Protein 5G1A (pdb70)

CATH classification: 3.40.800.20

Foldseek 3Di:
DAAAEEEDDPCLQVFDLAFFQQAHQDVVVPRDGDDAHLFHSLLLVLLVVCCVVLCVVVLHDYDYFDFADPVLQLLFADPQLVVLCVVQLCDQQGDDQPPNGQTAGNNSSRQLRSQLRLLQRQLVCCLVPVHLEYEYSGPPAAQQAAHYGADDNHSHRSVSSNLSCCCPVVVWQAEEEAEEAQEFSVRNCRRCQAPLRYQYEYEHAQCLPPNPDQDQPSQGDHNRGLRYGGQHFHFAAELQLLVCLCVQPVLLLCVLQLGLAYEYADEDCLDCPHPSGRHHYALVSLLVSLLSVQVSCVVRHVSHYYYRYHYTRDSPGVSSSSVSNSCSSSVPDRDDRPCCVVSVVVDNNDCDPRSNVSSVSNVSSVVND/DDAAAEEEDDPCLQVFDLAFFQQAHQDVVVPRDGDDDHLFHSLLLVLLVVCCVVLPVVVLHDYDYFDFADPVLQLLFADPQLVVLCVVQLCDQQGADQPPNGQTAGNNSSRQLRSQLRLLQRQLVCCLVVVHLEYEYSGPPAALQAAHYGADDSHSHRSNSSNLSCCCPVVVWQAEEEAEEAQEFSVRNCRRCQAPLRYQYEYEHAQCLPPNPDQDQPSQGDHNSGLRYGGQHFHFAAELQLLVCLCVQPVLLLCVLQLGLAYEYADADCLDCPHPSGRHHYALVSLLVSLLSVQVSCVVRHVSHYYYRYHYTRDSPGVSSSSVSNSCSSSVPDRDDRPCCVVSVVVDNNDCDPRSNVSSVVRNVSSVVND

Organism: Alcaligenes sp. (strain DSM 11172) (NCBI:txid242601)

Nearest PDB structures (foldseek):
  5g1a-assembly1_A-2  TM=1.003E+00  e=7.469E-82  Alcaligenes
  5g1a-assembly1_B  TM=1.002E+00  e=2.180E-81  Alcaligenes
  5g17-assembly1_B  TM=1.000E+00  e=5.298E-78  Alcaligenes
  8szu-assembly1_A-2  TM=9.895E-01  e=7.537E-62  Acinetobacter baumannii
  8szt-assembly1_D-2  TM=9.892E-01  e=1.367E-61  Acinetobacter baumannii

Structure (mmCIF, N/CA/C/O backbone):
data_5G1A
#
_entry.id   5G1A
#
_cell.length_a   101.440
_cell.length_b   101.440
_cell.length_c   175.930
_cell.angle_alpha   90.00
_cell.angle_beta   90.00
_cell.angle_gamma   90.00
#
_symmetry.space_group_name_H-M   'P 42 21 2'
#
loop_
_entity.id
_entity.type
_entity.pdbx_description
1 polymer 'HISTONE DEACETYLASE-LIKE AMIDOHYDROLASE'
2 non-polymer 'ZINC ION'
3 non-polymer 'POTASSIUM ION'
4 non-polymer "2,2,3,3,4,4,5,5,6,6,7,7-dodecakis(fluoranyl)-~{N}-oxidanyl-~{N}'-phenyl-octanediamide"
5 non-polymer 'PENTAETHYLENE GLYCOL'
6 non-polymer DI(HYDROXYETHYL)ETHER
7 water water
#
loop_
_atom_site.group_PDB
_atom_site.id
_atom_site.type_symbol
_atom_site.label_atom_id
_atom_site.label_alt_id
_atom_site.label_comp_id
_atom_site.label_asym_id
_atom_site.label_entity_id
_atom_site.label_seq_id
_atom_site.pdbx_PDB_ins_code
_atom_site.Cartn_x
_atom_site.Cartn_y
_atom_site.Cartn_z
_atom_site.occupancy
_atom_site.B_iso_or_equiv
_atom_site.auth_seq_id
_atom_site.auth_comp_id
_atom_site.auth_asym_id
_atom_site.auth_atom_id
_atom_site.pdbx_PDB_model_num
ATOM 1 N N . HIS A 1 2 ? 21.794 27.735 -21.457 1.00 33.19 0 HIS A N 1
ATOM 2 C CA . HIS A 1 2 ? 21.142 26.664 -22.278 1.00 30.94 0 HIS A CA 1
ATOM 3 C C . HIS A 1 2 ? 22.090 25.473 -22.522 1.00 35.06 0 HIS A C 1
ATOM 4 O O . HIS A 1 2 ? 22.945 25.164 -21.673 1.00 40.59 0 HIS A O 1
ATOM 11 N N . HIS A 1 3 ? 21.921 24.802 -23.656 1.00 39.27 1 HIS A N 1
ATOM 12 C CA . HIS A 1 3 ? 22.699 23.621 -23.989 1.00 41.37 1 HIS A CA 1
ATOM 13 C C . HIS A 1 3 ? 23.099 23.649 -25.464 1.00 37.32 1 HIS A C 1
ATOM 14 O O . HIS A 1 3 ? 22.264 23.523 -26.357 1.00 39.12 1 HIS A O 1
ATOM 21 N N . ALA A 1 4 ? 24.383 23.850 -25.702 1.00 29.19 2 ALA A N 1
ATOM 22 C CA . ALA A 1 4 ? 24.970 23.731 -27.037 1.00 26.25 2 ALA A CA 1
ATOM 23 C C . ALA A 1 4 ? 26.425 23.370 -26.829 1.00 19.30 2 ALA A C 1
ATOM 24 O O . ALA A 1 4 ? 27.160 24.119 -26.190 1.00 18.35 2 ALA A O 1
ATOM 26 N N . ILE A 1 5 ? 26.848 22.229 -27.369 1.00 16.80 3 ILE A N 1
ATOM 27 C CA . ILE A 1 5 ? 28.174 21.682 -27.074 1.00 17.33 3 ILE A CA 1
ATOM 28 C C . ILE A 1 5 ? 29.051 21.815 -28.310 1.00 15.16 3 ILE A C 1
ATOM 29 O O . ILE A 1 5 ? 28.770 21.198 -29.331 1.00 15.38 3 ILE A O 1
ATOM 34 N N . GLY A 1 6 ? 30.110 22.603 -28.209 1.00 12.58 4 GLY A N 1
ATOM 35 C CA . GLY A 1 6 ? 31.040 22.766 -29.326 1.00 13.09 4 GLY A CA 1
ATOM 36 C C . GLY A 1 6 ? 32.000 21.606 -29.467 1.00 11.97 4 GLY A C 1
ATOM 37 O O . GLY A 1 6 ? 32.352 20.953 -28.471 1.00 11.35 4 GLY A O 1
ATOM 38 N N . TYR A 1 7 ? 32.458 21.371 -30.688 1.00 11.38 5 TYR A N 1
ATOM 39 C CA . TYR A 1 7 ? 33.395 20.290 -30.959 1.00 11.20 5 TYR A CA 1
ATOM 40 C C . TYR A 1 7 ? 34.359 20.723 -32.042 1.00 10.27 5 TYR A C 1
ATOM 41 O O . TYR A 1 7 ? 33.922 21.153 -33.110 1.00 11.10 5 TYR A O 1
ATOM 50 N N . VAL A 1 8 ? 35.663 20.638 -31.770 1.00 9.91 6 VAL A N 1
ATOM 51 C CA . VAL A 1 8 ? 36.692 21.055 -32.740 1.00 10.61 6 VAL A CA 1
ATOM 52 C C . VAL A 1 8 ? 37.493 19.851 -33.208 1.00 10.44 6 VAL A C 1
ATOM 53 O O . VAL A 1 8 ? 38.137 19.176 -32.395 1.00 10.49 6 VAL A O 1
ATOM 57 N N . TRP A 1 9 ? 37.458 19.612 -34.514 1.00 9.46 7 TRP A N 1
ATOM 58 C CA . TRP A 1 9 ? 38.403 18.712 -35.188 1.00 9.44 7 TRP A CA 1
ATOM 59 C C . TRP A 1 9 ? 38.812 19.433 -36.464 1.00 10.53 7 TRP A C 1
ATOM 60 O O . TRP A 1 9 ? 37.978 20.039 -37.121 1.00 14.90 7 TRP A O 1
ATOM 71 N N . ASN A 1 10 ? 40.084 19.326 -36.810 1.00 8.79 8 ASN A N 1
ATOM 72 C CA . ASN A 1 10 ? 40.626 19.834 -38.062 1.00 9.51 8 ASN A CA 1
ATOM 73 C C . ASN A 1 10 ? 41.393 18.700 -38.697 1.00 8.87 8 ASN A C 1
ATOM 74 O O . ASN A 1 10 ? 42.146 18.010 -38.006 1.00 8.28 8 ASN A O 1
ATOM 79 N N . THR A 1 11 ? 41.204 18.476 -39.996 1.00 9.10 9 THR A N 1
ATOM 80 C CA . THR A 1 11 ? 41.902 17.407 -40.703 1.00 9.32 9 THR A CA 1
ATOM 81 C C . THR A 1 11 ? 43.403 17.369 -40.423 1.00 8.76 9 THR A C 1
ATOM 82 O O . THR A 1 11 ? 43.993 16.296 -40.253 1.00 8.66 9 THR A O 1
ATOM 86 N N . LEU A 1 12 ? 44.029 18.538 -40.348 1.00 8.83 10 LEU A N 1
ATOM 87 C CA . LEU A 1 12 ? 45.461 18.603 -40.169 1.00 9.38 10 LEU A CA 1
ATOM 88 C C . LEU A 1 12 ? 45.948 18.093 -38.809 1.00 8.96 10 LEU A C 1
ATOM 89 O O . LEU A 1 12 ? 47.090 17.683 -38.694 1.00 8.71 10 LEU A O 1
ATOM 94 N N . TYR A 1 13 ? 45.078 18.067 -37.803 1.00 8.39 11 TYR A N 1
ATOM 95 C CA . TYR A 1 13 ? 45.436 17.414 -36.540 1.00 8.49 11 TYR A CA 1
ATOM 96 C C . TYR A 1 13 ? 45.859 15.963 -36.780 1.00 8.88 11 TYR A C 1
ATOM 97 O O . TYR A 1 13 ? 46.675 15.417 -36.032 1.00 9.85 11 TYR A O 1
ATOM 106 N N . GLY A 1 14 ? 45.256 15.318 -37.785 1.00 8.58 12 GLY A N 1
ATOM 107 C CA . GLY A 1 14 ? 45.601 13.951 -38.146 1.00 9.03 12 GLY A CA 1
ATOM 108 C C . GLY A 1 14 ? 46.811 13.781 -39.044 1.00 9.38 12 GLY A C 1
ATOM 109 O O . GLY A 1 14 ? 47.171 12.658 -39.340 1.00 9.88 12 GLY A O 1
ATOM 110 N N . TRP A 1 15 ? 47.415 14.889 -39.489 1.00 9.05 13 TRP A N 1
ATOM 111 C CA . TRP A 1 15 ? 48.518 14.885 -40.445 1.00 9.77 13 TRP A CA 1
ATOM 112 C C . TRP A 1 15 ? 49.862 15.245 -39.812 1.00 10.76 13 TRP A C 1
ATOM 113 O O . TRP A 1 15 ? 50.861 15.393 -40.506 1.00 11.96 13 TRP A O 1
ATOM 124 N N . VAL A 1 16 ? 49.895 15.394 -38.490 1.00 10.56 14 VAL A N 1
ATOM 125 C CA . VAL A 1 16 ? 51.154 15.645 -37.771 1.00 11.45 14 VAL A CA 1
ATOM 126 C C . VAL A 1 16 ? 52.114 14.491 -38.074 1.00 11.49 14 VAL A C 1
ATOM 127 O O . VAL A 1 16 ? 51.774 13.324 -37.869 1.00 12.20 14 VAL A O 1
ATOM 131 N N . ASP A 1 17 ? 53.284 14.815 -38.618 1.00 12.14 15 ASP A N 1
ATOM 132 C CA . ASP A 1 17 ? 54.258 13.789 -38.983 1.00 12.55 15 ASP A CA 1
ATOM 133 C C . ASP A 1 17 ? 55.110 13.447 -37.771 1.00 13.88 15 ASP A C 1
ATOM 134 O O . ASP A 1 17 ? 55.942 14.235 -37.327 1.00 15.45 15 ASP A O 1
ATOM 139 N N . THR A 1 18 ? 54.876 12.263 -37.223 1.00 15.16 16 THR A N 1
ATOM 140 C CA . THR A 1 18 ? 55.618 11.792 -36.058 1.00 14.77 16 THR A CA 1
ATOM 141 C C . THR A 1 18 ? 56.844 10.967 -36.443 1.00 15.31 16 THR A C 1
ATOM 142 O O . THR A 1 18 ? 57.565 10.508 -35.560 1.00 18.46 16 THR A O 1
ATOM 146 N N . GLY A 1 19 ? 57.087 10.791 -37.743 1.00 15.30 17 GLY A N 1
ATOM 147 C CA . GLY A 1 19 ? 58.342 10.220 -38.215 1.00 15.69 17 GLY A CA 1
ATOM 148 C C . GLY A 1 19 ? 58.310 8.707 -38.356 1.00 17.01 17 GLY A C 1
ATOM 149 O O . GLY A 1 19 ? 57.270 8.127 -38.700 1.00 22.12 17 GLY A O 1
ATOM 150 N N . THR A 1 20 ? 59.467 8.086 -38.163 1.00 12.13 18 THR A N 1
ATOM 151 C CA . THR A 1 20 ? 59.612 6.632 -38.296 1.00 12.93 18 THR A CA 1
ATOM 152 C C . THR A 1 20 ? 60.216 5.959 -37.060 1.00 12.00 18 THR A C 1
ATOM 153 O O . THR A 1 20 ? 60.508 4.771 -37.098 1.00 12.82 18 THR A O 1
ATOM 157 N N . GLY A 1 21 ? 60.388 6.704 -35.971 1.00 10.33 19 GLY A N 1
ATOM 158 C CA . GLY A 1 21 ? 60.840 6.122 -34.717 1.00 10.81 19 GLY A CA 1
ATOM 159 C C . GLY A 1 21 ? 59.683 5.721 -33.823 1.00 10.42 19 GLY A C 1
ATOM 160 O O . GLY A 1 21 ? 58.525 5.946 -34.125 1.00 10.74 19 GLY A O 1
ATOM 161 N N . SER A 1 22 ? 60.048 5.124 -32.696 1.00 10.34 20 SER A N 1
ATOM 162 C CA . SER A 1 22 ? 59.091 4.702 -31.677 1.00 10.34 20 SER A CA 1
ATOM 163 C C . SER A 1 22 ? 58.721 5.830 -30.717 1.00 10.14 20 SER A C 1
ATOM 164 O O . SER A 1 22 ? 57.571 5.981 -30.313 1.00 11.46 20 SER A O 1
ATOM 167 N N . LEU A 1 23 ? 59.737 6.593 -30.343 1.00 10.76 21 LEU A N 1
ATOM 168 C CA . LEU A 1 23 ? 59.621 7.627 -29.329 1.00 11.17 21 LEU A CA 1
ATOM 169 C C . LEU A 1 23 ? 60.651 8.671 -29.700 1.00 10.34 21 LEU A C 1
ATOM 170 O O . LEU A 1 23 ? 60.287 9.761 -30.158 1.00 11.12 21 LEU A O 1
ATOM 175 N N . ALA A 1 24 ? 61.929 8.334 -29.579 1.00 10.94 22 ALA A N 1
ATOM 176 C CA . ALA A 1 24 ? 62.973 9.055 -30.284 1.00 11.96 22 ALA A CA 1
ATOM 177 C C . ALA A 1 24 ? 62.953 8.549 -31.722 1.00 12.16 22 ALA A C 1
ATOM 178 O O . ALA A 1 24 ? 62.210 7.626 -32.059 1.00 12.55 22 ALA A O 1
ATOM 180 N N . ALA A 1 25 ? 63.780 9.166 -32.560 1.00 11.38 23 ALA A N 1
ATOM 181 C CA . ALA A 1 25 ? 63.878 8.746 -33.944 1.00 12.48 23 ALA A CA 1
ATOM 182 C C . ALA A 1 25 ? 64.441 7.330 -34.077 1.00 12.03 23 ALA A C 1
ATOM 183 O O . ALA A 1 25 ? 65.111 6.826 -33.185 1.00 13.21 23 ALA A O 1
ATOM 185 N N . ALA A 1 26 ? 64.173 6.701 -35.213 1.00 11.71 24 ALA A N 1
ATOM 186 C CA . ALA A 1 26 ? 64.861 5.472 -35.581 1.00 12.23 24 ALA A CA 1
ATOM 187 C C . ALA A 1 26 ? 66.362 5.746 -35.567 1.00 12.04 24 ALA A C 1
ATOM 188 O O . ALA A 1 26 ? 66.807 6.857 -35.873 1.00 12.95 24 ALA A O 1
ATOM 190 N N . ASN A 1 27 ? 67.144 4.750 -35.191 1.00 11.42 25 ASN A N 1
ATOM 191 C CA . ASN A 1 27 ? 68.568 4.948 -35.013 1.00 12.31 25 ASN A CA 1
ATOM 192 C C . ASN A 1 27 ? 69.299 3.655 -35.296 1.00 11.24 25 ASN A C 1
ATOM 193 O O . ASN A 1 27 ? 69.183 2.693 -34.531 1.00 10.43 25 ASN A O 1
ATOM 198 N N . LEU A 1 28 ? 70.050 3.621 -36.388 1.00 11.82 26 LEU A N 1
ATOM 199 C CA . LEU A 1 28 ? 70.705 2.381 -36.794 1.00 12.89 26 LEU A CA 1
ATOM 200 C C . LEU A 1 28 ? 71.798 1.942 -35.838 1.00 12.80 26 LEU A C 1
ATOM 201 O O . LEU A 1 28 ? 71.912 0.756 -35.548 1.00 13.09 26 LEU A O 1
ATOM 206 N N . THR A 1 29 ? 72.594 2.873 -35.329 1.00 13.53 27 THR A N 1
ATOM 207 C CA . THR A 1 29 ? 73.670 2.521 -34.408 1.00 14.80 27 THR A CA 1
ATOM 208 C C . THR A 1 29 ? 73.130 1.933 -33.105 1.00 13.94 27 THR A C 1
ATOM 209 O O . THR A 1 29 ? 73.698 0.975 -32.575 1.00 15.58 27 THR A O 1
ATOM 213 N N . ALA A 1 30 ? 72.021 2.479 -32.623 1.00 12.01 28 ALA A N 1
ATOM 214 C CA . ALA A 1 30 ? 71.357 1.950 -31.438 1.00 12.88 28 ALA A CA 1
ATOM 215 C C . ALA A 1 30 ? 70.513 0.702 -31.719 1.00 12.51 28 ALA A C 1
ATOM 216 O O . ALA A 1 30 ? 69.991 0.091 -30.802 1.00 11.86 28 ALA A O 1
ATOM 218 N N . ARG A 1 31 ? 70.341 0.376 -33.003 1.00 10.59 29 ARG A N 1
ATOM 219 C CA . ARG A 1 31 ? 69.502 -0.738 -33.464 1.00 10.89 29 ARG A CA 1
ATOM 220 C C . ARG A 1 31 ? 68.045 -0.555 -33.059 1.00 9.48 29 ARG A C 1
ATOM 221 O O . ARG A 1 31 ? 67.374 -1.511 -32.695 1.00 9.90 29 ARG A O 1
ATOM 229 N N A MET A 1 32 ? 67.566 0.688 -33.154 0.50 10.27 30 MET A N 1
ATOM 230 N N B MET A 1 32 ? 67.574 0.678 -33.166 0.50 10.26 30 MET A N 1
ATOM 231 C CA A MET A 1 32 ? 66.149 1.012 -33.006 0.50 10.63 30 MET A CA 1
ATOM 232 C CA B MET A 1 32 ? 66.176 1.003 -33.013 0.50 10.65 30 MET A CA 1
ATOM 233 C C A MET A 1 32 ? 65.553 1.023 -34.403 0.50 10.03 30 MET A C 1
ATOM 234 C C B MET A 1 32 ? 65.559 1.020 -34.403 0.50 10.03 30 MET A C 1
ATOM 235 O O A MET A 1 32 ? 65.728 1.981 -35.157 0.50 10.64 30 MET A O 1
ATOM 236 O O B MET A 1 32 ? 65.731 1.975 -35.155 0.50 10.65 30 MET A O 1
ATOM 245 N N . GLN A 1 33 ? 64.898 -0.086 -34.732 1.00 9.59 31 GLN A N 1
ATOM 246 C CA . GLN A 1 33 ? 64.357 -0.341 -36.059 1.00 9.34 31 GLN A CA 1
ATOM 247 C C . GLN A 1 33 ? 63.227 0.632 -36.362 1.00 9.67 31 GLN A C 1
ATOM 248 O O . GLN A 1 33 ? 62.391 0.893 -35.498 1.00 9.24 31 GLN A O 1
ATOM 254 N N . PRO A 1 34 ? 63.155 1.143 -37.603 1.00 9.29 32 PRO A N 1
ATOM 255 C CA . PRO A 1 34 ? 62.000 1.965 -37.944 1.00 9.37 32 PRO A CA 1
ATOM 256 C C . PRO A 1 34 ? 60.666 1.240 -37.755 1.00 9.38 32 PRO A C 1
ATOM 257 O O . PRO A 1 34 ? 60.584 0.021 -37.842 1.00 9.57 32 PRO A O 1
ATOM 261 N N . ILE A 1 35 ? 59.627 2.010 -37.488 1.00 9.38 33 ILE A N 1
ATOM 262 C CA . ILE A 1 35 ? 58.291 1.458 -37.291 1.00 9.92 33 ILE A CA 1
ATOM 263 C C . ILE A 1 35 ? 57.266 2.393 -37.939 1.00 10.75 33 ILE A C 1
ATOM 264 O O . ILE A 1 35 ? 57.519 3.590 -38.037 1.00 12.39 33 ILE A O 1
ATOM 269 N N . SER A 1 36 ? 56.131 1.846 -38.373 1.00 10.59 34 SER A N 1
ATOM 270 C CA . SER A 1 36 ? 55.132 2.662 -39.081 1.00 13.26 34 SER A CA 1
ATOM 271 C C . SER A 1 36 ? 54.469 3.702 -38.179 1.00 12.59 34 SER A C 1
ATOM 272 O O . SER A 1 36 ? 54.254 4.848 -38.580 1.00 16.47 34 SER A O 1
ATOM 275 N N . HIS A 1 37 ? 54.163 3.302 -36.947 1.00 11.71 35 HIS A N 1
ATOM 276 C CA . HIS A 1 37 ? 53.426 4.140 -36.010 1.00 11.09 35 HIS A CA 1
ATOM 277 C C . HIS A 1 37 ? 54.261 4.430 -34.768 1.00 9.70 35 HIS A C 1
ATOM 278 O O . HIS A 1 37 ? 54.433 3.576 -33.883 1.00 10.44 35 HIS A O 1
ATOM 285 N N . HIS A 1 38 ? 54.741 5.657 -34.698 1.00 9.19 36 HIS A N 1
ATOM 286 C CA . HIS A 1 38 ? 55.333 6.210 -33.488 1.00 9.08 36 HIS A CA 1
ATOM 287 C C . HIS A 1 38 ? 54.279 6.112 -32.374 1.00 9.22 36 HIS A C 1
ATOM 288 O O . HIS A 1 38 ? 53.076 6.116 -32.632 1.00 9.21 36 HIS A O 1
ATOM 295 N N . LEU A 1 39 ? 54.727 6.027 -31.131 1.00 9.23 37 LEU A N 1
ATOM 296 C CA . LEU A 1 39 ? 53.790 5.973 -30.009 1.00 9.61 37 LEU A CA 1
ATOM 297 C C . LEU A 1 39 ? 52.740 7.093 -30.046 1.00 9.50 37 LEU A C 1
ATOM 298 O O . LEU A 1 39 ? 51.594 6.881 -29.688 1.00 10.89 37 LEU A O 1
ATOM 303 N N . ALA A 1 40 ? 53.158 8.283 -30.472 1.00 9.03 38 ALA A N 1
ATOM 304 C CA . ALA A 1 40 ? 52.319 9.483 -30.525 1.00 9.90 38 ALA A CA 1
ATOM 305 C C . ALA A 1 40 ? 51.687 9.763 -31.880 1.00 9.50 38 ALA A C 1
ATOM 306 O O . ALA A 1 40 ? 51.178 10.867 -32.115 1.00 10.92 38 ALA A O 1
ATOM 308 N N . HIS A 1 41 ? 51.687 8.759 -32.755 1.00 8.74 39 HIS A N 1
ATOM 309 C CA . HIS A 1 41 ? 51.096 8.886 -34.093 1.00 8.70 39 HIS A CA 1
ATOM 310 C C . HIS A 1 41 ? 49.691 9.472 -33.996 1.00 8.40 39 HIS A C 1
ATOM 311 O O . HIS A 1 41 ? 48.918 9.087 -33.117 1.00 8.75 39 HIS A O 1
ATOM 318 N N . PRO A 1 42 ? 49.322 10.367 -34.925 1.00 7.76 40 PRO A N 1
ATOM 319 C CA . PRO A 1 42 ? 48.021 11.026 -34.875 1.00 8.23 40 PRO A CA 1
ATOM 320 C C . PRO A 1 42 ? 46.811 10.139 -35.074 1.00 8.22 40 PRO A C 1
ATOM 321 O O . PRO A 1 42 ? 45.702 10.570 -34.765 1.00 8.37 40 PRO A O 1
ATOM 325 N N . ASP A 1 43 ? 46.991 8.914 -35.558 1.00 8.13 41 ASP A N 1
ATOM 326 C CA . ASP A 1 43 ? 45.855 8.024 -35.749 1.00 8.74 41 ASP A CA 1
ATOM 327 C C . ASP A 1 43 ? 45.072 7.772 -34.461 1.00 8.08 41 ASP A C 1
ATOM 328 O O . ASP A 1 43 ? 43.877 7.530 -34.516 1.00 8.30 41 ASP A O 1
ATOM 333 N N . THR A 1 44 ? 45.733 7.770 -33.309 1.00 7.78 42 THR A N 1
ATOM 334 C CA . THR A 1 44 ? 45.007 7.529 -32.062 1.00 8.14 42 THR A CA 1
ATOM 335 C C . THR A 1 44 ? 43.893 8.573 -31.884 1.00 8.10 42 THR A C 1
ATOM 336 O O . THR A 1 44 ? 42.733 8.244 -31.622 1.00 8.48 42 THR A O 1
ATOM 340 N N . LYS A 1 45 ? 44.246 9.841 -32.033 1.00 8.08 43 LYS A N 1
ATOM 341 C CA . LYS A 1 45 ? 43.272 10.920 -31.891 1.00 8.03 43 LYS A CA 1
ATOM 342 C C . LYS A 1 45 ? 42.294 10.948 -33.073 1.00 7.86 43 LYS A C 1
ATOM 343 O O . LYS A 1 45 ? 41.109 11.222 -32.890 1.00 8.20 43 LYS A O 1
ATOM 349 N N . ARG A 1 46 ? 42.756 10.603 -34.278 1.00 7.46 44 ARG A N 1
ATOM 350 C CA . ARG A 1 46 ? 41.838 10.537 -35.399 1.00 7.94 44 ARG A CA 1
ATOM 351 C C . ARG A 1 46 ? 40.765 9.461 -35.186 1.00 7.72 44 ARG A C 1
ATOM 352 O O . ARG A 1 46 ? 39.609 9.652 -35.556 1.00 7.80 44 ARG A O 1
ATOM 360 N N . ARG A 1 47 ? 41.150 8.328 -34.604 1.00 7.24 45 ARG A N 1
ATOM 361 C CA . ARG A 1 47 ? 40.185 7.266 -34.314 1.00 7.81 45 ARG A CA 1
ATOM 362 C C . ARG A 1 47 ? 39.121 7.732 -33.318 1.00 7.27 45 ARG A C 1
ATOM 363 O O . ARG A 1 47 ? 37.976 7.321 -33.389 1.00 8.21 45 ARG A O 1
ATOM 371 N N . PHE A 1 48 ? 39.516 8.578 -32.373 1.00 7.18 46 PHE A N 1
ATOM 372 C CA . PHE A 1 48 ? 38.561 9.200 -31.460 1.00 7.47 46 PHE A CA 1
ATOM 373 C C . PHE A 1 48 ? 37.584 10.063 -32.265 1.00 7.56 46 PHE A C 1
ATOM 374 O O . PHE A 1 48 ? 36.372 9.885 -32.170 1.00 7.94 46 PHE A O 1
ATOM 382 N N . HIS A 1 49 ? 38.107 10.946 -33.114 1.00 7.04 47 HIS A N 1
ATOM 383 C CA . HIS A 1 49 ? 37.238 11.759 -33.972 1.00 7.70 47 HIS A CA 1
ATOM 384 C C . HIS A 1 49 ? 36.282 10.897 -34.803 1.00 7.86 47 HIS A C 1
ATOM 385 O O . HIS A 1 49 ? 35.083 11.160 -34.886 1.00 8.88 47 HIS A O 1
ATOM 392 N N . GLU A 1 50 ? 36.823 9.873 -35.448 1.00 7.88 48 GLU A N 1
ATOM 393 C CA . GLU A 1 50 ? 35.985 9.029 -36.287 1.00 8.50 48 GLU A CA 1
ATOM 394 C C . GLU A 1 50 ? 34.895 8.311 -35.491 1.00 8.93 48 GLU A C 1
ATOM 395 O O . GLU A 1 50 ? 33.786 8.137 -35.980 1.00 9.25 48 GLU A O 1
ATOM 401 N N . LEU A 1 51 ? 35.203 7.911 -34.252 1.00 8.51 49 LEU A N 1
ATOM 402 C CA . LEU A 1 51 ? 34.172 7.339 -33.385 1.00 8.22 49 LEU A CA 1
ATOM 403 C C . LEU A 1 51 ? 33.112 8.372 -32.972 1.00 8.66 49 LEU A C 1
ATOM 404 O O . LEU A 1 51 ? 31.929 8.038 -32.907 1.00 9.32 49 LEU A O 1
ATOM 409 N N . VAL A 1 52 ? 33.527 9.599 -32.700 1.00 8.19 50 VAL A N 1
ATOM 410 C CA . VAL A 1 52 ? 32.563 10.679 -32.430 1.00 9.11 50 VAL A CA 1
ATOM 411 C C . VAL A 1 52 ? 31.552 10.768 -33.579 1.00 9.68 50 VAL A C 1
ATOM 412 O O . VAL A 1 52 ? 30.348 10.884 -33.361 1.00 9.82 50 VAL A O 1
ATOM 416 N N . CYS A 1 53 ? 32.055 10.684 -34.809 1.00 10.32 51 CYS A N 1
ATOM 417 C CA . CYS A 1 53 ? 31.181 10.705 -35.975 1.00 10.70 51 CYS A CA 1
ATOM 418 C C . CYS A 1 53 ? 30.361 9.421 -36.134 1.00 11.50 51 CYS A C 1
ATOM 419 O O . CYS A 1 53 ? 29.130 9.475 -36.264 1.00 12.93 51 CYS A O 1
ATOM 422 N N . ALA A 1 54 ? 31.020 8.271 -36.108 1.00 10.95 52 ALA A N 1
ATOM 423 C CA . ALA A 1 54 ? 30.363 6.996 -36.426 1.00 12.13 52 ALA A CA 1
ATOM 424 C C . ALA A 1 54 ? 29.346 6.567 -35.361 1.00 12.52 52 ALA A C 1
ATOM 425 O O . ALA A 1 54 ? 28.370 5.874 -35.658 1.00 12.77 52 ALA A O 1
ATOM 427 N N . SER A 1 55 ? 29.574 7.003 -34.123 1.00 12.14 53 SER A N 1
ATOM 428 C CA . SER A 1 55 ? 28.633 6.743 -33.033 1.00 11.73 53 SER A CA 1
ATOM 429 C C . SER A 1 55 ? 27.376 7.577 -33.112 1.00 12.38 53 SER A C 1
ATOM 430 O O . SER A 1 55 ? 26.425 7.319 -32.374 1.00 13.75 53 SER A O 1
ATOM 433 N N . GLY A 1 56 ? 27.384 8.605 -33.947 1.00 14.07 54 GLY A N 1
ATOM 434 C CA . GLY A 1 56 ? 26.286 9.551 -34.013 1.00 14.34 54 GLY A CA 1
ATOM 435 C C . GLY A 1 56 ? 26.385 10.697 -33.033 1.00 14.54 54 GLY A C 1
ATOM 436 O O . GLY A 1 56 ? 25.529 11.568 -33.049 1.00 14.92 54 GLY A O 1
ATOM 437 N N . GLN A 1 57 ? 27.426 10.741 -32.198 1.00 13.62 55 GLN A N 1
ATOM 438 C CA . GLN A 1 57 ? 27.578 11.871 -31.278 1.00 15.33 55 GLN A CA 1
ATOM 439 C C . GLN A 1 57 ? 27.720 13.188 -32.024 1.00 15.80 55 GLN A C 1
ATOM 440 O O . GLN A 1 57 ? 27.248 14.220 -31.535 1.00 16.49 55 GLN A O 1
ATOM 446 N N . ILE A 1 58 ? 28.342 13.153 -33.203 1.00 14.17 56 ILE A N 1
ATOM 447 C CA . ILE A 1 58 ? 28.544 14.363 -33.998 1.00 14.24 56 ILE A CA 1
ATOM 448 C C . ILE A 1 58 ? 27.207 15.095 -34.280 1.00 17.66 56 ILE A C 1
ATOM 449 O O . ILE A 1 58 ? 27.200 16.314 -34.336 1.00 18.20 56 ILE A O 1
ATOM 454 N N . GLU A 1 59 ? 26.103 14.359 -34.377 1.00 17.30 57 GLU A N 1
ATOM 455 C CA . GLU A 1 59 ? 24.783 14.953 -34.624 1.00 20.84 57 GLU A CA 1
ATOM 456 C C . GLU A 1 59 ? 24.264 15.773 -33.437 1.00 20.83 57 GLU A C 1
ATOM 457 O O . GLU A 1 59 ? 23.342 16.578 -33.606 1.00 23.34 57 GLU A O 1
ATOM 463 N N . HIS A 1 60 ? 24.850 15.563 -32.255 1.00 17.28 58 HIS A N 1
ATOM 464 C CA . HIS A 1 60 ? 24.478 16.282 -31.025 1.00 18.29 58 HIS A CA 1
ATOM 465 C C . HIS A 1 60 ? 25.475 17.364 -30.657 1.00 17.57 58 HIS A C 1
ATOM 466 O O . HIS A 1 60 ? 25.354 17.987 -29.609 1.00 20.71 58 HIS A O 1
ATOM 473 N N . LEU A 1 61 ? 26.460 17.580 -31.512 1.00 15.68 59 LEU A N 1
ATOM 474 C CA . LEU A 1 61 ? 27.517 18.554 -31.291 1.00 15.76 59 LEU A CA 1
ATOM 475 C C . LEU A 1 61 ? 27.400 19.675 -32.310 1.00 15.93 59 LEU A C 1
ATOM 476 O O . LEU A 1 61 ? 26.832 19.496 -33.376 1.00 16.44 59 LEU A O 1
ATOM 481 N N . THR A 1 62 ? 27.968 20.821 -31.958 1.00 15.90 60 THR A N 1
ATOM 482 C CA . THR A 1 62 ? 28.039 21.962 -32.850 1.00 15.27 60 THR A CA 1
ATOM 483 C C . THR A 1 62 ? 29.480 22.043 -33.344 1.00 14.87 60 THR A C 1
ATOM 484 O O . THR A 1 62 ? 30.366 22.386 -32.560 1.00 13.70 60 THR A O 1
ATOM 488 N N . PRO A 1 63 ? 29.731 21.692 -34.623 1.00 15.45 61 PRO A N 1
ATOM 489 C CA . PRO A 1 63 ? 31.121 21.750 -35.087 1.00 14.75 61 PRO A CA 1
ATOM 490 C C . PRO A 1 63 ? 31.639 23.179 -35.149 1.00 15.48 61 PRO A C 1
ATOM 491 O O . PRO A 1 63 ? 30.949 24.072 -35.632 1.00 19.15 61 PRO A O 1
ATOM 495 N N . ILE A 1 64 ? 32.842 23.371 -34.633 1.00 14.86 62 ILE A N 1
ATOM 496 C CA . ILE A 1 64 ? 33.469 24.673 -34.519 1.00 17.20 62 ILE A CA 1
ATOM 497 C C . ILE A 1 64 ? 34.775 24.563 -35.268 1.00 15.97 62 ILE A C 1
ATOM 498 O O . ILE A 1 64 ? 35.609 23.726 -34.929 1.00 15.57 62 ILE A O 1
ATOM 503 N N . ALA A 1 65 ? 34.958 25.419 -36.265 1.00 15.34 63 ALA A N 1
ATOM 504 C CA . ALA A 1 65 ? 36.193 25.458 -37.029 1.00 14.79 63 ALA A CA 1
ATOM 505 C C . ALA A 1 65 ? 37.325 26.021 -36.188 1.00 14.91 63 ALA A C 1
ATOM 506 O O . ALA A 1 65 ? 37.168 27.027 -35.490 1.00 17.01 63 ALA A O 1
ATOM 508 N N . ALA A 1 66 ? 38.473 25.357 -36.225 1.00 14.07 64 ALA A N 1
ATOM 509 C CA . ALA A 1 66 ? 39.661 25.946 -35.630 1.00 14.62 64 ALA A CA 1
ATOM 510 C C . ALA A 1 66 ? 40.050 27.193 -36.413 1.00 14.84 64 ALA A C 1
ATOM 511 O O . ALA A 1 66 ? 39.928 27.233 -37.631 1.00 16.99 64 ALA A O 1
ATOM 513 N N . VAL A 1 67 ? 40.518 28.200 -35.687 1.00 16.40 65 VAL A N 1
ATOM 514 C CA . VAL A 1 67 ? 41.056 29.419 -36.265 1.00 18.10 65 VAL A CA 1
ATOM 515 C C . VAL A 1 67 ? 42.490 29.531 -35.767 1.00 16.27 65 VAL A C 1
ATOM 516 O O . VAL A 1 67 ? 42.723 29.436 -34.557 1.00 18.77 65 VAL A O 1
ATOM 520 N N . ALA A 1 68 ? 43.450 29.714 -36.667 1.00 14.84 66 ALA A N 1
ATOM 521 C CA . ALA A 1 68 ? 44.871 29.743 -36.295 1.00 15.16 66 ALA A CA 1
ATOM 522 C C . ALA A 1 68 ? 45.163 30.735 -35.183 1.00 15.23 66 ALA A C 1
ATOM 523 O O . ALA A 1 68 ? 44.769 31.894 -35.259 1.00 17.28 66 ALA A O 1
ATOM 525 N N . ALA A 1 69 ? 45.862 30.278 -34.160 1.00 13.49 67 ALA A N 1
ATOM 526 C CA . ALA A 1 69 ? 46.342 31.171 -33.115 1.00 13.71 67 ALA A CA 1
ATOM 527 C C . ALA A 1 69 ? 47.307 32.182 -33.704 1.00 15.09 67 ALA A C 1
ATOM 528 O O . ALA A 1 69 ? 48.219 31.829 -34.460 1.00 16.87 67 ALA A O 1
ATOM 530 N N . THR A 1 70 ? 47.078 33.448 -33.382 1.00 15.28 68 THR A N 1
ATOM 531 C CA . THR A 1 70 ? 47.938 34.529 -33.839 1.00 16.57 68 THR A CA 1
ATOM 532 C C . THR A 1 70 ? 49.183 34.612 -32.979 1.00 16.18 68 THR A C 1
ATOM 533 O O . THR A 1 70 ? 49.252 34.027 -31.906 1.00 15.49 68 THR A O 1
ATOM 537 N N . ASP A 1 71 ? 50.162 35.376 -33.442 1.00 18.03 69 ASP A N 1
ATOM 538 C CA . ASP A 1 71 ? 51.342 35.640 -32.609 1.00 18.08 69 ASP A CA 1
ATOM 539 C C . ASP A 1 71 ? 50.927 36.218 -31.264 1.00 17.83 69 ASP A C 1
ATOM 540 O O . ASP A 1 71 ? 51.429 35.783 -30.220 1.00 18.68 69 ASP A O 1
ATOM 545 N N . ALA A 1 72 ? 50.006 37.183 -31.279 1.00 18.39 70 ALA A N 1
ATOM 546 C CA . ALA A 1 72 ? 49.518 37.780 -30.021 1.00 18.69 70 ALA A CA 1
ATOM 547 C C . ALA A 1 72 ? 48.934 36.744 -29.078 1.00 19.03 70 ALA A C 1
ATOM 548 O O . ALA A 1 72 ? 49.191 36.786 -27.874 1.00 18.86 70 ALA A O 1
ATOM 550 N N . ASP A 1 73 ? 48.157 35.809 -29.626 1.00 17.84 71 ASP A N 1
ATOM 551 C CA . ASP A 1 73 ? 47.595 34.716 -28.820 1.00 16.36 71 ASP A CA 1
ATOM 552 C C . ASP A 1 73 ? 48.694 33.885 -28.184 1.00 15.87 71 ASP A C 1
ATOM 553 O O . ASP A 1 73 ? 48.660 33.597 -26.979 1.00 15.01 71 ASP A O 1
ATOM 558 N N . ILE A 1 74 ? 49.669 33.504 -29.002 1.00 16.05 72 ILE A N 1
ATOM 559 C CA . ILE A 1 74 ? 50.766 32.650 -28.521 1.00 14.31 72 ILE A CA 1
ATOM 560 C C . ILE A 1 74 ? 51.599 33.357 -27.447 1.00 14.95 72 ILE A C 1
ATOM 561 O O . ILE A 1 74 ? 52.014 32.733 -26.467 1.00 14.15 72 ILE A O 1
ATOM 566 N N . LEU A 1 75 ? 51.838 34.657 -27.629 1.00 16.32 73 LEU A N 1
ATOM 567 C CA . LEU A 1 75 ? 52.661 35.435 -26.702 1.00 16.33 73 LEU A CA 1
ATOM 568 C C . LEU A 1 75 ? 52.034 35.648 -25.320 1.00 16.87 73 LEU A C 1
ATOM 569 O O . LEU A 1 75 ? 52.730 36.068 -24.412 1.00 18.03 73 LEU A O 1
ATOM 574 N N . ARG A 1 76 ? 50.751 35.336 -25.150 1.00 15.97 74 ARG A N 1
ATOM 575 C CA . ARG A 1 76 ? 50.136 35.360 -23.810 1.00 16.14 74 ARG A CA 1
ATOM 576 C C . ARG A 1 76 ? 50.592 34.172 -22.963 1.00 16.52 74 ARG A C 1
ATOM 577 O O . ARG A 1 76 ? 50.423 34.190 -21.741 1.00 19.26 74 ARG A O 1
ATOM 585 N N . ALA A 1 77 ? 51.119 33.130 -23.604 1.00 16.09 75 ALA A N 1
ATOM 586 C CA . ALA A 1 77 ? 51.602 31.927 -22.893 1.00 16.20 75 ALA A CA 1
ATOM 587 C C . ALA A 1 77 ? 53.102 31.687 -23.058 1.00 14.60 75 ALA A C 1
ATOM 588 O O . ALA A 1 77 ? 53.697 30.993 -22.239 1.00 16.94 75 ALA A O 1
ATOM 590 N N . HIS A 1 78 ? 53.707 32.235 -24.113 1.00 15.30 76 HIS A N 1
ATOM 591 C CA . HIS A 1 78 ? 55.090 31.934 -24.461 1.00 16.46 76 HIS A CA 1
ATOM 592 C C . HIS A 1 78 ? 55.909 33.161 -24.758 1.00 18.46 76 HIS A C 1
ATOM 593 O O . HIS A 1 78 ? 55.395 34.234 -25.071 1.00 18.18 76 HIS A O 1
ATOM 600 N N . SER A 1 79 ? 57.215 32.966 -24.695 1.00 19.17 77 SER A N 1
ATOM 601 C CA . SER A 1 79 ? 58.163 34.023 -25.006 1.00 19.58 77 SER A CA 1
ATOM 602 C C . SER A 1 79 ? 58.259 34.289 -26.503 1.00 19.20 77 SER A C 1
ATOM 603 O O . SER A 1 79 ? 58.001 33.411 -27.333 1.00 17.86 77 SER A O 1
ATOM 606 N N . ALA A 1 80 ? 58.659 35.512 -26.838 1.00 18.81 78 ALA A N 1
ATOM 607 C CA . ALA A 1 80 ? 58.901 35.886 -28.229 1.00 20.33 78 ALA A CA 1
ATOM 608 C C . ALA A 1 80 ? 59.996 35.021 -28.829 1.00 19.63 78 ALA A C 1
ATOM 609 O O . ALA A 1 80 ? 59.909 34.632 -29.994 1.00 21.17 78 ALA A O 1
ATOM 611 N N . ALA A 1 81 ? 61.032 34.711 -28.040 1.00 20.28 79 ALA A N 1
ATOM 612 C CA . ALA A 1 81 ? 62.110 33.846 -28.538 1.00 21.05 79 ALA A CA 1
ATOM 613 C C . ALA A 1 81 ? 61.598 32.458 -28.923 1.00 20.85 79 ALA A C 1
ATOM 614 O O . ALA A 1 81 ? 62.005 31.908 -29.946 1.00 19.76 79 ALA A O 1
ATOM 616 N N . HIS A 1 82 ? 60.686 31.905 -28.126 1.00 18.45 80 HIS A N 1
ATOM 617 C CA . HIS A 1 82 ? 60.117 30.600 -28.443 1.00 17.15 80 HIS A CA 1
ATOM 618 C C . HIS A 1 82 ? 59.281 30.645 -29.729 1.00 17.88 80 HIS A C 1
ATOM 619 O O . HIS A 1 82 ? 59.411 29.779 -30.581 1.00 17.66 80 HIS A O 1
ATOM 626 N N . LEU A 1 83 ? 58.425 31.658 -29.859 1.00 18.28 81 LEU A N 1
ATOM 627 C CA . LEU A 1 83 ? 57.608 31.816 -31.062 1.00 18.89 81 LEU A CA 1
ATOM 628 C C . LEU A 1 83 ? 58.498 31.967 -32.298 1.00 19.40 81 LEU A C 1
ATOM 629 O O . LEU A 1 83 ? 58.272 31.308 -33.319 1.00 18.95 81 LEU A O 1
ATOM 634 N N . GLU A 1 84 ? 59.515 32.817 -32.194 1.00 20.69 82 GLU A N 1
ATOM 635 C CA . GLU A 1 84 ? 60.432 33.037 -33.310 1.00 22.05 82 GLU A CA 1
ATOM 636 C C . GLU A 1 84 ? 61.212 31.774 -33.629 1.00 18.86 82 GLU A C 1
ATOM 637 O O . GLU A 1 84 ? 61.420 31.461 -34.796 1.00 18.94 82 GLU A O 1
ATOM 643 N N . ASN A 1 85 ? 61.579 30.995 -32.604 1.00 19.24 83 ASN A N 1
ATOM 644 C CA . ASN A 1 85 ? 62.248 29.722 -32.867 1.00 17.29 83 ASN A CA 1
ATOM 645 C C . ASN A 1 85 ? 61.337 28.737 -33.590 1.00 17.21 83 ASN A C 1
ATOM 646 O O . ASN A 1 85 ? 61.770 28.007 -34.487 1.00 18.51 83 ASN A O 1
ATOM 651 N N . MET A 1 86 ? 60.062 28.720 -33.214 1.00 16.84 84 MET A N 1
ATOM 652 C CA . MET A 1 86 ? 59.121 27.836 -33.888 1.00 16.02 84 MET A CA 1
ATOM 653 C C . MET A 1 86 ? 58.904 28.268 -35.347 1.00 17.63 84 MET A C 1
ATOM 654 O O . MET A 1 86 ? 58.850 27.417 -36.237 1.00 17.90 84 MET A O 1
ATOM 659 N N . LYS A 1 87 ? 58.809 29.576 -35.596 1.00 20.48 85 LYS A N 1
ATOM 660 C CA . LYS A 1 87 ? 58.722 30.108 -36.977 1.00 22.22 85 LYS A CA 1
ATOM 661 C C . LYS A 1 87 ? 59.964 29.710 -37.761 1.00 19.72 85 LYS A C 1
ATOM 662 O O . LYS A 1 87 ? 59.880 29.300 -38.918 1.00 20.71 85 LYS A O 1
ATOM 668 N N . ARG A 1 88 ? 61.129 29.830 -37.117 1.00 19.41 86 ARG A N 1
ATOM 669 C CA . ARG A 1 88 ? 62.404 29.419 -37.730 1.00 20.23 86 ARG A CA 1
ATOM 670 C C . ARG A 1 88 ? 62.421 27.941 -38.107 1.00 19.33 86 ARG A C 1
ATOM 671 O O . ARG A 1 88 ? 62.739 27.602 -39.248 1.00 20.26 86 ARG A O 1
ATOM 679 N N . VAL A 1 89 ? 62.076 27.078 -37.159 1.00 20.15 87 VAL A N 1
ATOM 680 C CA . VAL A 1 89 ? 62.151 25.626 -37.370 1.00 19.31 87 VAL A CA 1
ATOM 681 C C . VAL A 1 89 ? 61.145 25.219 -38.456 1.00 18.60 87 VAL A C 1
ATOM 682 O O . VAL A 1 89 ? 61.490 24.486 -39.390 1.00 18.02 87 VAL A O 1
ATOM 686 N N . SER A 1 90 ? 59.928 25.745 -38.372 1.00 17.42 88 SER A N 1
ATOM 687 C CA . SER A 1 90 ? 58.914 25.451 -39.380 1.00 16.69 88 SER A CA 1
ATOM 688 C C . SER A 1 90 ? 59.291 25.934 -40.788 1.00 18.86 88 SER A C 1
ATOM 689 O O . SER A 1 90 ? 58.836 25.372 -41.787 1.00 17.50 88 SER A O 1
ATOM 692 N N . ASN A 1 91 ? 60.072 27.002 -40.879 1.00 20.34 89 ASN A N 1
ATOM 693 C CA . ASN A 1 91 ? 60.511 27.513 -42.181 1.00 19.77 89 ASN A CA 1
ATOM 694 C C . ASN A 1 91 ? 61.695 26.769 -42.774 1.00 20.72 89 ASN A C 1
ATOM 695 O O . ASN A 1 91 ? 62.007 26.965 -43.950 1.00 24.31 89 ASN A O 1
ATOM 700 N N . LEU A 1 92 ? 62.384 25.948 -41.979 1.00 19.53 90 LEU A N 1
ATOM 701 C CA . LEU A 1 92 ? 63.510 25.162 -42.514 1.00 17.50 90 LEU A CA 1
ATOM 702 C C . LEU A 1 92 ? 62.952 24.218 -43.577 1.00 20.44 90 LEU A C 1
ATOM 703 O O . LEU A 1 92 ? 61.838 23.729 -43.407 1.00 22.31 90 LEU A O 1
ATOM 708 N N . PRO A 1 93 ? 63.725 23.949 -44.653 1.00 22.38 91 PRO A N 1
ATOM 709 C CA . PRO A 1 93 ? 63.172 23.220 -45.811 1.00 23.40 91 PRO A CA 1
ATOM 710 C C . PRO A 1 93 ? 62.581 21.838 -45.486 1.00 22.84 91 PRO A C 1
ATOM 711 O O . PRO A 1 93 ? 61.641 21.404 -46.139 1.00 23.38 91 PRO A O 1
ATOM 715 N N . THR A 1 94 ? 63.140 21.167 -44.486 1.00 23.38 92 THR A N 1
ATOM 716 C CA . THR A 1 94 ? 62.621 19.888 -44.033 1.00 22.19 92 THR A CA 1
ATOM 717 C C . THR A 1 94 ? 62.289 19.951 -42.540 1.00 23.52 92 THR A C 1
ATOM 718 O O . THR A 1 94 ? 62.290 18.944 -41.841 1.00 24.25 92 THR A O 1
ATOM 722 N N . GLY A 1 95 ? 61.981 21.139 -42.039 1.00 23.44 93 GLY A N 1
ATOM 723 C CA . GLY A 1 95 ? 61.710 21.308 -40.614 1.00 20.54 93 GLY A CA 1
ATOM 724 C C . GLY A 1 95 ? 62.936 21.018 -39.757 1.00 20.52 93 GLY A C 1
ATOM 725 O O . GLY A 1 95 ? 64.076 21.150 -40.210 1.00 23.97 93 GLY A O 1
ATOM 726 N N . GLY A 1 96 ? 62.699 20.626 -38.512 1.00 19.10 94 GLY A N 1
ATOM 727 C CA . GLY A 1 96 ? 63.804 20.294 -37.622 1.00 20.62 94 GLY A CA 1
ATOM 728 C C . GLY A 1 96 ? 63.473 20.206 -36.147 1.00 21.12 94 GLY A C 1
ATOM 729 O O . GLY A 1 96 ? 62.310 20.130 -35.747 1.00 20.44 94 GLY A O 1
ATOM 730 N N . ASP A 1 97 ? 64.546 20.244 -35.356 1.00 23.80 95 ASP A N 1
ATOM 731 C CA . ASP A 1 97 ? 64.526 20.071 -33.902 1.00 23.90 95 ASP A CA 1
ATOM 732 C C . ASP A 1 97 ? 64.070 21.361 -33.233 1.00 21.97 95 ASP A C 1
ATOM 733 O O . ASP A 1 97 ? 64.663 22.415 -33.446 1.00 25.15 95 ASP A O 1
ATOM 738 N N . THR A 1 98 ? 63.028 21.265 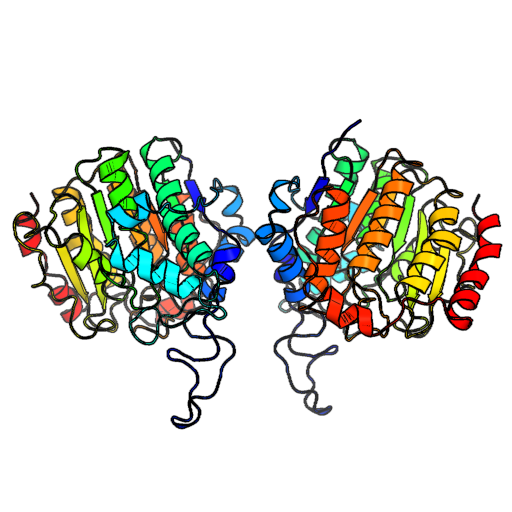-32.407 1.00 18.40 96 THR A N 1
ATOM 739 C CA . THR A 1 98 ? 62.457 22.429 -31.726 1.00 21.41 96 THR A CA 1
ATOM 740 C C . THR A 1 98 ? 63.259 22.864 -30.499 1.00 23.76 96 THR A C 1
ATOM 741 O O . THR A 1 98 ? 62.990 23.929 -29.942 1.00 25.04 96 THR A O 1
ATOM 745 N N . GLY A 1 99 ? 64.222 22.043 -30.083 1.00 23.47 97 GLY A N 1
ATOM 746 C CA . GLY A 1 99 ? 65.196 22.417 -29.050 1.00 24.79 97 GLY A CA 1
ATOM 747 C C . GLY A 1 99 ? 65.593 21.274 -28.130 1.00 26.50 97 GLY A C 1
ATOM 748 O O . GLY A 1 99 ? 66.742 21.195 -27.697 1.00 30.40 97 GLY A O 1
ATOM 749 N N . ASP A 1 100 ? 64.642 20.391 -27.825 1.00 27.18 98 ASP A N 1
ATOM 750 C CA . ASP A 1 100 ? 64.880 19.322 -26.837 1.00 28.22 98 ASP A CA 1
ATOM 751 C C . ASP A 1 100 ? 65.547 18.081 -27.417 1.00 27.81 98 ASP A C 1
ATOM 752 O O . ASP A 1 100 ? 65.912 17.174 -26.665 1.00 31.66 98 ASP A O 1
ATOM 757 N N . GLY A 1 101 ? 65.657 18.014 -28.742 1.00 24.26 99 GLY A N 1
ATOM 758 C CA . GLY A 1 101 ? 66.301 16.889 -29.419 1.00 21.29 99 GLY A CA 1
ATOM 759 C C . GLY A 1 101 ? 65.373 15.752 -29.822 1.00 22.96 99 GLY A C 1
ATOM 760 O O . GLY A 1 101 ? 65.822 14.784 -30.438 1.00 30.52 99 GLY A O 1
ATOM 761 N N . ILE A 1 102 ? 64.095 15.861 -29.455 1.00 23.12 100 ILE A N 1
ATOM 762 C CA . ILE A 1 102 ? 63.076 14.847 -29.769 1.00 22.12 100 ILE A CA 1
ATOM 763 C C . ILE A 1 102 ? 61.809 15.431 -30.401 1.00 22.36 100 ILE A C 1
ATOM 764 O O . ILE A 1 102 ? 61.223 14.822 -31.288 1.00 23.19 100 ILE A O 1
ATOM 769 N N . THR A 1 103 ? 61.376 16.596 -29.926 1.00 19.78 101 THR A N 1
ATOM 770 C CA . THR A 1 103 ? 60.196 17.264 -30.440 1.00 18.30 101 THR A CA 1
ATOM 771 C C . THR A 1 103 ? 60.568 17.965 -31.759 1.00 19.77 101 THR A C 1
ATOM 772 O O . THR A 1 103 ? 61.435 18.859 -31.803 1.00 20.86 101 THR A O 1
ATOM 776 N N . MET A 1 104 ? 59.943 17.505 -32.833 1.00 20.74 102 MET A N 1
ATOM 777 C CA . MET A 1 104 ? 60.235 18.002 -34.187 1.00 20.94 102 MET A CA 1
ATOM 778 C C . MET A 1 104 ? 59.021 18.657 -34.809 1.00 20.57 102 MET A C 1
ATOM 779 O O . MET A 1 104 ? 57.907 18.356 -34.452 1.00 22.46 102 MET A O 1
ATOM 784 N N . MET A 1 105 ? 59.256 19.582 -35.728 1.00 20.04 103 MET A N 1
ATOM 785 C CA . MET A 1 105 ? 58.205 20.046 -36.621 1.00 20.60 103 MET A CA 1
ATOM 786 C C . MET A 1 105 ? 58.664 19.856 -38.036 1.00 20.31 103 MET A C 1
ATOM 787 O O . MET A 1 105 ? 59.839 20.062 -38.345 1.00 18.47 103 MET A O 1
ATOM 792 N N . GLY A 1 106 ? 57.709 19.513 -38.894 1.00 20.94 104 GLY A N 1
ATOM 793 C CA . GLY A 1 106 ? 57.923 19.471 -40.315 1.00 19.57 104 GLY A CA 1
ATOM 794 C C . GLY A 1 106 ? 57.991 20.869 -40.889 1.00 17.60 104 GLY A C 1
ATOM 795 O O . GLY A 1 106 ? 57.644 21.852 -40.227 1.00 16.93 104 GLY A O 1
ATOM 796 N N . ASN A 1 107 ? 58.383 20.943 -42.159 1.00 17.44 105 ASN A N 1
ATOM 797 C CA . ASN A 1 107 ? 58.279 22.202 -42.883 1.00 17.05 105 ASN A CA 1
ATOM 798 C C . ASN A 1 107 ? 56.789 22.579 -42.871 1.00 18.26 105 ASN A C 1
ATOM 799 O O . ASN A 1 107 ? 55.940 21.766 -43.176 1.00 17.45 105 ASN A O 1
ATOM 804 N N . GLY A 1 108 ? 56.491 23.808 -42.449 1.00 17.17 106 GLY A N 1
ATOM 805 C CA . GLY A 1 108 ? 55.106 24.239 -42.329 1.00 16.03 106 GLY A CA 1
ATOM 806 C C . GLY A 1 108 ? 54.333 23.651 -41.158 1.00 15.72 106 GLY A C 1
ATOM 807 O O . GLY A 1 108 ? 53.143 23.876 -41.040 1.00 15.26 106 GLY A O 1
ATOM 808 N N . GLY A 1 109 ? 54.997 22.928 -40.254 1.00 14.23 107 GLY A N 1
ATOM 809 C CA . GLY A 1 109 ? 54.314 22.309 -39.136 1.00 14.30 107 GLY A CA 1
ATOM 810 C C . GLY A 1 109 ? 53.740 23.327 -38.141 1.00 14.29 107 GLY A C 1
ATOM 811 O O . GLY A 1 109 ? 52.838 23.001 -37.349 1.00 14.01 107 GLY A O 1
ATOM 812 N N . LEU A 1 110 ? 54.237 24.558 -38.200 1.00 13.44 108 LEU A N 1
ATOM 813 C CA . LEU A 1 110 ? 53.701 25.632 -37.371 1.00 14.54 108 LEU A CA 1
ATOM 814 C C . LEU A 1 110 ? 52.227 25.871 -37.689 1.00 13.64 108 LEU A C 1
ATOM 815 O O . LEU A 1 110 ? 51.471 26.240 -36.797 1.00 13.23 108 LEU A O 1
ATOM 820 N N . GLU A 1 111 ? 51.808 25.605 -38.927 1.00 13.00 109 GLU A N 1
ATOM 821 C CA . GLU A 1 111 ? 50.404 25.723 -39.281 1.00 12.25 109 GLU A CA 1
ATOM 822 C C . GLU A 1 111 ? 49.539 24.866 -38.361 1.00 11.96 109 GLU A C 1
ATOM 823 O O . GLU A 1 111 ? 48.490 25.304 -37.886 1.00 11.77 109 GLU A O 1
ATOM 829 N N . ILE A 1 112 ? 49.966 23.627 -38.124 1.00 10.92 110 ILE A N 1
ATOM 830 C CA . ILE A 1 112 ? 49.171 22.717 -37.315 1.00 10.71 110 ILE A CA 1
ATOM 831 C C . ILE A 1 112 ? 49.238 23.159 -35.849 1.00 10.33 110 ILE A C 1
ATOM 832 O O . ILE A 1 112 ? 48.232 23.144 -35.149 1.00 9.90 110 ILE A O 1
ATOM 837 N N . ALA A 1 113 ? 50.421 23.540 -35.368 1.00 10.68 111 ALA A N 1
ATOM 838 C CA . ALA A 1 113 ? 50.549 24.010 -33.997 1.00 10.27 111 ALA A CA 1
ATOM 839 C C . ALA A 1 113 ? 49.655 25.234 -33.753 1.00 10.49 111 ALA A C 1
ATOM 840 O O . ALA A 1 113 ? 49.007 25.311 -32.689 1.00 10.21 111 ALA A O 1
ATOM 842 N N . ARG A 1 114 ? 49.594 26.156 -34.715 1.00 10.85 112 ARG A N 1
ATOM 843 C CA . ARG A 1 114 ? 48.668 27.286 -34.568 1.00 11.69 112 ARG A CA 1
ATOM 844 C C . ARG A 1 114 ? 47.206 26.866 -34.555 1.00 10.40 112 ARG A C 1
ATOM 845 O O . ARG A 1 114 ? 46.406 27.424 -33.810 1.00 10.87 112 ARG A O 1
ATOM 853 N N . LEU A 1 115 ? 46.836 25.913 -35.397 1.00 10.23 113 LEU A N 1
ATOM 854 C CA . LEU A 1 115 ? 45.448 25.417 -35.417 1.00 10.42 113 LEU A CA 1
ATOM 855 C C . LEU A 1 115 ? 45.063 24.669 -34.163 1.00 9.94 113 LEU A C 1
ATOM 856 O O . LEU A 1 115 ? 43.912 24.687 -33.759 1.00 9.92 113 LEU A O 1
ATOM 861 N N . SER A 1 116 ? 46.026 24.004 -33.546 1.00 9.66 114 SER A N 1
ATOM 862 C CA . SER A 1 116 ? 45.786 23.281 -32.307 1.00 9.77 114 SER A CA 1
ATOM 863 C C . SER A 1 116 ? 45.511 24.277 -31.172 1.00 10.49 114 SER A C 1
ATOM 864 O O . SER A 1 116 ? 44.484 24.198 -30.502 1.00 9.77 114 SER A O 1
ATOM 867 N N . ALA A 1 117 ? 46.406 25.242 -30.982 1.00 9.85 115 ALA A N 1
ATOM 868 C CA . ALA A 1 117 ? 46.187 26.266 -29.960 1.00 10.73 115 ALA A CA 1
ATOM 869 C C . ALA A 1 117 ? 44.944 27.087 -30.274 1.00 11.23 115 ALA A C 1
ATOM 870 O O . ALA A 1 117 ? 44.160 27.407 -29.374 1.00 11.72 115 ALA A O 1
ATOM 872 N N . GLY A 1 118 ? 44.744 27.394 -31.552 1.00 11.23 116 GLY A N 1
ATOM 873 C CA . GLY A 1 118 ? 43.595 28.163 -31.976 1.00 12.84 116 GLY A CA 1
ATOM 874 C C . GLY A 1 118 ? 42.255 27.472 -31.842 1.00 12.78 116 GLY A C 1
ATOM 875 O O . GLY A 1 118 ? 41.228 28.139 -31.662 1.00 13.36 116 GLY A O 1
ATOM 876 N N . GLY A 1 119 ? 42.245 26.141 -31.935 1.00 11.80 117 GLY A N 1
ATOM 877 C CA . GLY A 1 119 ? 41.043 25.366 -31.662 1.00 12.65 117 GLY A CA 1
ATOM 878 C C . GLY A 1 119 ? 40.612 25.529 -30.210 1.00 12.53 117 GLY A C 1
ATOM 879 O O . GLY A 1 119 ? 39.421 25.701 -29.919 1.00 13.35 117 GLY A O 1
ATOM 880 N N . ALA A 1 120 ? 41.578 25.495 -29.296 1.00 10.92 118 ALA A N 1
ATOM 881 C CA . ALA A 1 120 ? 41.306 25.744 -27.893 1.00 11.57 118 ALA A CA 1
ATOM 882 C C . ALA A 1 120 ? 40.794 27.165 -27.643 1.00 12.17 118 ALA A C 1
ATOM 883 O O . ALA A 1 120 ? 39.818 27.352 -26.915 1.00 12.90 118 ALA A O 1
ATOM 885 N N . VAL A 1 121 ? 41.413 28.148 -28.287 1.00 12.57 119 VAL A N 1
ATOM 886 C CA . VAL A 1 121 ? 40.993 29.550 -28.154 1.00 14.12 119 VAL A CA 1
ATOM 887 C C . VAL A 1 121 ? 39.579 29.761 -28.689 1.00 13.31 119 VAL A C 1
ATOM 888 O O . VAL A 1 121 ? 38.757 30.389 -28.029 1.00 13.64 119 VAL A O 1
ATOM 892 N N . GLU A 1 122 ? 39.295 29.244 -29.874 1.00 13.14 120 GLU A N 1
ATOM 893 C CA . GLU A 1 122 ? 37.991 29.459 -30.509 1.00 15.18 120 GLU A CA 1
ATOM 894 C C . GLU A 1 122 ? 36.877 28.849 -29.679 1.00 14.78 120 GLU A C 1
ATOM 895 O O . GLU A 1 122 ? 35.832 29.466 -29.486 1.00 15.35 120 GLU A O 1
ATOM 901 N N . LEU A 1 123 ? 37.094 27.646 -29.148 1.00 14.29 121 LEU A N 1
ATOM 902 C CA . LEU A 1 123 ? 36.093 27.041 -28.297 1.00 14.54 121 LEU A CA 1
ATOM 903 C C . LEU A 1 123 ? 35.912 27.829 -26.998 1.00 14.30 121 LEU A C 1
ATOM 904 O O . LEU A 1 123 ? 34.785 28.052 -26.535 1.00 15.82 121 LEU A O 1
ATOM 909 N N . THR A 1 124 ? 37.024 28.265 -26.408 1.00 13.54 122 THR A N 1
ATOM 910 C CA . THR A 1 124 ? 36.987 29.093 -25.200 1.00 13.89 122 THR A CA 1
ATOM 911 C C . THR A 1 124 ? 36.170 30.363 -25.425 1.00 14.32 122 THR A C 1
ATOM 912 O O . THR A 1 124 ? 35.329 30.720 -24.592 1.00 14.71 122 THR A O 1
ATOM 916 N N . ARG A 1 125 ? 36.425 31.049 -26.535 1.00 14.22 123 ARG A N 1
ATOM 917 C CA . ARG A 1 125 ? 35.703 32.268 -26.848 1.00 16.34 123 ARG A CA 1
ATOM 918 C C . ARG A 1 125 ? 34.208 32.018 -26.914 1.00 16.04 123 ARG A C 1
ATOM 919 O O . ARG A 1 125 ? 33.413 32.786 -26.355 1.00 16.73 123 ARG A O 1
ATOM 927 N N . ARG A 1 126 ? 33.826 30.952 -27.602 1.00 16.05 124 ARG A N 1
ATOM 928 C CA . ARG A 1 126 ? 32.412 30.708 -27.847 1.00 16.60 124 ARG A CA 1
ATOM 929 C C . ARG A 1 126 ? 31.657 30.193 -26.633 1.00 16.62 124 ARG A C 1
ATOM 930 O O . ARG A 1 126 ? 30.468 30.470 -26.496 1.00 19.02 124 ARG A O 1
ATOM 938 N N . VAL A 1 127 ? 32.342 29.464 -25.760 1.00 14.96 125 VAL A N 1
ATOM 939 C CA . VAL A 1 127 ? 31.765 29.104 -24.467 1.00 15.54 125 VAL A CA 1
ATOM 940 C C . VAL A 1 127 ? 31.652 30.319 -23.550 1.00 18.63 125 VAL A C 1
ATOM 941 O O . VAL A 1 127 ? 30.612 30.546 -22.938 1.00 19.07 125 VAL A O 1
ATOM 945 N N . ALA A 1 128 ? 32.708 31.116 -23.474 1.00 19.08 126 ALA A N 1
ATOM 946 C CA . ALA A 1 128 ? 32.704 32.284 -22.578 1.00 22.81 126 ALA A CA 1
ATOM 947 C C . ALA A 1 128 ? 31.630 33.320 -22.911 1.00 23.78 126 ALA A C 1
ATOM 948 O O . ALA A 1 128 ? 31.049 33.938 -22.017 1.00 29.38 126 ALA A O 1
ATOM 950 N N . THR A 1 129 ? 31.353 33.510 -24.196 1.00 22.12 127 THR A N 1
ATOM 951 C CA . THR A 1 129 ? 30.333 34.456 -24.621 1.00 28.37 127 THR A CA 1
ATOM 952 C C . THR A 1 129 ? 28.913 33.959 -24.379 1.00 26.81 127 THR A C 1
ATOM 953 O O . THR A 1 129 ? 27.984 34.753 -24.390 1.00 30.61 127 THR A O 1
ATOM 957 N N . GLY A 1 130 ? 28.747 32.651 -24.180 1.00 23.13 128 GLY A N 1
ATOM 958 C CA . GLY A 1 130 ? 27.426 32.063 -24.022 1.00 22.71 128 GLY A CA 1
ATOM 959 C C . GLY A 1 130 ? 26.814 31.524 -25.301 1.00 23.21 128 GLY A C 1
ATOM 960 O O . GLY A 1 130 ? 25.691 31.018 -25.277 1.00 25.94 128 GLY A O 1
ATOM 961 N N . GLU A 1 131 ? 27.549 31.591 -26.411 1.00 20.21 129 GLU A N 1
ATOM 962 C CA . GLU A 1 131 ? 27.095 30.966 -27.658 1.00 23.62 129 GLU A CA 1
ATOM 963 C C . GLU A 1 131 ? 26.979 29.455 -27.469 1.00 22.05 129 GLU A C 1
ATOM 964 O O . GLU A 1 131 ? 26.009 28.834 -27.915 1.00 24.67 129 GLU A O 1
ATOM 970 N N . LEU A 1 132 ? 27.969 28.897 -26.775 1.00 18.08 130 LEU A N 1
ATOM 971 C CA . LEU A 1 132 ? 28.012 27.484 -26.404 1.00 18.17 130 LEU A CA 1
ATOM 972 C C . LEU A 1 132 ? 27.996 27.371 -24.888 1.00 16.69 130 LEU A C 1
ATOM 973 O O . LEU A 1 132 ? 28.464 28.271 -24.189 1.00 18.27 130 LEU A O 1
ATOM 978 N N . SER A 1 133 ? 27.446 26.272 -24.380 1.00 15.46 131 SER A N 1
ATOM 979 C CA . SER A 1 133 ? 27.486 25.996 -22.938 1.00 16.14 131 SER A CA 1
ATOM 980 C C . SER A 1 133 ? 28.790 25.337 -22.512 1.00 15.07 131 SER A C 1
ATOM 981 O O . SER A 1 133 ? 29.244 25.542 -21.383 1.00 14.86 131 SER A O 1
ATOM 984 N N . ALA A 1 134 ? 29.404 24.570 -23.414 1.00 13.60 132 ALA A N 1
ATOM 985 C CA . ALA A 1 134 ? 30.623 23.802 -23.098 1.00 13.12 132 ALA A CA 1
ATOM 986 C C . ALA A 1 134 ? 31.167 23.244 -24.395 1.00 12.42 132 ALA A C 1
ATOM 987 O O . ALA A 1 134 ? 30.535 23.409 -25.434 1.00 12.74 132 ALA A O 1
ATOM 989 N N . GLY A 1 135 ? 32.313 22.575 -24.354 1.00 12.02 133 GLY A N 1
ATOM 990 C CA . GLY A 1 135 ? 32.783 21.907 -25.552 1.00 11.52 133 GLY A CA 1
ATOM 991 C C . GLY A 1 135 ? 34.021 21.081 -25.373 1.00 10.32 133 GLY A C 1
ATOM 992 O O . GLY A 1 135 ? 34.620 21.062 -24.293 1.00 10.44 133 GLY A O 1
ATOM 993 N N . TYR A 1 136 ? 34.391 20.401 -26.461 1.00 9.71 134 TYR A N 1
ATOM 994 C CA . TYR A 1 136 ? 35.565 19.534 -26.514 1.00 9.88 134 TYR A CA 1
ATOM 995 C C . TYR A 1 136 ? 36.382 19.906 -27.746 1.00 9.47 134 TYR A C 1
ATOM 996 O O . TYR A 1 136 ? 35.865 19.829 -28.858 1.00 9.34 134 TYR A O 1
ATOM 1005 N N . ALA A 1 137 ? 37.630 20.319 -27.543 1.00 8.69 135 ALA A N 1
ATOM 1006 C CA . ALA A 1 137 ? 38.563 20.614 -28.635 1.00 9.13 135 ALA A CA 1
ATOM 1007 C C . ALA A 1 137 ? 39.524 19.433 -28.784 1.00 8.35 135 ALA A C 1
ATOM 1008 O O . ALA A 1 137 ? 40.396 19.223 -27.936 1.00 8.29 135 ALA A O 1
ATOM 1010 N N . LEU A 1 138 ? 39.299 18.623 -29.814 1.00 8.81 136 LEU A N 1
ATOM 1011 C CA . LEU A 1 138 ? 40.099 17.413 -30.052 1.00 9.41 136 LEU A CA 1
ATOM 1012 C C . LEU A 1 138 ? 41.315 17.791 -30.890 1.00 8.70 136 LEU A C 1
ATOM 1013 O O . LEU A 1 138 ? 41.387 17.535 -32.075 1.00 10.87 136 LEU A O 1
ATOM 1018 N N . VAL A 1 139 ? 42.262 18.448 -30.247 1.00 9.29 137 VAL A N 1
ATOM 1019 C CA . VAL A 1 139 ? 43.394 19.058 -30.928 1.00 9.65 137 VAL A CA 1
ATOM 1020 C C . VAL A 1 139 ? 44.590 18.122 -30.941 1.00 9.06 137 VAL A C 1
ATOM 1021 O O . VAL A 1 139 ? 44.663 17.173 -30.157 1.00 9.20 137 VAL A O 1
ATOM 1025 N N . ASN A 1 140 ? 45.533 18.431 -31.812 1.00 9.20 138 ASN A N 1
ATOM 1026 C CA . ASN A 1 140 ? 46.823 17.763 -31.874 1.00 9.70 138 ASN A CA 1
ATOM 1027 C C . ASN A 1 140 ? 47.711 18.685 -32.721 1.00 9.24 138 ASN A C 1
ATOM 1028 O O . ASN A 1 140 ? 47.253 19.149 -33.752 1.00 9.85 138 ASN A O 1
ATOM 1033 N N . PRO A 1 141 ? 48.950 18.987 -32.312 1.00 8.93 139 PRO A N 1
ATOM 1034 C CA . PRO A 1 141 ? 49.706 18.464 -31.185 1.00 9.26 139 PRO A CA 1
ATOM 1035 C C . PRO A 1 141 ? 49.215 18.945 -29.815 1.00 8.85 139 PRO A C 1
ATOM 1036 O O . PRO A 1 141 ? 48.514 19.949 -29.721 1.00 9.20 139 PRO A O 1
ATOM 1040 N N . PRO A 1 142 ? 49.567 18.206 -28.762 1.00 9.07 140 PRO A N 1
ATOM 1041 C CA . PRO A 1 142 ? 49.189 18.536 -27.388 1.00 8.76 140 PRO A CA 1
ATOM 1042 C C . PRO A 1 142 ? 50.003 19.696 -26.843 1.00 9.30 140 PRO A C 1
ATOM 1043 O O . PRO A 1 142 ? 50.873 20.229 -27.524 1.00 9.30 140 PRO A O 1
ATOM 1047 N N . GLY A 1 143 ? 49.698 20.086 -25.610 1.00 8.92 141 GLY A N 1
ATOM 1048 C CA . GLY A 1 143 ? 50.235 21.327 -25.068 1.00 8.88 141 GLY A CA 1
ATOM 1049 C C . GLY A 1 143 ? 50.948 21.338 -23.737 1.00 9.19 141 GLY A C 1
ATOM 1050 O O . GLY A 1 143 ? 51.845 22.142 -23.527 1.00 9.66 141 GLY A O 1
ATOM 1051 N N . HIS A 1 144 ? 50.566 20.460 -22.824 1.00 9.50 142 HIS A N 1
ATOM 1052 C CA . HIS A 1 144 ? 50.835 20.753 -21.397 1.00 9.94 142 HIS A CA 1
ATOM 1053 C C . HIS A 1 144 ? 52.294 20.675 -20.944 1.00 10.25 142 HIS A C 1
ATOM 1054 O O . HIS A 1 144 ? 52.614 21.174 -19.863 1.00 10.17 142 HIS A O 1
ATOM 1061 N N . HIS A 1 145 ? 53.174 20.053 -21.738 1.00 10.85 143 HIS A N 1
ATOM 1062 C CA . HIS A 1 145 ? 54.599 20.052 -21.404 1.00 12.89 143 HIS A CA 1
ATOM 1063 C C . HIS A 1 145 ? 55.358 21.275 -21.836 1.00 11.89 143 HIS A C 1
ATOM 1064 O O . HIS A 1 145 ? 56.478 21.483 -21.382 1.00 12.74 143 HIS A O 1
ATOM 1071 N N . ALA A 1 146 ? 54.779 22.085 -22.707 1.00 10.72 144 ALA A N 1
ATOM 1072 C CA . ALA A 1 146 ? 55.521 23.234 -23.243 1.00 11.87 144 ALA A CA 1
ATOM 1073 C C . ALA A 1 146 ? 55.514 24.361 -22.219 1.00 13.21 144 ALA A C 1
ATOM 1074 O O . ALA A 1 146 ? 54.437 24.870 -21.895 1.00 12.00 144 ALA A O 1
ATOM 1076 N N . PRO A 1 147 ? 56.687 24.706 -21.664 1.00 13.69 145 PRO A N 1
ATOM 1077 C CA . PRO A 1 147 ? 56.742 25.815 -20.708 1.00 13.61 145 PRO A CA 1
ATOM 1078 C C . PRO A 1 147 ? 56.810 27.148 -21.446 1.00 15.30 145 PRO A C 1
ATOM 1079 O O . PRO A 1 147 ? 56.662 27.198 -22.670 1.00 14.30 145 PRO A O 1
ATOM 1083 N N . HIS A 1 148 ? 57.034 28.233 -20.722 1.00 15.44 146 HIS A N 1
ATOM 1084 C CA . HIS A 1 148 ? 56.982 29.554 -21.342 1.00 15.24 146 HIS A CA 1
ATOM 1085 C C . HIS A 1 148 ? 57.969 29.699 -22.511 1.00 15.92 146 HIS A C 1
ATOM 1086 O O . HIS A 1 148 ? 57.627 30.228 -23.563 1.00 16.37 146 HIS A O 1
ATOM 1093 N N . ASN A 1 149 ? 59.173 29.173 -22.318 1.00 17.34 147 ASN A N 1
ATOM 1094 C CA . ASN A 1 149 ? 60.283 29.418 -23.242 1.00 19.79 147 ASN A CA 1
ATOM 1095 C C . ASN A 1 149 ? 60.719 28.251 -24.129 1.00 19.50 147 ASN A C 1
ATOM 1096 O O . ASN A 1 149 ? 61.783 28.329 -24.749 1.00 22.48 147 ASN A O 1
ATOM 1101 N N . ALA A 1 150 ? 59.899 27.210 -24.267 1.00 16.91 148 ALA A N 1
ATOM 1102 C CA . ALA A 1 150 ? 60.327 26.033 -25.034 1.00 18.52 148 ALA A CA 1
ATOM 1103 C C . ALA A 1 150 ? 59.201 25.131 -25.472 1.00 16.71 148 ALA A C 1
ATOM 1104 O O . ALA A 1 150 ? 58.085 25.190 -24.942 1.00 16.54 148 ALA A O 1
ATOM 1106 N N . ALA A 1 151 ? 59.527 24.285 -26.446 1.00 16.53 149 ALA A N 1
ATOM 1107 C CA . ALA A 1 151 ? 58.731 23.113 -26.785 1.00 16.01 149 ALA A CA 1
ATOM 1108 C C . ALA A 1 151 ? 59.305 21.941 -26.013 1.00 17.17 149 ALA A C 1
ATOM 1109 O O . ALA A 1 151 ? 60.504 21.908 -25.728 1.00 18.39 149 ALA A O 1
ATOM 1111 N N . MET A 1 152 ? 58.453 20.988 -25.673 1.00 15.35 150 MET A N 1
ATOM 1112 C CA . MET A 1 152 ? 58.854 19.824 -24.875 1.00 16.15 150 MET A CA 1
ATOM 1113 C C . MET A 1 152 ? 57.802 18.726 -24.942 1.00 13.78 150 MET A C 1
ATOM 1114 O O . MET A 1 152 ? 56.610 19.005 -25.041 1.00 13.53 150 MET A O 1
ATOM 1119 N N . GLY A 1 153 ? 58.227 17.466 -24.895 1.00 16.21 151 GLY A N 1
ATOM 1120 C CA . GLY A 1 153 ? 57.288 16.352 -24.778 1.00 15.91 151 GLY A CA 1
ATOM 1121 C C . GLY A 1 153 ? 56.199 16.327 -25.837 1.00 14.63 151 GLY A C 1
ATOM 1122 O O . GLY A 1 153 ? 55.033 16.089 -25.513 1.00 13.87 151 GLY A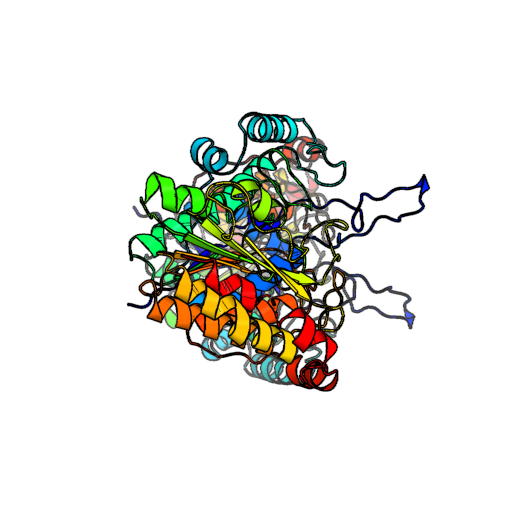 O 1
ATOM 1123 N N A PHE A 1 154 ? 56.615 16.586 -27.081 0.50 14.60 152 PHE A N 1
ATOM 1124 N N B PHE A 1 154 ? 56.623 16.595 -27.079 0.50 14.24 152 PHE A N 1
ATOM 1125 C CA A PHE A 1 154 ? 55.773 16.653 -28.287 0.50 14.37 152 PHE A CA 1
ATOM 1126 C CA B PHE A 1 154 ? 55.802 16.679 -28.295 0.50 13.58 152 PHE A CA 1
ATOM 1127 C C A PHE A 1 154 ? 54.784 17.814 -28.316 0.50 12.33 152 PHE A C 1
ATOM 1128 C C B PHE A 1 154 ? 54.784 17.816 -28.317 0.50 11.99 152 PHE A C 1
ATOM 1129 O O A PHE A 1 154 ? 53.883 17.846 -29.162 0.50 12.20 152 PHE A O 1
ATOM 1130 O O B PHE A 1 154 ? 53.882 17.844 -29.162 0.50 11.97 152 PHE A O 1
ATOM 1145 N N . CYS A 1 155 ? 54.964 18.758 -27.395 1.00 11.51 153 CYS A N 1
ATOM 1146 C CA . CYS A 1 155 ? 54.118 19.939 -27.308 1.00 11.45 153 CYS A CA 1
ATOM 1147 C C . CYS A 1 155 ? 54.902 21.128 -27.849 1.00 11.68 153 CYS A C 1
ATOM 1148 O O . CYS A 1 155 ? 55.985 21.441 -27.359 1.00 12.32 153 CYS A O 1
ATOM 1151 N N . ILE A 1 156 ? 54.320 21.812 -28.827 1.00 10.85 154 ILE A N 1
ATOM 1152 C CA . ILE A 1 156 ? 54.927 23.003 -29.445 1.00 11.51 154 ILE A CA 1
ATOM 1153 C C . ILE A 1 156 ? 54.508 24.262 -28.684 1.00 11.63 154 ILE A C 1
ATOM 1154 O O . ILE A 1 156 ? 55.356 25.070 -28.292 1.00 12.77 154 ILE A O 1
ATOM 1159 N N . PHE A 1 157 ? 53.193 24.406 -28.497 1.00 10.57 155 PHE A N 1
ATOM 1160 C CA . PHE A 1 157 ? 52.628 25.480 -27.663 1.00 10.05 155 PHE A CA 1
ATOM 1161 C C . PHE A 1 157 ? 51.680 24.878 -26.658 1.00 9.91 155 PHE A C 1
ATOM 1162 O O . PHE A 1 157 ? 51.069 23.832 -26.879 1.00 10.46 155 PHE A O 1
ATOM 1170 N N . ASN A 1 158 ? 51.499 25.592 -25.560 1.00 9.88 156 ASN A N 1
ATOM 1171 C CA . ASN A 1 158 ? 50.718 25.119 -24.442 1.00 9.76 156 ASN A CA 1
ATOM 1172 C C . ASN A 1 158 ? 49.285 25.572 -24.698 1.00 9.85 156 ASN A C 1
ATOM 1173 O O . ASN A 1 158 ? 48.881 26.675 -24.323 1.00 9.97 156 ASN A O 1
ATOM 1178 N N . ASN A 1 159 ? 48.533 24.722 -25.383 1.00 9.11 157 ASN A N 1
ATOM 1179 C CA . ASN A 1 159 ? 47.193 25.056 -25.858 1.00 9.46 157 ASN A CA 1
ATOM 1180 C C . ASN A 1 159 ? 46.270 25.578 -24.771 1.00 8.88 157 ASN A C 1
ATOM 1181 O O . ASN A 1 159 ? 45.593 26.604 -24.958 1.00 10.32 157 ASN A O 1
ATOM 1186 N N . THR A 1 160 ? 46.229 24.890 -23.642 1.00 9.03 158 THR A N 1
ATOM 1187 C CA . THR A 1 160 ? 45.338 25.336 -22.570 1.00 9.32 158 THR A CA 1
ATOM 1188 C C . THR A 1 160 ? 45.773 26.670 -21.964 1.00 10.67 158 THR A C 1
ATOM 1189 O O . THR A 1 160 ? 44.920 27.460 -21.536 1.00 10.74 158 THR A O 1
ATOM 1193 N N A SER A 1 161 ? 47.073 26.925 -21.922 0.50 10.18 159 SER A N 1
ATOM 1194 N N B SER A 1 161 ? 47.077 26.926 -21.917 0.50 10.70 159 SER A N 1
ATOM 1195 C CA A SER A 1 161 ? 47.563 28.216 -21.425 0.50 10.25 159 SER A CA 1
ATOM 1196 C CA B SER A 1 161 ? 47.578 28.218 -21.414 0.50 11.58 159 SER A CA 1
ATOM 1197 C C A SER A 1 161 ? 47.325 29.337 -22.428 0.50 11.02 159 SER A C 1
ATOM 1198 C C B SER A 1 161 ? 47.333 29.337 -22.426 0.50 11.62 159 SER A C 1
ATOM 1199 O O A SER A 1 161 ? 47.070 30.461 -22.023 0.50 11.44 159 SER A O 1
ATOM 1200 O O B SER A 1 161 ? 47.070 30.461 -22.023 0.50 11.79 159 SER A O 1
ATOM 1205 N N . VAL A 1 162 ? 47.395 29.035 -23.722 1.00 10.70 160 VAL A N 1
ATOM 1206 C CA . VAL A 1 162 ? 47.034 30.029 -24.741 1.00 10.75 160 VAL A CA 1
ATOM 1207 C C . VAL A 1 162 ? 45.545 30.390 -24.565 1.00 10.99 160 VAL A C 1
ATOM 1208 O O . VAL A 1 162 ? 45.188 31.568 -24.571 1.00 12.67 160 VAL A O 1
ATOM 1212 N N . ALA A 1 163 ? 44.701 29.388 -24.353 1.00 10.96 161 ALA A N 1
ATOM 1213 C CA . ALA A 1 163 ? 43.281 29.624 -24.123 1.00 11.42 161 ALA A CA 1
ATOM 1214 C C . ALA A 1 163 ? 43.031 30.392 -22.810 1.00 11.29 161 ALA A C 1
ATOM 1215 O O . ALA A 1 163 ? 42.245 31.345 -22.789 1.00 12.85 161 ALA A O 1
ATOM 1217 N N . ALA A 1 164 ? 43.716 30.018 -21.734 1.00 10.82 162 ALA A N 1
ATOM 1218 C CA . ALA A 1 164 ? 43.576 30.767 -20.461 1.00 9.97 162 ALA A CA 1
ATOM 1219 C C . ALA A 1 164 ? 44.024 32.212 -20.587 1.00 12.34 162 ALA A C 1
ATOM 1220 O O . ALA A 1 164 ? 43.378 33.121 -20.063 1.00 13.11 162 ALA A O 1
ATOM 1222 N N . GLY A 1 165 ? 45.121 32.415 -21.306 1.00 13.01 163 GLY A N 1
ATOM 1223 C CA . GLY A 1 165 ? 45.650 33.761 -21.539 1.00 13.83 163 GLY A CA 1
ATOM 1224 C C . GLY A 1 165 ? 44.658 34.620 -22.295 1.00 14.25 163 GLY A C 1
ATOM 1225 O O . GLY A 1 165 ? 44.508 35.809 -22.009 1.00 15.44 163 GLY A O 1
ATOM 1226 N N . TYR A 1 166 ? 43.976 34.005 -23.262 1.00 14.50 164 TYR A N 1
ATOM 1227 C CA . TYR A 1 166 ? 42.940 34.685 -24.036 1.00 15.00 164 TYR A CA 1
ATOM 1228 C C . TYR A 1 166 ? 41.763 35.046 -23.115 1.00 14.49 164 TYR A C 1
ATOM 1229 O O . TYR A 1 166 ? 41.264 36.168 -23.136 1.00 15.65 164 TYR A O 1
ATOM 1238 N N . ALA A 1 167 ? 41.325 34.088 -22.298 1.00 14.45 165 ALA A N 1
ATOM 1239 C CA . ALA A 1 167 ? 40.239 34.354 -21.351 1.00 14.64 165 ALA A CA 1
ATOM 1240 C C . ALA A 1 167 ? 40.563 35.497 -20.383 1.00 15.95 165 ALA A C 1
ATOM 1241 O O . ALA A 1 167 ? 39.698 36.318 -20.084 1.00 17.76 165 ALA A O 1
ATOM 1243 N N . ARG A 1 168 ? 41.807 35.543 -19.923 1.00 16.14 166 ARG A N 1
ATOM 1244 C CA . ARG A 1 168 ? 42.285 36.602 -19.040 1.00 16.63 166 ARG A CA 1
ATOM 1245 C C . ARG A 1 168 ? 42.349 37.968 -19.745 1.00 18.36 166 ARG A C 1
ATOM 1246 O O . ARG A 1 168 ? 41.740 38.934 -19.294 1.00 22.16 166 ARG A O 1
ATOM 1254 N N . ALA A 1 169 ? 43.104 38.028 -20.835 1.00 19.85 167 ALA A N 1
ATOM 1255 C CA . ALA A 1 169 ? 43.433 39.321 -21.474 1.00 18.20 167 ALA A CA 1
ATOM 1256 C C . ALA A 1 169 ? 42.315 39.865 -22.363 1.00 20.83 167 ALA A C 1
ATOM 1257 O O . ALA A 1 169 ? 42.100 41.074 -22.406 1.00 24.86 167 ALA A O 1
ATOM 1259 N N . VAL A 1 170 ? 41.675 38.995 -23.132 1.00 21.29 168 VAL A N 1
ATOM 1260 C CA . VAL A 1 170 ? 40.710 39.416 -24.146 1.00 23.08 168 VAL A CA 1
ATOM 1261 C C . VAL A 1 170 ? 39.313 39.437 -23.555 1.00 22.54 168 VAL A C 1
ATOM 1262 O O . VAL A 1 170 ? 38.576 40.399 -23.744 1.00 27.36 168 VAL A O 1
ATOM 1266 N N . LEU A 1 171 ? 38.960 38.383 -22.820 1.00 20.14 169 LEU A N 1
ATOM 1267 C CA . LEU A 1 171 ? 37.641 38.296 -22.207 1.00 19.48 169 LEU A CA 1
ATOM 1268 C C . LEU A 1 171 ? 37.562 38.949 -20.814 1.00 20.53 169 LEU A C 1
ATOM 1269 O O . LEU A 1 171 ? 36.472 39.128 -20.280 1.00 27.41 169 LEU A O 1
ATOM 1274 N N . GLY A 1 172 ? 38.700 39.316 -20.232 1.00 20.27 170 GLY A N 1
ATOM 1275 C CA . GLY A 1 172 ? 38.701 40.019 -18.952 1.00 21.88 170 GLY A CA 1
ATOM 1276 C C . GLY A 1 172 ? 38.296 39.190 -17.744 1.00 22.12 170 GLY A C 1
ATOM 1277 O O . GLY A 1 172 ? 37.886 39.735 -16.711 1.00 26.17 170 GLY A O 1
ATOM 1278 N N . MET A 1 173 ? 38.436 37.876 -17.839 1.00 19.74 171 MET A N 1
ATOM 1279 C CA . MET A 1 173 ? 38.208 37.040 -16.683 1.00 18.59 171 MET A CA 1
ATOM 1280 C C . MET A 1 173 ? 39.346 37.245 -15.693 1.00 19.79 171 MET A C 1
ATOM 1281 O O . MET A 1 173 ? 40.510 37.337 -16.086 1.00 21.36 171 MET A O 1
ATOM 1286 N N . GLU A 1 174 ? 38.998 37.346 -14.415 1.00 17.31 172 GLU A N 1
ATOM 1287 C CA . GLU A 1 174 ? 39.988 37.548 -13.360 1.00 17.79 172 GLU A CA 1
ATOM 1288 C C . GLU A 1 174 ? 40.577 36.248 -12.830 1.00 17.53 172 GLU A C 1
ATOM 1289 O O . GLU A 1 174 ? 41.685 36.256 -12.313 1.00 18.37 172 GLU A O 1
ATOM 1295 N N . ARG A 1 175 ? 39.832 35.146 -12.957 1.00 15.96 173 ARG A N 1
ATOM 1296 C CA . ARG A 1 175 ? 40.236 33.835 -12.433 1.00 14.22 173 ARG A CA 1
ATOM 1297 C C . ARG A 1 175 ? 39.868 32.759 -13.436 1.00 14.03 173 ARG A C 1
ATOM 1298 O O . ARG A 1 175 ? 38.722 32.676 -13.871 1.00 15.64 173 ARG A O 1
ATOM 1306 N N . VAL A 1 176 ? 40.848 31.940 -13.792 1.00 12.19 174 VAL A N 1
ATOM 1307 C CA . VAL A 1 176 ? 40.662 30.781 -14.673 1.00 11.56 174 VAL A CA 1
ATOM 1308 C C . VAL A 1 176 ? 41.350 29.588 -14.000 1.00 11.68 174 VAL A C 1
ATOM 1309 O O . VAL A 1 176 ? 42.374 29.753 -13.333 1.00 13.51 174 VAL A O 1
ATOM 1313 N N . ALA A 1 177 ? 40.788 28.391 -14.166 1.00 11.30 175 ALA A N 1
ATOM 1314 C CA . ALA A 1 177 ? 41.429 27.169 -13.681 1.00 10.55 175 ALA A CA 1
ATOM 1315 C C . ALA A 1 177 ? 41.743 26.255 -14.847 1.00 11.36 175 ALA A C 1
ATOM 1316 O O . ALA A 1 177 ? 40.923 26.104 -15.752 1.00 11.76 175 ALA A O 1
ATOM 1318 N N . ILE A 1 178 ? 42.926 25.647 -14.800 1.00 10.11 176 ILE A N 1
ATOM 1319 C CA . ILE A 1 178 ? 43.304 24.570 -15.720 1.00 9.40 176 ILE A CA 1
ATOM 1320 C C . ILE A 1 178 ? 43.474 23.297 -14.898 1.00 9.62 176 ILE A C 1
ATOM 1321 O O . ILE A 1 178 ? 44.344 23.229 -14.022 1.00 11.17 176 ILE A O 1
ATOM 1326 N N . LEU A 1 179 ? 42.616 22.313 -15.180 1.00 10.16 177 LEU A N 1
ATOM 1327 C CA . LEU A 1 179 ? 42.665 20.995 -14.541 1.00 9.97 177 LEU A CA 1
ATOM 1328 C C . LEU A 1 179 ? 43.215 20.009 -15.552 1.00 9.50 177 LEU A C 1
ATOM 1329 O O . LEU A 1 179 ? 42.567 19.736 -16.547 1.00 11.20 177 LEU A O 1
ATOM 1334 N N . ASP A 1 180 ? 44.389 19.474 -15.287 1.00 9.09 178 ASP A N 1
ATOM 1335 C CA . ASP A 1 180 ? 45.084 18.558 -16.191 1.00 9.52 178 ASP A CA 1
ATOM 1336 C C . ASP A 1 180 ? 45.038 17.162 -15.609 1.00 9.49 178 ASP A C 1
ATOM 1337 O O . ASP A 1 180 ? 45.651 16.897 -14.572 1.00 12.35 178 ASP A O 1
ATOM 1342 N N . TRP A 1 181 ? 44.341 16.251 -16.294 1.00 8.89 179 TRP A N 1
ATOM 1343 C CA . TRP A 1 181 ? 44.331 14.844 -15.886 1.00 9.34 179 TRP A CA 1
ATOM 1344 C C . TRP A 1 181 ? 45.041 13.927 -16.860 1.00 8.51 179 TRP A C 1
ATOM 1345 O O . TRP A 1 181 ? 44.926 12.711 -16.768 1.00 9.00 179 TRP A O 1
ATOM 1356 N N . ASP A 1 182 ? 45.794 14.496 -17.791 1.00 9.03 180 ASP A N 1
ATOM 1357 C CA . ASP A 1 182 ? 46.808 13.709 -18.516 1.00 8.62 180 ASP A CA 1
ATOM 1358 C C . ASP A 1 182 ? 47.681 13.048 -17.445 1.00 8.76 180 ASP A C 1
ATOM 1359 O O . ASP A 1 182 ? 47.949 13.627 -16.391 1.00 9.15 180 ASP A O 1
ATOM 1364 N N . VAL A 1 183 ? 48.068 11.804 -17.681 1.00 7.86 181 VAL A N 1
ATOM 1365 C CA . VAL A 1 183 ? 48.793 11.015 -16.681 1.00 7.50 181 VAL A CA 1
ATOM 1366 C C . VAL A 1 183 ? 50.197 11.544 -16.406 1.00 7.88 181 VAL A C 1
ATOM 1367 O O . VAL A 1 183 ? 50.844 11.133 -15.430 1.00 8.85 181 VAL A O 1
ATOM 1371 N N . HIS A 1 184 ? 50.718 12.368 -17.310 1.00 7.56 182 HIS A N 1
ATOM 1372 C CA . HIS A 1 184 ? 52.017 12.989 -17.145 1.00 8.22 182 HIS A CA 1
ATOM 1373 C C . HIS A 1 184 ? 51.857 14.381 -16.554 1.00 8.82 182 HIS A C 1
ATOM 1374 O O . HIS A 1 184 ? 50.862 15.073 -16.786 1.00 10.91 182 HIS A O 1
ATOM 1381 N N . HIS A 1 185 ? 52.811 14.758 -15.732 1.00 8.40 183 HIS A N 1
ATOM 1382 C CA . HIS A 1 185 ? 52.770 16.051 -15.066 1.00 8.71 183 HIS A CA 1
ATOM 1383 C C . HIS A 1 185 ? 52.726 17.185 -16.090 1.00 9.51 183 HIS A C 1
ATOM 1384 O O . HIS A 1 185 ? 53.565 17.247 -16.981 1.00 9.68 183 HIS A O 1
ATOM 1391 N N . GLY A 1 186 ? 51.796 18.120 -15.889 1.00 9.62 184 GLY A N 1
ATOM 1392 C CA . GLY A 1 186 ? 51.689 19.310 -16.730 1.00 9.73 184 GLY A CA 1
ATOM 1393 C C . GLY A 1 186 ? 52.720 20.352 -16.326 1.00 10.56 184 GLY A C 1
ATOM 1394 O O . GLY A 1 186 ? 52.370 21.434 -15.867 1.00 10.98 184 GLY A O 1
ATOM 1395 N N . ASN A 1 187 ? 53.991 20.031 -16.538 1.00 10.22 185 ASN A N 1
ATOM 1396 C CA . ASN A 1 187 ? 55.081 20.907 -16.118 1.00 11.23 185 ASN A CA 1
ATOM 1397 C C . ASN A 1 187 ? 55.090 22.236 -16.877 1.00 11.12 185 ASN A C 1
ATOM 1398 O O . ASN A 1 187 ? 55.516 23.245 -16.341 1.00 11.40 185 ASN A O 1
ATOM 1403 N N . GLY A 1 188 ? 54.651 22.218 -18.133 1.00 10.43 186 GLY A N 1
ATOM 1404 C CA . GLY A 1 188 ? 54.660 23.431 -18.943 1.00 10.24 186 GLY A CA 1
ATOM 1405 C C . GLY A 1 188 ? 53.670 24.432 -18.379 1.00 10.28 186 GLY A C 1
ATOM 1406 O O . GLY A 1 188 ? 53.977 25.606 -18.189 1.00 10.80 186 GLY A O 1
ATOM 1407 N N . THR A 1 189 ? 52.468 23.952 -18.106 1.00 9.69 187 THR A N 1
ATOM 1408 C CA . THR A 1 189 ? 51.402 24.782 -17.558 1.00 10.33 187 THR A CA 1
ATOM 1409 C C . THR A 1 189 ? 51.791 25.322 -16.187 1.00 10.09 187 THR A C 1
ATOM 1410 O O . THR A 1 189 ? 51.588 26.488 -15.878 1.00 10.71 187 THR A O 1
ATOM 1414 N N . GLN A 1 190 ? 52.379 24.449 -15.374 1.00 9.79 188 GLN A N 1
ATOM 1415 C CA . GLN A 1 190 ? 52.890 24.841 -14.074 1.00 9.49 188 GLN A CA 1
ATOM 1416 C C . GLN A 1 190 ? 53.883 25.997 -14.199 1.00 9.69 188 GLN A C 1
ATOM 1417 O O . GLN A 1 190 ? 53.820 26.953 -13.420 1.00 11.59 188 GLN A O 1
ATOM 1423 N N . ASP A 1 191 ? 54.812 25.873 -15.140 1.00 11.53 189 ASP A N 1
ATOM 1424 C CA . ASP A 1 191 ? 55.833 26.893 -15.384 1.00 12.94 189 ASP A CA 1
ATOM 1425 C C . ASP A 1 191 ? 55.228 28.225 -15.794 1.00 12.57 189 ASP A C 1
ATOM 1426 O O . ASP A 1 191 ? 55.583 29.269 -15.272 1.00 13.94 189 ASP A O 1
ATOM 1431 N N . ILE A 1 192 ? 54.290 28.177 -16.722 1.00 12.33 190 ILE A N 1
ATOM 1432 C CA . ILE A 1 192 ? 53.778 29.407 -17.323 1.00 11.88 190 ILE A CA 1
ATOM 1433 C C . ILE A 1 192 ? 53.104 30.273 -16.261 1.00 12.00 190 ILE A C 1
ATOM 1434 O O . ILE A 1 192 ? 53.317 31.484 -16.217 1.00 13.12 190 ILE A O 1
ATOM 1439 N N . TRP A 1 193 ? 52.323 29.652 -15.377 1.00 12.32 191 TRP A N 1
ATOM 1440 C CA . TRP A 1 193 ? 51.532 30.401 -14.408 1.00 12.36 191 TRP A CA 1
ATOM 1441 C C . TRP A 1 193 ? 52.103 30.352 -12.996 1.00 12.73 191 TRP A C 1
ATOM 1442 O O . TRP A 1 193 ? 51.413 30.707 -12.037 1.00 12.40 191 TRP A O 1
ATOM 1453 N N . TRP A 1 194 ? 53.363 29.943 -12.881 1.00 12.29 192 TRP A N 1
ATOM 1454 C CA . TRP A 1 194 ? 54.027 29.702 -11.602 1.00 12.21 192 TRP A CA 1
ATOM 1455 C C . TRP A 1 194 ? 53.891 30.877 -10.619 1.00 13.15 192 TRP A C 1
ATOM 1456 O O . TRP A 1 194 ? 53.626 30.654 -9.431 1.00 14.12 192 TRP A O 1
ATOM 1467 N N . ASN A 1 195 ? 54.058 32.102 -11.120 1.00 14.05 193 ASN A N 1
ATOM 1468 C CA . ASN A 1 195 ? 54.019 33.300 -10.278 1.00 15.40 193 ASN A CA 1
ATOM 1469 C C . ASN A 1 195 ? 52.660 33.992 -10.271 1.00 15.86 193 ASN A C 1
ATOM 1470 O O . ASN A 1 195 ? 52.526 35.100 -9.746 1.00 17.39 193 ASN A O 1
ATOM 1475 N N . ASP A 1 196 ? 51.646 33.346 -10.839 1.00 16.20 194 ASP A N 1
ATOM 1476 C CA . ASP A 1 196 ? 50.394 34.008 -11.180 1.00 16.93 194 ASP A CA 1
ATOM 1477 C C . ASP A 1 196 ? 49.180 33.339 -10.516 1.00 14.83 194 ASP A C 1
ATOM 1478 O O . ASP A 1 196 ? 48.802 32.224 -10.893 1.00 15.73 194 ASP A O 1
ATOM 1483 N N . PRO A 1 197 ? 48.537 34.022 -9.557 1.00 13.97 195 PRO A N 1
ATOM 1484 C CA . PRO A 1 197 ? 47.358 33.448 -8.889 1.00 15.66 195 PRO A CA 1
ATOM 1485 C C . PRO A 1 197 ? 46.060 33.534 -9.702 1.00 14.28 195 PRO A C 1
ATOM 1486 O O . PRO A 1 197 ? 45.040 33.001 -9.258 1.00 16.44 195 PRO A O 1
ATOM 1490 N N . SER A 1 198 ? 46.085 34.222 -10.842 1.00 13.88 196 SER A N 1
ATOM 1491 C CA . SER A 1 198 ? 44.906 34.374 -11.694 1.00 13.43 196 SER A CA 1
ATOM 1492 C C . SER A 1 198 ? 44.612 33.181 -12.583 1.00 12.82 196 SER A C 1
ATOM 1493 O O . SER A 1 198 ? 43.567 33.151 -13.241 1.00 13.25 196 SER A O 1
ATOM 1496 N N . VAL A 1 199 ? 45.531 32.215 -12.627 1.00 11.79 197 VAL A N 1
ATOM 1497 C CA . VAL A 1 199 ? 45.295 30.934 -13.288 1.00 10.77 197 VAL A CA 1
ATOM 1498 C C . VAL A 1 199 ? 45.697 29.831 -12.302 1.00 11.70 197 VAL A C 1
ATOM 1499 O O . VAL A 1 199 ? 46.884 29.596 -12.055 1.00 11.92 197 VAL A O 1
ATOM 1503 N N . LEU A 1 200 ? 44.697 29.170 -11.718 1.00 10.80 198 LEU A N 1
ATOM 1504 C CA . LEU A 1 200 ? 44.926 28.025 -10.846 1.00 11.33 198 LEU A CA 1
ATOM 1505 C C . LEU A 1 200 ? 45.263 26.844 -11.726 1.00 10.14 198 LEU A C 1
ATOM 1506 O O . LEU A 1 200 ? 44.474 26.473 -12.583 1.00 13.01 198 LEU A O 1
ATOM 1511 N N . THR A 1 201 ? 46.408 26.224 -11.471 1.00 10.01 199 THR A N 1
ATOM 1512 C CA . THR A 1 201 ? 46.874 25.087 -12.266 1.00 10.22 199 THR A CA 1
ATOM 1513 C C . THR A 1 201 ? 46.882 23.842 -11.388 1.00 10.32 199 THR A C 1
ATOM 1514 O O . THR A 1 201 ? 47.482 23.840 -10.323 1.00 11.00 199 THR A O 1
ATOM 1518 N N . ILE A 1 202 ? 46.181 22.807 -11.839 1.00 9.80 200 ILE A N 1
ATOM 1519 C CA . ILE A 1 202 ? 46.084 21.543 -11.098 1.00 9.44 200 ILE A CA 1
ATOM 1520 C C . ILE A 1 202 ? 46.541 20.429 -12.035 1.00 9.07 200 ILE A C 1
ATOM 1521 O O . ILE A 1 202 ? 46.119 20.381 -13.193 1.00 10.83 200 ILE A O 1
ATOM 1526 N N . SER A 1 203 ? 47.374 19.526 -11.534 1.00 8.92 201 SER A N 1
ATOM 1527 C CA . SER A 1 203 ? 47.825 18.377 -12.314 1.00 8.70 201 SER A CA 1
ATOM 1528 C C . SER A 1 203 ? 47.692 17.093 -11.514 1.00 9.16 201 SER A C 1
ATOM 1529 O O . SER A 1 203 ? 48.375 16.924 -10.521 1.00 11.89 201 SER A O 1
ATOM 1532 N N . LEU A 1 204 ? 46.810 16.210 -11.966 1.00 9.89 202 LEU A N 1
ATOM 1533 C CA . LEU A 1 204 ? 46.656 14.874 -11.412 1.00 10.12 202 LEU A CA 1
ATOM 1534 C C . LEU A 1 204 ? 47.469 13.966 -12.345 1.00 10.44 202 LEU A C 1
ATOM 1535 O O . LEU A 1 204 ? 47.270 13.986 -13.561 1.00 15.50 202 LEU A O 1
ATOM 1540 N N . HIS A 1 205 ? 48.409 13.201 -11.811 1.00 9.35 203 HIS A N 1
ATOM 1541 C CA . HIS A 1 205 ? 49.370 12.479 -12.667 1.00 8.96 203 HIS A CA 1
ATOM 1542 C C . HIS A 1 205 ? 50.013 11.331 -11.943 1.00 9.10 203 HIS A C 1
ATOM 1543 O O . HIS A 1 205 ? 49.986 11.253 -10.712 1.00 10.91 203 HIS A O 1
ATOM 1550 N N . GLN A 1 206 ? 50.605 10.436 -12.721 1.00 8.65 204 GLN A N 1
ATOM 1551 C CA . GLN A 1 206 ? 51.450 9.377 -12.158 1.00 8.85 204 GLN A CA 1
ATOM 1552 C C . GLN A 1 206 ? 52.771 9.980 -11.720 1.00 9.03 204 GLN A C 1
ATOM 1553 O O . GLN A 1 206 ? 53.482 10.613 -12.510 1.00 9.34 204 GLN A O 1
ATOM 1559 N N . HIS A 1 207 ? 53.119 9.767 -10.458 1.00 9.29 205 HIS A N 1
ATOM 1560 C CA . HIS A 1 207 ? 54.340 10.353 -9.892 1.00 10.32 205 HIS A CA 1
ATOM 1561 C C . HIS A 1 207 ? 55.602 9.964 -10.664 1.00 10.17 205 HIS A C 1
ATOM 1562 O O . HIS A 1 207 ? 55.893 8.775 -10.814 1.00 11.00 205 HIS A O 1
ATOM 1569 N N . LEU A 1 208 ? 56.305 10.974 -11.190 1.00 10.51 206 LEU A N 1
ATOM 1570 C CA . LEU A 1 208 ? 57.592 10.806 -11.882 1.00 11.95 206 LEU A CA 1
ATOM 1571 C C . LEU A 1 208 ? 57.521 10.006 -13.172 1.00 11.67 206 LEU A C 1
ATOM 1572 O O . LEU A 1 208 ? 58.530 9.495 -13.647 1.00 13.93 206 LEU A O 1
ATOM 1577 N N . CYS A 1 209 ? 56.350 9.944 -13.776 1.00 10.60 207 CYS A N 1
ATOM 1578 C CA . CYS A 1 209 ? 56.213 9.242 -15.050 1.00 11.11 207 CYS A CA 1
ATOM 1579 C C . CYS A 1 209 ? 56.903 10.046 -16.164 1.00 10.97 207 CYS A C 1
ATOM 1580 O O . CYS A 1 209 ? 57.797 9.535 -16.834 1.00 12.81 207 CYS A O 1
ATOM 1583 N N . PHE A 1 210 ? 56.474 11.288 -16.363 1.00 10.10 208 PHE A N 1
ATOM 1584 C CA . PHE A 1 210 ? 57.228 12.246 -17.176 1.00 10.75 208 PHE A CA 1
ATOM 1585 C C . PHE A 1 210 ? 56.735 13.666 -16.869 1.00 11.31 208 PHE A C 1
ATOM 1586 O O . PHE A 1 210 ? 55.535 13.885 -16.866 1.00 10.81 208 PHE A O 1
ATOM 1594 N N . PRO A 1 211 ? 57.645 14.639 -16.634 1.00 12.24 209 PRO A N 1
ATOM 1595 C CA . PRO A 1 211 ? 59.103 14.527 -16.596 1.00 12.80 209 PRO A CA 1
ATOM 1596 C C . PRO A 1 211 ? 59.593 13.774 -15.363 1.00 13.62 209 PRO A C 1
ATOM 1597 O O . PRO A 1 211 ? 58.835 13.591 -14.415 1.00 13.83 209 PRO A O 1
ATOM 1601 N N . PRO A 1 212 ? 60.864 13.366 -15.350 1.00 15.03 210 PRO A N 1
ATOM 1602 C CA . PRO A 1 212 ? 61.387 12.587 -14.217 1.00 15.70 210 PRO A CA 1
ATOM 1603 C C . PRO A 1 212 ? 61.627 13.369 -12.930 1.00 16.88 210 PRO A C 1
ATOM 1604 O O . PRO A 1 212 ? 61.867 12.762 -11.890 1.00 20.21 210 PRO A O 1
ATOM 1608 N N . ASP A 1 213 ? 61.591 14.688 -12.987 1.00 15.93 211 ASP A N 1
ATOM 1609 C CA . ASP A 1 213 ? 62.065 15.475 -11.844 1.00 17.23 211 ASP A CA 1
ATOM 1610 C C . ASP A 1 213 ? 61.054 16.507 -11.395 1.00 15.73 211 ASP A C 1
ATOM 1611 O O . ASP A 1 213 ? 61.418 17.480 -10.766 1.00 17.04 211 ASP A O 1
ATOM 1616 N N . SER A 1 214 ? 59.776 16.295 -11.722 1.00 14.20 212 SER A N 1
ATOM 1617 C CA . SER A 1 214 ? 58.771 17.298 -11.370 1.00 13.34 212 SER A CA 1
ATOM 1618 C C . SER A 1 214 ? 57.439 16.678 -11.021 1.00 11.91 212 SER A C 1
ATOM 1619 O O . SER A 1 214 ? 57.237 15.473 -11.162 1.00 12.78 212 SER A O 1
ATOM 1622 N N . GLY A 1 215 ? 56.546 17.524 -10.539 1.00 10.88 213 GLY A N 1
ATOM 1623 C CA . GLY A 1 215 ? 55.202 17.124 -10.166 1.00 10.83 213 GLY A CA 1
ATOM 1624 C C . GLY A 1 215 ? 55.037 16.797 -8.698 1.00 10.94 213 GLY A C 1
ATOM 1625 O O . GLY A 1 215 ? 53.994 16.303 -8.299 1.00 10.84 213 GLY A O 1
ATOM 1626 N N . TYR A 1 216 ? 56.050 17.088 -7.895 1.00 10.53 214 TYR A N 1
ATOM 1627 C CA . TYR A 1 216 ? 55.948 16.921 -6.439 1.00 11.54 214 TYR A CA 1
ATOM 1628 C C . TYR A 1 216 ? 54.936 17.874 -5.827 1.00 10.99 214 TYR A C 1
ATOM 1629 O O . TYR A 1 216 ? 54.723 18.999 -6.316 1.00 11.24 214 TYR A O 1
ATOM 1638 N N . SER A 1 217 ? 54.345 17.437 -4.722 1.00 11.30 215 SER A N 1
ATOM 1639 C CA . SER A 1 217 ? 53.372 18.235 -3.969 1.00 11.71 215 SER A CA 1
ATOM 1640 C C . SER A 1 217 ? 53.936 19.561 -3.424 1.00 11.72 215 SER A C 1
ATOM 1641 O O . SER A 1 217 ? 53.184 20.494 -3.141 1.00 12.96 215 SER A O 1
ATOM 1644 N N . THR A 1 218 ? 55.255 19.618 -3.253 1.00 12.18 216 THR A N 1
ATOM 1645 C CA . THR A 1 218 ? 55.945 20.810 -2.767 1.00 12.50 216 THR A CA 1
ATOM 1646 C C . THR A 1 218 ? 56.122 21.911 -3.825 1.00 12.33 216 THR A C 1
ATOM 1647 O O . THR A 1 218 ? 56.589 23.004 -3.519 1.00 14.59 216 THR A O 1
ATOM 1651 N N . GLU A 1 219 ? 55.758 21.615 -5.070 1.00 11.82 217 GLU A N 1
ATOM 1652 C CA . GLU A 1 219 ? 55.818 22.620 -6.145 1.00 11.99 217 GLU A CA 1
ATOM 1653 C C . GLU A 1 219 ? 54.499 23.371 -6.132 1.00 12.12 217 GLU A C 1
ATOM 1654 O O . GLU A 1 219 ? 53.491 22.870 -6.650 1.00 12.68 217 GLU A O 1
ATOM 1660 N N . ARG A 1 220 ? 54.504 24.560 -5.515 1.00 11.69 218 ARG A N 1
ATOM 1661 C CA . ARG A 1 220 ? 53.264 25.255 -5.170 1.00 11.65 218 ARG A CA 1
ATOM 1662 C C . ARG A 1 220 ? 53.109 26.654 -5.755 1.00 12.51 218 ARG A C 1
ATOM 1663 O O . ARG A 1 220 ? 52.172 27.360 -5.419 1.00 14.46 218 ARG A O 1
ATOM 1671 N N . GLY A 1 221 ? 54.023 27.042 -6.633 1.00 11.90 219 GLY A N 1
ATOM 1672 C CA . GLY A 1 221 ? 54.044 28.394 -7.173 1.00 13.02 219 GLY A CA 1
ATOM 1673 C C . GLY A 1 221 ? 54.981 29.275 -6.383 1.00 14.26 219 GLY A C 1
ATOM 1674 O O . GLY A 1 221 ? 55.633 28.823 -5.442 1.00 16.29 219 GLY A O 1
ATOM 1675 N N . ALA A 1 222 ? 55.045 30.537 -6.772 1.00 15.01 220 ALA A N 1
ATOM 1676 C CA . ALA A 1 222 ? 55.916 31.493 -6.111 1.00 16.13 220 ALA A CA 1
ATOM 1677 C C . ALA A 1 222 ? 55.316 32.876 -6.110 1.00 16.03 220 ALA A C 1
ATOM 1678 O O . ALA A 1 222 ? 54.448 33.187 -6.928 1.00 17.18 220 ALA A O 1
ATOM 1680 N N . GLY A 1 223 ? 55.786 33.691 -5.177 1.00 18.10 221 GLY A N 1
ATOM 1681 C CA . GLY A 1 223 ? 55.313 35.066 -5.045 1.00 18.73 221 GLY A CA 1
ATOM 1682 C C . GLY A 1 223 ? 53.815 35.104 -4.827 1.00 18.70 221 GLY A C 1
ATOM 1683 O O . GLY A 1 223 ? 53.276 34.309 -4.046 1.00 20.15 221 GLY A O 1
ATOM 1684 N N . ASN A 1 224 ? 53.134 35.989 -5.555 1.00 19.78 222 ASN A N 1
ATOM 1685 C CA . ASN A 1 224 ? 51.678 36.086 -5.474 1.00 20.47 222 ASN A CA 1
ATOM 1686 C C . ASN A 1 224 ? 50.974 34.814 -5.922 1.00 17.75 222 ASN A C 1
ATOM 1687 O O . ASN A 1 224 ? 49.833 34.565 -5.528 1.00 19.25 222 ASN A O 1
ATOM 1692 N N . GLY A 1 225 ? 51.670 34.009 -6.730 1.00 15.44 223 GLY A N 1
ATOM 1693 C CA . GLY A 1 225 ? 51.186 32.714 -7.151 1.00 13.67 223 GLY A CA 1
ATOM 1694 C C . GLY A 1 225 ? 51.369 31.571 -6.157 1.00 14.39 223 GLY A C 1
ATOM 1695 O O . GLY A 1 225 ? 50.933 30.457 -6.422 1.00 14.35 223 GLY A O 1
ATOM 1696 N N . HIS A 1 226 ? 52.012 31.814 -5.014 1.00 15.09 224 HIS A N 1
ATOM 1697 C CA . HIS A 1 226 ? 52.210 30.743 -4.049 1.00 15.29 224 HIS A CA 1
ATOM 1698 C C . HIS A 1 226 ? 50.873 30.242 -3.506 1.00 14.21 224 HIS A C 1
ATOM 1699 O O . HIS A 1 226 ? 50.088 31.010 -2.958 1.00 17.03 224 HIS A O 1
ATOM 1706 N N . GLY A 1 227 ? 50.637 28.948 -3.680 1.00 13.25 225 GLY A N 1
ATOM 1707 C CA . GLY A 1 227 ? 49.379 28.310 -3.325 1.00 14.04 225 GLY A CA 1
ATOM 1708 C C . GLY A 1 227 ? 48.419 28.076 -4.477 1.00 13.16 225 GLY A C 1
ATOM 1709 O O . GLY A 1 227 ? 47.362 27.476 -4.279 1.00 14.29 225 GLY A O 1
ATOM 1710 N N . TYR A 1 228 ? 48.779 28.535 -5.677 1.00 11.30 226 TYR A N 1
ATOM 1711 C CA . TYR A 1 228 ? 47.885 28.480 -6.833 1.00 11.11 226 TYR A CA 1
ATOM 1712 C C . TYR A 1 228 ? 48.415 27.542 -7.925 1.00 11.29 226 TYR A C 1
ATOM 1713 O O . TYR A 1 228 ? 48.035 27.656 -9.094 1.00 12.53 226 TYR A O 1
ATOM 1722 N N . ASN A 1 229 ? 49.259 26.599 -7.514 1.00 11.65 227 ASN A N 1
ATOM 1723 C CA . ASN A 1 229 ? 49.621 25.435 -8.313 1.00 11.16 227 ASN A CA 1
ATOM 1724 C C . AS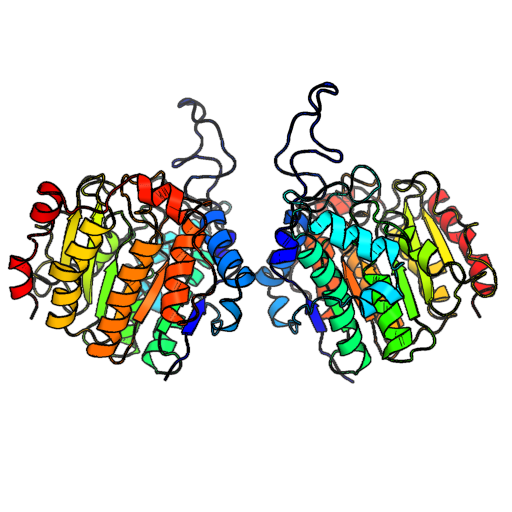N A 1 229 ? 49.461 24.238 -7.409 1.00 10.88 227 ASN A C 1
ATOM 1725 O O . ASN A 1 229 ? 50.004 24.249 -6.295 1.00 12.45 227 ASN A O 1
ATOM 1730 N N . ILE A 1 230 ? 48.726 23.223 -7.867 1.00 10.91 228 ILE A N 1
ATOM 1731 C CA . ILE A 1 230 ? 48.437 22.042 -7.045 1.00 10.68 228 ILE A CA 1
ATOM 1732 C C . ILE A 1 230 ? 48.765 20.786 -7.844 1.00 10.15 228 ILE A C 1
ATOM 1733 O O . ILE A 1 230 ? 48.107 20.501 -8.846 1.00 11.06 228 ILE A O 1
ATOM 1738 N N . ASN A 1 231 ? 49.773 20.053 -7.386 1.00 10.05 229 ASN A N 1
ATOM 1739 C CA . ASN A 1 231 ? 50.120 18.762 -7.968 1.00 10.22 229 ASN A CA 1
ATOM 1740 C C . ASN A 1 231 ? 49.549 17.651 -7.122 1.00 10.36 229 ASN A C 1
ATOM 1741 O O . ASN A 1 231 ? 49.654 17.701 -5.887 1.00 11.12 229 ASN A O 1
ATOM 1746 N N . VAL A 1 232 ? 48.976 16.656 -7.787 1.00 10.63 230 VAL A N 1
ATOM 1747 C CA . VAL A 1 232 ? 48.468 15.463 -7.114 1.00 10.84 230 VAL A CA 1
ATOM 1748 C C . VAL A 1 232 ? 49.151 14.237 -7.740 1.00 9.91 230 VAL A C 1
ATOM 1749 O O . VAL A 1 232 ? 48.576 13.572 -8.612 1.00 10.75 230 VAL A O 1
ATOM 1753 N N . PRO A 1 233 ? 50.393 13.944 -7.313 1.00 11.32 231 PRO A N 1
ATOM 1754 C CA . PRO A 1 233 ? 51.083 12.772 -7.823 1.00 10.96 231 PRO A CA 1
ATOM 1755 C C . PRO A 1 233 ? 50.530 11.500 -7.203 1.00 10.96 231 PRO A C 1
ATOM 1756 O O . PRO A 1 233 ? 50.407 11.409 -5.983 1.00 12.56 231 PRO A O 1
ATOM 1760 N N . LEU A 1 234 ? 50.216 10.521 -8.049 1.00 10.75 232 LEU A N 1
ATOM 1761 C CA . LEU A 1 234 ? 49.628 9.249 -7.622 1.00 10.07 232 LEU A CA 1
ATOM 1762 C C . LEU A 1 234 ? 50.566 8.108 -7.972 1.00 9.28 232 LEU A C 1
ATOM 1763 O O . LEU A 1 234 ? 51.346 8.211 -8.940 1.00 9.54 232 LEU A O 1
ATOM 1768 N N . PRO A 1 235 ? 50.472 6.993 -7.226 1.00 8.70 233 PRO A N 1
ATOM 1769 C CA . PRO A 1 235 ? 51.378 5.901 -7.524 1.00 8.38 233 PRO A CA 1
ATOM 1770 C C . PRO A 1 235 ? 50.952 5.097 -8.750 1.00 8.91 233 PRO A C 1
ATOM 1771 O O . PRO A 1 235 ? 49.762 4.997 -9.054 1.00 9.03 233 PRO A O 1
ATOM 1775 N N . PRO A 1 236 ? 51.924 4.483 -9.423 1.00 8.94 234 PRO A N 1
ATOM 1776 C CA . PRO A 1 236 ? 51.594 3.512 -10.471 1.00 9.54 234 PRO A CA 1
ATOM 1777 C C . PRO A 1 236 ? 50.573 2.478 -9.999 1.00 8.97 234 PRO A C 1
ATOM 1778 O O . PRO A 1 236 ? 50.578 2.066 -8.818 1.00 9.83 234 PRO A O 1
ATOM 1782 N N . GLY A 1 237 ? 49.695 2.062 -10.903 1.00 9.27 235 GLY A N 1
ATOM 1783 C CA . GLY A 1 237 ? 48.646 1.113 -10.593 1.00 9.19 235 GLY A CA 1
ATOM 1784 C C . GLY A 1 237 ? 47.363 1.727 -10.049 1.00 9.29 235 GLY A C 1
ATOM 1785 O O . GLY A 1 237 ? 46.414 1.004 -9.797 1.00 12.57 235 GLY A O 1
ATOM 1786 N N . SER A 1 238 ? 47.330 3.042 -9.859 1.00 8.89 236 SER A N 1
ATOM 1787 C CA . SER A 1 238 ? 46.115 3.718 -9.396 1.00 9.81 236 SER A CA 1
ATOM 1788 C C . SER A 1 238 ? 45.037 3.632 -10.462 1.00 9.79 236 SER A C 1
ATOM 1789 O O . SER A 1 238 ? 45.312 3.819 -11.653 1.00 10.42 236 SER A O 1
ATOM 1792 N N . GLY A 1 239 ? 43.810 3.373 -10.040 1.00 10.26 237 GLY A N 1
ATOM 1793 C CA . GLY A 1 239 ? 42.684 3.228 -10.958 1.00 10.63 237 GLY A CA 1
ATOM 1794 C C . GLY A 1 239 ? 41.527 4.143 -10.626 1.00 9.86 237 GLY A C 1
ATOM 1795 O O . GLY A 1 239 ? 41.700 5.226 -10.053 1.00 10.20 237 GLY A O 1
ATOM 1796 N N . ASN A 1 240 ? 40.328 3.699 -10.985 1.00 9.25 238 ASN A N 1
ATOM 1797 C CA . ASN A 1 240 ? 39.156 4.553 -10.838 1.00 9.74 238 ASN A CA 1
ATOM 1798 C C . ASN A 1 240 ? 38.947 5.019 -9.394 1.00 9.83 238 ASN A C 1
ATOM 1799 O O . ASN A 1 240 ? 38.563 6.164 -9.168 1.00 10.87 238 ASN A O 1
ATOM 1804 N N . ALA A 1 241 ? 39.183 4.139 -8.416 1.00 10.47 239 ALA A N 1
ATOM 1805 C CA . ALA A 1 241 ? 38.931 4.511 -7.021 1.00 10.00 239 ALA A CA 1
ATOM 1806 C C . ALA A 1 241 ? 39.841 5.671 -6.601 1.00 9.90 239 ALA A C 1
ATOM 1807 O O . ALA A 1 241 ? 39.374 6.659 -6.027 1.00 11.28 239 ALA A O 1
ATOM 1809 N N . ALA A 1 242 ? 41.132 5.565 -6.927 1.00 10.42 240 ALA A N 1
ATOM 1810 C CA . ALA A 1 242 ? 42.094 6.605 -6.579 1.00 10.23 240 ALA A CA 1
ATOM 1811 C C . ALA A 1 242 ? 41.781 7.913 -7.302 1.00 9.06 240 ALA A C 1
ATOM 1812 O O . ALA A 1 242 ? 41.779 8.985 -6.702 1.00 9.49 240 ALA A O 1
ATOM 1814 N N . TYR A 1 243 ? 41.496 7.812 -8.593 1.00 9.43 241 TYR A N 1
ATOM 1815 C CA . TYR A 1 243 ? 41.209 9.011 -9.373 1.00 9.25 241 TYR A CA 1
ATOM 1816 C C . TYR A 1 243 ? 39.960 9.727 -8.863 1.00 9.84 241 TYR A C 1
ATOM 1817 O O . TYR A 1 243 ? 39.959 10.951 -8.708 1.00 10.53 241 TYR A O 1
ATOM 1826 N N . LEU A 1 244 ? 38.905 8.980 -8.558 1.00 10.55 242 LEU A N 1
ATOM 1827 C CA . LEU A 1 244 ? 37.684 9.612 -8.053 1.00 11.74 242 LEU A CA 1
ATOM 1828 C C . LEU A 1 244 ? 37.849 10.153 -6.629 1.00 11.07 242 LEU A C 1
ATOM 1829 O O . LEU A 1 244 ? 37.269 11.188 -6.297 1.00 12.68 242 LEU A O 1
ATOM 1834 N N . HIS A 1 245 ? 38.630 9.469 -5.788 1.00 10.75 243 HIS A N 1
ATOM 1835 C CA . HIS A 1 245 ? 38.958 10.003 -4.465 1.00 10.96 243 HIS A CA 1
ATOM 1836 C C . HIS A 1 245 ? 39.733 11.325 -4.590 1.00 10.40 243 HIS A C 1
ATOM 1837 O O . HIS A 1 245 ? 39.479 12.271 -3.850 1.00 12.09 243 HIS A O 1
ATOM 1844 N N . ALA A 1 246 ? 40.659 11.391 -5.542 1.00 10.11 244 ALA A N 1
ATOM 1845 C CA . ALA A 1 246 ? 41.401 12.624 -5.803 1.00 10.43 244 ALA A CA 1
ATOM 1846 C C . ALA A 1 246 ? 40.479 13.737 -6.275 1.00 10.50 244 ALA A C 1
ATOM 1847 O O . ALA A 1 246 ? 40.598 14.880 -5.844 1.00 11.38 244 ALA A O 1
ATOM 1849 N N . MET A 1 247 ? 39.524 13.390 -7.124 1.00 10.23 245 MET A N 1
ATOM 1850 C CA . MET A 1 247 ? 38.542 14.373 -7.580 1.00 11.43 245 MET A CA 1
ATOM 1851 C C . MET A 1 247 ? 37.738 14.912 -6.404 1.00 11.26 245 MET A C 1
ATOM 1852 O O . MET A 1 247 ? 37.574 16.115 -6.253 1.00 11.83 245 MET A O 1
ATOM 1857 N N . ASP A 1 248 ? 37.248 14.009 -5.564 1.00 11.31 246 ASP A N 1
ATOM 1858 C CA . ASP A 1 248 ? 36.340 14.385 -4.479 1.00 12.49 246 ASP A CA 1
ATOM 1859 C C . ASP A 1 248 ? 37.039 15.095 -3.325 1.00 12.84 246 ASP A C 1
ATOM 1860 O O . ASP A 1 248 ? 36.453 15.985 -2.705 1.00 14.25 246 ASP A O 1
ATOM 1865 N N . GLN A 1 249 ? 38.261 14.677 -3.011 1.00 11.82 247 GLN A N 1
ATOM 1866 C CA . GLN A 1 249 ? 38.990 15.219 -1.857 1.00 13.90 247 GLN A CA 1
ATOM 1867 C C . GLN A 1 249 ? 39.827 16.439 -2.158 1.00 12.66 247 GLN A C 1
ATOM 1868 O O . GLN A 1 249 ? 40.101 17.229 -1.257 1.00 13.92 247 GLN A O 1
ATOM 1874 N N . VAL A 1 250 ? 40.292 16.567 -3.389 1.00 11.83 248 VAL A N 1
ATOM 1875 C CA . VAL A 1 250 ? 41.267 17.601 -3.736 1.00 12.07 248 VAL A CA 1
ATOM 1876 C C . VAL A 1 250 ? 40.790 18.490 -4.883 1.00 11.71 248 VAL A C 1
ATOM 1877 O O . VAL A 1 250 ? 40.706 19.704 -4.731 1.00 11.55 248 VAL A O 1
ATOM 1881 N N . VAL A 1 251 ? 40.482 17.901 -6.034 1.00 10.80 249 VAL A N 1
ATOM 1882 C CA . VAL A 1 251 ? 40.287 18.711 -7.234 1.00 11.10 249 VAL A CA 1
ATOM 1883 C C . VAL A 1 251 ? 39.042 19.574 -7.147 1.00 12.15 249 VAL A C 1
ATOM 1884 O O . VAL A 1 251 ? 39.111 20.790 -7.347 1.00 12.55 249 VAL A O 1
ATOM 1888 N N . LEU A 1 252 ? 37.909 18.946 -6.854 1.00 12.79 250 LEU A N 1
ATOM 1889 C CA . LEU A 1 252 ? 36.651 19.669 -6.800 1.00 13.49 250 LEU A CA 1
ATOM 1890 C C . LEU A 1 252 ? 36.628 20.676 -5.636 1.00 13.07 250 LEU A C 1
ATOM 1891 O O . LEU A 1 252 ? 36.235 21.818 -5.827 1.00 14.35 250 LEU A O 1
ATOM 1896 N N . PRO A 1 253 ? 37.130 20.289 -4.444 1.00 12.00 251 PRO A N 1
ATOM 1897 C CA . PRO A 1 253 ? 37.260 21.327 -3.400 1.00 12.38 251 PRO A CA 1
ATOM 1898 C C . PRO A 1 253 ? 38.174 22.502 -3.788 1.00 12.79 251 PRO A C 1
ATOM 1899 O O . PRO A 1 253 ? 37.873 23.644 -3.445 1.00 14.11 251 PRO A O 1
ATOM 1903 N N . ALA A 1 254 ? 39.260 22.238 -4.503 1.00 12.19 252 ALA A N 1
ATOM 1904 C CA . ALA A 1 254 ? 40.153 23.312 -4.958 1.00 11.97 252 ALA A CA 1
ATOM 1905 C C . ALA A 1 254 ? 39.428 24.264 -5.910 1.00 12.18 252 ALA A C 1
ATOM 1906 O O . ALA A 1 254 ? 39.541 25.483 -5.791 1.00 13.36 252 ALA A O 1
ATOM 1908 N N . LEU A 1 255 ? 38.678 23.700 -6.858 1.00 12.33 253 LEU A N 1
ATOM 1909 C CA . LEU A 1 255 ? 37.907 24.527 -7.785 1.00 12.42 253 LEU A CA 1
ATOM 1910 C C . LEU A 1 255 ? 36.858 25.366 -7.053 1.00 13.11 253 LEU A C 1
ATOM 1911 O O . LEU A 1 255 ? 36.698 26.559 -7.340 1.00 13.99 253 LEU A O 1
ATOM 1916 N N . ARG A 1 256 ? 36.154 24.759 -6.100 1.00 13.85 254 ARG A N 1
ATOM 1917 C CA . ARG A 1 256 ? 35.143 25.489 -5.344 1.00 13.88 254 ARG A CA 1
ATOM 1918 C C . ARG A 1 256 ? 35.749 26.584 -4.480 1.00 15.43 254 ARG A C 1
ATOM 1919 O O . ARG A 1 256 ? 35.135 27.653 -4.329 1.00 17.85 254 ARG A O 1
ATOM 1927 N N . ALA A 1 257 ? 36.937 26.341 -3.920 1.00 14.70 255 ALA A N 1
ATOM 1928 C CA . ALA A 1 257 ? 37.624 27.365 -3.124 1.00 15.27 255 ALA A CA 1
ATOM 1929 C C . ALA A 1 257 ? 38.072 28.541 -4.002 1.00 15.08 255 ALA A C 1
ATOM 1930 O O . ALA A 1 257 ? 38.009 29.687 -3.598 1.00 16.64 255 ALA A O 1
ATOM 1932 N N . TYR A 1 258 ? 38.527 28.233 -5.203 1.00 14.17 256 TYR A N 1
ATOM 1933 C CA . TYR A 1 258 ? 39.122 29.239 -6.075 1.00 14.10 256 TYR A CA 1
ATOM 1934 C C . TYR A 1 258 ? 38.091 30.084 -6.818 1.00 14.59 256 TYR A C 1
ATOM 1935 O O . TYR A 1 258 ? 38.358 31.245 -7.135 1.00 15.82 256 TYR A O 1
ATOM 1944 N N . ARG A 1 259 ? 36.941 29.501 -7.144 1.00 15.50 257 ARG A N 1
ATOM 1945 C CA . ARG A 1 259 ? 35.866 30.203 -7.862 1.00 16.42 257 ARG A CA 1
ATOM 1946 C C . ARG A 1 259 ? 36.361 30.735 -9.208 1.00 15.76 257 ARG A C 1
ATOM 1947 O O . ARG A 1 259 ? 36.291 31.927 -9.473 1.00 16.41 257 ARG A O 1
ATOM 1955 N N . PRO A 1 260 ? 36.850 29.840 -10.080 1.00 13.92 258 PRO A N 1
ATOM 1956 C CA . PRO A 1 260 ? 37.224 30.311 -11.412 1.00 14.46 258 PRO A CA 1
ATOM 1957 C C . PRO A 1 260 ? 35.990 30.736 -12.186 1.00 14.98 258 PRO A C 1
ATOM 1958 O O . PRO A 1 260 ? 34.895 30.277 -11.899 1.00 16.26 258 PRO A O 1
ATOM 1962 N N . GLN A 1 261 ? 36.175 31.612 -13.163 1.00 14.33 259 GLN A N 1
ATOM 1963 C CA . GLN A 1 261 ? 35.101 32.016 -14.065 1.00 14.91 259 GLN A CA 1
ATOM 1964 C C . GLN A 1 261 ? 34.992 31.119 -15.310 1.00 14.68 259 GLN A C 1
ATOM 1965 O O . GLN A 1 261 ? 34.017 31.198 -16.058 1.00 15.51 259 GLN A O 1
ATOM 1971 N N . LEU A 1 262 ? 35.984 30.250 -15.485 1.00 14.06 260 LEU A N 1
ATOM 1972 C CA . LEU A 1 262 ? 36.057 29.276 -16.563 1.00 12.79 260 LEU A CA 1
ATOM 1973 C C . LEU A 1 262 ? 36.949 28.138 -16.093 1.00 13.09 260 LEU A C 1
ATOM 1974 O O . LEU A 1 262 ? 37.983 28.393 -15.489 1.00 13.06 260 LEU A O 1
ATOM 1979 N N . ILE A 1 263 ? 36.566 26.906 -16.420 1.00 11.21 261 ILE A N 1
ATOM 1980 C CA . ILE A 1 263 ? 37.388 25.733 -16.164 1.00 10.47 261 ILE A CA 1
ATOM 1981 C C . ILE A 1 263 ? 37.822 25.177 -17.516 1.00 10.91 261 ILE A C 1
ATOM 1982 O O . ILE A 1 263 ? 36.974 24.896 -18.384 1.00 11.42 261 ILE A O 1
ATOM 1987 N N . ILE A 1 264 ? 39.131 25.038 -17.702 1.00 10.46 262 ILE A N 1
ATOM 1988 C CA . ILE A 1 264 ? 39.699 24.391 -18.872 1.00 10.07 262 ILE A CA 1
ATOM 1989 C C . ILE A 1 264 ? 40.251 23.057 -18.402 1.00 9.13 262 ILE A C 1
ATOM 1990 O O . ILE A 1 264 ? 41.033 23.009 -17.455 1.00 10.33 262 ILE A O 1
ATOM 1995 N N . VAL A 1 265 ? 39.855 21.963 -19.051 1.00 8.91 263 VAL A N 1
ATOM 1996 C CA . VAL A 1 265 ? 40.380 20.653 -18.685 1.00 9.28 263 VAL A CA 1
ATOM 1997 C C . VAL A 1 265 ? 41.407 20.221 -19.735 1.00 8.78 263 VAL A C 1
ATOM 1998 O O . VAL A 1 265 ? 41.082 20.135 -20.933 1.00 9.56 263 VAL A O 1
ATOM 2002 N N . GLY A 1 266 ? 42.624 19.920 -19.283 1.00 8.76 264 GLY A N 1
ATOM 2003 C CA . GLY A 1 266 ? 43.622 19.225 -20.104 1.00 8.91 264 GLY A CA 1
ATOM 2004 C C . GLY A 1 266 ? 43.267 17.762 -20.067 1.00 8.61 264 GLY A C 1
ATOM 2005 O O . GLY A 1 266 ? 43.621 17.042 -19.140 1.00 9.64 264 GLY A O 1
ATOM 2006 N N . SER A 1 267 ? 42.546 17.336 -21.103 1.00 8.41 265 SER A N 1
ATOM 2007 C CA . SER A 1 267 ? 41.901 16.043 -21.153 1.00 9.34 265 SER A CA 1
ATOM 2008 C C . SER A 1 267 ? 42.776 15.051 -21.901 1.00 8.92 265 SER A C 1
ATOM 2009 O O . SER A 1 267 ? 42.641 14.862 -23.113 1.00 9.58 265 SER A O 1
ATOM 2012 N N . GLY A 1 268 ? 43.695 14.424 -21.173 1.00 8.89 266 GLY A N 1
ATOM 2013 C CA . GLY A 1 268 ? 44.428 13.270 -21.691 1.00 8.56 266 GLY A CA 1
ATOM 2014 C C . GLY A 1 268 ? 43.748 11.970 -21.269 1.00 8.31 266 GLY A C 1
ATOM 2015 O O . GLY A 1 268 ? 43.011 11.934 -20.283 1.00 9.18 266 GLY A O 1
ATOM 2016 N N . PHE A 1 269 ? 43.999 10.900 -22.032 1.00 7.99 267 PHE A N 1
ATOM 2017 C CA . PHE A 1 269 ? 43.488 9.568 -21.69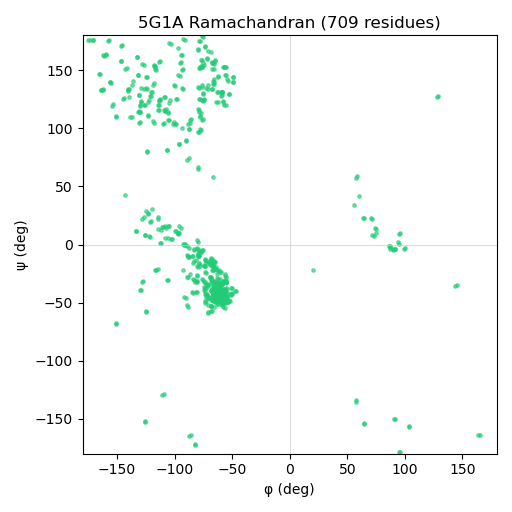3 1.00 8.09 267 PHE A CA 1
ATOM 2018 C C . PHE A 1 269 ? 44.608 8.561 -21.521 1.00 8.09 267 PHE A C 1
ATOM 2019 O O . PHE A 1 269 ? 44.370 7.350 -21.566 1.00 8.63 267 PHE A O 1
ATOM 2027 N N . ASP A 1 270 ? 45.819 9.059 -21.292 1.00 7.98 268 ASP A N 1
ATOM 2028 C CA . ASP A 1 270 ? 46.968 8.192 -21.068 1.00 8.00 268 ASP A CA 1
ATOM 2029 C C . ASP A 1 270 ? 47.004 7.551 -19.676 1.00 8.08 268 ASP A C 1
ATOM 2030 O O . ASP A 1 270 ? 47.857 6.702 -19.432 1.00 8.01 268 ASP A O 1
ATOM 2035 N N . ALA A 1 271 ? 46.059 7.915 -18.790 1.00 7.21 269 ALA A N 1
ATOM 2036 C CA . ALA A 1 271 ? 45.855 7.150 -17.552 1.00 7.14 269 ALA A CA 1
ATOM 2037 C C . ALA A 1 271 ? 45.020 5.896 -17.779 1.00 7.77 269 ALA A C 1
ATOM 2038 O O . ALA A 1 271 ? 44.728 5.164 -16.823 1.00 8.10 269 ALA A O 1
ATOM 2040 N N . SER A 1 272 ? 44.644 5.600 -19.030 1.00 7.64 270 SER A N 1
ATOM 2041 C CA . SER A 1 272 ? 43.795 4.431 -19.256 1.00 7.55 270 SER A CA 1
ATOM 2042 C C . SER A 1 272 ? 44.522 3.132 -18.956 1.00 7.45 270 SER A C 1
ATOM 2043 O O . SER A 1 272 ? 45.746 3.029 -19.072 1.00 7.71 270 SER A O 1
ATOM 2046 N N . MET A 1 273 ? 43.701 2.123 -18.681 1.00 7.57 271 MET A N 1
ATOM 2047 C CA . MET A 1 273 ? 44.144 0.777 -18.362 1.00 8.06 271 MET A CA 1
ATOM 2048 C C . MET A 1 273 ? 45.033 0.161 -19.433 1.00 8.12 271 MET A C 1
ATOM 2049 O O . MET A 1 273 ? 45.803 -0.717 -19.127 1.00 9.19 271 MET A O 1
ATOM 2054 N N . LEU A 1 274 ? 44.884 0.587 -20.696 1.00 8.15 272 LEU A N 1
ATOM 2055 C CA . LEU A 1 274 ? 45.633 -0.020 -21.801 1.00 8.03 272 LEU A CA 1
ATOM 2056 C C . LEU A 1 274 ? 46.691 0.905 -22.398 1.00 7.64 272 LEU A C 1
ATOM 2057 O O . LEU A 1 274 ? 47.239 0.628 -23.454 1.00 8.30 272 LEU A O 1
ATOM 2062 N N . ASP A 1 275 ? 47.042 1.983 -21.705 1.00 7.74 273 ASP A N 1
ATOM 2063 C CA . ASP A 1 275 ? 48.018 2.899 -22.291 1.00 7.53 273 ASP A CA 1
ATOM 2064 C C . ASP A 1 275 ? 49.447 2.350 -22.138 1.00 7.84 273 ASP A C 1
ATOM 2065 O O . ASP A 1 275 ? 49.835 1.921 -21.057 1.00 8.41 273 ASP A O 1
ATOM 2070 N N . PRO A 1 276 ? 50.261 2.401 -23.198 1.00 7.70 274 PRO A N 1
ATOM 2071 C CA . PRO A 1 276 ? 51.665 2.004 -23.058 1.00 8.77 274 PRO A CA 1
ATOM 2072 C C . PRO A 1 276 ? 52.543 2.997 -22.282 1.00 8.64 274 PRO A C 1
ATOM 2073 O O . PRO A 1 276 ? 53.567 2.603 -21.734 1.00 9.56 274 PRO A O 1
ATOM 2077 N N . LEU A 1 277 ? 52.166 4.270 -22.236 1.00 8.05 275 LEU A N 1
ATOM 2078 C CA . LEU A 1 277 ? 53.079 5.297 -21.721 1.00 8.37 275 LEU A CA 1
ATOM 2079 C C . LEU A 1 277 ? 52.823 5.710 -20.273 1.00 8.63 275 LEU A C 1
ATOM 2080 O O . LEU A 1 277 ? 53.415 6.673 -19.765 1.00 9.65 275 LEU A O 1
ATOM 2085 N N . ALA A 1 278 ? 51.986 4.928 -19.596 1.00 7.94 276 ALA A N 1
ATOM 2086 C CA . ALA A 1 278 ? 51.852 5.053 -18.131 1.00 8.03 276 ALA A CA 1
ATOM 2087 C C . ALA A 1 278 ? 51.301 3.740 -17.578 1.00 7.86 276 ALA A C 1
ATOM 2088 O O . ALA A 1 278 ? 50.969 2.819 -18.353 1.00 7.55 276 ALA A O 1
ATOM 2090 N N . ARG A 1 279 ? 51.207 3.652 -16.246 1.00 8.03 277 ARG A N 1
ATOM 2091 C CA . ARG A 1 279 ? 50.882 2.418 -15.544 1.00 8.10 277 ARG A CA 1
ATOM 2092 C C . ARG A 1 279 ? 49.593 2.558 -14.728 1.00 7.69 277 ARG A C 1
ATOM 2093 O O . ARG A 1 279 ? 49.432 1.887 -13.700 1.00 8.71 277 ARG A O 1
ATOM 2101 N N . MET A 1 280 ? 48.659 3.392 -15.180 1.00 7.65 278 MET A N 1
ATOM 2102 C CA . MET A 1 280 ? 47.428 3.619 -14.441 1.00 8.25 278 MET A CA 1
ATOM 2103 C C . MET A 1 280 ? 46.279 2.754 -14.980 1.00 7.60 278 MET A C 1
ATOM 2104 O O . MET A 1 280 ? 46.408 2.106 -16.027 1.00 8.42 278 MET A O 1
ATOM 2109 N N . MET A 1 281 ? 45.176 2.720 -14.228 1.00 7.66 279 MET A N 1
ATOM 2110 C CA . MET A 1 281 ? 44.116 1.727 -14.432 1.00 8.42 279 MET A CA 1
ATOM 2111 C C . MET A 1 281 ? 42.744 2.346 -14.639 1.00 8.09 279 MET A C 1
ATOM 2112 O O . MET A 1 281 ? 41.720 1.726 -14.371 1.00 9.57 279 MET A O 1
ATOM 2117 N N . VAL A 1 282 ? 42.714 3.552 -15.194 1.00 7.83 280 VAL A N 1
ATOM 2118 C CA . VAL A 1 282 ? 41.442 4.233 -15.386 1.00 8.60 280 VAL A CA 1
ATOM 2119 C C . VAL A 1 282 ? 40.722 3.619 -16.579 1.00 8.33 280 VAL A C 1
ATOM 2120 O O . VAL A 1 282 ? 41.334 3.345 -17.620 1.00 8.79 280 VAL A O 1
ATOM 2124 N N . THR A 1 283 ? 39.428 3.370 -16.432 1.00 8.24 281 THR A N 1
ATOM 2125 C CA . THR A 1 283 ? 38.627 2.878 -17.544 1.00 8.54 281 THR A CA 1
ATOM 2126 C C . THR A 1 283 ? 37.777 4.004 -18.117 1.00 8.53 281 THR A C 1
ATOM 2127 O O . THR A 1 283 ? 37.702 5.092 -17.544 1.00 9.22 281 THR A O 1
ATOM 2131 N N . ALA A 1 284 ? 37.110 3.734 -19.231 1.00 9.37 282 ALA A N 1
ATOM 2132 C CA . ALA A 1 284 ? 36.225 4.728 -19.838 1.00 9.64 282 ALA A CA 1
ATOM 2133 C C . ALA A 1 284 ? 35.158 5.169 -18.830 1.00 10.30 282 ALA A C 1
ATOM 2134 O O . ALA A 1 284 ? 34.817 6.347 -18.782 1.00 10.27 282 ALA A O 1
ATOM 2136 N N . ASP A 1 285 ? 34.648 4.239 -18.017 1.00 9.92 283 ASP A N 1
ATOM 2137 C CA . ASP A 1 285 ? 33.687 4.608 -16.968 1.00 12.13 283 ASP A CA 1
ATOM 2138 C C . ASP A 1 285 ? 34.301 5.541 -15.926 1.00 11.22 283 ASP A C 1
ATOM 2139 O O . ASP A 1 285 ? 33.612 6.399 -15.377 1.00 12.64 283 ASP A O 1
ATOM 2144 N N . GLY A 1 286 ? 35.585 5.374 -15.646 1.00 9.76 284 GLY A N 1
ATOM 2145 C CA . GLY A 1 286 ? 36.304 6.283 -14.762 1.00 9.81 284 GLY A CA 1
ATOM 2146 C C . GLY A 1 286 ? 36.399 7.687 -15.334 1.00 9.93 284 GLY A C 1
ATOM 2147 O O . GLY A 1 286 ? 36.080 8.675 -14.662 1.00 10.66 284 GLY A O 1
ATOM 2148 N N . PHE A 1 287 ? 36.824 7.784 -16.591 1.00 10.22 285 PHE A N 1
ATOM 2149 C CA . PHE A 1 287 ? 36.862 9.096 -17.258 1.00 9.27 285 PHE A CA 1
ATOM 2150 C C . PHE A 1 287 ? 35.465 9.711 -17.345 1.00 10.08 285 PHE A C 1
ATOM 2151 O O . PHE A 1 287 ? 35.311 10.927 -17.176 1.00 10.23 285 PHE A O 1
ATOM 2159 N N . ARG A 1 288 ? 34.452 8.878 -17.578 1.00 9.71 286 ARG A N 1
ATOM 2160 C CA . ARG A 1 288 ? 33.071 9.347 -17.591 1.00 10.52 286 ARG A CA 1
ATOM 2161 C C . ARG A 1 288 ? 32.712 10.043 -16.276 1.00 10.82 286 ARG A C 1
ATOM 2162 O O . ARG A 1 288 ? 32.147 11.142 -16.263 1.00 10.89 286 ARG A O 1
ATOM 2170 N N . GLN A 1 289 ? 33.002 9.362 -15.170 1.00 10.46 287 GLN A N 1
ATOM 2171 C CA . GLN A 1 289 ? 32.683 9.892 -13.841 1.00 10.99 287 GLN A CA 1
ATOM 2172 C C . GLN A 1 289 ? 33.490 11.156 -13.540 1.00 10.82 287 GLN A C 1
ATOM 2173 O O . GLN A 1 289 ? 32.969 12.089 -12.927 1.00 12.28 287 GLN A O 1
ATOM 2179 N N . MET A 1 290 ? 34.756 11.187 -13.971 1.00 10.55 288 MET A N 1
ATOM 2180 C CA . MET A 1 290 ? 35.587 12.374 -13.804 1.00 11.10 288 MET A CA 1
ATOM 2181 C C . MET A 1 290 ? 34.997 13.573 -14.562 1.00 11.10 288 MET A C 1
ATOM 2182 O O . MET A 1 290 ? 34.909 14.685 -14.026 1.00 11.42 288 MET A O 1
ATOM 2187 N N . ALA A 1 291 ? 34.572 13.328 -15.795 1.00 10.26 289 ALA A N 1
ATOM 2188 C CA . ALA A 1 291 ? 33.981 14.381 -16.614 1.00 10.57 289 ALA A CA 1
ATOM 2189 C C . ALA A 1 291 ? 32.658 14.872 -16.027 1.00 11.43 289 ALA A C 1
ATOM 2190 O O . ALA A 1 291 ? 32.443 16.069 -15.905 1.00 11.67 289 ALA A O 1
ATOM 2192 N N . ARG A 1 292 ? 31.790 13.936 -15.642 1.00 10.80 290 ARG A N 1
ATOM 2193 C CA . ARG A 1 292 ? 30.501 14.256 -15.021 1.00 12.17 290 ARG A CA 1
ATOM 2194 C C . ARG A 1 292 ? 30.688 15.165 -13.816 1.00 11.33 290 ARG A C 1
ATOM 2195 O O . ARG A 1 292 ? 30.010 16.192 -13.675 1.00 12.22 290 ARG A O 1
ATOM 2203 N N . ARG A 1 293 ? 31.604 14.773 -12.941 1.00 11.30 291 ARG A N 1
ATOM 2204 C CA . ARG A 1 293 ? 31.892 15.555 -11.738 1.00 12.09 291 ARG A CA 1
ATOM 2205 C C . ARG A 1 293 ? 32.365 16.974 -12.055 1.00 12.10 291 ARG A C 1
ATOM 2206 O O . ARG A 1 293 ? 31.971 17.927 -11.390 1.00 13.23 291 ARG A O 1
ATOM 2214 N N . THR A 1 294 ? 33.239 17.099 -13.051 1.00 12.36 292 THR A N 1
ATOM 2215 C CA . THR A 1 294 ? 33.836 18.393 -13.376 1.00 11.86 292 THR A CA 1
ATOM 2216 C C . THR A 1 294 ? 32.827 19.304 -14.082 1.00 12.20 292 THR A C 1
ATOM 2217 O O . THR A 1 294 ? 32.738 20.492 -13.773 1.00 13.09 292 THR A O 1
ATOM 2221 N N . ILE A 1 295 ? 32.019 18.728 -14.961 1.00 12.03 293 ILE A N 1
ATOM 2222 C CA . ILE A 1 295 ? 30.962 19.474 -15.643 1.00 12.59 293 ILE A CA 1
ATOM 2223 C C . ILE A 1 295 ? 29.938 19.967 -14.616 1.00 13.35 293 ILE A C 1
ATOM 2224 O O . ILE A 1 295 ? 29.492 21.117 -14.659 1.00 13.47 293 ILE A O 1
ATOM 2229 N N . ASP A 1 296 ? 29.571 19.099 -13.672 1.00 13.27 294 ASP A N 1
ATOM 2230 C CA . ASP A 1 296 ? 28.603 19.489 -12.637 1.00 14.94 294 ASP A CA 1
ATOM 2231 C C . ASP A 1 296 ? 29.176 20.578 -11.738 1.00 15.58 294 ASP A C 1
ATOM 2232 O O . ASP A 1 296 ? 28.448 21.461 -11.295 1.00 16.77 294 ASP A O 1
ATOM 2237 N N . CYS A 1 297 ? 30.478 20.496 -11.461 1.00 14.43 295 CYS A N 1
ATOM 2238 C CA . CYS A 1 297 ? 31.131 21.531 -10.667 1.00 14.94 295 CYS A CA 1
ATOM 2239 C C . CYS A 1 297 ? 31.070 22.877 -11.390 1.00 15.00 295 CYS A C 1
ATOM 2240 O O . CYS A 1 297 ? 30.714 23.889 -10.806 1.00 15.26 295 CYS A O 1
ATOM 2243 N N . ALA A 1 298 ? 31.395 22.863 -12.683 1.00 15.12 296 ALA A N 1
ATOM 2244 C CA . ALA A 1 298 ? 31.260 24.072 -13.498 1.00 14.69 296 ALA A CA 1
ATOM 2245 C C . ALA A 1 298 ? 29.845 24.647 -13.469 1.00 16.00 296 ALA A C 1
ATOM 2246 O O . ALA A 1 298 ? 29.667 25.868 -13.377 1.00 15.88 296 ALA A O 1
ATOM 2248 N N . ALA A 1 299 ? 28.839 23.778 -13.540 1.00 16.10 297 ALA A N 1
ATOM 2249 C CA . ALA A 1 299 ? 27.437 24.229 -13.441 1.00 17.57 297 ALA A CA 1
ATOM 2250 C C . ALA A 1 299 ? 27.178 24.979 -12.139 1.00 18.55 297 ALA A C 1
ATOM 2251 O O . ALA A 1 299 ? 26.458 25.972 -12.124 1.00 20.43 297 ALA A O 1
ATOM 2253 N N . ASP A 1 300 ? 27.767 24.476 -11.055 1.00 18.51 298 ASP A N 1
ATOM 2254 C CA . ASP A 1 300 ? 27.586 25.078 -9.731 1.00 20.21 298 ASP A CA 1
ATOM 2255 C C . ASP A 1 300 ? 28.334 26.411 -9.546 1.00 17.85 298 ASP A C 1
ATOM 2256 O O . ASP A 1 300 ? 27.836 27.300 -8.893 1.00 22.87 298 ASP A O 1
ATOM 2261 N N . ILE A 1 301 ? 29.547 26.512 -10.118 1.00 16.75 299 ILE A N 1
ATOM 2262 C CA . ILE A 1 301 ? 30.433 27.640 -9.741 1.00 17.29 299 ILE A CA 1
ATOM 2263 C C . ILE A 1 301 ? 30.752 28.662 -10.828 1.00 18.73 299 ILE A C 1
ATOM 2264 O O . ILE A 1 301 ? 31.113 29.783 -10.494 1.00 20.23 299 ILE A O 1
ATOM 2269 N N . CYS A 1 302 ? 30.611 28.305 -12.099 1.00 17.82 300 CYS A N 1
ATOM 2270 C CA . CYS A 1 302 ? 30.922 29.250 -13.183 1.00 17.78 300 CYS A CA 1
ATOM 2271 C C . CYS A 1 302 ? 29.968 29.161 -14.365 1.00 17.69 300 CYS A C 1
ATOM 2272 O O . CYS A 1 302 ? 30.393 29.195 -15.530 1.00 17.22 300 CYS A O 1
ATOM 2275 N N A ASP A 1 303 ? 28.677 29.039 -14.063 0.50 17.75 301 ASP A N 1
ATOM 2276 N N B ASP A 1 303 ? 28.678 29.036 -14.058 0.50 17.90 301 ASP A N 1
ATOM 2277 C CA A ASP A 1 303 ? 27.622 29.073 -15.082 0.50 18.59 301 ASP A CA 1
ATOM 2278 C CA B ASP A 1 303 ? 27.608 29.053 -15.060 0.50 18.76 301 ASP A CA 1
ATOM 2279 C C A ASP A 1 303 ? 27.812 28.005 -16.167 0.50 18.02 301 ASP A C 1
ATOM 2280 C C B ASP A 1 303 ? 27.811 28.005 -16.165 0.50 18.01 301 ASP A C 1
ATOM 2281 O O A ASP A 1 303 ? 27.441 28.216 -17.320 0.50 18.04 301 ASP A O 1
ATOM 2282 O O B ASP A 1 303 ? 27.441 28.219 -17.316 0.50 18.05 301 ASP A O 1
ATOM 2291 N N . GLY A 1 304 ? 28.390 26.869 -15.791 1.00 17.70 302 GLY A N 1
ATOM 2292 C CA . GLY A 1 304 ? 28.624 25.775 -16.717 1.00 15.73 302 GLY A CA 1
ATOM 2293 C C . GLY A 1 304 ? 29.757 25.951 -17.710 1.00 15.48 302 GLY A C 1
ATOM 2294 O O . GLY A 1 304 ? 29.918 25.130 -18.604 1.00 15.84 302 GLY A O 1
ATOM 2295 N N . ARG A 1 305 ? 30.576 26.976 -17.536 1.00 14.74 303 ARG A N 1
ATOM 2296 C CA . ARG A 1 305 ? 31.612 27.273 -18.525 1.00 15.31 303 ARG A CA 1
ATOM 2297 C C . ARG A 1 305 ? 32.811 26.349 -18.389 1.00 13.37 303 ARG A C 1
ATOM 2298 O O . ARG A 1 305 ? 33.669 26.538 -17.516 1.00 13.98 303 ARG A O 1
ATOM 2306 N N . ILE A 1 306 ? 32.850 25.331 -19.241 1.00 12.15 304 ILE A N 1
ATOM 2307 C CA . ILE A 1 306 ? 33.894 24.328 -19.196 1.00 11.79 304 ILE A CA 1
ATOM 2308 C C . ILE A 1 306 ? 34.305 23.961 -20.625 1.00 11.81 304 ILE A C 1
ATOM 2309 O O . ILE A 1 306 ? 33.458 23.754 -21.497 1.00 12.32 304 ILE A O 1
ATOM 2314 N N . VAL A 1 307 ? 35.613 23.933 -20.847 1.00 11.36 305 VAL A N 1
ATOM 2315 C CA . VAL A 1 307 ? 36.207 23.602 -22.146 1.00 11.47 305 VAL A CA 1
ATOM 2316 C C . VAL A 1 307 ? 37.209 22.489 -21.930 1.00 10.49 305 VAL A C 1
ATOM 2317 O O . VAL A 1 307 ? 38.155 22.638 -21.165 1.00 11.76 305 VAL A O 1
ATOM 2321 N N . PHE A 1 308 ? 36.982 21.367 -22.597 1.00 9.72 306 PHE A N 1
ATOM 2322 C CA . PHE A 1 308 ? 37.918 20.240 -22.601 1.00 9.51 306 PHE A CA 1
ATOM 2323 C C . PHE A 1 308 ? 38.849 20.388 -23.807 1.00 9.77 306 PHE A C 1
ATOM 2324 O O . PHE A 1 308 ? 38.386 20.692 -24.914 1.00 9.53 306 PHE A O 1
ATOM 2332 N N . VAL A 1 309 ? 40.148 20.198 -23.591 1.00 9.16 307 VAL A N 1
ATOM 2333 C CA . VAL A 1 309 ? 41.168 20.322 -24.640 1.00 9.11 307 VAL A CA 1
ATOM 2334 C C . VAL A 1 309 ? 42.024 19.067 -24.601 1.00 8.48 307 VAL A C 1
ATOM 2335 O O . VAL A 1 309 ? 42.608 18.745 -23.579 1.00 8.95 307 VAL A O 1
ATOM 2339 N N . GLN A 1 310 ? 42.108 18.361 -25.721 1.00 8.87 308 GLN A N 1
ATOM 2340 C CA . GLN A 1 310 ? 42.841 17.098 -25.773 1.00 8.90 308 GLN A CA 1
ATOM 2341 C C . GLN A 1 310 ? 44.322 17.264 -25.416 1.00 8.28 308 GLN A C 1
ATOM 2342 O O . GLN A 1 310 ? 44.998 18.125 -25.971 1.00 9.14 308 GLN A O 1
ATOM 2348 N N . GLU A 1 311 ? 44.803 16.406 -24.517 1.00 8.39 309 GLU A N 1
ATOM 2349 C CA . GLU A 1 311 ? 46.234 16.250 -24.232 1.00 8.36 309 GLU A CA 1
ATOM 2350 C C . GLU A 1 311 ? 46.673 14.878 -24.783 1.00 8.88 309 GLU A C 1
ATOM 2351 O O . GLU A 1 311 ? 46.386 14.575 -25.946 1.00 9.78 309 GLU A O 1
ATOM 2357 N N . GLY A 1 312 ? 47.338 14.042 -23.989 1.00 9.71 310 GLY A N 1
ATOM 2358 C CA . GLY A 1 312 ? 47.883 12.794 -24.498 1.00 9.69 310 GLY A CA 1
ATOM 2359 C C . GLY A 1 312 ? 46.919 11.621 -24.463 1.00 9.42 310 GLY A C 1
ATOM 2360 O O . GLY A 1 312 ? 45.707 11.763 -24.285 1.00 9.48 310 GLY A O 1
ATOM 2361 N N . GLY A 1 313 ? 47.500 10.439 -24.619 1.00 9.59 311 GLY A N 1
ATOM 2362 C CA . GLY A 1 313 ? 46.752 9.200 -24.752 1.00 8.83 311 GLY A CA 1
ATOM 2363 C C . GLY A 1 313 ? 47.226 8.453 -25.970 1.00 9.65 311 GLY A C 1
ATOM 2364 O O . GLY A 1 313 ? 47.306 9.024 -27.058 1.00 10.53 311 GLY A O 1
ATOM 2365 N N . TYR A 1 314 ? 47.575 7.187 -25.782 1.00 9.38 312 TYR A N 1
ATOM 2366 C CA . TYR A 1 314 ? 48.409 6.442 -26.733 1.00 9.53 312 TYR A CA 1
ATOM 2367 C C . TYR A 1 314 ? 47.897 5.062 -27.057 1.00 9.72 312 TYR A C 1
ATOM 2368 O O . TYR A 1 314 ? 48.617 4.275 -27.674 1.00 11.99 312 TYR A O 1
ATOM 2377 N N . SER A 1 315 ? 46.665 4.749 -26.658 1.00 8.97 313 SER A N 1
ATOM 2378 C CA . SER A 1 315 ? 46.033 3.504 -27.085 1.00 8.39 313 SER A CA 1
ATOM 2379 C C . SER A 1 315 ? 45.089 3.769 -28.247 1.00 8.40 313 SER A C 1
ATOM 2380 O O . SER A 1 315 ? 43.981 4.252 -28.033 1.00 8.60 313 SER A O 1
ATOM 2383 N N . PRO A 1 316 ? 45.487 3.421 -29.494 1.00 8.22 314 PRO A N 1
ATOM 2384 C CA . PRO A 1 316 ? 44.511 3.625 -30.571 1.00 8.60 314 PRO A CA 1
ATOM 2385 C C . PRO A 1 316 ? 43.287 2.734 -30.431 1.00 8.38 314 PRO A C 1
ATOM 2386 O O . PRO A 1 316 ? 42.231 3.036 -30.979 1.00 9.42 314 PRO A O 1
ATOM 2390 N N . HIS A 1 317 ? 43.437 1.639 -29.688 1.00 8.15 315 HIS A N 1
ATOM 2391 C CA . HIS A 1 317 ? 42.367 0.674 -29.468 1.00 9.13 315 HIS A CA 1
ATOM 2392 C C . HIS A 1 317 ? 41.329 1.234 -28.525 1.00 9.23 315 HIS A C 1
ATOM 2393 O O . HIS A 1 317 ? 40.125 1.192 -28.803 1.00 10.87 315 HIS A O 1
ATOM 2400 N N . TYR A 1 318 ? 41.800 1.785 -27.404 1.00 7.81 316 TYR A N 1
ATOM 2401 C CA . TYR A 1 318 ? 40.902 2.119 -26.303 1.00 8.23 316 TYR A CA 1
ATOM 2402 C C . TYR A 1 318 ? 40.624 3.604 -26.115 1.00 8.37 316 TYR A C 1
ATOM 2403 O O . TYR A 1 318 ? 39.554 3.976 -25.606 1.00 9.61 316 TYR A O 1
ATOM 2412 N N . LEU A 1 319 ? 41.587 4.462 -26.454 1.00 8.03 317 LEU A N 1
ATOM 2413 C CA . LEU A 1 319 ? 41.378 5.893 -26.274 1.00 8.29 317 LEU A CA 1
ATOM 2414 C C . LEU A 1 319 ? 40.059 6.379 -26.870 1.00 7.91 317 LEU A C 1
ATOM 2415 O O . LEU A 1 319 ? 39.380 7.180 -26.237 1.00 7.74 317 LEU A O 1
ATOM 2420 N N . PRO A 1 320 ? 39.682 5.896 -28.072 1.00 7.80 318 PRO A N 1
ATOM 2421 C CA . PRO A 1 320 ? 38.429 6.411 -28.626 1.00 8.17 318 PRO A CA 1
ATOM 2422 C C . PRO A 1 320 ? 37.225 6.244 -27.678 1.00 8.24 318 PRO A C 1
ATOM 2423 O O . PRO A 1 320 ? 36.390 7.139 -27.603 1.00 8.87 318 PRO A O 1
ATOM 2427 N N . PHE A 1 321 ? 37.159 5.133 -26.957 1.00 8.13 319 PHE A N 1
ATOM 2428 C CA . PHE A 1 321 ? 36.050 4.887 -26.037 1.00 8.31 319 PHE A CA 1
ATOM 2429 C C . PHE A 1 321 ? 36.127 5.714 -24.779 1.00 8.33 319 PHE A C 1
ATOM 2430 O O . PHE A 1 321 ? 35.097 6.097 -24.229 1.00 9.56 319 PHE A O 1
ATOM 2438 N N . CYS A 1 322 ? 37.334 6.002 -24.331 1.00 8.00 320 CYS A N 1
ATOM 2439 C CA . CYS A 1 322 ? 37.531 6.900 -23.192 1.00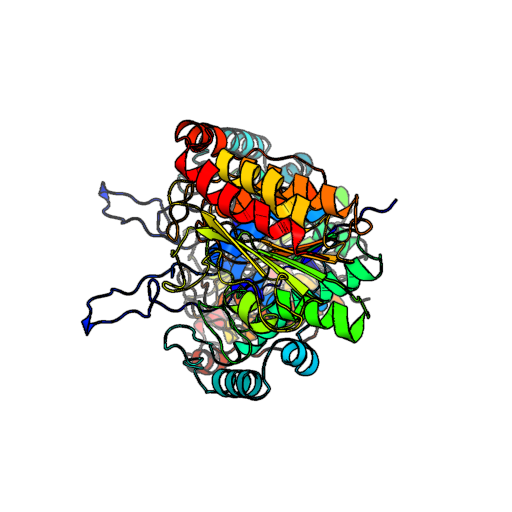 8.73 320 CYS A CA 1
ATOM 2440 C C . CYS A 1 322 ? 37.079 8.315 -23.552 1.00 8.50 320 CYS A C 1
ATOM 2441 O O . CYS A 1 322 ? 36.349 8.967 -22.804 1.00 9.62 320 CYS A O 1
ATOM 2444 N N . GLY A 1 323 ? 37.523 8.783 -24.712 1.00 8.34 321 GLY A N 1
ATOM 2445 C CA . GLY A 1 323 ? 37.095 10.077 -25.241 1.00 9.15 321 GLY A CA 1
ATOM 2446 C C . GLY A 1 323 ? 35.606 10.163 -25.477 1.00 9.01 321 GLY A C 1
ATOM 2447 O O . GLY A 1 323 ? 34.960 11.160 -25.135 1.00 8.99 321 GLY A O 1
ATOM 2448 N N . LEU A 1 324 ? 35.037 9.106 -26.048 1.00 9.13 322 LEU A N 1
ATOM 2449 C CA . LEU A 1 324 ? 33.609 9.114 -26.325 1.00 9.89 322 LEU A CA 1
ATOM 2450 C C . LEU A 1 324 ? 32.789 9.239 -25.042 1.00 10.15 322 LEU A C 1
ATOM 2451 O O . LEU A 1 324 ? 31.781 9.933 -25.013 1.00 10.71 322 LEU A O 1
ATOM 2456 N N . ALA A 1 325 ? 33.247 8.600 -23.967 1.00 9.37 323 ALA A N 1
ATOM 2457 C CA . ALA A 1 325 ? 32.555 8.706 -22.683 1.00 10.29 323 ALA A CA 1
ATOM 2458 C C . ALA A 1 325 ? 32.487 10.160 -22.220 1.00 10.81 323 ALA A C 1
ATOM 2459 O O . ALA A 1 325 ? 31.459 10.598 -21.722 1.00 10.90 323 ALA A O 1
ATOM 2461 N N . VAL A 1 326 ? 33.575 10.903 -22.398 1.00 9.56 324 VAL A N 1
ATOM 2462 C CA . VAL A 1 326 ? 33.585 12.318 -22.014 1.00 10.38 324 VAL A CA 1
ATOM 2463 C C . VAL A 1 326 ? 32.623 13.119 -22.909 1.00 10.41 324 VAL A C 1
ATOM 2464 O O . VAL A 1 326 ? 31.836 13.938 -22.401 1.00 10.86 324 VAL A O 1
ATOM 2468 N N . ILE A 1 327 ? 32.667 12.866 -24.219 1.00 10.24 325 ILE A N 1
ATOM 2469 C CA . ILE A 1 327 ? 31.730 13.514 -25.165 1.00 11.33 325 ILE A CA 1
ATOM 2470 C C . ILE A 1 327 ? 30.274 13.257 -24.763 1.00 11.70 325 ILE A C 1
ATOM 2471 O O . ILE A 1 327 ? 29.438 14.177 -24.748 1.00 12.42 325 ILE A O 1
ATOM 2476 N N . GLU A 1 328 ? 29.973 12.013 -24.395 1.00 10.91 326 GLU A N 1
ATOM 2477 C CA . GLU A 1 328 ? 28.615 11.648 -23.987 1.00 11.96 326 GLU A CA 1
ATOM 2478 C C . GLU A 1 328 ? 28.177 12.362 -22.718 1.00 12.08 326 GLU A C 1
ATOM 2479 O O . GLU A 1 328 ? 27.004 12.685 -22.566 1.00 13.25 326 GLU A O 1
ATOM 2485 N N . GLU A 1 329 ? 29.115 12.620 -21.810 1.00 11.65 327 GLU A N 1
ATOM 2486 C CA . GLU A 1 329 ? 28.776 13.410 -20.621 1.00 12.09 327 GLU A CA 1
ATOM 2487 C C . GLU A 1 329 ? 28.462 14.884 -20.924 1.00 12.63 327 GLU A C 1
ATOM 2488 O O . GLU A 1 329 ? 27.660 15.501 -20.232 1.00 13.61 327 GLU A O 1
ATOM 2494 N N . LEU A 1 330 ? 29.096 15.419 -21.962 1.00 12.52 328 LEU A N 1
ATOM 2495 C CA . LEU A 1 330 ? 28.781 16.752 -22.447 1.00 13.60 328 LEU A CA 1
ATOM 2496 C C . LEU A 1 330 ? 27.423 16.822 -23.145 1.00 13.65 328 LEU A C 1
ATOM 2497 O O . LEU A 1 330 ? 26.639 17.730 -22.885 1.00 15.74 328 LEU A O 1
ATOM 2502 N N . THR A 1 331 ? 27.144 15.871 -24.029 1.00 14.24 329 THR A N 1
ATOM 2503 C CA . THR A 1 331 ? 25.895 15.897 -24.808 1.00 14.51 329 THR A CA 1
ATOM 2504 C C . THR A 1 331 ? 24.703 15.366 -24.018 1.00 16.42 329 THR A C 1
ATOM 2505 O O . THR A 1 331 ? 23.560 15.714 -24.327 1.00 18.39 329 THR A O 1
ATOM 2509 N N . GLY A 1 332 ? 24.975 14.484 -23.048 1.00 15.93 330 GLY A N 1
ATOM 2510 C CA . GLY A 1 332 ? 23.918 13.775 -22.328 1.00 14.83 330 GLY A CA 1
ATOM 2511 C C . GLY A 1 332 ? 23.256 12.657 -23.108 1.00 17.09 330 GLY A C 1
ATOM 2512 O O . GLY A 1 332 ? 22.209 12.164 -22.698 1.00 20.45 330 GLY A O 1
ATOM 2513 N N . VAL A 1 333 ? 23.866 12.255 -24.223 1.00 17.90 331 VAL A N 1
ATOM 2514 C CA . VAL A 1 333 ? 23.342 11.193 -25.081 1.00 18.27 331 VAL A CA 1
ATOM 2515 C C . VAL A 1 333 ? 24.267 10.002 -24.922 1.00 17.47 331 VAL A C 1
ATOM 2516 O O . VAL A 1 333 ? 25.355 9.985 -25.479 1.00 18.74 331 VAL A O 1
ATOM 2520 N N . ARG A 1 334 ? 23.812 8.997 -24.178 1.00 17.19 332 ARG A N 1
ATOM 2521 C CA . ARG A 1 334 ? 24.650 7.855 -23.799 1.00 18.24 332 ARG A CA 1
ATOM 2522 C C . ARG A 1 334 ? 24.227 6.637 -24.601 1.00 19.03 332 ARG A C 1
ATOM 2523 O O . ARG A 1 334 ? 23.482 5.776 -24.128 1.00 23.11 332 ARG A O 1
ATOM 2531 N N . SER A 1 335 ? 24.721 6.577 -25.833 1.00 18.35 333 SER A N 1
ATOM 2532 C CA . SER A 1 335 ? 24.181 5.675 -26.850 1.00 19.77 333 SER A CA 1
ATOM 2533 C C . SER A 1 335 ? 25.094 4.525 -27.291 1.00 18.88 333 SER A C 1
ATOM 2534 O O . SER A 1 335 ? 24.705 3.761 -28.173 1.00 23.66 333 SER A O 1
ATOM 2537 N N . LEU A 1 336 ? 26.287 4.404 -26.715 1.00 14.87 334 LEU A N 1
ATOM 2538 C CA . LEU A 1 336 ? 27.173 3.301 -27.091 1.00 14.13 334 LEU A CA 1
ATOM 2539 C C . LEU A 1 336 ? 27.883 2.740 -25.875 1.00 14.65 334 LEU A C 1
ATOM 2540 O O . LEU A 1 336 ? 28.435 3.498 -25.090 1.00 15.87 334 LEU A O 1
ATOM 2545 N N . PRO A 1 337 ? 27.921 1.405 -25.733 1.00 14.59 335 PRO A N 1
ATOM 2546 C CA . PRO A 1 337 ? 28.692 0.880 -24.596 1.00 16.02 335 PRO A CA 1
ATOM 2547 C C . PRO A 1 337 ? 30.190 0.930 -24.852 1.00 13.88 335 PRO A C 1
ATOM 2548 O O . PRO A 1 337 ? 30.630 1.025 -25.997 1.00 13.67 335 PRO A O 1
ATOM 2552 N N . ASP A 1 338 ? 30.973 0.896 -23.778 1.00 13.44 336 ASP A N 1
ATOM 2553 C CA . ASP A 1 338 ? 32.395 0.607 -23.881 1.00 11.86 336 ASP A CA 1
ATOM 2554 C C . ASP A 1 338 ? 32.514 -0.907 -24.064 1.00 11.81 336 ASP A C 1
ATOM 2555 O O . ASP A 1 338 ? 32.254 -1.637 -23.114 1.00 11.79 336 ASP A O 1
ATOM 2560 N N . PRO A 1 339 ? 32.924 -1.383 -25.260 1.00 10.85 337 PRO A N 1
ATOM 2561 C CA . PRO A 1 339 ? 32.979 -2.836 -25.466 1.00 11.23 337 PRO A CA 1
ATOM 2562 C C . PRO A 1 339 ? 34.057 -3.557 -24.656 1.00 11.21 337 PRO A C 1
ATOM 2563 O O . PRO A 1 339 ? 34.013 -4.776 -24.551 1.00 13.74 337 PRO A O 1
ATOM 2567 N N . TYR A 1 340 ? 34.992 -2.811 -24.081 1.00 10.71 338 TYR A N 1
ATOM 2568 C CA . TYR A 1 340 ? 36.032 -3.369 -23.219 1.00 11.49 338 TYR A CA 1
ATOM 2569 C C . TYR A 1 340 ? 35.620 -3.397 -21.734 1.00 12.30 338 TYR A C 1
ATOM 2570 O O . TYR A 1 340 ? 36.415 -3.809 -20.892 1.00 12.35 338 TYR A O 1
ATOM 2579 N N . HIS A 1 341 ? 34.414 -2.942 -21.405 1.00 14.27 339 HIS A N 1
ATOM 2580 C CA . HIS A 1 341 ? 34.088 -2.652 -20.004 1.00 16.39 339 HIS A CA 1
ATOM 2581 C C . HIS A 1 341 ? 34.275 -3.874 -19.111 1.00 17.32 339 HIS A C 1
ATOM 2582 O O . HIS A 1 341 ? 34.989 -3.794 -18.125 1.00 16.26 339 HIS A O 1
ATOM 2589 N N . GLU A 1 342 ? 33.650 -4.987 -19.473 1.00 18.80 340 GLU A N 1
ATOM 2590 C CA . GLU A 1 342 ? 33.739 -6.203 -18.645 1.00 22.35 340 GLU A CA 1
ATOM 2591 C C . GLU A 1 342 ? 35.164 -6.725 -18.571 1.00 20.27 340 GLU A C 1
ATOM 2592 O O . GLU A 1 342 ? 35.637 -7.078 -17.501 1.00 20.71 340 GLU A O 1
ATOM 2598 N N . PHE A 1 343 ? 35.846 -6.769 -19.707 1.00 16.27 341 PHE A N 1
ATOM 2599 C CA . PHE A 1 343 ? 37.228 -7.234 -19.783 1.00 16.06 341 PHE A CA 1
ATOM 2600 C C . PHE A 1 343 ? 38.145 -6.463 -18.833 1.00 14.74 341 PHE A C 1
ATOM 2601 O O . PHE A 1 343 ? 38.954 -7.043 -18.117 1.00 17.45 341 PHE A O 1
ATOM 2609 N N . LEU A 1 344 ? 38.052 -5.145 -18.855 1.00 12.56 342 LEU A N 1
ATOM 2610 C CA . LEU A 1 344 ? 38.935 -4.308 -18.047 1.00 13.87 342 LEU A CA 1
ATOM 2611 C C . LEU A 1 344 ? 38.500 -4.201 -16.593 1.00 14.30 342 LEU A C 1
ATOM 2612 O O . LEU A 1 344 ? 39.352 -4.075 -15.700 1.00 13.03 342 LEU A O 1
ATOM 2617 N N . ALA A 1 345 ? 37.192 -4.257 -16.350 1.00 16.38 343 ALA A N 1
ATOM 2618 C CA . ALA A 1 345 ? 36.647 -4.161 -14.978 1.00 18.74 343 ALA A CA 1
ATOM 2619 C C . ALA A 1 345 ? 37.202 -5.271 -14.071 1.00 18.97 343 ALA A C 1
ATOM 2620 O O . ALA A 1 345 ? 37.415 -5.054 -12.888 1.00 21.46 343 ALA A O 1
ATOM 2622 N N . GLY A 1 346 ? 37.453 -6.443 -14.635 1.00 19.08 344 GLY A N 1
ATOM 2623 C CA . GLY A 1 346 ? 38.032 -7.555 -13.892 1.00 20.22 344 GLY A CA 1
ATOM 2624 C C . GLY A 1 346 ? 39.477 -7.388 -13.441 1.00 18.54 344 GLY A C 1
ATOM 2625 O O . GLY A 1 346 ? 39.930 -8.116 -12.563 1.00 20.93 344 GLY A O 1
ATOM 2626 N N . MET A 1 347 ? 40.204 -6.427 -14.015 1.00 15.16 345 MET A N 1
ATOM 2627 C CA . MET A 1 347 ? 41.617 -6.221 -13.691 1.00 14.44 345 MET A CA 1
ATOM 2628 C C . MET A 1 347 ? 41.871 -5.442 -12.404 1.00 14.14 345 MET A C 1
ATOM 2629 O O . MET A 1 347 ? 42.974 -5.481 -11.868 1.00 13.65 345 MET A O 1
ATOM 2634 N N . GLY A 1 348 ? 40.863 -4.726 -11.916 1.00 15.53 346 GLY A N 1
ATOM 2635 C CA . GLY A 1 348 ? 40.970 -4.014 -10.654 1.00 16.88 346 GLY A CA 1
ATOM 2636 C C . GLY A 1 348 ? 41.172 -2.529 -10.794 1.00 15.88 346 GLY A C 1
ATOM 2637 O O . GLY A 1 348 ? 40.810 -1.930 -11.794 1.00 16.20 346 GLY A O 1
ATOM 2638 N N . GLY A 1 349 ? 41.745 -1.923 -9.758 1.00 15.21 347 GLY A N 1
ATOM 2639 C CA . GLY A 1 349 ? 41.853 -0.471 -9.675 1.00 14.81 347 GLY A CA 1
ATOM 2640 C C . GLY A 1 349 ? 40.655 0.172 -9.007 1.00 14.49 347 GLY A C 1
ATOM 2641 O O . GLY A 1 349 ? 40.658 1.384 -8.793 1.00 15.06 347 GLY A O 1
ATOM 2642 N N . ASN A 1 350 ? 39.643 -0.617 -8.650 1.00 16.01 348 ASN A N 1
ATOM 2643 C CA . ASN A 1 350 ? 38.386 -0.087 -8.112 1.00 17.38 348 ASN A CA 1
ATOM 2644 C C . ASN A 1 350 ? 38.300 -0.084 -6.602 1.00 15.86 348 ASN A C 1
ATOM 2645 O O . ASN A 1 350 ? 37.234 0.194 -6.057 1.00 17.25 348 ASN A O 1
ATOM 2650 N N . THR A 1 351 ? 39.415 -0.353 -5.935 1.00 15.27 349 THR A N 1
ATOM 2651 C CA . THR A 1 351 ? 39.485 -0.286 -4.470 1.00 16.00 349 THR A CA 1
ATOM 2652 C C . THR A 1 351 ? 40.540 0.744 -4.100 1.00 14.20 349 THR A C 1
ATOM 2653 O O . THR A 1 351 ? 41.650 0.718 -4.624 1.00 14.18 349 THR A O 1
ATOM 2657 N N . LEU A 1 352 ? 40.200 1.653 -3.200 1.00 11.79 350 LEU A N 1
ATOM 2658 C CA . LEU A 1 352 ? 41.155 2.662 -2.785 1.00 12.37 350 LEU A CA 1
ATOM 2659 C C . LEU A 1 352 ? 42.184 2.043 -1.847 1.00 12.83 350 LEU A C 1
ATOM 2660 O O . LEU A 1 352 ? 41.883 1.707 -0.695 1.00 14.77 350 LEU A O 1
ATOM 2665 N N . LEU A 1 353 ? 43.398 1.871 -2.348 1.00 11.71 351 LEU A N 1
ATOM 2666 C CA . LEU A 1 353 ? 44.475 1.288 -1.561 1.00 11.80 351 LEU A CA 1
ATOM 2667 C C . LEU A 1 353 ? 45.030 2.308 -0.579 1.00 11.85 351 LEU A C 1
ATOM 2668 O O . LEU A 1 353 ? 44.966 3.508 -0.816 1.00 11.81 351 LEU A O 1
ATOM 2673 N N . ASP A 1 354 ? 45.595 1.837 0.528 1.00 11.69 352 ASP A N 1
ATOM 2674 C CA . ASP A 1 354 ? 46.112 2.771 1.539 1.00 12.08 352 ASP A CA 1
ATOM 2675 C C . ASP A 1 354 ? 47.144 3.738 0.955 1.00 11.69 352 ASP A C 1
ATOM 2676 O O . ASP A 1 354 ? 47.102 4.927 1.246 1.00 12.24 352 ASP A O 1
ATOM 2681 N N . ALA A 1 355 ? 48.047 3.242 0.111 1.00 11.03 353 ALA A N 1
ATOM 2682 C CA . ALA A 1 355 ? 49.093 4.101 -0.443 1.00 11.28 353 ALA A CA 1
ATOM 2683 C C . ALA A 1 355 ? 48.499 5.170 -1.369 1.00 10.54 353 ALA A C 1
ATOM 2684 O O . ALA A 1 355 ? 48.969 6.303 -1.398 1.00 12.26 353 ALA A O 1
ATOM 2686 N N . GLU A 1 356 ? 47.440 4.813 -2.080 1.00 10.52 354 GLU A N 1
ATOM 2687 C CA . GLU A 1 356 ? 46.731 5.769 -2.964 1.00 10.28 354 GLU A CA 1
ATOM 2688 C C . GLU A 1 356 ? 46.031 6.838 -2.127 1.00 11.29 354 GLU A C 1
ATOM 2689 O O . GLU A 1 356 ? 46.148 8.033 -2.380 1.00 11.50 354 GLU A O 1
ATOM 2695 N N . ARG A 1 357 ? 45.315 6.396 -1.099 1.00 11.15 355 ARG A N 1
ATOM 2696 C CA . ARG A 1 357 ? 44.630 7.310 -0.200 1.00 11.53 355 ARG A CA 1
ATOM 2697 C C . ARG A 1 357 ? 45.621 8.308 0.411 1.00 11.46 355 ARG A C 1
ATOM 2698 O O . ARG A 1 357 ? 45.353 9.507 0.471 1.00 11.75 355 ARG A O 1
ATOM 2706 N N . ALA A 1 358 ? 46.767 7.809 0.856 1.00 11.78 356 ALA A N 1
ATOM 2707 C CA . ALA A 1 358 ? 47.752 8.649 1.522 1.00 12.00 356 ALA A CA 1
ATOM 2708 C C . ALA A 1 358 ? 48.363 9.686 0.582 1.00 12.65 356 ALA A C 1
ATOM 2709 O O . ALA A 1 358 ? 48.564 10.836 0.966 1.00 12.38 356 ALA A O 1
ATOM 2711 N N . ALA A 1 359 ? 48.616 9.284 -0.659 1.00 12.50 357 ALA A N 1
ATOM 2712 C CA . ALA A 1 359 ? 49.138 10.223 -1.656 1.00 12.50 357 ALA A CA 1
ATOM 2713 C C . ALA A 1 359 ? 48.185 11.395 -1.861 1.00 12.34 357 ALA A C 1
ATOM 2714 O O . ALA A 1 359 ? 48.611 12.531 -1.992 1.00 14.17 357 ALA A O 1
ATOM 2716 N N . ILE A 1 360 ? 46.895 11.101 -1.869 1.00 12.22 358 ILE A N 1
ATOM 2717 C CA . ILE A 1 360 ? 45.852 12.107 -2.082 1.00 12.70 358 ILE A CA 1
ATOM 2718 C C . ILE A 1 360 ? 45.719 13.012 -0.858 1.00 12.80 358 ILE A C 1
ATOM 2719 O O . ILE A 1 360 ? 45.617 14.239 -0.979 1.00 12.86 358 ILE A O 1
ATOM 2724 N N . GLU A 1 361 ? 45.741 12.397 0.322 1.00 14.00 359 GLU A N 1
ATOM 2725 C CA . GLU A 1 361 ? 45.595 13.153 1.552 1.00 13.43 359 GLU A CA 1
ATOM 2726 C C . GLU A 1 361 ? 46.785 14.069 1.790 1.00 12.69 359 GLU A C 1
ATOM 2727 O O . GLU A 1 361 ? 46.586 15.136 2.411 1.00 15.02 359 GLU A O 1
ATOM 2733 N N . ILE A 1 363 ? 47.717 16.211 -0.095 1.00 12.38 361 ILE A N 1
ATOM 2734 C CA . ILE A 1 363 ? 47.385 17.497 -0.755 1.00 13.02 361 ILE A CA 1
ATOM 2735 C C . ILE A 1 363 ? 46.274 18.281 -0.040 1.00 13.28 361 ILE A C 1
ATOM 2736 O O . ILE A 1 363 ? 46.154 19.491 -0.198 1.00 14.33 361 ILE A O 1
ATOM 2741 N N . VAL A 1 364 ? 45.460 17.610 0.752 1.00 13.15 362 VAL A N 1
ATOM 2742 C CA . VAL A 1 364 ? 44.306 18.237 1.386 1.00 13.84 362 VAL A CA 1
ATOM 2743 C C . VAL A 1 364 ? 44.643 19.490 2.247 1.00 13.77 362 VAL A C 1
ATOM 2744 O O . VAL A 1 364 ? 43.934 20.494 2.160 1.00 14.19 362 VAL A O 1
ATOM 2748 N N . PRO A 1 365 ? 45.746 19.465 3.022 1.00 14.17 363 PRO A N 1
ATOM 2749 C CA . PRO A 1 365 ? 46.066 20.669 3.830 1.00 14.41 363 PRO A CA 1
ATOM 2750 C C . PRO A 1 365 ? 46.425 21.912 2.999 1.00 15.88 363 PRO A C 1
ATOM 2751 O O . PRO A 1 365 ? 46.410 23.017 3.515 1.00 17.30 363 PRO A O 1
ATOM 2755 N N . LEU A 1 366 ? 46.734 21.724 1.721 1.00 15.48 364 LEU A N 1
ATOM 2756 C CA . LEU A 1 366 ? 47.062 22.843 0.829 1.00 15.56 364 LEU A CA 1
ATOM 2757 C C . LEU A 1 366 ? 45.830 23.592 0.355 1.00 15.10 364 LEU A C 1
ATOM 2758 O O . LEU A 1 366 ? 45.951 24.719 -0.127 1.00 15.97 364 LEU A O 1
ATOM 2763 N N . LEU A 1 367 ? 44.654 22.985 0.461 1.00 14.46 365 LEU A N 1
ATOM 2764 C CA . LEU A 1 367 ? 43.410 23.628 0.006 1.00 16.19 365 LEU A CA 1
ATOM 2765 C C . LEU A 1 367 ? 43.135 24.966 0.720 1.00 16.49 365 LEU A C 1
ATOM 2766 O O . LEU A 1 367 ? 42.608 25.896 0.130 1.00 16.81 365 LEU A O 1
ATOM 2771 N N . ALA A 1 368 ? 43.527 25.049 1.986 1.00 16.63 366 ALA A N 1
ATOM 2772 C CA . ALA A 1 368 ? 43.310 26.233 2.807 1.00 16.79 366 ALA A CA 1
ATOM 2773 C C . ALA A 1 368 ? 44.057 27.463 2.296 1.00 18.08 366 ALA A C 1
ATOM 2774 O O . ALA A 1 368 ? 43.708 28.586 2.649 1.00 20.41 366 ALA A O 1
ATOM 2776 N N . ASP A 1 369 ? 45.096 27.250 1.490 1.00 17.35 367 ASP A N 1
ATOM 2777 C CA . ASP A 1 369 ? 45.884 28.353 0.948 1.00 16.38 367 ASP A CA 1
ATOM 2778 C C . ASP A 1 369 ? 45.325 28.911 -0.360 1.00 18.44 367 ASP A C 1
ATOM 2779 O O . ASP A 1 369 ? 45.858 29.878 -0.899 1.00 20.55 367 ASP A O 1
ATOM 2784 N N . ILE A 1 370 ? 44.257 28.301 -0.871 1.00 17.84 368 ILE A N 1
ATOM 2785 C CA . ILE A 1 370 ? 43.577 28.812 -2.062 1.00 18.55 368 ILE A CA 1
ATOM 2786 C C . ILE A 1 370 ? 42.561 29.851 -1.616 1.00 21.31 368 ILE A C 1
ATOM 2787 O O . ILE A 1 370 ? 41.505 29.507 -1.083 1.00 26.97 368 ILE A O 1
ATOM 2792 N N . ARG A 1 371 ? 42.892 31.119 -1.835 1.00 21.41 369 ARG A N 1
ATOM 2793 C CA . ARG A 1 371 ? 42.037 32.240 -1.464 1.00 24.20 369 ARG A CA 1
ATOM 2794 C C . ARG A 1 371 ? 41.470 32.882 -2.736 1.00 26.64 369 ARG A C 1
ATOM 2795 O O . ARG A 1 371 ? 41.510 32.269 -3.809 1.00 29.52 369 ARG A O 1
ATOM 2804 N N . HIS B 1 1 ? 20.609 30.982 -63.678 1.00 32.85 -1 HIS B N 1
ATOM 2805 C CA . HIS B 1 1 ? 21.822 30.226 -63.242 1.00 30.28 -1 HIS B CA 1
ATOM 2806 C C . HIS B 1 1 ? 21.855 29.877 -61.758 1.00 32.83 -1 HIS B C 1
ATOM 2807 O O . HIS B 1 1 ? 21.323 30.618 -60.925 1.00 37.26 -1 HIS B O 1
ATOM 2814 N N . HIS B 1 2 ? 22.520 28.767 -61.440 1.00 32.26 0 HIS B N 1
ATOM 2815 C CA . HIS B 1 2 ? 22.655 28.326 -60.055 1.00 28.94 0 HIS B CA 1
ATOM 2816 C C . HIS B 1 2 ? 23.901 27.444 -59.857 1.00 30.26 0 HIS B C 1
ATOM 2817 O O . HIS B 1 2 ? 24.224 26.609 -60.709 1.00 33.70 0 HIS B O 1
ATOM 2824 N N . HIS B 1 3 ? 24.605 27.665 -58.746 1.00 26.07 1 HIS B N 1
ATOM 2825 C CA . HIS B 1 3 ? 25.837 26.940 -58.440 1.00 23.51 1 HIS B CA 1
ATOM 2826 C C . HIS B 1 3 ? 25.850 26.527 -56.973 1.00 23.74 1 HIS B C 1
ATOM 2827 O O . HIS B 1 3 ? 25.936 27.369 -56.074 1.00 27.07 1 HIS B O 1
ATOM 2834 N N . ALA B 1 4 ? 25.713 25.227 -56.742 1.00 19.67 2 ALA B N 1
ATOM 2835 C CA . ALA B 1 4 ? 25.844 24.647 -55.407 1.00 18.85 2 ALA B CA 1
ATOM 2836 C C . ALA B 1 4 ? 26.273 23.204 -55.616 1.00 15.53 2 ALA B C 1
ATOM 2837 O O . ALA B 1 4 ? 25.553 22.447 -56.258 1.00 14.09 2 ALA B O 1
ATOM 2839 N N . ILE B 1 5 ? 27.440 22.845 -55.093 1.00 13.60 3 ILE B N 1
ATOM 2840 C CA . ILE B 1 5 ? 28.048 21.557 -55.388 1.00 12.64 3 ILE B CA 1
ATOM 2841 C C . ILE B 1 5 ? 27.952 20.679 -54.157 1.00 12.15 3 ILE B C 1
ATOM 2842 O O . ILE B 1 5 ? 28.559 20.990 -53.133 1.00 13.78 3 ILE B O 1
ATOM 2847 N N . GLY B 1 6 ? 27.189 19.596 -54.254 1.00 10.81 4 GLY B N 1
ATOM 2848 C CA . GLY B 1 6 ? 27.055 18.664 -53.130 1.00 10.77 4 GLY B CA 1
ATOM 2849 C C . GLY B 1 6 ? 28.261 17.760 -52.999 1.00 10.61 4 GLY B C 1
ATOM 2850 O O . GLY B 1 6 ? 28.943 17.448 -53.976 1.00 11.09 4 GLY B O 1
ATOM 2851 N N . TYR B 1 7 ? 28.518 17.326 -51.770 1.00 10.23 5 TYR B N 1
ATOM 2852 C CA . TYR B 1 7 ? 29.652 16.447 -51.487 1.00 9.61 5 TYR B CA 1
ATOM 2853 C C . TYR B 1 7 ? 29.240 15.464 -50.404 1.00 10.03 5 TYR B C 1
ATOM 2854 O O . TYR B 1 7 ? 28.821 15.891 -49.321 1.00 10.40 5 TYR B O 1
ATOM 2863 N N . VAL B 1 8 ? 29.405 14.170 -50.663 1.00 8.91 6 VAL B N 1
ATOM 2864 C CA . VAL B 1 8 ? 29.064 13.133 -49.686 1.00 9.27 6 VAL B CA 1
ATOM 2865 C C . VAL B 1 8 ? 30.320 12.396 -49.223 1.00 9.18 6 VAL B C 1
ATOM 2866 O O . VAL B 1 8 ? 31.018 11.791 -50.035 1.00 9.72 6 VAL B O 1
ATOM 2870 N N . TRP B 1 9 ? 30.572 12.458 -47.912 1.00 9.54 7 TRP B N 1
ATOM 2871 C CA . TRP B 1 9 ? 31.513 11.569 -47.236 1.00 9.66 7 TRP B CA 1
ATOM 2872 C C . TRP B 1 9 ? 30.847 11.147 -45.944 1.00 10.10 7 TRP B C 1
ATOM 2873 O O . TRP B 1 9 ? 30.218 11.949 -45.264 1.00 16.04 7 TRP B O 1
ATOM 2884 N N . ASN B 1 10 ? 30.974 9.872 -45.627 1.00 9.56 8 ASN B N 1
ATOM 2885 C CA . ASN B 1 10 ? 30.487 9.324 -44.375 1.00 9.93 8 ASN B CA 1
ATOM 2886 C C . ASN B 1 10 ? 31.677 8.612 -43.744 1.00 9.92 8 ASN B C 1
ATOM 2887 O O . ASN B 1 10 ? 32.396 7.897 -44.433 1.00 9.64 8 ASN B O 1
ATOM 2892 N N . THR B 1 11 ? 31.910 8.824 -42.451 1.00 10.01 9 THR B N 1
ATOM 2893 C CA . THR B 1 11 ? 33.010 8.171 -41.760 1.00 10.31 9 THR B CA 1
ATOM 2894 C C . THR B 1 11 ? 33.114 6.678 -42.035 1.00 9.52 9 THR B C 1
ATOM 2895 O O . THR B 1 11 ? 34.209 6.134 -42.199 1.00 10.06 9 THR B O 1
ATOM 2899 N N . LEU B 1 12 ? 31.975 5.995 -42.095 1.00 9.48 10 LEU B N 1
ATOM 2900 C CA . LEU B 1 12 ? 31.978 4.550 -42.269 1.00 10.06 10 LEU B CA 1
ATOM 2901 C C . LEU B 1 12 ? 32.516 4.084 -43.628 1.00 9.37 10 LEU B C 1
ATOM 2902 O O . LEU B 1 12 ? 32.971 2.971 -43.741 1.00 9.68 10 LEU B O 1
ATOM 2907 N N . TYR B 1 13 ? 32.496 4.954 -44.637 1.00 8.76 11 TYR B N 1
ATOM 2908 C CA . TYR B 1 13 ? 33.170 4.636 -45.908 1.00 9.10 11 TYR B CA 1
ATOM 2909 C C . TYR B 1 13 ? 34.635 4.297 -45.686 1.00 9.07 11 TYR B C 1
ATOM 2910 O O . TYR B 1 13 ? 35.210 3.490 -46.418 1.00 9.91 11 TYR B O 1
ATOM 2919 N N . GLY B 1 14 ? 35.245 4.916 -44.679 1.00 9.14 12 GLY B N 1
ATOM 2920 C CA . GLY B 1 14 ? 36.626 4.617 -44.317 1.00 9.05 12 GLY B CA 1
ATOM 2921 C C . GLY B 1 14 ? 36.838 3.414 -43.422 1.00 9.46 12 GLY B C 1
ATOM 2922 O O . GLY B 1 14 ? 37.983 3.113 -43.102 1.00 10.48 12 GLY B O 1
ATOM 2923 N N . TRP B 1 15 ? 35.759 2.776 -42.961 1.00 9.84 13 TRP B N 1
ATOM 2924 C CA . TRP B 1 15 ? 35.816 1.663 -42.001 1.00 10.42 13 TRP B CA 1
ATOM 2925 C C . TRP B 1 15 ? 35.539 0.295 -42.644 1.00 11.38 13 TRP B C 1
ATOM 2926 O O . TRP B 1 15 ? 35.438 -0.705 -41.945 1.00 12.60 13 TRP B O 1
ATOM 2937 N N . VAL B 1 16 ? 35.393 0.259 -43.969 1.00 11.48 14 VAL B N 1
ATOM 2938 C CA . VAL B 1 16 ? 35.184 -0.998 -44.685 1.00 12.93 14 VAL B CA 1
ATOM 2939 C C . VAL B 1 16 ? 36.365 -1.924 -44.389 1.00 12.71 14 VAL B C 1
ATOM 2940 O O . VAL B 1 16 ? 37.514 -1.545 -44.589 1.00 13.96 14 VAL B O 1
ATOM 2944 N N . ASP B 1 17 ? 36.073 -3.107 -43.873 1.00 13.15 15 ASP B N 1
ATOM 2945 C CA . ASP B 1 17 ? 37.102 -4.064 -43.526 1.00 12.98 15 ASP B CA 1
ATOM 2946 C C . ASP B 1 17 ? 37.445 -4.908 -44.747 1.00 13.62 15 ASP B C 1
ATOM 2947 O O . ASP B 1 17 ? 36.684 -5.761 -45.175 1.00 14.58 15 ASP B O 1
ATOM 2952 N N . THR B 1 18 ? 38.614 -4.640 -45.301 1.00 14.52 16 THR B N 1
ATOM 2953 C CA . THR B 1 18 ? 39.127 -5.355 -46.459 1.00 14.76 16 THR B CA 1
ATOM 2954 C C . THR B 1 18 ? 40.002 -6.553 -46.085 1.00 14.26 16 THR B C 1
ATOM 2955 O O . THR B 1 18 ? 40.488 -7.255 -46.963 1.00 19.35 16 THR B O 1
ATOM 2959 N N . GLY B 1 19 ? 40.200 -6.786 -44.790 1.00 13.74 17 GLY B N 1
ATOM 2960 C CA . GLY B 1 19 ? 40.812 -8.012 -44.313 1.00 14.31 17 GLY B CA 1
ATOM 2961 C C . GLY B 1 19 ? 42.316 -7.907 -44.168 1.00 16.71 17 GLY B C 1
ATOM 2962 O O . GLY B 1 19 ? 42.847 -6.836 -43.812 1.00 24.66 17 GLY B O 1
ATOM 2963 N N . THR B 1 20 ? 42.989 -9.034 -44.338 1.00 12.73 18 THR B N 1
ATOM 2964 C CA . THR B 1 20 ? 44.445 -9.112 -44.192 1.00 13.40 18 THR B CA 1
ATOM 2965 C C . THR B 1 20 ? 45.149 -9.708 -45.415 1.00 12.25 18 THR B C 1
ATOM 2966 O O . THR B 1 20 ? 46.354 -9.975 -45.362 1.00 13.76 18 THR B O 1
ATOM 2970 N N . GLY B 1 21 ? 44.413 -9.932 -46.504 1.00 11.74 19 GLY B N 1
ATOM 2971 C CA . GLY B 1 21 ? 45.018 -10.360 -47.761 1.00 11.84 19 GLY B CA 1
ATOM 2972 C C . GLY B 1 21 ? 45.384 -9.185 -48.649 1.00 11.75 19 GLY B C 1
ATOM 2973 O O . GLY B 1 21 ? 45.107 -8.033 -48.341 1.00 11.48 19 GLY B O 1
ATOM 2974 N N . SER B 1 22 ? 46.011 -9.512 -49.769 1.00 11.29 20 SER B N 1
ATOM 2975 C CA . SER B 1 22 ? 46.392 -8.539 -50.793 1.00 10.69 20 SER B CA 1
ATOM 2976 C C . SER B 1 22 ? 45.244 -8.226 -51.749 1.00 10.75 20 SER B C 1
ATOM 2977 O O . SER B 1 22 ? 45.046 -7.084 -52.156 1.00 11.46 20 SER B O 1
ATOM 2980 N N . LEU B 1 23 ? 44.530 -9.275 -52.125 1.00 11.57 21 LEU B N 1
ATOM 2981 C CA . LEU B 1 23 ? 43.496 -9.213 -53.137 1.00 11.91 21 LEU B CA 1
ATOM 2982 C C . LEU B 1 23 ? 42.487 -10.286 -52.773 1.00 10.88 21 LEU B C 1
ATOM 2983 O O . LEU B 1 23 ? 41.394 -9.967 -52.306 1.00 12.04 21 LEU B O 1
ATOM 2988 N N . ALA B 1 24 ? 42.880 -11.549 -52.882 1.00 11.17 22 ALA B N 1
ATOM 2989 C CA . ALA B 1 24 ? 42.209 -12.627 -52.168 1.00 12.92 22 ALA B CA 1
ATOM 2990 C C . ALA B 1 24 ? 42.697 -12.577 -50.730 1.00 12.52 22 ALA B C 1
ATOM 2991 O O . ALA B 1 24 ? 43.587 -11.790 -50.393 1.00 12.37 22 ALA B O 1
ATOM 2993 N N . ALA B 1 25 ? 42.122 -13.425 -49.883 1.00 13.57 23 ALA B N 1
ATOM 2994 C CA . ALA B 1 25 ? 42.547 -13.504 -48.495 1.00 13.39 23 ALA B CA 1
ATOM 2995 C C . ALA B 1 25 ? 43.985 -14.005 -48.360 1.00 13.27 23 ALA B C 1
ATOM 2996 O O . ALA B 1 25 ? 44.516 -14.653 -49.258 1.00 14.10 23 ALA B O 1
ATOM 2998 N N . ALA B 1 26 ? 44.607 -13.696 -47.226 1.00 12.57 24 ALA B N 1
ATOM 2999 C CA . ALA B 1 26 ? 45.864 -14.335 -46.853 1.00 13.33 24 ALA B CA 1
ATOM 3000 C C . ALA B 1 26 ? 45.656 -15.839 -46.847 1.00 12.35 24 ALA B C 1
ATOM 3001 O O . ALA B 1 26 ? 44.552 -16.334 -46.560 1.00 13.66 24 ALA B O 1
ATOM 3003 N N . ASN B 1 27 ? 46.689 -16.579 -47.219 1.00 11.74 25 ASN B N 1
ATOM 3004 C CA . ASN B 1 27 ? 46.551 -17.999 -47.427 1.00 13.15 25 ASN B CA 1
ATOM 3005 C C . ASN B 1 27 ? 47.869 -18.690 -47.143 1.00 11.72 25 ASN B C 1
ATOM 3006 O O . ASN B 1 27 ? 48.814 -18.542 -47.905 1.00 11.73 25 ASN B O 1
ATOM 3011 N N . LEU B 1 28 ? 47.927 -19.435 -46.052 1.00 12.14 26 LEU B N 1
ATOM 3012 C CA . LEU B 1 28 ? 49.170 -20.076 -45.630 1.00 13.00 26 LEU B CA 1
ATOM 3013 C C . LEU B 1 28 ? 49.639 -21.134 -46.597 1.00 13.33 26 LEU B C 1
ATOM 3014 O O . LEU B 1 28 ? 50.836 -21.225 -46.886 1.00 13.79 26 LEU B O 1
ATOM 3019 N N . THR B 1 29 ? 48.724 -21.951 -47.097 1.00 13.25 27 THR B N 1
ATOM 3020 C CA . THR B 1 29 ? 49.104 -23.018 -48.013 1.00 15.25 27 THR B CA 1
ATOM 3021 C C . THR B 1 29 ? 49.698 -22.480 -49.320 1.00 13.92 27 THR B C 1
ATOM 3022 O O . THR B 1 29 ? 50.671 -23.030 -49.843 1.00 15.37 27 THR B O 1
ATOM 3026 N N . ALA B 1 30 ? 49.132 -21.391 -49.813 1.00 12.64 28 ALA B N 1
ATOM 3027 C CA . ALA B 1 30 ? 49.640 -20.716 -51.007 1.00 12.77 28 ALA B CA 1
ATOM 3028 C C . ALA B 1 30 ? 50.841 -19.828 -50.721 1.00 12.01 28 ALA B C 1
ATOM 3029 O O . ALA B 1 30 ? 51.454 -19.296 -51.641 1.00 12.27 28 ALA B O 1
ATOM 3031 N N . ARG B 1 31 ? 51.153 -19.643 -49.444 1.00 11.41 29 ARG B N 1
ATOM 3032 C CA . ARG B 1 31 ? 52.228 -18.765 -48.967 1.00 10.74 29 ARG B CA 1
ATOM 3033 C C . ARG B 1 31 ? 51.995 -17.318 -49.406 1.00 9.62 29 ARG B C 1
ATOM 3034 O O . ARG B 1 31 ? 52.927 -16.610 -49.749 1.00 10.07 29 ARG B O 1
ATOM 3042 N N . MET B 1 32 ? 50.739 -16.879 -49.312 1.00 10.09 30 MET B N 1
ATOM 3043 C CA . MET B 1 32 ? 50.377 -15.468 -49.451 1.00 11.06 30 MET B CA 1
ATOM 3044 C C . MET B 1 32 ? 50.339 -14.863 -48.068 1.00 10.82 30 MET B C 1
ATOM 3045 O O . MET B 1 32 ? 49.371 -15.054 -47.313 1.00 11.34 30 MET B O 1
ATOM 3050 N N . GLN B 1 33 ? 51.420 -14.164 -47.736 1.00 10.39 31 GLN B N 1
ATOM 3051 C CA . GLN B 1 33 ? 51.630 -13.605 -46.415 1.00 9.81 31 GLN B CA 1
ATOM 3052 C C . GLN B 1 33 ? 50.605 -12.513 -46.112 1.00 9.61 31 GLN B C 1
ATOM 3053 O O . GLN B 1 33 ? 50.319 -11.677 -46.964 1.00 10.10 31 GLN B O 1
ATOM 3059 N N . PRO B 1 34 ? 50.079 -12.465 -44.866 1.00 9.85 32 PRO B N 1
ATOM 3060 C CA . PRO B 1 34 ? 49.226 -11.332 -44.518 1.00 10.19 32 PRO B CA 1
ATOM 3061 C C . PRO B 1 34 ? 49.894 -9.970 -44.712 1.00 10.09 32 PRO B C 1
ATOM 3062 O O . PRO B 1 34 ? 51.114 -9.846 -44.634 1.00 10.37 32 PRO B O 1
ATOM 3066 N N . ILE B 1 35 ? 49.076 -8.967 -44.955 1.00 10.36 33 ILE B N 1
ATOM 3067 C CA . ILE B 1 35 ? 49.563 -7.614 -45.153 1.00 11.01 33 ILE B CA 1
ATOM 3068 C C . ILE B 1 35 ? 48.569 -6.638 -44.518 1.00 12.05 33 ILE B C 1
ATOM 3069 O O . ILE B 1 35 ? 47.391 -6.945 -44.430 1.00 13.10 33 ILE B O 1
ATOM 3074 N N . SER B 1 36 ? 49.046 -5.481 -44.066 1.00 12.33 34 SER B N 1
ATOM 3075 C CA . SER B 1 36 ? 48.167 -4.529 -43.363 1.00 14.19 34 SER B CA 1
ATOM 3076 C C . SER B 1 36 ? 47.126 -3.910 -44.280 1.00 13.61 34 SER B C 1
ATOM 3077 O O . SER B 1 36 ? 45.981 -3.744 -43.889 1.00 16.77 34 SER B O 1
ATOM 3080 N N . HIS B 1 37 ? 47.533 -3.575 -45.500 1.00 11.45 35 HIS B N 1
ATOM 3081 C CA . HIS B 1 37 ? 46.685 -2.877 -46.450 1.00 11.44 35 HIS B CA 1
ATOM 3082 C C . HIS B 1 37 ? 46.438 -3.719 -47.695 1.00 10.60 35 HIS B C 1
ATOM 3083 O O . HIS B 1 37 ? 47.298 -3.855 -48.569 1.00 11.96 35 HIS B O 1
ATOM 3090 N N . HIS B 1 38 ? 45.238 -4.276 -47.767 1.00 9.51 36 HIS B N 1
ATOM 3091 C CA . HIS B 1 38 ? 44.719 -4.854 -48.988 1.00 9.62 36 HIS B CA 1
ATOM 3092 C C . HIS B 1 38 ? 44.776 -3.791 -50.095 1.00 9.49 36 HIS B C 1
ATOM 3093 O O . HIS B 1 38 ? 44.720 -2.587 -49.831 1.00 9.67 36 HIS B O 1
ATOM 3100 N N . LEU B 1 39 ? 44.885 -4.233 -51.336 1.00 9.20 37 LEU B N 1
ATOM 3101 C CA . LEU B 1 39 ? 44.887 -3.298 -52.457 1.00 9.80 37 LEU B CA 1
ATOM 3102 C C . LEU B 1 39 ? 43.726 -2.297 -52.427 1.00 9.18 37 LEU B C 1
ATOM 3103 O O . LEU B 1 39 ? 43.900 -1.141 -52.763 1.00 10.48 37 LEU B O 1
ATOM 3108 N N . ALA B 1 40 ? 42.553 -2.758 -52.002 1.00 9.26 38 ALA B N 1
ATOM 3109 C CA . ALA B 1 40 ? 41.326 -1.970 -51.931 1.00 10.14 38 ALA B CA 1
ATOM 3110 C C . ALA B 1 40 ? 41.039 -1.336 -50.583 1.00 9.92 38 ALA B C 1
ATOM 3111 O O . ALA B 1 40 ? 39.923 -0.864 -50.353 1.00 11.46 38 ALA B O 1
ATOM 3113 N N . HIS B 1 41 ? 42.040 -1.297 -49.703 1.00 9.81 39 HIS B N 1
ATOM 3114 C CA . HIS B 1 41 ? 41.886 -0.715 -48.370 1.00 9.48 39 HIS B CA 1
ATOM 3115 C C . HIS B 1 41 ? 41.250 0.670 -48.448 1.00 9.05 39 HIS B C 1
ATOM 3116 O O . HIS B 1 41 ? 41.603 1.469 -49.318 1.00 9.11 39 HIS B O 1
ATOM 3123 N N . PRO B 1 42 ? 40.342 0.991 -47.510 1.00 8.85 40 PRO B N 1
ATOM 3124 C CA . PRO B 1 42 ? 39.635 2.274 -47.555 1.00 9.09 40 PRO B CA 1
ATOM 3125 C C . PRO B 1 42 ? 40.484 3.526 -47.373 1.00 8.75 40 PRO B C 1
ATOM 3126 O O . PRO B 1 42 ? 40.004 4.618 -47.667 1.00 9.63 40 PRO B O 1
ATOM 3130 N N . ASP B 1 43 ? 41.726 3.387 -46.893 1.00 8.04 41 ASP B N 1
ATOM 3131 C CA . ASP B 1 43 ? 42.570 4.559 -46.698 1.00 8.74 41 ASP B CA 1
ATOM 3132 C C . ASP B 1 43 ? 42.775 5.351 -47.980 1.00 8.34 41 ASP B C 1
ATOM 3133 O O . ASP B 1 43 ? 42.951 6.557 -47.933 1.00 8.42 41 ASP B O 1
ATOM 3138 N N . THR B 1 44 ? 42.784 4.687 -49.128 1.00 8.01 42 THR B N 1
ATOM 3139 C CA . THR B 1 44 ? 42.976 5.428 -50.391 1.00 8.16 42 THR B CA 1
ATOM 3140 C C . THR B 1 44 ? 41.878 6.502 -50.573 1.00 8.10 42 THR B C 1
ATOM 3141 O O . THR B 1 44 ? 42.165 7.668 -50.828 1.00 8.52 42 THR B O 1
ATOM 3145 N N . LYS B 1 45 ? 40.628 6.098 -50.408 1.00 8.15 43 LYS B N 1
ATOM 3146 C CA . LYS B 1 45 ? 39.504 7.030 -50.539 1.00 8.56 43 LYS B CA 1
ATOM 3147 C C . LYS B 1 45 ? 39.438 8.008 -49.356 1.00 8.43 43 LYS B C 1
ATOM 3148 O O . LYS B 1 45 ? 39.119 9.176 -49.551 1.00 9.04 43 LYS B O 1
ATOM 3154 N N . ARG B 1 46 ? 39.795 7.548 -48.154 1.00 7.79 44 ARG B N 1
ATOM 3155 C CA . ARG B 1 46 ? 39.847 8.469 -47.031 1.00 8.05 44 ARG B CA 1
ATOM 3156 C C . ARG B 1 46 ? 40.883 9.590 -47.242 1.00 7.69 44 ARG B C 1
ATOM 3157 O O . ARG B 1 46 ? 40.631 10.742 -46.891 1.00 8.89 44 ARG B O 1
ATOM 3165 N N . ARG B 1 47 ? 42.036 9.252 -47.824 1.00 7.14 45 ARG B N 1
ATOM 3166 C CA . ARG B 1 47 ? 43.053 10.260 -48.122 1.00 7.64 45 ARG B CA 1
ATOM 3167 C C . ARG B 1 47 ? 42.545 11.297 -49.141 1.00 7.61 45 ARG B C 1
ATOM 3168 O O . ARG B 1 47 ? 42.890 12.468 -49.066 1.00 8.52 45 ARG B O 1
ATOM 3176 N N . PHE B 1 48 ? 41.695 10.865 -50.072 1.00 7.45 46 PHE B N 1
ATOM 3177 C CA . PHE B 1 48 ? 41.031 11.803 -50.995 1.00 7.82 46 PHE B CA 1
ATOM 3178 C C . PHE B 1 48 ? 40.139 12.748 -50.174 1.00 7.89 46 PHE B C 1
ATOM 3179 O O . PHE B 1 48 ? 40.258 13.959 -50.281 1.00 8.50 46 PHE B O 1
ATOM 3187 N N . HIS B 1 49 ? 39.285 12.195 -49.316 1.00 7.22 47 HIS B N 1
ATOM 3188 C CA . HIS B 1 49 ? 38.432 13.034 -48.478 1.00 7.89 47 HIS B CA 1
ATOM 3189 C C . HIS B 1 49 ? 39.252 14.027 -47.653 1.00 8.04 47 HIS B C 1
ATOM 3190 O O . HIS B 1 49 ? 38.933 15.204 -47.569 1.00 8.64 47 HIS B O 1
ATOM 3197 N N . GLU B 1 50 ? 40.286 13.535 -47.007 1.00 7.80 48 GLU B N 1
ATOM 3198 C CA . GLU B 1 50 ? 41.091 14.405 -46.166 1.00 8.67 48 GLU B CA 1
ATOM 3199 C C . GLU B 1 50 ? 41.768 15.511 -46.963 1.00 8.63 48 GLU B C 1
ATOM 3200 O O . GLU B 1 50 ? 41.902 16.623 -46.471 1.00 9.18 48 GLU B O 1
ATOM 3206 N N . LEU B 1 51 ? 42.167 15.221 -48.203 1.00 8.77 49 LEU B N 1
ATOM 3207 C CA . LEU B 1 51 ? 42.704 16.263 -49.073 1.00 8.87 49 LEU B CA 1
ATOM 3208 C C . LEU B 1 51 ? 41.640 17.282 -49.481 1.00 9.07 49 LEU B C 1
ATOM 3209 O O . LEU B 1 51 ? 41.921 18.477 -49.544 1.00 9.30 49 LEU B O 1
ATOM 3214 N N . VAL B 1 52 ? 40.426 16.823 -49.755 1.00 8.39 50 VAL B N 1
ATOM 3215 C CA . VAL B 1 52 ? 39.312 17.743 -50.026 1.00 9.22 50 VAL B CA 1
ATOM 3216 C C . VAL B 1 52 ? 39.178 18.736 -48.880 1.00 9.49 50 VAL B C 1
ATOM 3217 O O . VAL B 1 52 ? 39.001 19.930 -49.096 1.00 10.51 50 VAL B O 1
ATOM 3221 N N . CYS B 1 53 ? 39.312 18.238 -47.653 1.00 8.93 51 CYS B N 1
ATOM 3222 C CA . CYS B 1 53 ? 39.236 19.111 -46.486 1.00 10.15 51 CYS B CA 1
ATOM 3223 C C . CYS B 1 53 ? 40.480 19.991 -46.304 1.00 10.50 51 CYS B C 1
ATOM 3224 O O . CYS B 1 53 ? 40.360 21.212 -46.179 1.00 11.72 51 CYS B O 1
ATOM 3227 N N . ALA B 1 54 ? 41.661 19.379 -46.334 1.00 10.16 52 ALA B N 1
ATOM 3228 C CA . ALA B 1 54 ? 42.907 20.087 -46.009 1.00 11.02 52 ALA B CA 1
ATOM 3229 C C . ALA B 1 54 ? 43.273 21.125 -47.091 1.00 12.05 52 ALA B C 1
ATOM 3230 O O . ALA B 1 54 ? 43.927 22.130 -46.798 1.00 12.86 52 ALA B O 1
ATOM 3232 N N . SER B 1 55 ? 42.852 20.872 -48.332 1.00 11.68 53 SER B N 1
ATOM 3233 C CA . SER B 1 55 ? 43.065 21.813 -49.438 1.00 11.57 53 SER B CA 1
ATOM 3234 C C . SER B 1 55 ? 42.177 23.039 -49.358 1.00 12.50 53 SER B C 1
ATOM 3235 O O . SER B 1 55 ? 42.387 23.992 -50.096 1.00 14.36 53 SER B O 1
ATOM 3238 N N . GLY B 1 56 ? 41.157 22.991 -48.510 1.00 12.51 54 GLY B N 1
ATOM 3239 C CA . GLY B 1 56 ? 40.156 24.041 -48.448 1.00 13.04 54 GLY B CA 1
ATOM 3240 C C . GLY B 1 56 ? 39.004 23.894 -49.428 1.00 12.72 54 GLY B C 1
ATOM 3241 O O . GLY B 1 56 ? 38.090 24.706 -49.401 1.00 14.33 54 GLY B O 1
ATOM 3242 N N . GLN B 1 57 ? 39.003 22.858 -50.267 1.00 12.46 55 GLN B N 1
ATOM 3243 C CA . GLN B 1 57 ? 37.871 22.656 -51.179 1.00 13.06 55 GLN B CA 1
ATOM 3244 C C . GLN B 1 57 ? 36.563 22.452 -50.439 1.00 13.30 55 GLN B C 1
ATOM 3245 O O . GLN B 1 57 ? 35.502 22.851 -50.921 1.00 13.67 55 GLN B O 1
ATOM 3251 N N . ILE B 1 58 ? 36.636 21.830 -49.267 1.00 12.56 56 ILE B N 1
ATOM 3252 C CA . ILE B 1 58 ? 35.430 21.568 -48.473 1.00 13.41 56 ILE B CA 1
ATOM 3253 C C . ILE B 1 58 ? 34.622 22.859 -48.196 1.00 13.70 56 ILE B C 1
ATOM 3254 O O . ILE B 1 58 ? 33.406 22.812 -48.139 1.00 15.11 56 ILE B O 1
ATOM 3259 N N . GLU B 1 59 ? 35.309 23.994 -48.075 1.00 15.33 57 GLU B N 1
ATOM 3260 C CA . GLU B 1 59 ? 34.649 25.285 -47.838 1.00 18.19 57 GLU B CA 1
ATOM 3261 C C . GLU B 1 59 ? 33.801 25.759 -49.029 1.00 17.84 57 GLU B C 1
ATOM 3262 O O . GLU B 1 59 ? 32.963 26.648 -48.873 1.00 20.07 57 GLU B O 1
ATOM 3268 N N . HIS B 1 60 ? 34.042 25.182 -50.207 1.00 15.47 58 HIS B N 1
ATOM 3269 C CA . HIS B 1 60 ? 33.307 25.506 -51.440 1.00 17.44 58 HIS B CA 1
ATOM 3270 C C . HIS B 1 60 ? 32.264 24.469 -51.805 1.00 16.68 58 HIS B C 1
ATOM 3271 O O . HIS B 1 60 ? 31.626 24.570 -52.843 1.00 17.99 58 HIS B O 1
ATOM 3278 N N . LEU B 1 61 ? 32.088 23.480 -50.945 1.00 14.04 59 LEU B N 1
ATOM 3279 C CA . LEU B 1 61 ? 31.158 22.385 -51.170 1.00 14.43 59 LEU B CA 1
ATOM 3280 C C . LEU B 1 61 ? 30.027 22.471 -50.169 1.00 15.03 59 LEU B C 1
ATOM 3281 O O . LEU B 1 61 ? 30.181 23.053 -49.099 1.00 17.13 59 LEU B O 1
ATOM 3286 N N . THR B 1 62 ? 28.906 21.850 -50.518 1.00 14.74 60 THR B N 1
ATOM 3287 C CA . THR B 1 62 ? 27.755 21.745 -49.638 1.00 15.10 60 THR B CA 1
ATOM 3288 C C . THR B 1 62 ? 27.726 20.293 -49.144 1.00 14.33 60 THR B C 1
ATOM 3289 O O . THR B 1 62 ? 27.418 19.389 -49.908 1.00 12.84 60 THR B O 1
ATOM 3293 N N . PRO B 1 63 ? 28.079 20.064 -47.863 1.00 15.47 61 PRO B N 1
ATOM 3294 C CA . PRO B 1 63 ? 28.084 18.678 -47.402 1.00 14.13 61 PRO B CA 1
ATOM 3295 C C . PRO B 1 63 ? 26.671 18.105 -47.363 1.00 14.72 61 PRO B C 1
ATOM 3296 O O . PRO B 1 63 ? 25.751 18.744 -46.856 1.00 18.17 61 PRO B O 1
ATOM 3300 N N . ILE B 1 64 ? 26.529 16.897 -47.887 1.00 14.09 62 ILE B N 1
ATOM 3301 C CA . ILE B 1 64 ? 25.252 16.209 -47.979 1.00 15.28 62 ILE B CA 1
ATOM 3302 C C . ILE B 1 64 ? 25.403 14.894 -47.247 1.00 14.96 62 ILE B C 1
ATOM 3303 O O . ILE B 1 64 ? 26.297 14.107 -47.551 1.00 15.94 62 ILE B O 1
ATOM 3308 N N . ALA B 1 65 ? 24.527 14.666 -46.281 1.00 15.37 63 ALA B N 1
ATOM 3309 C CA . ALA B 1 65 ? 24.574 13.447 -45.492 1.00 16.51 63 ALA B CA 1
ATOM 3310 C C . ALA B 1 65 ? 24.106 12.274 -46.313 1.00 15.67 63 ALA B C 1
ATOM 3311 O O . ALA B 1 65 ? 23.106 12.366 -46.998 1.00 17.06 63 ALA B O 1
ATOM 3313 N N . ALA B 1 66 ? 24.834 11.168 -46.255 1.00 14.29 64 ALA B N 1
ATOM 3314 C CA . ALA B 1 66 ? 24.330 9.936 -46.825 1.00 14.71 64 ALA B CA 1
ATOM 3315 C C . ALA B 1 66 ? 23.124 9.467 -46.014 1.00 15.35 64 ALA B C 1
ATOM 3316 O O . ALA B 1 66 ? 23.081 9.624 -44.794 1.00 17.30 64 ALA B O 1
ATOM 3318 N N . VAL B 1 67 ? 22.129 8.947 -46.716 1.00 16.78 65 VAL B N 1
ATOM 3319 C CA . VAL B 1 67 ? 20.940 8.359 -46.113 1.00 17.98 65 VAL B CA 1
ATOM 3320 C C . VAL B 1 67 ? 20.915 6.924 -46.600 1.00 16.65 65 VAL B C 1
ATOM 3321 O O . VAL B 1 67 ? 21.001 6.711 -47.815 1.00 18.76 65 VAL B O 1
ATOM 3325 N N . ALA B 1 68 ? 20.797 5.958 -45.690 1.00 15.22 66 ALA B N 1
ATOM 3326 C CA . ALA B 1 68 ? 20.838 4.538 -46.046 1.00 16.83 66 ALA B CA 1
ATOM 3327 C C . ALA B 1 68 ? 19.839 4.191 -47.139 1.00 15.65 66 ALA B C 1
ATOM 3328 O O . ALA B 1 68 ? 18.663 4.542 -47.058 1.00 17.79 66 ALA B O 1
ATOM 3330 N N . ALA B 1 69 ? 20.319 3.513 -48.169 1.00 14.00 67 ALA B N 1
ATOM 3331 C CA . ALA B 1 69 ? 19.447 3.014 -49.224 1.00 14.38 67 ALA B CA 1
ATOM 3332 C C . ALA B 1 69 ? 18.483 2.000 -48.624 1.00 16.82 67 ALA B C 1
ATOM 3333 O O . ALA B 1 69 ? 18.891 1.117 -47.874 1.00 17.45 67 ALA B O 1
ATOM 3335 N N . THR B 1 70 ? 17.204 2.168 -48.926 1.00 15.95 68 THR B N 1
ATOM 3336 C CA . THR B 1 70 ? 16.164 1.262 -48.459 1.00 18.26 68 THR B CA 1
ATOM 3337 C C . THR B 1 70 ? 16.154 0.019 -49.328 1.00 18.52 68 THR B C 1
ATOM 3338 O O . THR B 1 70 ? 16.743 -0.015 -50.413 1.00 17.84 68 THR B O 1
ATOM 3342 N N . ASP B 1 71 ? 15.429 -0.991 -48.879 1.00 20.49 69 ASP B N 1
ATOM 3343 C CA . ASP B 1 71 ? 15.214 -2.178 -49.708 1.00 19.19 69 ASP B CA 1
ATOM 3344 C C . ASP B 1 71 ? 14.608 -1.795 -51.045 1.00 19.31 69 ASP B C 1
ATOM 3345 O O . ASP B 1 71 ? 15.068 -2.270 -52.087 1.00 20.41 69 ASP B O 1
ATOM 3350 N N . ALA B 1 72 ? 13.599 -0.923 -51.021 1.00 19.82 70 ALA B N 1
ATOM 3351 C CA . ALA B 1 72 ? 12.977 -0.460 -52.268 1.00 19.79 70 ALA B CA 1
ATOM 3352 C C . ALA B 1 72 ? 13.986 0.168 -53.223 1.00 19.16 70 ALA B C 1
ATOM 3353 O O . ALA B 1 72 ? 13.950 -0.091 -54.419 1.00 20.53 70 ALA B O 1
ATOM 3355 N N . ASP B 1 73 ? 14.887 0.982 -52.688 1.00 18.78 71 ASP B N 1
ATOM 3356 C CA . ASP B 1 73 ? 15.951 1.580 -53.503 1.00 16.17 71 ASP B CA 1
ATOM 3357 C C . ASP B 1 73 ? 16.835 0.518 -54.140 1.00 16.38 71 ASP B C 1
ATOM 3358 O O . ASP B 1 73 ? 17.120 0.562 -55.346 1.00 14.83 71 ASP B O 1
ATOM 3363 N N . ILE B 1 74 ? 17.268 -0.430 -53.319 1.00 15.90 72 ILE B N 1
ATOM 3364 C CA . ILE B 1 74 ? 18.185 -1.479 -53.791 1.00 15.00 72 ILE B CA 1
ATOM 3365 C C . ILE B 1 74 ? 17.507 -2.351 -54.866 1.00 15.96 72 ILE B C 1
ATOM 3366 O O . ILE B 1 74 ? 18.143 -2.732 -55.858 1.00 16.49 72 ILE B O 1
ATOM 3371 N N . LEU B 1 75 ? 16.217 -2.646 -54.678 1.00 18.20 73 LEU B N 1
ATOM 3372 C CA . LEU B 1 75 ? 15.465 -3.495 -55.601 1.00 17.44 73 LEU B CA 1
ATOM 3373 C C . LEU B 1 75 ? 15.220 -2.906 -56.989 1.00 17.96 73 LEU B C 1
ATOM 3374 O O . LEU B 1 75 ? 14.825 -3.625 -57.893 1.00 21.02 73 LEU B O 1
ATOM 3379 N N . ARG B 1 76 ? 15.464 -1.610 -57.163 1.00 17.17 74 ARG B N 1
ATOM 3380 C CA . ARG B 1 76 ? 15.407 -1.013 -58.500 1.00 18.08 74 ARG B CA 1
ATOM 3381 C C . ARG B 1 76 ? 16.618 -1.402 -59.360 1.00 18.25 74 ARG B C 1
ATOM 3382 O O . ARG B 1 76 ? 16.581 -1.258 -60.584 1.00 20.09 74 ARG B O 1
ATOM 3390 N N . ALA B 1 77 ? 17.693 -1.867 -58.722 1.00 17.27 75 ALA B N 1
ATOM 3391 C CA . ALA B 1 77 ? 18.907 -2.303 -59.430 1.00 16.59 75 ALA B CA 1
ATOM 3392 C C . ALA B 1 77 ? 19.226 -3.783 -59.255 1.00 16.01 75 ALA B C 1
ATOM 3393 O O . ALA B 1 77 ? 19.933 -4.355 -60.086 1.00 18.61 75 ALA B O 1
ATOM 3395 N N . HIS B 1 78 ? 18.714 -4.403 -58.192 1.00 15.67 76 HIS B N 1
ATOM 3396 C CA . HIS B 1 78 ? 19.078 -5.761 -57.843 1.00 17.00 76 HIS B CA 1
ATOM 3397 C C . HIS B 1 78 ? 17.876 -6.629 -57.522 1.00 19.10 76 HIS B C 1
ATOM 3398 O O . HIS B 1 78 ? 16.782 -6.162 -57.225 1.00 19.59 76 HIS B O 1
ATOM 3405 N N . SER B 1 79 ? 18.119 -7.923 -57.586 1.00 21.11 77 SER B N 1
ATOM 3406 C CA . SER B 1 79 ? 17.085 -8.911 -57.291 1.00 23.34 77 SER B CA 1
ATOM 3407 C C . SER B 1 79 ? 16.832 -9.010 -55.797 1.00 25.07 77 SER B C 1
ATOM 3408 O O . SER B 1 79 ? 17.712 -8.719 -54.984 1.00 24.28 77 SER B O 1
ATOM 3411 N N . ALA B 1 80 ? 15.628 -9.468 -55.459 1.00 25.21 78 ALA B N 1
ATOM 3412 C CA . ALA B 1 80 ? 15.267 -9.713 -54.075 1.00 26.68 78 ALA B CA 1
ATOM 3413 C C . ALA B 1 80 ? 16.187 -10.760 -53.487 1.00 28.11 78 ALA B C 1
ATOM 3414 O O . ALA B 1 80 ? 16.585 -10.647 -52.334 1.00 29.36 78 ALA B O 1
ATOM 3416 N N . ALA B 1 81 ? 16.534 -11.777 -54.276 1.00 26.95 79 ALA B N 1
ATOM 3417 C CA . ALA B 1 81 ? 17.440 -12.816 -53.789 1.00 27.49 79 ALA B CA 1
ATOM 3418 C C . ALA B 1 81 ? 18.805 -12.246 -53.413 1.00 25.53 79 ALA B C 1
ATOM 3419 O O . ALA B 1 81 ? 19.380 -12.635 -52.408 1.00 28.96 79 ALA B O 1
ATOM 3421 N N . HIS B 1 82 ? 19.329 -11.323 -54.216 1.00 25.53 80 HIS B N 1
ATOM 3422 C CA . HIS B 1 82 ? 20.611 -10.693 -53.896 1.00 23.68 80 HIS B CA 1
ATOM 3423 C C . HIS B 1 82 ? 20.541 -9.842 -52.622 1.00 23.78 80 HIS B C 1
ATOM 3424 O O . HIS B 1 82 ? 21.410 -9.944 -51.782 1.00 24.83 80 HIS B O 1
ATOM 3431 N N . LEU B 1 83 ? 19.506 -9.016 -52.498 1.00 23.40 81 LEU B N 1
ATOM 3432 C CA . LEU B 1 83 ? 19.302 -8.227 -51.283 1.00 22.92 81 LEU B CA 1
ATOM 3433 C C . LEU B 1 83 ? 19.192 -9.125 -50.052 1.00 25.20 81 LEU B C 1
ATOM 3434 O O . LEU B 1 83 ? 19.847 -8.879 -49.038 1.00 27.91 81 LEU B O 1
ATOM 3439 N N . GLU B 1 84 ? 18.371 -10.172 -50.159 1.00 26.30 82 GLU B N 1
ATOM 3440 C CA . GLU B 1 84 ? 18.187 -11.094 -49.048 1.00 28.68 82 GLU B CA 1
ATOM 3441 C C . GLU B 1 84 ? 19.485 -11.817 -48.740 1.00 30.04 82 GLU B C 1
ATOM 3442 O O . GLU B 1 84 ? 19.800 -12.006 -47.578 1.00 28.98 82 GLU B O 1
ATOM 3448 N N . ASN B 1 85 ? 20.267 -12.163 -49.765 1.00 26.67 83 ASN B N 1
ATOM 3449 C CA . ASN B 1 85 ? 21.564 -12.779 -49.519 1.00 26.83 83 ASN B CA 1
ATOM 3450 C C . ASN B 1 85 ? 22.511 -11.838 -48.800 1.00 25.68 83 ASN B C 1
ATOM 3451 O O . ASN B 1 85 ? 23.250 -12.246 -47.907 1.00 30.55 83 ASN B O 1
ATOM 3456 N N . MET B 1 86 ? 22.491 -10.561 -49.171 1.00 24.29 84 MET B N 1
ATOM 3457 C CA . MET B 1 86 ? 23.337 -9.578 -48.491 1.00 23.52 84 MET B CA 1
ATOM 3458 C C . MET B 1 86 ? 22.888 -9.375 -47.030 1.00 23.31 84 MET B C 1
ATOM 3459 O O . MET B 1 86 ? 23.732 -9.297 -46.163 1.00 23.13 84 MET B O 1
ATOM 3464 N N . LYS B 1 87 ? 21.573 -9.323 -46.772 1.00 26.24 85 LYS B N 1
ATOM 3465 C CA . LYS B 1 87 ? 21.034 -9.254 -45.385 1.00 26.24 85 LYS B CA 1
ATOM 3466 C C . LYS B 1 87 ? 21.459 -10.502 -44.618 1.00 24.47 85 LYS B C 1
ATOM 3467 O O . LYS B 1 87 ? 21.876 -10.406 -43.469 1.00 27.93 85 LYS B O 1
ATOM 3473 N N . ARG B 1 88 ? 21.375 -11.668 -45.271 1.00 23.54 86 ARG B N 1
ATOM 3474 C CA . ARG B 1 88 ? 21.823 -12.943 -44.676 1.00 26.41 86 ARG B CA 1
ATOM 3475 C C . ARG B 1 88 ? 23.306 -12.893 -44.298 1.00 25.16 86 ARG B C 1
ATOM 3476 O O . ARG B 1 88 ? 23.654 -13.201 -43.169 1.00 24.33 86 ARG B O 1
ATOM 3484 N N . VAL B 1 89 ? 24.156 -12.510 -45.238 1.00 26.22 87 VAL B N 1
ATOM 3485 C CA . VAL B 1 89 ? 25.620 -12.515 -45.018 1.00 25.41 87 VAL B CA 1
ATOM 3486 C C . VAL B 1 89 ? 25.967 -11.512 -43.933 1.00 23.79 87 VAL B C 1
ATOM 3487 O O . VAL B 1 89 ? 26.719 -11.824 -43.010 1.00 26.98 87 VAL B O 1
ATOM 3491 N N . SER B 1 90 ? 25.410 -10.311 -44.025 1.00 23.67 88 SER B N 1
ATOM 3492 C CA . SER B 1 90 ? 25.664 -9.283 -43.019 1.00 22.56 88 SER B CA 1
ATOM 3493 C C . SER B 1 90 ? 25.166 -9.663 -41.609 1.00 23.34 88 SER B C 1
ATOM 3494 O O . SER B 1 90 ? 25.718 -9.197 -40.623 1.00 25.04 88 SER B O 1
ATOM 3497 N N . ASN B 1 91 ? 24.119 -10.485 -41.524 1.00 25.34 89 ASN B N 1
ATOM 3498 C CA . ASN B 1 91 ? 23.598 -10.965 -40.237 1.00 27.15 89 ASN B CA 1
ATOM 3499 C C . ASN B 1 91 ? 24.410 -12.097 -39.639 1.00 23.77 89 ASN B C 1
ATOM 3500 O O . ASN B 1 91 ? 24.232 -12.414 -38.454 1.00 27.90 89 ASN B O 1
ATOM 3505 N N . LEU B 1 92 ? 25.268 -12.747 -40.432 1.00 22.02 90 LEU B N 1
ATOM 3506 C CA . LEU B 1 92 ? 26.092 -13.841 -39.898 1.00 21.11 90 LEU B CA 1
ATOM 3507 C C . LEU B 1 92 ? 26.997 -13.240 -38.822 1.00 22.21 90 LEU B C 1
ATOM 3508 O O . LEU B 1 92 ? 27.452 -12.118 -38.987 1.00 22.89 90 LEU B O 1
ATOM 3513 N N . PRO B 1 93 ? 27.268 -13.995 -37.734 1.00 26.50 91 PRO B N 1
ATOM 3514 C CA . PRO B 1 93 ? 27.991 -13.421 -36.577 1.00 28.38 91 PRO B CA 1
ATOM 3515 C C . PRO B 1 93 ? 29.360 -12.789 -36.902 1.00 25.89 91 PRO B C 1
ATOM 3516 O O . PRO B 1 93 ? 29.764 -11.832 -36.255 1.00 27.62 91 PRO B O 1
ATOM 3520 N N . THR B 1 94 ? 30.056 -13.331 -37.889 1.00 27.55 92 THR B N 1
ATOM 3521 C CA . THR B 1 94 ? 31.310 -12.782 -38.346 1.00 30.87 92 THR B CA 1
ATOM 3522 C C . THR B 1 94 ? 31.251 -12.454 -39.848 1.00 31.42 92 THR B C 1
ATOM 3523 O O . THR B 1 94 ? 32.266 -12.412 -40.536 1.00 31.44 92 THR B O 1
ATOM 3527 N N . GLY B 1 95 ? 30.054 -12.185 -40.360 1.00 31.70 93 GLY B N 1
ATOM 3528 C CA . GLY B 1 95 ? 29.886 -11.920 -41.782 1.00 27.61 93 GLY B CA 1
ATOM 3529 C C . GLY B 1 95 ? 30.219 -13.127 -42.640 1.00 25.65 93 GLY B C 1
ATOM 3530 O O . GLY B 1 95 ? 30.140 -14.277 -42.179 1.00 30.23 93 GLY B O 1
ATOM 3531 N N . GLY B 1 96 ? 30.616 -12.870 -43.883 1.00 24.43 94 GLY B N 1
ATOM 3532 C CA . GLY B 1 96 ? 30.997 -13.962 -44.773 1.00 24.67 94 GLY B CA 1
ATOM 3533 C C . GLY B 1 96 ? 31.068 -13.628 -46.250 1.00 25.44 94 GLY B C 1
ATOM 3534 O O . GLY B 1 96 ? 31.120 -12.459 -46.650 1.00 22.97 94 GLY B O 1
ATOM 3535 N N . ASP B 1 97 ? 31.090 -14.695 -47.041 1.00 27.58 95 ASP B N 1
ATOM 3536 C CA . ASP B 1 97 ? 31.270 -14.655 -48.497 1.00 28.83 95 ASP B CA 1
ATOM 3537 C C . ASP B 1 97 ? 29.966 -14.245 -49.168 1.00 29.68 95 ASP B C 1
ATOM 3538 O O . ASP B 1 97 ? 28.933 -14.886 -48.965 1.00 34.30 95 ASP B O 1
ATOM 3543 N N . THR B 1 98 ? 30.031 -13.194 -49.984 1.00 24.95 96 THR B N 1
ATOM 3544 C CA . THR B 1 98 ? 28.848 -12.656 -50.665 1.00 25.82 96 THR B CA 1
ATOM 3545 C C . THR B 1 98 ? 28.455 -13.462 -51.908 1.00 30.64 96 THR B C 1
ATOM 3546 O O . THR B 1 98 ? 27.376 -13.250 -52.454 1.00 33.04 96 THR B O 1
ATOM 3550 N N . GLY B 1 99 ? 29.308 -14.388 -52.339 1.00 29.71 97 GLY B N 1
ATOM 3551 C CA . GLY B 1 99 ? 28.954 -15.380 -53.366 1.00 32.10 97 GLY B CA 1
ATOM 3552 C C . GLY B 1 99 ? 30.100 -15.742 -54.289 1.00 32.24 97 GLY B C 1
ATOM 3553 O O . GLY B 1 99 ? 30.221 -16.898 -54.714 1.00 36.24 97 GLY B O 1
ATOM 3554 N N . ASP B 1 100 ? 30.949 -14.762 -54.594 1.00 33.11 98 ASP B N 1
ATOM 3555 C CA . ASP B 1 100 ? 32.025 -14.971 -55.580 1.00 33.49 98 ASP B CA 1
ATOM 3556 C C . ASP B 1 100 ? 33.288 -15.606 -55.003 1.00 30.97 98 ASP B C 1
ATOM 3557 O O . ASP B 1 100 ? 34.211 -15.929 -55.752 1.00 34.00 98 ASP B O 1
ATOM 3562 N N . GLY B 1 101 ? 33.362 -15.704 -53.680 1.00 29.40 99 GLY B N 1
ATOM 3563 C CA . GLY B 1 101 ? 34.514 -16.293 -52.993 1.00 24.68 99 GLY B CA 1
ATOM 3564 C C . GLY B 1 101 ? 35.619 -15.325 -52.592 1.00 27.96 99 GLY B C 1
ATOM 3565 O O . GLY B 1 101 ? 36.605 -15.738 -51.975 1.00 36.66 99 GLY B O 1
ATOM 3566 N N . ILE B 1 102 ? 35.470 -14.056 -52.966 1.00 31.92 100 ILE B N 1
ATOM 3567 C CA . ILE B 1 102 ? 36.449 -12.996 -52.653 1.00 29.54 100 ILE B CA 1
ATOM 3568 C C . ILE B 1 102 ? 35.812 -11.761 -52.009 1.00 31.20 100 ILE B C 1
ATOM 3569 O O . ILE B 1 102 ? 36.398 -11.147 -51.123 1.00 29.61 100 ILE B O 1
ATOM 3574 N N . THR B 1 103 ? 34.631 -11.375 -52.481 1.00 26.86 101 THR B N 1
ATOM 3575 C CA . THR B 1 103 ? 33.934 -10.209 -51.963 1.00 23.85 101 THR B CA 1
ATOM 3576 C C . THR B 1 103 ? 33.246 -10.614 -50.647 1.00 25.96 101 THR B C 1
ATOM 3577 O O . THR B 1 103 ? 32.377 -11.519 -50.604 1.00 24.82 101 THR B O 1
ATOM 3581 N N . MET B 1 104 ? 33.680 -9.985 -49.571 1.00 24.78 102 MET B N 1
ATOM 3582 C CA . MET B 1 104 ? 33.186 -10.299 -48.214 1.00 26.31 102 MET B CA 1
ATOM 3583 C C . MET B 1 104 ? 32.473 -9.114 -47.592 1.00 25.14 102 MET B C 1
ATOM 3584 O O . MET B 1 104 ? 32.750 -7.980 -47.922 1.00 28.91 102 MET B O 1
ATOM 3589 N N . MET B 1 105 ? 31.553 -9.389 -46.672 1.00 26.08 103 MET B N 1
ATOM 3590 C CA . MET B 1 105 ? 31.050 -8.356 -45.776 1.00 26.32 103 MET B CA 1
ATOM 3591 C C . MET B 1 105 ? 31.242 -8.805 -44.348 1.00 26.10 103 MET B C 1
ATOM 3592 O O . MET B 1 105 ? 31.094 -9.996 -44.032 1.00 24.03 103 MET B O 1
ATOM 3597 N N . GLY B 1 106 ? 31.546 -7.837 -43.490 1.00 24.48 104 GLY B N 1
ATOM 3598 C CA . GLY B 1 106 ? 31.600 -8.044 -42.058 1.00 25.76 104 GLY B CA 1
ATOM 3599 C C . GLY B 1 106 ? 30.206 -8.171 -41.486 1.00 22.50 104 GLY B C 1
ATOM 3600 O O . GLY B 1 106 ? 29.214 -7.874 -42.164 1.00 20.73 104 GLY B O 1
ATOM 3601 N N . ASN B 1 107 ? 30.132 -8.576 -40.221 1.00 23.85 105 ASN B N 1
ATOM 3602 C CA . ASN B 1 107 ? 28.862 -8.522 -39.504 1.00 22.65 105 ASN B CA 1
ATOM 3603 C C . ASN B 1 107 ? 28.423 -7.059 -39.522 1.00 21.67 105 ASN B C 1
ATOM 3604 O O . ASN B 1 107 ? 29.214 -6.173 -39.233 1.00 22.80 105 ASN B O 1
ATOM 3609 N N . GLY B 1 108 ? 27.188 -6.794 -39.941 1.00 20.40 106 GLY B N 1
ATOM 3610 C CA . GLY B 1 108 ? 26.729 -5.411 -40.081 1.00 21.59 106 GLY B CA 1
ATOM 3611 C C . GLY B 1 108 ? 27.334 -4.610 -41.244 1.00 22.16 106 GLY B C 1
ATOM 3612 O O . GLY B 1 108 ? 27.083 -3.426 -41.368 1.00 21.58 106 GLY B O 1
ATOM 3613 N N . GLY B 1 109 ? 28.094 -5.246 -42.134 1.00 23.59 107 GLY B N 1
ATOM 3614 C CA . GLY B 1 109 ? 28.709 -4.537 -43.261 1.00 20.82 107 GLY B CA 1
ATOM 3615 C C . GLY B 1 109 ? 27.689 -4.011 -44.272 1.00 19.19 107 GLY B C 1
ATOM 3616 O O . GLY B 1 109 ? 27.976 -3.079 -45.054 1.00 17.38 107 GLY B O 1
ATOM 3617 N N . LEU B 1 110 ? 26.483 -4.576 -44.234 1.00 18.74 108 LEU B N 1
ATOM 3618 C CA . LEU B 1 110 ? 25.373 -4.065 -45.019 1.00 18.94 108 LEU B CA 1
ATOM 3619 C C . LEU B 1 110 ? 25.083 -2.595 -44.703 1.00 16.95 108 LEU B C 1
ATOM 3620 O O . LEU B 1 110 ? 24.660 -1.855 -45.589 1.00 16.79 108 LEU B O 1
ATOM 3625 N N . GLU B 1 111 ? 25.329 -2.161 -43.468 1.00 15.58 109 GLU B N 1
ATOM 3626 C CA . GLU B 1 111 ? 25.139 -0.761 -43.112 1.00 14.45 109 GLU B CA 1
ATOM 3627 C C . GLU B 1 111 ? 25.959 0.159 -44.012 1.00 13.49 109 GLU B C 1
ATOM 3628 O O . GLU B 1 111 ? 25.459 1.176 -44.500 1.00 13.43 109 GLU B O 1
ATOM 3634 N N . ILE B 1 112 ? 27.209 -0.217 -44.272 1.00 11.76 110 ILE B N 1
ATOM 3635 C CA . ILE B 1 112 ? 28.076 0.630 -45.092 1.00 12.35 110 ILE B CA 1
ATOM 3636 C C . ILE B 1 112 ? 27.643 0.539 -46.563 1.00 12.49 110 ILE B C 1
ATOM 3637 O O . ILE B 1 112 ? 27.578 1.552 -47.256 1.00 11.53 110 ILE B O 1
ATOM 3642 N N . ALA B 1 113 ? 27.324 -0.669 -47.043 1.00 11.90 111 ALA B N 1
ATOM 3643 C CA . ALA B 1 113 ? 26.833 -0.827 -48.411 1.00 12.40 111 ALA B CA 1
ATOM 3644 C C . ALA B 1 113 ? 25.579 0.017 -48.643 1.00 11.68 111 ALA B C 1
ATOM 3645 O O . ALA B 1 113 ? 25.449 0.650 -49.701 1.00 10.97 111 ALA B O 1
ATOM 3647 N N . ARG B 1 114 ? 24.673 0.040 -47.667 1.00 12.15 112 ARG B N 1
ATOM 3648 C CA . ARG B 1 114 ? 23.485 0.898 -47.795 1.00 12.39 112 ARG B CA 1
ATOM 3649 C C . ARG B 1 114 ? 23.825 2.377 -47.824 1.00 10.92 112 ARG B C 1
ATOM 3650 O O . ARG B 1 114 ? 23.210 3.135 -48.566 1.00 11.91 112 ARG B O 1
ATOM 3658 N N . LEU B 1 115 ? 24.772 2.802 -46.990 1.00 11.14 113 LEU B N 1
ATOM 3659 C CA . LEU B 1 115 ? 25.182 4.204 -46.967 1.00 11.40 113 LEU B CA 1
ATOM 3660 C C . LEU B 1 115 ? 25.895 4.630 -48.239 1.00 10.20 113 LEU B C 1
ATOM 3661 O O . LEU B 1 115 ? 25.804 5.772 -48.643 1.00 10.71 113 LEU B O 1
ATOM 3666 N N . SER B 1 116 ? 26.602 3.702 -48.863 1.00 9.82 114 SER B N 1
ATOM 3667 C CA . SER B 1 116 ? 27.303 3.970 -50.102 1.00 10.03 114 SER B CA 1
ATOM 3668 C C . SER B 1 116 ? 26.281 4.196 -51.223 1.00 10.31 114 SER B C 1
ATOM 3669 O O . SER B 1 116 ? 26.310 5.217 -51.907 1.00 10.82 114 SER B O 1
ATOM 3672 N N . ALA B 1 117 ? 25.365 3.255 -51.391 1.00 10.01 115 ALA B N 1
ATOM 3673 C CA . ALA B 1 117 ? 24.325 3.405 -52.417 1.00 10.80 115 ALA B CA 1
ATOM 3674 C C . ALA B 1 117 ? 23.447 4.614 -52.103 1.00 11.50 115 ALA B C 1
ATOM 3675 O O . ALA B 1 117 ? 23.077 5.373 -53.006 1.00 12.14 115 ALA B O 1
ATOM 3677 N N . GLY B 1 118 ? 23.141 4.800 -50.827 1.00 11.47 116 GLY B N 1
ATOM 3678 C CA . GLY B 1 118 ? 22.301 5.902 -50.389 1.00 12.43 116 GLY B CA 1
ATOM 3679 C C . GLY B 1 118 ? 22.931 7.275 -50.543 1.00 12.18 116 GLY B C 1
ATOM 3680 O O . GLY B 1 118 ? 22.218 8.268 -50.739 1.00 13.57 116 GLY B O 1
ATOM 3681 N N . GLY B 1 119 ? 24.259 7.347 -50.484 1.00 11.83 117 GLY B N 1
ATOM 3682 C CA . GLY B 1 119 ? 24.980 8.590 -50.771 1.00 11.03 117 GLY B CA 1
ATOM 3683 C C . GLY B 1 119 ? 24.787 8.999 -52.220 1.00 11.50 117 GLY B C 1
ATOM 3684 O O . GLY B 1 119 ? 24.553 10.183 -52.509 1.00 12.63 117 GLY B O 1
ATOM 3685 N N . ALA B 1 120 ? 24.850 8.030 -53.121 1.00 10.92 118 ALA B N 1
ATOM 3686 C CA . ALA B 1 120 ? 24.588 8.283 -54.535 1.00 11.34 118 ALA B CA 1
ATOM 3687 C C . ALA B 1 120 ? 23.148 8.730 -54.764 1.00 11.86 118 ALA B C 1
ATOM 3688 O O . ALA B 1 120 ? 22.904 9.684 -55.504 1.00 12.31 118 ALA B O 1
ATOM 3690 N N . VAL B 1 121 ? 22.204 8.067 -54.094 1.00 11.54 119 VAL B N 1
ATOM 3691 C CA . VAL B 1 121 ? 20.777 8.401 -54.234 1.00 13.29 119 VAL B CA 1
ATOM 3692 C C . VAL B 1 121 ? 20.492 9.804 -53.721 1.00 12.96 119 VAL B C 1
ATOM 3693 O O . VAL B 1 121 ? 19.813 10.592 -54.383 1.00 13.78 119 VAL B O 1
ATOM 3697 N N . GLU B 1 122 ? 21.014 10.120 -52.538 1.00 12.50 120 GLU B N 1
ATOM 3698 C CA . GLU B 1 122 ? 20.725 11.413 -51.925 1.00 14.38 120 GLU B CA 1
ATOM 3699 C C . GLU B 1 122 ? 21.274 12.548 -52.791 1.00 14.27 120 GLU B C 1
ATOM 3700 O O . GLU B 1 122 ? 20.599 13.563 -52.983 1.00 14.46 120 GLU B O 1
ATOM 3706 N N . LEU B 1 123 ? 22.483 12.381 -53.323 1.00 13.90 121 LEU B N 1
ATOM 3707 C CA . LEU B 1 123 ? 23.042 13.415 -54.175 1.00 15.10 121 LEU B CA 1
ATOM 3708 C C . LEU B 1 123 ? 22.237 13.546 -55.478 1.00 14.54 121 LEU B C 1
ATOM 3709 O O . LEU B 1 123 ? 21.950 14.660 -55.928 1.00 16.32 121 LEU B O 1
ATOM 3714 N N . THR B 1 124 ? 21.839 12.412 -56.057 1.00 13.68 122 THR B N 1
ATOM 3715 C CA . THR B 1 124 ? 20.996 12.395 -57.247 1.00 14.17 122 THR B CA 1
ATOM 3716 C C . THR B 1 124 ? 19.670 13.137 -57.041 1.00 15.35 122 THR B C 1
ATOM 3717 O O . THR B 1 124 ? 19.291 13.981 -57.859 1.00 14.74 122 THR B O 1
ATOM 3721 N N . ARG B 1 125 ? 18.992 12.847 -55.933 1.00 15.10 123 ARG B N 1
ATOM 3722 C CA . ARG B 1 125 ? 17.743 13.531 -55.603 1.00 16.92 123 ARG B CA 1
ATOM 3723 C C . ARG B 1 125 ? 17.926 15.043 -55.533 1.00 15.77 123 ARG B C 1
ATOM 3724 O O . ARG B 1 125 ? 17.131 15.806 -56.071 1.00 16.62 123 ARG B O 1
ATOM 3732 N N . ARG B 1 126 ? 18.974 15.477 -54.853 1.00 15.40 124 ARG B N 1
ATOM 3733 C CA . ARG B 1 126 ? 19.165 16.898 -54.576 1.00 15.94 124 ARG B CA 1
ATOM 3734 C C . ARG B 1 126 ? 19.666 17.687 -55.784 1.00 15.85 124 ARG B C 1
ATOM 3735 O O . ARG B 1 126 ? 19.343 18.863 -55.925 1.00 17.29 124 ARG B O 1
ATOM 3743 N N . VAL B 1 127 ? 20.422 17.035 -56.668 1.00 14.09 125 VAL B N 1
ATOM 3744 C CA . VAL B 1 127 ? 20.751 17.629 -57.968 1.00 14.76 125 VAL B CA 1
ATOM 3745 C C . VAL B 1 127 ? 19.515 17.691 -58.867 1.00 15.63 125 VAL B C 1
ATOM 3746 O O . VAL B 1 127 ? 19.249 18.717 -59.488 1.00 16.84 125 VAL B O 1
ATOM 3750 N N . ALA B 1 128 ? 18.747 16.606 -58.924 1.00 16.07 126 ALA B N 1
ATOM 3751 C CA . ALA B 1 128 ? 17.593 16.555 -59.827 1.00 18.69 126 ALA B CA 1
ATOM 3752 C C . ALA B 1 128 ? 16.525 17.599 -59.489 1.00 21.41 126 ALA B C 1
ATOM 3753 O O . ALA B 1 128 ? 15.877 18.138 -60.382 1.00 23.31 126 ALA B O 1
ATOM 3755 N N . THR B 1 129 ? 16.333 17.882 -58.204 1.00 21.07 127 THR B N 1
ATOM 3756 C CA . THR B 1 129 ? 15.338 18.867 -57.776 1.00 24.89 127 THR B CA 1
ATOM 3757 C C . THR B 1 129 ? 15.780 20.305 -58.037 1.00 22.33 127 THR B C 1
ATOM 3758 O O . THR B 1 129 ? 14.949 21.199 -58.059 1.00 24.91 127 THR B O 1
ATOM 3762 N N . GLY B 1 130 ? 17.078 20.523 -58.242 1.00 19.79 128 GLY B N 1
ATOM 3763 C CA . GLY B 1 130 ? 17.616 21.862 -58.431 1.00 19.29 128 GLY B CA 1
ATOM 3764 C C . GLY B 1 130 ? 18.148 22.492 -57.155 1.00 19.98 128 GLY B C 1
ATOM 3765 O O . GLY B 1 130 ? 18.628 23.620 -57.196 1.00 22.35 128 GLY B O 1
ATOM 3766 N N . GLU B 1 131 ? 18.081 21.772 -56.028 1.00 18.59 129 GLU B N 1
ATOM 3767 C CA . GLU B 1 131 ? 18.699 22.247 -54.797 1.00 21.03 129 GLU B CA 1
ATOM 3768 C C . GLU B 1 131 ? 20.205 22.431 -55.019 1.00 19.92 129 GLU B C 1
ATOM 3769 O O . GLU B 1 131 ? 20.788 23.416 -54.581 1.00 18.67 129 GLU B O 1
ATOM 3775 N N . LEU B 1 132 ? 20.800 21.456 -55.693 1.00 14.57 130 LEU B N 1
ATOM 3776 C CA . LEU B 1 132 ? 22.208 21.463 -56.061 1.00 15.81 130 LEU B CA 1
ATOM 3777 C C . LEU B 1 132 ? 22.321 21.482 -57.576 1.00 15.90 130 LEU B C 1
ATOM 3778 O O . LEU B 1 132 ? 21.445 20.963 -58.273 1.00 15.00 130 LEU B O 1
ATOM 3783 N N . SER B 1 133 ? 23.398 22.078 -58.082 1.00 14.21 131 SER B N 1
ATOM 3784 C CA . SER B 1 133 ? 23.686 22.051 -59.520 1.00 15.43 131 SER B CA 1
ATOM 3785 C C . SER B 1 133 ? 24.399 20.774 -59.943 1.00 14.35 131 SER B C 1
ATOM 3786 O O . SER B 1 133 ? 24.218 20.312 -61.066 1.00 14.33 131 SER B O 1
ATOM 3789 N N . ALA B 1 134 ? 25.194 20.195 -59.044 1.00 12.03 132 ALA B N 1
ATOM 3790 C CA . ALA B 1 134 ? 26.020 19.012 -59.366 1.00 11.04 132 ALA B CA 1
ATOM 3791 C C . ALA B 1 134 ? 26.602 18.513 -58.056 1.00 11.51 132 ALA B C 1
ATOM 3792 O O . ALA B 1 134 ? 26.399 19.137 -57.022 1.00 11.99 132 ALA B O 1
ATOM 3794 N N . GLY B 1 135 ? 27.317 17.403 -58.095 1.00 10.27 133 GLY B N 1
ATOM 3795 C CA . GLY B 1 135 ? 28.019 16.964 -56.907 1.00 10.71 133 GLY B CA 1
ATOM 3796 C C . GLY B 1 135 ? 28.913 15.784 -57.087 1.00 10.33 133 GLY B C 1
ATOM 3797 O O . GLY B 1 135 ? 28.949 15.180 -58.151 1.00 10.03 133 GLY B O 1
ATOM 3798 N N . TYR B 1 136 ? 29.604 15.454 -55.997 1.00 10.25 134 TYR B N 1
ATOM 3799 C CA . TYR B 1 136 ? 30.525 14.317 -55.936 1.00 10.20 134 TYR B CA 1
ATOM 3800 C C . TYR B 1 136 ? 30.195 13.490 -54.696 1.00 9.15 134 TYR B C 1
ATOM 3801 O O . TYR B 1 136 ? 30.249 14.017 -53.580 1.00 9.84 134 TYR B O 1
ATOM 3810 N N . ALA B 1 137 ? 29.830 12.234 -54.893 1.00 8.96 135 ALA B N 1
ATOM 3811 C CA . ALA B 1 137 ? 29.597 11.287 -53.801 1.00 9.45 135 ALA B CA 1
ATOM 3812 C C . ALA B 1 137 ? 30.828 10.389 -53.663 1.00 8.47 135 ALA B C 1
ATOM 3813 O O . ALA B 1 137 ? 31.072 9.527 -54.498 1.00 8.36 135 ALA B O 1
ATOM 3815 N N . LEU B 1 138 ? 31.614 10.649 -52.612 1.00 8.75 136 LEU B N 1
ATOM 3816 C CA . LEU B 1 138 ? 32.870 9.921 -52.385 1.00 9.79 136 LEU B CA 1
ATOM 3817 C C . LEU B 1 138 ? 32.559 8.691 -51.544 1.00 9.42 136 LEU B C 1
ATOM 3818 O O . LEU B 1 138 ? 32.830 8.635 -50.359 1.00 11.46 136 LEU B O 1
ATOM 3823 N N . VAL B 1 139 ? 31.928 7.718 -52.181 1.00 9.68 137 VAL B N 1
ATOM 3824 C CA . VAL B 1 139 ? 31.384 6.554 -51.500 1.00 9.99 137 VAL B CA 1
ATOM 3825 C C . VAL B 1 139 ? 32.380 5.400 -51.500 1.00 9.62 137 VAL B C 1
ATOM 3826 O O . VAL B 1 139 ? 33.338 5.384 -52.273 1.00 10.04 137 VAL B O 1
ATOM 3830 N N . ASN B 1 140 ? 32.132 4.442 -50.619 1.00 9.43 138 ASN B N 1
ATOM 3831 C CA . ASN B 1 140 ? 32.869 3.188 -50.549 1.00 10.48 138 ASN B CA 1
ATOM 3832 C C . ASN B 1 140 ? 31.994 2.270 -49.693 1.00 10.16 138 ASN B C 1
ATOM 3833 O O . ASN B 1 140 ? 31.502 2.728 -48.672 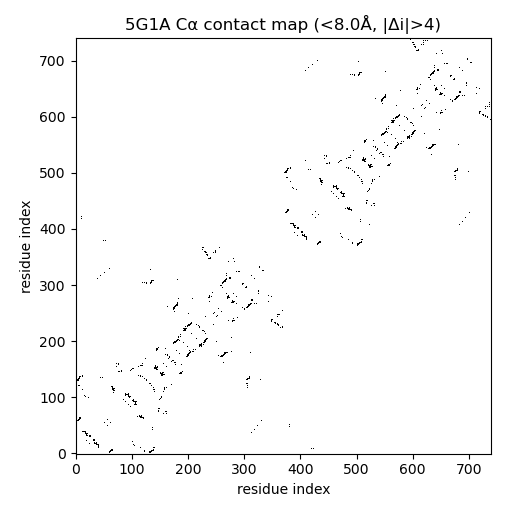1.00 11.25 138 ASN B O 1
ATOM 3838 N N . PRO B 1 141 ? 31.746 1.019 -50.103 1.00 10.02 139 PRO B N 1
ATOM 3839 C CA . PRO B 1 141 ? 32.301 0.288 -51.230 1.00 10.53 139 PRO B CA 1
ATOM 3840 C C . PRO B 1 141 ? 31.801 0.755 -52.597 1.00 10.08 139 PRO B C 1
ATOM 3841 O O . PRO B 1 141 ? 30.751 1.411 -52.686 1.00 10.69 139 PRO B O 1
ATOM 3845 N N . PRO B 1 142 ? 32.546 0.420 -53.657 1.00 10.43 140 PRO B N 1
ATOM 3846 C CA . PRO B 1 142 ? 32.189 0.789 -55.019 1.00 10.05 140 PRO B CA 1
ATOM 3847 C C . PRO B 1 142 ? 31.060 -0.076 -55.556 1.00 10.85 140 PRO B C 1
ATOM 3848 O O . PRO B 1 142 ? 30.585 -0.976 -54.878 1.00 10.16 140 PRO B O 1
ATOM 3852 N N . GLY B 1 143 ? 30.655 0.194 -56.789 1.00 9.81 141 GLY B N 1
ATOM 3853 C CA . GLY B 1 143 ? 29.450 -0.408 -57.320 1.00 10.46 141 GLY B CA 1
ATOM 3854 C C . GLY B 1 143 ? 29.475 -1.124 -58.643 1.00 10.43 141 GLY B C 1
ATOM 3855 O O . GLY B 1 143 ? 28.702 -2.061 -58.849 1.00 9.98 141 GLY B O 1
ATOM 3856 N N . HIS B 1 144 ? 30.317 -0.670 -59.570 1.00 10.62 142 HIS B N 1
ATOM 3857 C CA . HIS B 1 144 ? 30.032 -0.968 -61.000 1.00 11.03 142 HIS B CA 1
ATOM 3858 C C . HIS B 1 144 ? 30.170 -2.433 -61.454 1.00 11.47 142 HIS B C 1
ATOM 3859 O O . HIS B 1 144 ? 29.675 -2.791 -62.526 1.00 11.17 142 HIS B O 1
ATOM 3866 N N . HIS B 1 145 ? 30.829 -3.284 -60.658 1.00 11.98 143 HIS B N 1
ATOM 3867 C CA . HIS B 1 145 ? 30.895 -4.715 -60.986 1.00 14.39 143 HIS B CA 1
ATOM 3868 C C . HIS B 1 145 ? 29.717 -5.533 -60.545 1.00 14.16 143 HIS B C 1
ATOM 3869 O O . HIS B 1 145 ? 29.566 -6.661 -60.998 1.00 14.96 143 HIS B O 1
ATOM 3876 N N . ALA B 1 146 ? 28.898 -4.999 -59.648 1.00 13.13 144 ALA B N 1
ATOM 3877 C CA . ALA B 1 146 ? 27.785 -5.777 -59.107 1.00 13.97 144 ALA B CA 1
ATOM 3878 C C . ALA B 1 146 ? 26.660 -5.835 -60.137 1.00 14.52 144 ALA B C 1
ATOM 3879 O O . ALA B 1 146 ? 26.092 -4.791 -60.455 1.00 12.63 144 ALA B O 1
ATOM 3881 N N . PRO B 1 147 ? 26.364 -7.030 -60.688 1.00 14.73 145 PRO B N 1
ATOM 3882 C CA . PRO B 1 147 ? 25.249 -7.153 -61.633 1.00 15.40 145 PRO B CA 1
ATOM 3883 C C . PRO B 1 147 ? 23.918 -7.289 -60.884 1.00 15.81 145 PRO B C 1
ATOM 3884 O O . PRO B 1 147 ? 23.870 -7.126 -59.666 1.00 15.81 145 PRO B O 1
ATOM 3888 N N . HIS B 1 148 ? 22.840 -7.565 -61.601 1.00 16.36 146 HIS B N 1
ATOM 3889 C CA . HIS B 1 148 ? 21.514 -7.568 -60.983 1.00 17.81 146 HIS B CA 1
ATOM 3890 C C . HIS B 1 148 ? 21.424 -8.551 -59.811 1.00 18.10 146 HIS B C 1
ATOM 3891 O O . HIS B 1 148 ? 20.885 -8.228 -58.758 1.00 19.16 146 HIS B O 1
ATOM 3898 N N . ASN B 1 149 ? 22.000 -9.734 -60.005 1.00 18.10 147 ASN B N 1
ATOM 3899 C CA . ASN B 1 149 ? 21.792 -10.865 -59.104 1.00 20.75 147 ASN B CA 1
ATOM 3900 C C . ASN B 1 149 ? 22.987 -11.229 -58.212 1.00 20.42 147 ASN B C 1
ATOM 3901 O O . ASN B 1 149 ? 22.969 -12.292 -57.573 1.00 25.81 147 ASN B O 1
ATOM 3906 N N . ALA B 1 150 ? 23.996 -10.368 -58.097 1.00 19.85 148 ALA B N 1
ATOM 3907 C CA . ALA B 1 150 ? 25.206 -10.732 -57.342 1.00 22.58 148 ALA B CA 1
ATOM 3908 C C . ALA B 1 150 ? 26.070 -9.555 -56.914 1.00 19.75 148 ALA B C 1
ATOM 3909 O O . ALA B 1 150 ? 25.948 -8.441 -57.429 1.00 20.34 148 ALA B O 1
ATOM 3911 N N . ALA B 1 151 ? 26.933 -9.826 -55.938 1.00 20.65 149 ALA B N 1
ATOM 3912 C CA . ALA B 1 151 ? 28.062 -8.970 -55.602 1.00 19.91 149 ALA B CA 1
ATOM 3913 C C . ALA B 1 151 ? 29.251 -9.484 -56.376 1.00 19.54 149 ALA B C 1
ATOM 3914 O O . ALA B 1 151 ? 29.324 -10.684 -56.655 1.00 21.70 149 ALA B O 1
ATOM 3916 N N . MET B 1 152 ? 30.177 -8.587 -56.713 1.00 18.25 150 MET B N 1
ATOM 3917 C CA . MET B 1 152 ? 31.354 -8.933 -57.508 1.00 19.72 150 MET B CA 1
ATOM 3918 C C . MET B 1 152 ? 32.407 -7.832 -57.454 1.00 18.11 150 MET B C 1
ATOM 3919 O O . MET B 1 152 ? 32.073 -6.658 -57.361 1.00 17.68 150 MET B O 1
ATOM 3924 N N . GLY B 1 153 ? 33.687 -8.206 -57.499 1.00 19.74 151 GLY B N 1
ATOM 3925 C CA . GLY B 1 153 ? 34.761 -7.219 -57.620 1.00 19.08 151 GLY B CA 1
ATOM 3926 C C . GLY B 1 153 ? 34.761 -6.104 -56.575 1.00 18.14 151 GLY B C 1
ATOM 3927 O O . GLY B 1 153 ? 34.908 -4.948 -56.908 1.00 17.44 151 GLY B O 1
ATOM 3928 N N A PHE B 1 154 ? 34.490 -6.557 -55.340 0.50 18.06 152 PHE B N 1
ATOM 3929 N N B PHE B 1 154 ? 34.694 -6.413 -55.296 0.50 18.66 152 PHE B N 1
ATOM 3930 C CA A PHE B 1 154 ? 34.364 -5.748 -54.112 0.50 17.57 152 PHE B CA 1
ATOM 3931 C CA B PHE B 1 154 ? 34.666 -5.369 -54.249 0.50 18.31 152 PHE B CA 1
ATOM 3932 C C A PHE B 1 154 ? 33.205 -4.764 -54.095 0.50 16.45 152 PHE B C 1
ATOM 3933 C C B PHE B 1 154 ? 33.287 -4.640 -54.168 0.50 16.39 152 PHE B C 1
ATOM 3934 O O A PHE B 1 154 ? 33.122 -3.877 -53.240 0.50 16.31 152 PHE B O 1
ATOM 3935 O O B PHE B 1 154 ? 33.149 -3.761 -53.312 0.50 16.04 152 PHE B O 1
ATOM 3950 N N . CYS B 1 155 ? 32.293 -4.969 -55.026 1.00 15.04 153 CYS B N 1
ATOM 3951 C CA . CYS B 1 155 ? 31.050 -4.214 -55.101 1.00 13.81 153 CYS B CA 1
ATOM 3952 C C . CYS B 1 155 ? 29.898 -5.042 -54.553 1.00 14.50 153 CYS B C 1
ATOM 3953 O O . CYS B 1 155 ? 29.630 -6.146 -55.024 1.00 15.43 153 CYS B O 1
ATOM 3956 N N . ILE B 1 156 ? 29.192 -4.486 -53.564 1.00 13.60 154 ILE B N 1
ATOM 3957 C CA . ILE B 1 156 ? 28.032 -5.144 -52.944 1.00 14.41 154 ILE B CA 1
ATOM 3958 C C . ILE B 1 156 ? 26.761 -4.799 -53.712 1.00 13.61 154 ILE B C 1
ATOM 3959 O O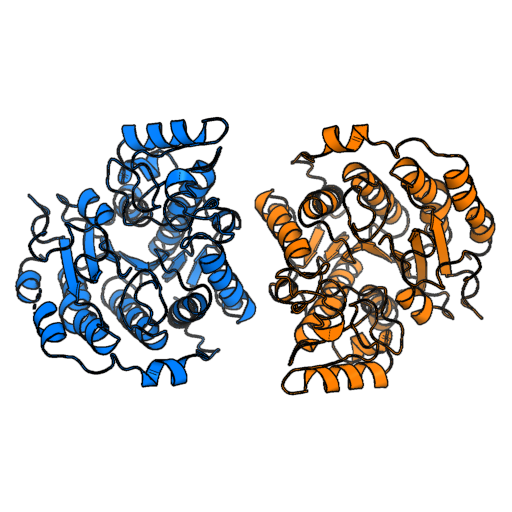 . ILE B 1 156 ? 25.981 -5.683 -54.079 1.00 14.43 154 ILE B O 1
ATOM 3964 N N . PHE B 1 157 ? 26.536 -3.496 -53.884 1.00 12.24 155 PHE B N 1
ATOM 3965 C CA . PHE B 1 157 ? 25.436 -2.981 -54.692 1.00 11.37 155 PHE B CA 1
ATOM 3966 C C . PHE B 1 157 ? 25.989 -2.016 -55.712 1.00 10.21 155 PHE B C 1
ATOM 3967 O O . PHE B 1 157 ? 26.991 -1.353 -55.495 1.00 10.85 155 PHE B O 1
ATOM 3975 N N . ASN B 1 158 ? 25.260 -1.872 -56.805 1.00 9.68 156 ASN B N 1
ATOM 3976 C CA . ASN B 1 158 ? 25.678 -1.064 -57.927 1.00 9.83 156 ASN B CA 1
ATOM 3977 C C . ASN B 1 158 ? 25.153 0.341 -57.686 1.00 9.22 156 ASN B C 1
ATOM 3978 O O . ASN B 1 158 ? 24.036 0.684 -58.053 1.00 9.36 156 ASN B O 1
ATOM 3983 N N . ASN B 1 159 ? 25.968 1.126 -57.002 1.00 8.63 157 ASN B N 1
ATOM 3984 C CA . ASN B 1 159 ? 25.571 2.450 -56.521 1.00 9.41 157 ASN B CA 1
ATOM 3985 C C . ASN B 1 159 ? 24.989 3.337 -57.617 1.00 8.67 157 ASN B C 1
ATOM 3986 O O . ASN B 1 159 ? 23.933 3.958 -57.423 1.00 9.96 157 ASN B O 1
ATOM 3991 N N . THR B 1 160 ? 25.672 3.413 -58.749 1.00 8.51 158 THR B N 1
ATOM 3992 C CA . THR B 1 160 ? 25.197 4.279 -59.825 1.00 8.59 158 THR B CA 1
ATOM 3993 C C . THR B 1 160 ? 23.886 3.771 -60.422 1.00 9.27 158 THR B C 1
ATOM 3994 O O . THR B 1 160 ? 23.045 4.575 -60.847 1.00 10.25 158 THR B O 1
ATOM 3998 N N . SER B 1 161 ? 23.698 2.449 -60.466 1.00 9.68 159 SER B N 1
ATOM 3999 C CA . SER B 1 161 ? 22.430 1.891 -60.941 1.00 9.71 159 SER B CA 1
ATOM 4000 C C . SER B 1 161 ? 21.297 2.085 -59.935 1.00 9.92 159 SER B C 1
ATOM 4001 O O . SER B 1 161 ? 20.160 2.279 -60.333 1.00 10.65 159 SER B O 1
ATOM 4004 N N . VAL B 1 162 ? 21.610 2.034 -58.640 1.00 9.66 160 VAL B N 1
ATOM 4005 C CA . VAL B 1 162 ? 20.594 2.347 -57.627 1.00 10.21 160 VAL B CA 1
ATOM 4006 C C . VAL B 1 162 ? 20.152 3.804 -57.815 1.00 10.63 160 VAL B C 1
ATOM 4007 O O . VAL B 1 162 ? 18.957 4.109 -57.786 1.00 11.92 160 VAL B O 1
ATOM 4011 N N . ALA B 1 163 ? 21.112 4.695 -58.030 1.00 10.83 161 ALA B N 1
ATOM 4012 C CA . ALA B 1 163 ? 20.792 6.106 -58.260 1.00 10.68 161 ALA B CA 1
ATOM 4013 C C . ALA B 1 163 ? 20.008 6.312 -59.572 1.00 10.97 161 ALA B C 1
ATOM 4014 O O . ALA B 1 163 ? 19.019 7.047 -59.588 1.00 11.75 161 ALA B O 1
ATOM 4016 N N . ALA B 1 164 ? 20.416 5.649 -60.649 1.00 10.70 162 ALA B N 1
ATOM 4017 C CA . ALA B 1 164 ? 19.669 5.743 -61.912 1.00 10.95 162 ALA B CA 1
ATOM 4018 C C . ALA B 1 164 ? 18.242 5.216 -61.767 1.00 12.15 162 ALA B C 1
ATOM 4019 O O . ALA B 1 164 ? 17.309 5.801 -62.298 1.00 12.54 162 ALA B O 1
ATOM 4021 N N . GLY B 1 165 ? 18.100 4.110 -61.037 1.00 12.12 163 GLY B N 1
ATOM 4022 C CA . GLY B 1 165 ? 16.793 3.514 -60.801 1.00 12.52 163 GLY B CA 1
ATOM 4023 C C . GLY B 1 165 ? 15.876 4.444 -60.042 1.00 12.79 163 GLY B C 1
ATOM 4024 O O . GLY B 1 165 ? 14.689 4.536 -60.339 1.00 13.33 163 GLY B O 1
ATOM 4025 N N . TYR B 1 166 ? 16.449 5.158 -59.078 1.00 12.82 164 TYR B N 1
ATOM 4026 C CA . TYR B 1 166 ? 15.730 6.178 -58.334 1.00 13.80 164 TYR B CA 1
ATOM 4027 C C . TYR B 1 166 ? 15.301 7.320 -59.266 1.00 13.34 164 TYR B C 1
ATOM 4028 O O . TYR B 1 166 ? 14.151 7.762 -59.242 1.00 14.17 164 TYR B O 1
ATOM 4037 N N . ALA B 1 167 ? 16.232 7.806 -60.081 1.00 13.42 165 ALA B N 1
ATOM 4038 C CA . ALA B 1 167 ? 15.896 8.879 -61.036 1.00 13.34 165 ALA B CA 1
ATOM 4039 C C . ALA B 1 167 ? 14.773 8.487 -61.993 1.00 14.20 165 ALA B C 1
ATOM 4040 O O . ALA B 1 167 ? 13.913 9.298 -62.301 1.00 16.36 165 ALA B O 1
ATOM 4042 N N . ARG B 1 168 ? 14.802 7.238 -62.451 1.00 13.89 166 ARG B N 1
ATOM 4043 C CA . ARG B 1 168 ? 13.772 6.690 -63.337 1.00 14.38 166 ARG B CA 1
ATOM 4044 C C . ARG B 1 168 ? 12.415 6.536 -62.634 1.00 16.78 166 ARG B C 1
ATOM 4045 O O . ARG B 1 168 ? 11.421 7.091 -63.081 1.00 19.22 166 ARG B O 1
ATOM 4053 N N . ALA B 1 169 ? 12.400 5.788 -61.533 1.00 17.17 167 ALA B N 1
ATOM 4054 C CA . ALA B 1 169 ? 11.128 5.394 -60.887 1.00 15.86 167 ALA B CA 1
ATOM 4055 C C . ALA B 1 169 ? 10.519 6.466 -59.988 1.00 18.89 167 ALA B C 1
ATOM 4056 O O . ALA B 1 169 ? 9.295 6.628 -59.963 1.00 21.51 167 ALA B O 1
ATOM 4058 N N . VAL B 1 170 ? 11.354 7.151 -59.217 1.00 18.41 168 VAL B N 1
ATOM 4059 C CA . VAL B 1 170 ? 10.890 8.125 -58.223 1.00 19.47 168 VAL B CA 1
ATOM 4060 C C . VAL B 1 170 ? 10.791 9.517 -58.829 1.00 19.80 168 VAL B C 1
ATOM 4061 O O . VAL B 1 170 ? 9.769 10.202 -58.658 1.00 23.76 168 VAL B O 1
ATOM 4065 N N . LEU B 1 171 ? 11.817 9.926 -59.561 1.00 17.85 169 LEU B N 1
ATOM 4066 C CA . LEU B 1 171 ? 11.802 11.249 -60.197 1.00 17.23 169 LEU B CA 1
ATOM 4067 C C . LEU B 1 171 ? 11.153 11.259 -61.598 1.00 17.68 169 LEU B C 1
ATOM 4068 O O . LEU B 1 171 ? 10.916 12.326 -62.150 1.00 21.22 169 LEU B O 1
ATOM 4073 N N . GLY B 1 172 ? 10.867 10.091 -62.164 1.00 17.78 170 GLY B N 1
ATOM 4074 C CA . GLY B 1 172 ? 10.160 10.032 -63.456 1.00 17.62 170 GLY B CA 1
ATOM 4075 C C . GLY B 1 172 ? 10.969 10.468 -64.666 1.00 18.28 170 GLY B C 1
ATOM 4076 O O . GLY B 1 172 ? 10.403 10.853 -65.697 1.00 20.26 170 GLY B O 1
ATOM 4077 N N . MET B 1 173 ? 12.289 10.426 -64.557 1.00 15.96 171 MET B N 1
ATOM 4078 C CA . MET B 1 173 ? 13.123 10.734 -65.707 1.00 16.45 171 MET B CA 1
ATOM 4079 C C . MET B 1 173 ? 12.983 9.596 -66.694 1.00 17.19 171 MET B C 1
ATOM 4080 O O . MET B 1 173 ? 12.967 8.430 -66.302 1.00 18.27 171 MET B O 1
ATOM 4085 N N A GLU B 1 174 ? 12.860 9.945 -67.969 0.50 15.86 172 GLU B N 1
ATOM 4086 N N B GLU B 1 174 ? 12.851 9.944 -67.967 0.50 15.86 172 GLU B N 1
ATOM 4087 C CA A GLU B 1 174 ? 12.707 8.964 -69.035 0.50 16.82 172 GLU B CA 1
ATOM 4088 C CA B GLU B 1 174 ? 12.700 8.971 -69.037 0.50 16.78 172 GLU B CA 1
ATOM 4089 C C A GLU B 1 174 ? 14.036 8.440 -69.560 0.50 16.25 172 GLU B C 1
ATOM 4090 C C B GLU B 1 174 ? 14.035 8.444 -69.563 0.50 16.25 172 GLU B C 1
ATOM 4091 O O A GLU B 1 174 ? 14.086 7.328 -70.067 0.50 16.76 172 GLU B O 1
ATOM 4092 O O B GLU B 1 174 ? 14.088 7.333 -70.062 0.50 16.75 172 GLU B O 1
ATOM 4103 N N . ARG B 1 175 ? 15.098 9.237 -69.429 1.00 15.19 173 ARG B N 1
ATOM 4104 C CA . ARG B 1 175 ? 16.430 8.888 -69.942 1.00 13.06 173 ARG B CA 1
ATOM 4105 C C . ARG B 1 175 ? 17.496 9.317 -68.941 1.00 12.92 173 ARG B C 1
ATOM 4106 O O . ARG B 1 175 ? 17.517 10.464 -68.516 1.00 13.64 173 ARG B O 1
ATOM 4114 N N . VAL B 1 176 ? 18.364 8.383 -68.575 1.00 11.42 174 VAL B N 1
ATOM 4115 C CA . VAL B 1 176 ? 19.507 8.622 -67.690 1.00 10.96 174 VAL B CA 1
ATOM 4116 C C . VAL B 1 176 ? 20.724 7.993 -68.370 1.00 11.11 174 VAL B C 1
ATOM 4117 O O . VAL B 1 176 ? 20.607 6.967 -69.037 1.00 11.27 174 VAL B O 1
ATOM 4121 N N . ALA B 1 177 ? 21.895 8.608 -68.202 1.00 10.34 175 ALA B N 1
ATOM 4122 C CA . ALA B 1 177 ? 23.151 8.028 -68.695 1.00 9.70 175 ALA B CA 1
ATOM 4123 C C . ALA B 1 177 ? 24.099 7.776 -67.548 1.00 9.94 175 ALA B C 1
ATOM 4124 O O . ALA B 1 177 ? 24.198 8.606 -66.637 1.00 11.01 175 ALA B O 1
ATOM 4126 N N . ILE B 1 178 ? 24.746 6.621 -67.581 1.00 9.71 176 ILE B N 1
ATOM 4127 C CA . ILE B 1 178 ? 25.845 6.295 -66.655 1.00 8.94 176 ILE B CA 1
ATOM 4128 C C . ILE B 1 178 ? 27.124 6.190 -67.492 1.00 9.12 176 ILE B C 1
ATOM 4129 O O . ILE B 1 178 ? 27.224 5.331 -68.365 1.00 11.48 176 ILE B O 1
ATOM 4134 N N . LEU B 1 179 ? 28.066 7.097 -67.230 1.00 8.88 177 LEU B N 1
ATOM 4135 C CA . LEU B 1 179 ? 29.379 7.120 -67.872 1.00 9.21 177 LEU B CA 1
ATOM 4136 C C . LEU B 1 179 ? 30.398 6.618 -66.859 1.00 9.17 177 LEU B C 1
ATOM 4137 O O . LEU B 1 179 ? 30.639 7.283 -65.860 1.00 10.68 177 LEU B O 1
ATOM 4142 N N . ASP B 1 180 ? 30.989 5.467 -67.124 1.00 9.40 178 ASP B N 1
ATOM 4143 C CA . ASP B 1 180 ? 31.941 4.828 -66.219 1.00 9.71 178 ASP B CA 1
ATOM 4144 C C . ASP B 1 180 ? 33.332 4.960 -66.819 1.00 9.67 178 ASP B C 1
ATOM 4145 O O . ASP B 1 180 ? 33.608 4.368 -67.849 1.00 12.76 178 ASP B O 1
ATOM 4150 N N . TRP B 1 181 ? 34.225 5.671 -66.121 1.00 9.40 179 TRP B N 1
ATOM 4151 C CA . TRP B 1 181 ? 35.626 5.751 -66.536 1.00 10.20 179 TRP B CA 1
ATOM 4152 C C . TRP B 1 181 ? 36.573 5.108 -65.564 1.00 9.08 179 TRP B C 1
ATOM 4153 O O . TRP B 1 181 ? 37.782 5.279 -65.661 1.00 9.34 179 TRP B O 1
ATOM 4164 N N . ASP B 1 182 ? 36.045 4.326 -64.636 1.00 9.44 180 ASP B N 1
ATOM 4165 C CA . ASP B 1 182 ? 36.885 3.366 -63.926 1.00 9.24 180 ASP B CA 1
ATOM 4166 C C . ASP B 1 182 ? 37.575 2.524 -65.003 1.00 9.15 180 ASP B C 1
ATOM 4167 O O . ASP B 1 182 ? 36.999 2.207 -66.039 1.00 9.48 180 ASP B O 1
ATOM 4172 N N . VAL B 1 183 ? 38.830 2.177 -64.761 1.00 9.06 181 VAL B N 1
ATOM 4173 C CA . VAL B 1 183 ? 39.646 1.482 -65.755 1.00 8.90 181 VAL B CA 1
ATOM 4174 C C . VAL B 1 183 ? 39.190 0.041 -66.016 1.00 8.66 181 VAL B C 1
ATOM 4175 O O . VAL B 1 183 ? 39.610 -0.595 -66.993 1.00 8.89 181 VAL B O 1
ATOM 4179 N N . HIS B 1 184 ? 38.371 -0.499 -65.118 1.00 8.63 182 HIS B N 1
ATOM 4180 C CA . HIS B 1 184 ? 37.806 -1.827 -65.285 1.00 8.55 182 HIS B CA 1
ATOM 4181 C C . HIS B 1 184 ? 36.419 -1.732 -65.875 1.00 9.66 182 HIS B C 1
ATOM 4182 O O . HIS B 1 184 ? 35.676 -0.783 -65.628 1.00 11.49 182 HIS B O 1
ATOM 4189 N N . HIS B 1 185 ? 36.084 -2.719 -66.687 1.00 9.24 183 HIS B N 1
ATOM 4190 C CA . HIS B 1 185 ? 34.774 -2.761 -67.340 1.00 9.11 183 HIS B CA 1
ATOM 4191 C C . HIS B 1 185 ? 33.644 -2.760 -66.313 1.00 10.37 183 HIS B C 1
ATOM 4192 O O . HIS B 1 185 ? 33.634 -3.583 -65.410 1.00 11.32 183 HIS B O 1
ATOM 4199 N N . GLY B 1 186 ? 32.662 -1.882 -66.520 1.00 9.45 184 GLY B N 1
ATOM 4200 C CA . GLY B 1 186 ? 31.470 -1.792 -65.677 1.00 10.16 184 GLY B CA 1
ATOM 4201 C C . GLY B 1 186 ? 30.486 -2.877 -66.065 1.00 10.29 184 GLY B C 1
ATOM 4202 O O . GLY B 1 186 ? 29.381 -2.594 -66.530 1.00 10.40 184 GLY B O 1
ATOM 4203 N N . ASN B 1 187 ? 30.871 -4.126 -65.852 1.00 9.79 185 ASN B N 1
ATOM 4204 C CA . ASN B 1 187 ? 30.050 -5.270 -66.254 1.00 11.23 185 ASN B CA 1
ATOM 4205 C C . ASN B 1 187 ? 28.731 -5.350 -65.490 1.00 11.29 185 ASN B C 1
ATOM 4206 O O . ASN B 1 187 ? 27.737 -5.832 -66.022 1.00 11.39 185 ASN B O 1
ATOM 4211 N N . GLY B 1 188 ? 28.730 -4.909 -64.231 1.00 10.93 186 GLY B N 1
ATOM 4212 C CA . GLY B 1 188 ? 27.524 -4.971 -63.416 1.00 10.38 186 GLY B CA 1
ATOM 4213 C C . GLY B 1 188 ? 26.471 -4.037 -63.988 1.00 10.16 186 GLY B C 1
ATOM 4214 O O . GLY B 1 188 ? 25.314 -4.393 -64.170 1.00 11.17 186 GLY B O 1
ATOM 4215 N N . THR B 1 189 ? 26.891 -2.812 -64.265 1.00 9.27 187 THR B N 1
ATOM 4216 C CA . THR B 1 189 ? 26.004 -1.791 -64.804 1.00 9.79 187 THR B CA 1
ATOM 4217 C C . THR B 1 189 ? 25.487 -2.210 -66.176 1.00 9.84 187 THR B C 1
ATOM 4218 O O . THR B 1 189 ? 24.298 -2.072 -66.481 1.00 10.53 187 THR B O 1
ATOM 4222 N N . GLN B 1 190 ? 26.379 -2.761 -66.996 1.00 9.98 188 GLN B N 1
ATOM 4223 C CA . GLN B 1 190 ? 26.007 -3.306 -68.300 1.00 10.56 188 GLN B CA 1
ATOM 4224 C C . GLN B 1 190 ? 24.899 -4.351 -68.159 1.00 10.73 188 GLN B C 1
ATOM 4225 O O . GLN B 1 190 ? 23.932 -4.339 -68.927 1.00 11.81 188 GLN B O 1
ATOM 4231 N N . ASP B 1 191 ? 25.068 -5.268 -67.204 1.00 11.37 189 ASP B N 1
ATOM 4232 C CA . ASP B 1 191 ? 24.104 -6.334 -66.958 1.00 13.16 189 ASP B CA 1
ATOM 4233 C C . ASP B 1 191 ? 22.747 -5.789 -66.537 1.00 12.05 189 ASP B C 1
ATOM 4234 O O . ASP B 1 191 ? 21.716 -6.200 -67.057 1.00 12.74 189 ASP B O 1
ATOM 4239 N N . ILE B 1 192 ? 22.754 -4.845 -65.607 1.00 11.37 190 ILE B N 1
ATOM 4240 C CA . ILE B 1 192 ? 21.513 -4.377 -65.008 1.00 11.51 190 ILE B CA 1
ATOM 4241 C C . ILE B 1 192 ? 20.608 -3.758 -66.073 1.00 11.50 190 ILE B C 1
ATOM 4242 O O . ILE B 1 192 ? 19.404 -4.040 -66.111 1.00 12.68 190 ILE B O 1
ATOM 4247 N N . TRP B 1 193 ? 21.191 -2.960 -66.967 1.00 11.12 191 TRP B N 1
ATOM 4248 C CA . TRP B 1 193 ? 20.400 -2.207 -67.926 1.00 12.02 191 TRP B CA 1
ATOM 4249 C C . TRP B 1 193 ? 20.460 -2.782 -69.347 1.00 12.34 191 TRP B C 1
ATOM 4250 O O . TRP B 1 193 ? 20.083 -2.114 -70.309 1.00 12.46 191 TRP B O 1
ATOM 4261 N N . TRP B 1 194 ? 20.918 -4.025 -69.458 1.00 12.11 192 TRP B N 1
ATOM 4262 C CA . TRP B 1 194 ? 21.195 -4.682 -70.733 1.00 12.20 192 TRP B CA 1
ATOM 4263 C C . TRP B 1 194 ? 20.035 -4.597 -71.722 1.00 12.28 192 TRP B C 1
ATOM 4264 O O . TRP B 1 194 ? 20.239 -4.328 -72.913 1.00 12.83 192 TRP B O 1
ATOM 4275 N N . ASN B 1 195 ? 18.815 -4.818 -71.226 1.00 13.37 193 ASN B N 1
ATOM 4276 C CA . ASN B 1 195 ? 17.616 -4.847 -72.071 1.00 14.61 193 ASN B CA 1
ATOM 4277 C C . ASN B 1 195 ? 16.851 -3.516 -72.094 1.00 14.01 193 ASN B C 1
ATOM 4278 O O . ASN B 1 195 ? 15.742 -3.443 -72.607 1.00 16.70 193 ASN B O 1
ATOM 4283 N N . ASP B 1 196 ? 17.450 -2.473 -71.526 1.00 13.53 194 ASP B N 1
ATOM 4284 C CA . ASP B 1 196 ? 16.731 -1.254 -71.164 1.00 13.78 194 ASP B CA 1
ATOM 4285 C C . ASP B 1 196 ? 17.341 -0.014 -71.834 1.00 12.97 194 ASP B C 1
ATOM 4286 O O . ASP B 1 196 ? 18.441 0.413 -71.461 1.00 14.36 194 ASP B O 1
ATOM 4291 N N . PRO B 1 197 ? 16.626 0.593 -72.805 1.00 13.00 195 PRO B N 1
ATOM 4292 C CA . PRO B 1 197 ? 17.138 1.796 -73.474 1.00 14.88 195 PRO B CA 1
ATOM 4293 C C . PRO B 1 197 ? 16.974 3.096 -72.679 1.00 13.15 195 PRO B C 1
ATOM 4294 O O . PRO B 1 197 ? 17.492 4.130 -73.114 1.00 15.18 195 PRO B O 1
ATOM 4298 N N . SER B 1 198 ? 16.309 3.036 -71.524 1.00 11.91 196 SER B N 1
ATOM 4299 C CA . SER B 1 198 ? 16.110 4.204 -70.661 1.00 12.20 196 SER B CA 1
ATOM 4300 C C . SER B 1 198 ? 17.309 4.570 -69.794 1.00 12.09 196 SER B C 1
ATOM 4301 O O . SER B 1 198 ? 17.275 5.609 -69.132 1.00 11.95 196 SER B O 1
ATOM 4304 N N . VAL B 1 199 ? 18.321 3.696 -69.755 1.00 11.38 197 VAL B N 1
ATOM 4305 C CA . VAL B 1 199 ? 19.589 3.983 -69.087 1.00 10.50 197 VAL B CA 1
ATOM 4306 C C . VAL B 1 199 ? 20.702 3.637 -70.071 1.00 11.22 197 VAL B C 1
ATOM 4307 O O . VAL B 1 199 ? 20.987 2.464 -70.314 1.00 12.50 197 VAL B O 1
ATOM 4311 N N . LEU B 1 200 ? 21.299 4.666 -70.656 1.00 10.19 198 LEU B N 1
ATOM 4312 C CA . LEU B 1 200 ? 22.453 4.497 -71.531 1.00 10.53 198 LEU B CA 1
ATOM 4313 C C . LEU B 1 200 ? 23.657 4.220 -70.656 1.00 10.37 198 LEU B C 1
ATOM 4314 O O . LEU B 1 200 ? 23.990 5.032 -69.796 1.00 11.68 198 LEU B O 1
ATOM 4319 N N . THR B 1 201 ? 24.320 3.100 -70.900 1.00 9.69 199 THR B N 1
ATOM 4320 C CA . THR B 1 201 ? 25.485 2.692 -70.102 1.00 9.66 199 THR B CA 1
ATOM 4321 C C . THR B 1 201 ? 26.736 2.738 -70.984 1.00 9.65 199 THR B C 1
ATOM 4322 O O . THR B 1 201 ? 26.767 2.134 -72.052 1.00 10.74 199 THR B O 1
ATOM 4326 N N . ILE B 1 202 ? 27.732 3.501 -70.554 1.00 9.91 200 ILE B N 1
ATOM 4327 C CA . ILE B 1 202 ? 28.984 3.663 -71.294 1.00 9.56 200 ILE B CA 1
ATOM 4328 C C . ILE B 1 202 ? 30.128 3.266 -70.353 1.00 9.21 200 ILE B C 1
ATOM 4329 O O . ILE B 1 202 ? 30.161 3.692 -69.208 1.00 10.31 200 ILE B O 1
ATOM 4334 N N . SER B 1 203 ? 31.055 2.462 -70.844 1.00 9.49 201 SER B N 1
ATOM 4335 C CA . SER B 1 203 ? 32.223 2.070 -70.064 1.00 9.43 201 SER B CA 1
ATOM 4336 C C . SER B 1 203 ? 33.500 2.265 -70.882 1.00 9.49 201 SER B C 1
ATOM 4337 O O . SER B 1 203 ? 33.699 1.592 -71.884 1.00 12.29 201 SER B O 1
ATOM 4340 N N . LEU B 1 204 ? 34.353 3.181 -70.424 1.00 10.09 202 LEU B N 1
ATOM 4341 C CA . LEU B 1 204 ? 35.682 3.411 -71.010 1.00 10.80 202 LEU B CA 1
ATOM 4342 C C . LEU B 1 204 ? 36.614 2.643 -70.078 1.00 10.96 202 LEU B C 1
ATOM 4343 O O . LEU B 1 204 ? 36.589 2.848 -68.863 1.00 15.96 202 LEU B O 1
ATOM 4348 N N . HIS B 1 205 ? 37.413 1.735 -70.616 1.00 9.46 203 HIS B N 1
ATOM 4349 C CA . HIS B 1 205 ? 38.189 0.818 -69.753 1.00 9.78 203 HIS B CA 1
ATOM 4350 C C . HIS B 1 205 ? 39.367 0.219 -70.482 1.00 9.91 203 HIS B C 1
ATOM 4351 O O . HIS B 1 205 ? 39.436 0.254 -71.710 1.00 11.44 203 HIS B O 1
ATOM 4358 N N . GLN B 1 206 ? 40.292 -0.343 -69.708 1.00 9.98 204 GLN B N 1
ATOM 4359 C CA . GLN B 1 206 ? 41.380 -1.133 -70.264 1.00 9.42 204 GLN B CA 1
ATOM 4360 C C . GLN B 1 206 ? 40.833 -2.486 -70.704 1.00 9.65 204 GLN B C 1
ATOM 4361 O O . GLN B 1 206 ? 40.237 -3.214 -69.910 1.00 10.45 204 GLN B O 1
ATOM 4367 N N . HIS B 1 207 ? 41.049 -2.826 -71.969 1.00 10.26 205 HIS B N 1
ATOM 4368 C CA . HIS B 1 207 ? 40.538 -4.072 -72.534 1.00 11.43 205 HIS B CA 1
ATOM 4369 C C . HIS B 1 207 ? 40.984 -5.311 -71.744 1.00 10.96 205 HIS B C 1
ATOM 4370 O O . HIS B 1 207 ? 42.177 -5.551 -71.597 1.00 12.60 205 HIS B O 1
ATOM 4377 N N . LEU B 1 208 ? 40.011 -6.064 -71.225 1.00 11.75 206 LEU B N 1
ATOM 4378 C CA . LEU B 1 208 ? 40.215 -7.341 -70.535 1.00 12.89 206 LEU B CA 1
ATOM 4379 C C . LEU B 1 208 ? 41.021 -7.232 -69.249 1.00 12.52 206 LEU B C 1
ATOM 4380 O O . LEU B 1 208 ? 41.578 -8.217 -68.766 1.00 15.34 206 LEU B O 1
ATOM 4385 N N . CYS B 1 209 ? 41.034 -6.048 -68.655 1.00 11.44 207 CYS B N 1
ATOM 4386 C CA . CYS B 1 209 ? 41.738 -5.879 -67.378 1.00 12.02 207 CYS B CA 1
ATOM 4387 C C . CYS B 1 209 ? 40.966 -6.598 -66.259 1.00 12.11 207 CYS B C 1
ATOM 4388 O O . CYS B 1 209 ? 41.508 -7.479 -65.592 1.00 14.76 207 CYS B O 1
ATOM 4391 N N . PHE B 1 210 ? 39.709 -6.213 -66.053 1.00 11.53 208 PHE B N 1
ATOM 4392 C CA . PHE B 1 210 ? 38.791 -7.009 -65.217 1.00 12.26 208 PHE B CA 1
ATOM 4393 C C . PHE B 1 210 ? 37.346 -6.590 -65.505 1.00 11.48 208 PHE B C 1
ATOM 4394 O O . PHE B 1 210 ? 37.077 -5.402 -65.534 1.00 11.65 208 PHE B O 1
ATOM 4402 N N . PRO B 1 211 ? 36.406 -7.553 -65.693 1.00 12.63 209 PRO B N 1
ATOM 4403 C CA . PRO B 1 211 ? 36.583 -8.997 -65.749 1.00 13.49 209 PRO B CA 1
ATOM 4404 C C . PRO B 1 211 ? 37.339 -9.464 -66.993 1.00 13.88 209 PRO B C 1
ATOM 4405 O O . PRO B 1 211 ? 37.470 -8.717 -67.952 1.00 14.59 209 PRO B O 1
ATOM 4409 N N . PRO B 1 212 ? 37.801 -10.715 -66.989 1.00 15.81 210 PRO B N 1
ATOM 4410 C CA . PRO B 1 212 ? 38.586 -11.218 -68.134 1.00 16.84 210 PRO B CA 1
ATOM 4411 C C . PRO B 1 212 ? 37.824 -11.499 -69.425 1.00 19.29 210 PRO B C 1
ATOM 4412 O O . PRO B 1 212 ? 38.441 -11.702 -70.468 1.00 24.03 210 PRO B O 1
ATOM 4416 N N . ASP B 1 213 ? 36.514 -11.549 -69.361 1.00 18.90 211 ASP B N 1
ATOM 4417 C CA . ASP B 1 213 ? 35.763 -12.063 -70.515 1.00 19.30 211 ASP B CA 1
ATOM 4418 C C . ASP B 1 213 ? 34.694 -11.098 -70.979 1.00 17.56 211 ASP B C 1
ATOM 4419 O O . ASP B 1 213 ? 33.739 -11.507 -71.588 1.00 20.38 211 ASP B O 1
ATOM 4424 N N . SER B 1 214 ? 34.853 -9.810 -70.673 1.00 16.16 212 SER B N 1
ATOM 4425 C CA . SER B 1 214 ? 33.811 -8.850 -71.004 1.00 15.63 212 SER B CA 1
ATOM 4426 C C . SER B 1 214 ? 34.367 -7.483 -71.353 1.00 12.47 212 SER B C 1
ATOM 4427 O O . SER B 1 214 ? 35.550 -7.203 -71.209 1.00 12.48 212 SER B O 1
ATOM 4430 N N . GLY B 1 215 ? 33.475 -6.634 -71.840 1.00 11.28 213 GLY B N 1
ATOM 4431 C CA . GLY B 1 215 ? 33.801 -5.269 -72.210 1.00 11.29 213 GLY B CA 1
ATOM 4432 C C . GLY B 1 215 ? 34.103 -5.080 -73.683 1.00 11.37 213 GLY B C 1
ATOM 4433 O O . GLY B 1 215 ? 34.572 -4.014 -74.081 1.00 11.29 213 GLY B O 1
ATOM 4434 N N . TYR B 1 216 ? 33.841 -6.109 -74.488 1.00 11.15 214 TYR B N 1
ATOM 4435 C CA . TYR B 1 216 ? 34.043 -6.019 -75.932 1.00 12.10 214 TYR B CA 1
ATOM 4436 C C . TYR B 1 216 ? 33.042 -5.044 -76.550 1.00 11.73 214 TYR B C 1
ATOM 4437 O O . TYR B 1 216 ? 31.916 -4.880 -76.055 1.00 12.03 214 TYR B O 1
ATOM 4446 N N . SER B 1 217 ? 33.455 -4.428 -77.656 1.00 11.77 215 SER B N 1
ATOM 4447 C CA . SER B 1 217 ? 32.610 -3.490 -78.420 1.00 12.34 215 SER B CA 1
ATOM 4448 C C . SER B 1 217 ? 31.314 -4.118 -78.941 1.00 12.00 215 SER B C 1
ATOM 4449 O O . SER B 1 217 ? 30.351 -3.410 -79.232 1.00 12.89 215 SER B O 1
ATOM 4452 N N . THR B 1 218 ? 31.313 -5.443 -79.095 1.00 12.64 216 THR B N 1
ATOM 4453 C CA . THR B 1 218 ? 30.157 -6.190 -79.561 1.00 13.36 216 THR B CA 1
ATOM 4454 C C . THR B 1 218 ? 29.067 -6.412 -78.509 1.00 12.83 216 THR B C 1
ATOM 4455 O O . THR B 1 218 ? 27.999 -6.934 -78.837 1.00 14.72 216 THR B O 1
ATOM 4459 N N . GLU B 1 219 ? 29.341 -6.030 -77.256 1.00 12.46 217 GLU B N 1
ATOM 4460 C CA . GLU B 1 219 ? 28.351 -6.131 -76.190 1.00 11.96 217 GLU B CA 1
ATOM 4461 C C . GLU B 1 219 ? 27.552 -4.841 -76.222 1.00 11.77 217 GLU B C 1
ATOM 4462 O O . GLU B 1 219 ? 28.001 -3.815 -75.714 1.00 12.79 217 GLU B O 1
ATOM 4468 N N . ARG B 1 220 ? 26.370 -4.907 -76.840 1.00 11.99 218 ARG B N 1
ATOM 4469 C CA . ARG B 1 220 ? 25.613 -3.706 -77.196 1.00 11.76 218 ARG B CA 1
ATOM 4470 C C . ARG B 1 220 ? 24.204 -3.614 -76.600 1.00 12.36 218 ARG B C 1
ATOM 4471 O O . ARG B 1 220 ? 23.450 -2.725 -76.947 1.00 14.39 218 ARG B O 1
ATOM 4479 N N . GLY B 1 221 ? 23.849 -4.546 -75.726 1.00 11.66 219 GLY B N 1
ATOM 4480 C CA . GLY B 1 221 ? 22.502 -4.633 -75.179 1.00 13.02 219 GLY B CA 1
ATOM 4481 C C . GLY B 1 221 ? 21.672 -5.623 -75.968 1.00 13.19 219 GLY B C 1
ATOM 4482 O O . GLY B 1 221 ? 22.154 -6.251 -76.903 1.00 16.56 219 GLY B O 1
ATOM 4483 N N . ALA B 1 222 ? 20.418 -5.759 -75.571 1.00 13.96 220 ALA B N 1
ATOM 4484 C CA . ALA B 1 222 ? 19.502 -6.676 -76.220 1.00 14.60 220 ALA B CA 1
ATOM 4485 C C . ALA B 1 222 ? 18.090 -6.136 -76.215 1.00 14.91 220 ALA B C 1
ATOM 4486 O O . ALA B 1 222 ? 17.745 -5.269 -75.412 1.00 14.64 220 ALA B O 1
ATOM 4488 N N . GLY B 1 223 ? 17.292 -6.648 -77.138 1.00 17.97 221 GLY B N 1
ATOM 4489 C CA . GLY B 1 223 ? 15.900 -6.231 -77.279 1.00 17.39 221 GLY B CA 1
ATOM 4490 C C . GLY B 1 223 ? 15.798 -4.735 -77.523 1.00 16.96 221 GLY B C 1
ATOM 4491 O O . GLY B 1 223 ? 16.571 -4.172 -78.288 1.00 17.74 221 GLY B O 1
ATOM 4492 N N . ASN B 1 224 ? 14.875 -4.085 -76.825 1.00 16.92 222 ASN B N 1
ATOM 4493 C CA . ASN B 1 224 ? 14.733 -2.631 -76.916 1.00 18.67 222 ASN B CA 1
ATOM 4494 C C . ASN B 1 224 ? 15.967 -1.877 -76.457 1.00 15.77 222 ASN B C 1
ATOM 4495 O O . ASN B 1 224 ? 16.163 -0.730 -76.843 1.00 16.88 222 ASN B O 1
ATOM 4500 N N . GLY B 1 225 ? 16.792 -2.536 -75.643 1.00 13.06 223 GLY B N 1
ATOM 4501 C CA . GLY B 1 225 ? 18.065 -1.994 -75.205 1.00 13.05 223 GLY B CA 1
ATOM 4502 C C . GLY B 1 225 ? 19.212 -2.119 -76.194 1.00 13.44 223 GLY B C 1
ATOM 4503 O O . GLY B 1 225 ? 20.304 -1.630 -75.927 1.00 13.43 223 GLY B O 1
ATOM 4504 N N . HIS B 1 226 ? 18.992 -2.776 -77.322 1.00 14.07 224 HIS B N 1
ATOM 4505 C CA . HIS B 1 226 ? 20.061 -2.925 -78.293 1.00 14.29 224 HIS B CA 1
ATOM 4506 C C . HIS B 1 226 ? 20.503 -1.564 -78.823 1.00 13.24 224 HIS B C 1
ATOM 4507 O O . HIS B 1 226 ? 19.703 -0.813 -79.377 1.00 15.12 224 HIS B O 1
ATOM 4514 N N . GLY B 1 227 ? 21.790 -1.277 -78.648 1.00 12.79 225 GLY B N 1
ATOM 4515 C CA . GLY B 1 227 ? 22.368 0.016 -79.026 1.00 13.04 225 GLY B CA 1
ATOM 4516 C C . GLY B 1 227 ? 22.563 0.988 -77.884 1.00 13.00 225 GLY B C 1
ATOM 4517 O O . GLY B 1 227 ? 23.117 2.076 -78.081 1.00 13.62 225 GLY B O 1
ATOM 4518 N N . TYR B 1 228 ? 22.131 0.600 -76.688 1.00 10.96 226 TYR B N 1
ATOM 4519 C CA . TYR B 1 228 ? 22.147 1.497 -75.535 1.00 10.89 226 TYR B CA 1
ATOM 4520 C C . TYR B 1 228 ? 23.115 1.039 -74.438 1.00 10.94 226 TYR B C 1
ATOM 4521 O O . TYR B 1 228 ? 22.973 1.399 -73.271 1.00 11.47 226 TYR B O 1
ATOM 4530 N N . ASN B 1 229 ? 24.089 0.231 -74.846 1.00 10.59 227 ASN B N 1
ATOM 4531 C CA . ASN B 1 229 ? 25.264 -0.077 -74.051 1.00 10.16 227 ASN B CA 1
ATOM 4532 C C . ASN B 1 229 ? 26.455 0.135 -74.960 1.00 9.72 227 ASN B C 1
ATOM 4533 O O . ASN B 1 229 ? 26.463 -0.405 -76.068 1.00 11.81 227 ASN B O 1
ATOM 4538 N N . ILE B 1 230 ? 27.429 0.912 -74.509 1.00 10.03 228 ILE B N 1
ATOM 4539 C CA . ILE B 1 230 ? 28.586 1.260 -75.326 1.00 10.31 228 ILE B CA 1
ATOM 4540 C C . ILE B 1 230 ? 29.863 1.006 -74.537 1.00 10.24 228 ILE B C 1
ATOM 4541 O O . ILE B 1 230 ? 30.126 1.683 -73.545 1.00 10.98 228 ILE B O 1
ATOM 4546 N N . ASN B 1 231 ? 30.647 0.036 -74.996 1.00 9.70 229 ASN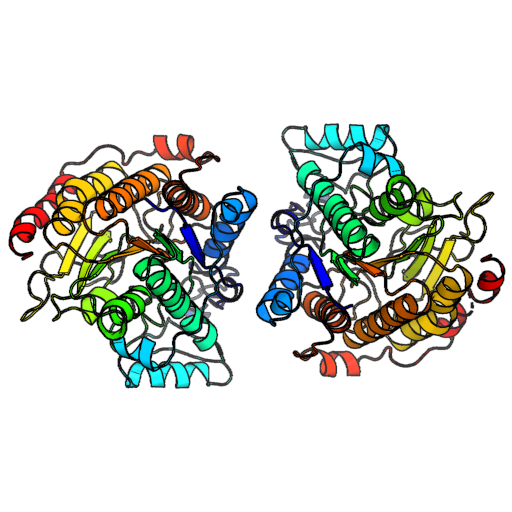 B N 1
ATOM 4547 C CA . ASN B 1 231 ? 31.942 -0.249 -74.411 1.00 10.13 229 ASN B CA 1
ATOM 4548 C C . ASN B 1 231 ? 33.028 0.366 -75.266 1.00 9.78 229 ASN B C 1
ATOM 4549 O O . ASN B 1 231 ? 32.975 0.261 -76.503 1.00 11.35 229 ASN B O 1
ATOM 4554 N N . VAL B 1 232 ? 34.006 0.985 -74.607 1.00 9.89 230 VAL B N 1
ATOM 4555 C CA . VAL B 1 232 ? 35.166 1.560 -75.289 1.00 10.92 230 VAL B CA 1
ATOM 4556 C C . VAL B 1 232 ? 36.425 0.934 -74.669 1.00 10.82 230 VAL B C 1
ATOM 4557 O O . VAL B 1 232 ? 37.063 1.541 -73.806 1.00 10.72 230 VAL B O 1
ATOM 4561 N N . PRO B 1 233 ? 36.763 -0.300 -75.087 1.00 11.08 231 PRO B N 1
ATOM 4562 C CA . PRO B 1 233 ? 37.975 -0.938 -74.579 1.00 11.93 231 PRO B CA 1
ATOM 4563 C C . PRO B 1 233 ? 39.223 -0.329 -75.226 1.00 11.55 231 PRO B C 1
ATOM 4564 O O . PRO B 1 233 ? 39.297 -0.199 -76.436 1.00 14.24 231 PRO B O 1
ATOM 4568 N N . LEU B 1 234 ? 40.178 0.047 -74.386 1.00 11.77 232 LEU B N 1
ATOM 4569 C CA . LEU B 1 234 ? 41.424 0.692 -74.801 1.00 11.57 232 LEU B CA 1
ATOM 4570 C C . LEU B 1 234 ? 42.603 -0.200 -74.447 1.00 10.91 232 LEU B C 1
ATOM 4571 O O . LEU B 1 234 ? 42.537 -0.979 -73.489 1.00 11.13 232 LEU B O 1
ATOM 4576 N N . PRO B 1 235 ? 43.699 -0.080 -75.209 1.00 10.06 233 PRO B N 1
ATOM 4577 C CA . PRO B 1 235 ? 44.838 -0.915 -74.904 1.00 9.56 233 PRO B CA 1
ATOM 4578 C C . PRO B 1 235 ? 45.634 -0.454 -73.681 1.00 10.46 233 PRO B C 1
ATOM 4579 O O . PRO B 1 235 ? 45.680 0.745 -73.372 1.00 10.22 233 PRO B O 1
ATOM 4583 N N . PRO B 1 236 ? 46.299 -1.398 -73.006 1.00 10.39 234 PRO B N 1
ATOM 4584 C CA . PRO B 1 236 ? 47.255 -1.034 -71.958 1.00 10.61 234 PRO B CA 1
ATOM 4585 C C . PRO B 1 236 ? 48.235 0.038 -72.438 1.00 10.56 234 PRO B C 1
ATOM 4586 O O . PRO B 1 236 ? 48.637 0.048 -73.621 1.00 10.88 234 PRO B O 1
ATOM 4590 N N . GLY B 1 237 ? 48.610 0.934 -71.538 1.00 10.38 235 GLY B N 1
ATOM 4591 C CA . GLY B 1 237 ? 49.501 2.025 -71.851 1.00 10.06 235 GLY B CA 1
ATOM 4592 C C . GLY B 1 237 ? 48.838 3.283 -72.393 1.00 10.41 235 GLY B C 1
ATOM 4593 O O . GLY B 1 237 ? 49.523 4.266 -72.641 1.00 13.38 235 GLY B O 1
ATOM 4594 N N . SER B 1 238 ? 47.521 3.257 -72.600 1.00 10.23 236 SER B N 1
ATOM 4595 C CA . SER B 1 238 ? 46.791 4.445 -73.061 1.00 11.03 236 SER B CA 1
ATOM 4596 C C . SER B 1 238 ? 46.844 5.526 -71.983 1.00 10.28 236 SER B C 1
ATOM 4597 O O . SER B 1 238 ? 46.670 5.234 -70.803 1.00 11.87 236 SER B O 1
ATOM 4600 N N . GLY B 1 239 ? 47.047 6.767 -72.396 1.00 11.05 237 GLY B N 1
ATOM 4601 C CA . GLY B 1 239 ? 47.139 7.897 -71.494 1.00 11.80 237 GLY B CA 1
ATOM 4602 C C . GLY B 1 239 ? 46.173 9.014 -71.824 1.00 10.11 237 GLY B C 1
ATOM 4603 O O . GLY B 1 239 ? 45.096 8.791 -72.388 1.00 10.38 237 GLY B O 1
ATOM 4604 N N . ASN B 1 240 ? 46.558 10.228 -71.450 1.00 10.57 238 ASN B N 1
ATOM 4605 C CA . ASN B 1 240 ? 45.664 11.363 -71.600 1.00 10.54 238 ASN B CA 1
ATOM 4606 C C . ASN B 1 240 ? 45.187 11.556 -73.047 1.00 10.26 238 ASN B C 1
ATOM 4607 O O . ASN B 1 240 ? 44.014 11.879 -73.278 1.00 11.67 238 ASN B O 1
ATOM 4612 N N . ALA B 1 241 ? 46.069 11.345 -74.032 1.00 11.27 239 ALA B N 1
ATOM 4613 C CA . ALA B 1 241 ? 45.679 11.585 -75.425 1.00 10.77 239 ALA B CA 1
ATOM 4614 C C . ALA B 1 241 ? 44.556 10.627 -75.838 1.00 10.88 239 ALA B C 1
ATOM 4615 O O . ALA B 1 241 ? 43.548 11.039 -76.417 1.00 11.88 239 ALA B O 1
ATOM 4617 N N . ALA B 1 242 ? 44.723 9.349 -75.517 1.00 10.97 240 ALA B N 1
ATOM 4618 C CA . ALA B 1 242 ? 43.722 8.342 -75.854 1.00 11.50 240 ALA B CA 1
ATOM 4619 C C . ALA B 1 242 ? 42.403 8.604 -75.127 1.00 10.27 240 ALA B C 1
ATOM 4620 O O . ALA B 1 242 ? 41.330 8.537 -75.728 1.00 10.09 240 ALA B O 1
ATOM 4622 N N . TYR B 1 243 ? 42.497 8.899 -73.838 1.00 10.56 241 TYR B N 1
ATOM 4623 C CA . TYR B 1 243 ? 41.288 9.112 -73.038 1.00 9.78 241 TYR B CA 1
ATOM 4624 C C . TYR B 1 243 ? 40.516 10.325 -73.562 1.00 10.51 241 TYR B C 1
ATOM 4625 O O . TYR B 1 243 ? 39.288 10.266 -73.718 1.00 11.10 241 TYR B O 1
ATOM 4634 N N . LEU B 1 244 ? 41.219 11.403 -73.883 1.00 11.59 242 LEU B N 1
ATOM 4635 C CA . LEU B 1 244 ? 40.532 12.594 -74.389 1.00 11.74 242 LEU B CA 1
ATOM 4636 C C . LEU B 1 244 ? 39.991 12.400 -75.806 1.00 11.86 242 LEU B C 1
ATOM 4637 O O . LEU B 1 244 ? 38.912 12.927 -76.136 1.00 12.65 242 LEU B O 1
ATOM 4642 N N . HIS B 1 245 ? 40.706 11.653 -76.650 1.00 11.60 243 HIS B N 1
ATOM 4643 C CA . HIS B 1 245 ? 40.178 11.300 -77.982 1.00 12.72 243 HIS B CA 1
ATOM 4644 C C . HIS B 1 245 ? 38.897 10.465 -77.838 1.00 11.61 243 HIS B C 1
ATOM 4645 O O . HIS B 1 245 ? 37.932 10.671 -78.575 1.00 12.68 243 HIS B O 1
ATOM 4652 N N . ALA B 1 246 ? 38.874 9.547 -76.869 1.00 10.92 244 ALA B N 1
ATOM 4653 C CA . ALA B 1 246 ? 37.679 8.742 -76.609 1.00 11.50 244 ALA B CA 1
ATOM 4654 C C . ALA B 1 246 ? 36.515 9.610 -76.138 1.00 11.56 244 ALA B C 1
ATOM 4655 O O . ALA B 1 246 ? 35.381 9.434 -76.578 1.00 11.85 244 ALA B O 1
ATOM 4657 N N . MET B 1 247 ? 36.817 10.580 -75.286 1.00 11.33 245 MET B N 1
ATOM 4658 C CA . MET B 1 247 ? 35.791 11.522 -74.837 1.00 11.44 245 MET B CA 1
ATOM 4659 C C . MET B 1 247 ? 35.213 12.295 -76.014 1.00 11.29 245 MET B C 1
ATOM 4660 O O . MET B 1 247 ? 33.999 12.400 -76.170 1.00 12.11 245 MET B O 1
ATOM 4665 N N . ASP B 1 248 ? 36.088 12.829 -76.853 1.00 12.05 246 ASP B N 1
ATOM 4666 C CA . ASP B 1 248 ? 35.673 13.705 -77.948 1.00 13.02 246 ASP B CA 1
ATOM 4667 C C . ASP B 1 248 ? 34.997 12.983 -79.112 1.00 13.23 246 ASP B C 1
ATOM 4668 O O . ASP B 1 248 ? 34.071 13.519 -79.723 1.00 13.70 246 ASP B O 1
ATOM 4673 N N . GLN B 1 249 ? 35.482 11.787 -79.429 1.00 12.85 247 GLN B N 1
ATOM 4674 C CA . GLN B 1 249 ? 34.977 11.020 -80.565 1.00 13.31 247 GLN B CA 1
ATOM 4675 C C . GLN B 1 249 ? 33.789 10.119 -80.252 1.00 12.07 247 GLN B C 1
ATOM 4676 O O . GLN B 1 249 ? 33.000 9.814 -81.148 1.00 13.66 247 GLN B O 1
ATOM 4682 N N . VAL B 1 250 ? 33.677 9.657 -79.011 1.00 11.73 248 VAL B N 1
ATOM 4683 C CA . VAL B 1 250 ? 32.681 8.647 -78.655 1.00 11.48 248 VAL B CA 1
ATOM 4684 C C . VAL B 1 250 ? 31.774 9.079 -77.519 1.00 10.76 248 VAL B C 1
ATOM 4685 O O . VAL B 1 250 ? 30.560 9.102 -77.672 1.00 12.60 248 VAL B O 1
ATOM 4689 N N . VAL B 1 251 ? 32.353 9.392 -76.365 1.00 10.98 249 VAL B N 1
ATOM 4690 C CA . VAL B 1 251 ? 31.541 9.571 -75.160 1.00 11.28 249 VAL B CA 1
ATOM 4691 C C . VAL B 1 251 ? 30.618 10.771 -75.250 1.00 12.13 249 VAL B C 1
ATOM 4692 O O . VAL B 1 251 ? 29.406 10.646 -75.053 1.00 12.45 249 VAL B O 1
ATOM 4696 N N . LEU B 1 252 ? 31.184 11.926 -75.555 1.00 12.32 250 LEU B N 1
ATOM 4697 C CA . LEU B 1 252 ? 30.402 13.148 -75.616 1.00 13.10 250 LEU B CA 1
ATOM 4698 C C . LEU B 1 252 ? 29.393 13.110 -76.773 1.00 12.64 250 LEU B C 1
ATOM 4699 O O . LEU B 1 252 ? 28.232 13.468 -76.585 1.00 13.33 250 LEU B O 1
ATOM 4704 N N . PRO B 1 253 ? 29.793 12.614 -77.955 1.00 12.00 251 PRO B N 1
ATOM 4705 C CA . PRO B 1 253 ? 28.767 12.454 -78.996 1.00 12.40 251 PRO B CA 1
ATOM 4706 C C . PRO B 1 253 ? 27.635 11.492 -78.601 1.00 12.76 251 PRO B C 1
ATOM 4707 O O . PRO B 1 253 ? 26.485 11.739 -78.955 1.00 13.61 251 PRO B O 1
ATOM 4711 N N . ALA B 1 254 ? 27.954 10.417 -77.880 1.00 12.05 252 ALA B N 1
ATOM 4712 C CA . ALA B 1 254 ? 26.927 9.473 -77.438 1.00 11.75 252 ALA B CA 1
ATOM 4713 C C . ALA B 1 254 ? 25.937 10.164 -76.494 1.00 11.23 252 ALA B C 1
ATOM 4714 O O . ALA B 1 254 ? 24.726 9.986 -76.608 1.00 13.02 252 ALA B O 1
ATOM 4716 N N . LEU B 1 255 ? 26.464 10.927 -75.546 1.00 12.05 253 LEU B N 1
ATOM 4717 C CA . LEU B 1 255 ? 25.614 11.659 -74.621 1.00 11.33 253 LEU B CA 1
ATOM 4718 C C . LEU B 1 255 ? 24.721 12.666 -75.351 1.00 12.55 253 LEU B C 1
ATOM 4719 O O . LEU B 1 255 ? 23.520 12.779 -75.065 1.00 13.99 253 LEU B O 1
ATOM 4724 N N A ARG B 1 256 ? 25.291 13.396 -76.304 0.50 12.96 254 ARG B N 1
ATOM 4725 N N B ARG B 1 256 ? 25.289 13.378 -76.311 0.50 12.87 254 ARG B N 1
ATOM 4726 C CA A ARG B 1 256 ? 24.506 14.373 -77.068 0.50 12.89 254 ARG B CA 1
ATOM 4727 C CA B ARG B 1 256 ? 24.516 14.351 -77.070 0.50 12.79 254 ARG B CA 1
ATOM 4728 C C A ARG B 1 256 ? 23.426 13.714 -77.923 0.50 13.40 254 ARG B C 1
ATOM 4729 C C B ARG B 1 256 ? 23.431 13.710 -77.925 0.50 13.36 254 ARG B C 1
ATOM 4730 O O A ARG B 1 256 ? 22.341 14.278 -78.077 0.50 16.24 254 ARG B O 1
ATOM 4731 O O B ARG B 1 256 ? 22.350 14.278 -78.083 0.50 16.21 254 ARG B O 1
ATOM 4746 N N . ALA B 1 257 ? 23.724 12.532 -78.470 1.00 13.29 255 ALA B N 1
ATOM 4747 C CA . ALA B 1 257 ? 22.746 11.792 -79.272 1.00 13.09 255 ALA B CA 1
ATOM 4748 C C . ALA B 1 257 ? 21.605 11.290 -78.390 1.00 14.00 255 ALA B C 1
ATOM 4749 O O . ALA B 1 257 ? 20.447 11.309 -78.791 1.00 16.34 255 ALA B O 1
ATOM 4751 N N . TYR B 1 258 ? 21.933 10.884 -77.177 1.00 13.48 256 TYR B N 1
ATOM 4752 C CA . TYR B 1 258 ? 20.968 10.243 -76.294 1.00 12.77 256 TYR B CA 1
ATOM 4753 C C . TYR B 1 258 ? 20.072 11.233 -75.544 1.00 13.88 256 TYR B C 1
ATOM 4754 O O . TYR B 1 258 ? 18.925 10.908 -75.232 1.00 14.97 256 TYR B O 1
ATOM 4763 N N . ARG B 1 259 ? 20.602 12.413 -75.223 1.00 14.09 257 ARG B N 1
ATOM 4764 C CA . ARG B 1 259 ? 19.854 13.449 -74.511 1.00 15.86 257 ARG B CA 1
ATOM 4765 C C . ARG B 1 259 ? 19.336 12.933 -73.165 1.00 14.84 257 ARG B C 1
ATOM 4766 O O . ARG B 1 259 ? 18.142 12.941 -72.905 1.00 15.35 257 ARG B O 1
ATOM 4774 N N . PRO B 1 260 ? 20.248 12.460 -72.299 1.00 13.94 258 PRO B N 1
ATOM 4775 C CA . PRO B 1 260 ? 19.811 12.076 -70.968 1.00 13.66 258 PRO B CA 1
ATOM 4776 C C . PRO B 1 260 ? 19.317 13.299 -70.196 1.00 14.67 258 PRO B C 1
ATOM 4777 O O . PRO B 1 260 ? 19.731 14.411 -70.489 1.00 15.20 258 PRO B O 1
ATOM 4781 N N . GLN B 1 261 ? 18.451 13.067 -69.217 1.00 12.90 259 GLN B N 1
ATOM 4782 C CA . GLN B 1 261 ? 17.986 14.129 -68.321 1.00 13.75 259 GLN B CA 1
ATOM 4783 C C . GLN B 1 261 ? 18.892 14.296 -67.098 1.00 13.33 259 GLN B C 1
ATOM 4784 O O . GLN B 1 261 ? 18.760 15.262 -66.358 1.00 13.86 259 GLN B O 1
ATOM 4790 N N . LEU B 1 262 ? 19.797 13.348 -66.919 1.00 12.37 260 LEU B N 1
ATOM 4791 C CA . LEU B 1 262 ? 20.776 13.325 -65.847 1.00 11.87 260 LEU B CA 1
ATOM 4792 C C . LEU B 1 262 ? 21.945 12.484 -66.301 1.00 11.52 260 LEU B C 1
ATOM 4793 O O . LEU B 1 262 ? 21.752 11.430 -66.899 1.00 12.01 260 LEU B O 1
ATOM 4798 N N . ILE B 1 263 ? 23.157 12.929 -65.978 1.00 11.53 261 ILE B N 1
ATOM 4799 C CA . ILE B 1 263 ? 24.382 12.158 -66.228 1.00 10.45 261 ILE B CA 1
ATOM 4800 C C . ILE B 1 263 ? 24.955 11.763 -64.883 1.00 10.33 261 ILE B C 1
ATOM 4801 O O . ILE B 1 263 ? 25.195 12.620 -64.035 1.00 10.59 261 ILE B O 1
ATOM 4806 N N . ILE B 1 264 ? 25.174 10.460 -64.708 1.00 9.66 262 ILE B N 1
ATOM 4807 C CA . ILE B 1 264 ? 25.848 9.924 -63.544 1.00 9.42 262 ILE B CA 1
ATOM 4808 C C . ILE B 1 264 ? 27.214 9.433 -64.016 1.00 9.42 262 ILE B C 1
ATOM 4809 O O . ILE B 1 264 ? 27.294 8.657 -64.963 1.00 10.24 262 ILE B O 1
ATOM 4814 N N . VAL B 1 265 ? 28.283 9.882 -63.360 1.00 9.61 263 VAL B N 1
ATOM 4815 C CA . VAL B 1 265 ? 29.627 9.451 -63.727 1.00 9.57 263 VAL B CA 1
ATOM 4816 C C . VAL B 1 265 ? 30.118 8.449 -62.692 1.00 9.38 263 VAL B C 1
ATOM 4817 O O . VAL B 1 265 ? 30.182 8.779 -61.482 1.00 9.64 263 VAL B O 1
ATOM 4821 N N . GLY B 1 266 ? 30.463 7.242 -63.140 1.00 9.29 264 GLY B N 1
ATOM 4822 C CA . GLY B 1 266 ? 31.210 6.296 -62.317 1.00 8.78 264 GLY B CA 1
ATOM 4823 C C . GLY B 1 266 ? 32.649 6.716 -62.348 1.00 8.85 264 GLY B C 1
ATOM 4824 O O . GLY B 1 266 ? 33.399 6.383 -63.284 1.00 10.03 264 GLY B O 1
ATOM 4825 N N . SER B 1 267 ? 33.043 7.461 -61.317 1.00 9.04 265 SER B N 1
ATOM 4826 C CA . SER B 1 267 ? 34.310 8.166 -61.276 1.00 9.91 265 SER B CA 1
ATOM 4827 C C . SER B 1 267 ? 35.360 7.348 -60.535 1.00 9.60 265 SER B C 1
ATOM 4828 O O . SER B 1 267 ? 35.535 7.482 -59.322 1.00 11.04 265 SER B O 1
ATOM 4831 N N . GLY B 1 268 ? 36.032 6.458 -61.268 1.00 9.59 266 GLY B N 1
ATOM 4832 C CA . GLY B 1 268 ? 37.205 5.760 -60.748 1.00 9.38 266 GLY B CA 1
ATOM 4833 C C . GLY B 1 268 ? 38.467 6.492 -61.175 1.00 9.28 266 GLY B C 1
ATOM 4834 O O . GLY B 1 268 ? 38.470 7.234 -62.156 1.00 10.42 266 GLY B O 1
ATOM 4835 N N . PHE B 1 269 ? 39.542 6.295 -60.413 1.00 8.89 267 PHE B N 1
ATOM 4836 C CA . PHE B 1 269 ? 40.861 6.852 -60.755 1.00 8.67 267 PHE B CA 1
ATOM 4837 C C . PHE B 1 269 ? 41.916 5.771 -60.921 1.00 8.78 267 PHE B C 1
ATOM 4838 O O . PHE B 1 269 ? 43.110 6.057 -60.887 1.00 9.42 267 PHE B O 1
ATOM 4846 N N . ASP B 1 270 ? 41.476 4.543 -61.156 1.00 8.81 268 ASP B N 1
ATOM 4847 C CA . ASP B 1 270 ? 42.378 3.431 -61.378 1.00 8.89 268 ASP B CA 1
ATOM 4848 C C . ASP B 1 270 ? 43.022 3.415 -62.772 1.00 8.87 268 ASP B C 1
ATOM 4849 O O . ASP B 1 270 ? 43.919 2.595 -63.010 1.00 9.21 268 ASP B O 1
ATOM 4854 N N . ALA B 1 271 ? 42.626 4.334 -63.664 1.00 8.64 269 ALA B N 1
ATOM 4855 C CA . ALA B 1 271 ? 43.380 4.573 -64.902 1.00 8.03 269 ALA B CA 1
ATOM 4856 C C . ALA B 1 271 ? 44.601 5.459 -64.667 1.00 8.44 269 ALA B C 1
ATOM 4857 O O . ALA B 1 271 ? 45.309 5.781 -65.618 1.00 8.97 269 ALA B O 1
ATOM 4859 N N . SER B 1 272 ? 44.870 5.861 -63.416 1.00 8.24 270 SER B N 1
ATOM 4860 C CA . SER B 1 272 ? 46.005 6.740 -63.189 1.00 8.76 270 SER B CA 1
ATOM 4861 C C . SER B 1 272 ? 47.336 6.072 -63.477 1.00 8.92 270 SER B C 1
ATOM 4862 O O . SER B 1 272 ? 47.495 4.850 -63.386 1.00 9.22 270 SER B O 1
ATOM 4865 N N . MET B 1 273 ? 48.303 6.931 -63.758 1.00 9.44 271 MET B N 1
ATOM 4866 C CA . MET B 1 273 ? 49.678 6.560 -64.075 1.00 9.72 271 MET B CA 1
ATOM 4867 C C . MET B 1 273 ? 50.336 5.692 -63.014 1.00 9.31 271 MET B C 1
ATOM 4868 O O . MET B 1 273 ? 51.242 4.948 -63.334 1.00 10.39 271 MET B O 1
ATOM 4873 N N . LEU B 1 274 ? 49.913 5.826 -61.759 1.00 8.59 272 LEU B N 1
ATOM 4874 C CA . LEU B 1 274 ? 50.540 5.092 -60.645 1.00 8.40 272 LEU B CA 1
ATOM 4875 C C . LEU B 1 274 ? 49.657 3.999 -60.055 1.00 8.48 272 LEU B C 1
ATOM 4876 O O . LEU B 1 274 ? 49.961 3.469 -58.991 1.00 9.41 272 LEU B O 1
ATOM 4881 N N . ASP B 1 275 ? 48.597 3.594 -60.749 1.00 8.89 273 ASP B N 1
ATOM 4882 C CA . ASP B 1 275 ? 47.719 2.590 -60.156 1.00 8.99 273 ASP B CA 1
ATOM 4883 C C . ASP B 1 275 ? 48.308 1.193 -60.299 1.00 8.54 273 ASP B C 1
ATOM 4884 O O . ASP B 1 275 ? 48.764 0.819 -61.392 1.00 9.88 273 ASP B O 1
ATOM 4889 N N . PRO B 1 276 ? 48.279 0.378 -59.235 1.00 9.44 274 PRO B N 1
ATOM 4890 C CA . PRO B 1 276 ? 48.762 -1.006 -59.377 1.00 10.03 274 PRO B CA 1
ATOM 4891 C C . PRO B 1 276 ? 47.814 -1.932 -60.147 1.00 9.38 274 PRO B C 1
ATOM 4892 O O . PRO B 1 276 ? 48.263 -2.933 -60.701 1.00 11.14 274 PRO B O 1
ATOM 4896 N N . LEU B 1 277 ? 46.522 -1.614 -60.192 1.00 8.87 275 LEU B N 1
ATOM 4897 C CA . LEU B 1 277 ? 45.528 -2.575 -60.726 1.00 9.15 275 LEU B CA 1
ATOM 4898 C C . LEU B 1 277 ? 45.115 -2.332 -62.180 1.00 10.04 275 LEU B C 1
ATOM 4899 O O . LEU B 1 277 ? 44.175 -2.956 -62.688 1.00 10.39 275 LEU B O 1
ATOM 4904 N N . ALA B 1 278 ? 45.852 -1.460 -62.857 1.00 8.99 276 ALA B N 1
ATOM 4905 C CA . ALA B 1 278 ? 45.740 -1.331 -64.315 1.00 8.87 276 ALA B CA 1
ATOM 4906 C C . ALA B 1 278 ? 47.016 -0.732 -64.860 1.00 8.99 276 ALA B C 1
ATOM 4907 O O . ALA B 1 278 ? 47.920 -0.376 -64.088 1.00 8.88 276 ALA B O 1
ATOM 4909 N N . ARG B 1 279 ? 47.087 -0.629 -66.183 1.00 9.00 277 ARG B N 1
ATOM 4910 C CA . ARG B 1 279 ? 48.311 -0.252 -66.890 1.00 9.03 277 ARG B CA 1
ATOM 4911 C C . ARG B 1 279 ? 48.127 1.033 -67.713 1.00 8.91 277 ARG B C 1
ATOM 4912 O O . ARG B 1 279 ? 48.786 1.215 -68.737 1.00 8.94 277 ARG B O 1
ATOM 4920 N N A MET B 1 280 ? 47.253 1.929 -67.259 0.50 8.97 278 MET B N 1
ATOM 4921 N N B MET B 1 280 ? 47.230 1.926 -67.286 0.50 8.90 278 MET B N 1
ATOM 4922 C CA A MET B 1 280 ? 46.966 3.152 -68.005 0.50 9.78 278 MET B CA 1
ATOM 4923 C CA B MET B 1 280 ? 46.962 3.161 -68.034 0.50 9.69 278 MET B CA 1
ATOM 4924 C C A MET B 1 280 ? 47.775 4.333 -67.460 0.50 9.24 278 MET B C 1
ATOM 4925 C C B MET B 1 280 ? 47.779 4.322 -67.477 0.50 9.20 278 MET B C 1
ATOM 4926 O O A MET B 1 280 ? 48.434 4.230 -66.420 0.50 9.18 278 MET B O 1
ATOM 4927 O O B MET B 1 280 ? 48.424 4.198 -66.435 0.50 9.18 278 MET B O 1
ATOM 4936 N N . MET B 1 281 ? 47.769 5.433 -68.210 1.00 9.28 279 MET B N 1
ATOM 4937 C CA . MET B 1 281 ? 48.715 6.532 -68.002 1.00 9.48 279 MET B CA 1
ATOM 4938 C C . MET B 1 281 ? 48.042 7.877 -67.804 1.00 9.30 279 MET B C 1
ATOM 4939 O O . MET B 1 281 ? 48.626 8.933 -68.082 1.00 10.42 279 MET B O 1
ATOM 4944 N N . VAL B 1 282 ? 46.842 7.853 -67.251 1.00 8.42 280 VAL B N 1
ATOM 4945 C CA . VAL B 1 282 ? 46.109 9.101 -67.062 1.00 8.85 280 VAL B CA 1
ATOM 4946 C C . VAL B 1 282 ? 46.694 9.849 -65.870 1.00 8.80 280 VAL B C 1
ATOM 4947 O O . VAL B 1 282 ? 46.986 9.250 -64.845 1.00 10.02 280 VAL B O 1
ATOM 4951 N N . THR B 1 283 ? 46.860 11.153 -66.010 1.00 9.09 281 THR B N 1
ATOM 4952 C CA . THR B 1 283 ? 47.331 11.974 -64.904 1.00 9.68 281 THR B CA 1
ATOM 4953 C C . THR B 1 283 ? 46.170 12.777 -64.331 1.00 9.93 281 THR B C 1
ATOM 4954 O O . THR B 1 283 ? 45.079 12.804 -64.907 1.00 10.46 281 THR B O 1
ATOM 4958 N N . ALA B 1 284 ? 46.416 13.467 -63.221 1.00 10.20 282 ALA B N 1
ATOM 4959 C CA . ALA B 1 284 ? 45.392 14.318 -62.618 1.00 9.78 282 ALA B CA 1
ATOM 4960 C C . ALA B 1 284 ? 44.898 15.354 -63.621 1.00 10.73 282 ALA B C 1
ATOM 4961 O O . ALA B 1 284 ? 43.695 15.642 -63.677 1.00 11.82 282 ALA B O 1
ATOM 4963 N N . ASP B 1 285 ? 45.796 15.894 -64.445 1.00 11.05 283 ASP B N 1
ATOM 4964 C CA . ASP B 1 285 ? 45.374 16.838 -65.493 1.00 12.06 283 ASP B CA 1
ATOM 4965 C C . ASP B 1 285 ? 44.471 16.185 -66.532 1.00 11.17 283 ASP B C 1
ATOM 4966 O O . ASP B 1 285 ? 43.587 16.837 -67.088 1.00 12.16 283 ASP B O 1
ATOM 4971 N N . GLY B 1 286 ? 44.706 14.910 -66.821 1.00 11.33 284 GLY B N 1
ATOM 4972 C CA . GLY B 1 286 ? 43.826 14.147 -67.702 1.00 11.45 284 GLY B CA 1
ATOM 4973 C C . GLY B 1 286 ? 42.423 13.995 -67.124 1.00 11.03 284 GLY B C 1
ATOM 4974 O O . GLY B 1 286 ? 41.426 14.255 -67.802 1.00 10.77 284 GLY B O 1
ATOM 4975 N N . PHE B 1 287 ? 42.342 13.578 -65.862 1.00 10.47 285 PHE B N 1
ATOM 4976 C CA . PHE B 1 287 ? 41.035 13.470 -65.195 1.00 10.02 285 PHE B CA 1
ATOM 4977 C C . PHE B 1 287 ? 40.355 14.838 -65.119 1.00 10.56 285 PHE B C 1
ATOM 4978 O O . PHE B 1 287 ? 39.132 14.946 -65.283 1.00 10.78 285 PHE B O 1
ATOM 4986 N N . ARG B 1 288 ? 41.143 15.887 -64.880 1.00 10.73 286 ARG B N 1
ATOM 4987 C CA . ARG B 1 288 ? 40.618 17.258 -64.861 1.00 10.92 286 ARG B CA 1
ATOM 4988 C C . ARG B 1 288 ? 39.907 17.583 -66.178 1.00 11.36 286 ARG B C 1
ATOM 4989 O O . ARG B 1 288 ? 38.769 18.088 -66.191 1.00 11.53 286 ARG B O 1
ATOM 4997 N N . GLN B 1 289 ? 40.603 17.312 -67.280 1.00 11.13 287 GLN B N 1
ATOM 4998 C CA . GLN B 1 289 ? 40.055 17.589 -68.602 1.00 11.63 287 GLN B CA 1
ATOM 4999 C C . GLN B 1 289 ? 38.823 16.728 -68.910 1.00 11.71 287 GLN B C 1
ATOM 5000 O O . GLN B 1 289 ? 37.850 17.211 -69.520 1.00 13.06 287 GLN B O 1
ATOM 5006 N N . MET B 1 290 ? 38.852 15.469 -68.473 1.00 10.96 288 MET B N 1
ATOM 5007 C CA . MET B 1 290 ? 37.684 14.582 -68.637 1.00 11.68 288 MET B CA 1
ATOM 5008 C C . MET B 1 290 ? 36.456 15.124 -67.889 1.00 11.63 288 MET B C 1
ATOM 5009 O O . MET B 1 290 ? 35.343 15.153 -68.425 1.00 12.95 288 MET B O 1
ATOM 5014 N N . ALA B 1 291 ? 36.676 15.554 -66.653 1.00 11.05 289 ALA B N 1
ATOM 5015 C CA . ALA B 1 291 ? 35.607 16.100 -65.815 1.00 10.52 289 ALA B CA 1
ATOM 5016 C C . ALA B 1 291 ? 35.060 17.388 -66.423 1.00 11.47 289 ALA B C 1
ATOM 5017 O O . ALA B 1 291 ? 33.841 17.556 -66.534 1.00 12.22 289 ALA B O 1
ATOM 5019 N N . ARG B 1 292 ? 35.954 18.301 -66.801 1.00 11.41 290 ARG B N 1
ATOM 5020 C CA . ARG B 1 292 ? 35.564 19.571 -67.432 1.00 12.27 290 ARG B CA 1
ATOM 5021 C C . ARG B 1 292 ? 34.663 19.342 -68.647 1.00 12.13 290 ARG B C 1
ATOM 5022 O O . ARG B 1 292 ? 33.603 19.955 -68.770 1.00 12.47 290 ARG B O 1
ATOM 5030 N N . ARG B 1 293 ? 35.096 18.441 -69.524 1.00 11.61 291 ARG B N 1
ATOM 5031 C CA . ARG B 1 293 ? 34.327 18.111 -70.720 1.00 12.57 291 ARG B CA 1
ATOM 5032 C C . ARG B 1 293 ? 32.935 17.573 -70.395 1.00 12.90 291 ARG B C 1
ATOM 5033 O O . ARG B 1 293 ? 31.952 17.927 -71.049 1.00 13.14 291 ARG B O 1
ATOM 5041 N N . THR B 1 294 ? 32.856 16.701 -69.403 1.00 12.01 292 THR B N 1
ATOM 5042 C CA . THR B 1 294 ? 31.586 16.057 -69.069 1.00 12.29 292 THR B CA 1
ATOM 5043 C C . THR B 1 294 ? 30.626 17.028 -68.370 1.00 11.88 292 THR B C 1
ATOM 5044 O O . THR B 1 294 ? 29.426 17.038 -68.666 1.00 13.17 292 THR B O 1
ATOM 5048 N N . ILE B 1 295 ? 31.157 17.859 -67.477 1.00 11.69 293 ILE B N 1
ATOM 5049 C CA . ILE B 1 295 ? 30.356 18.881 -66.802 1.00 12.10 293 ILE B CA 1
ATOM 5050 C C . ILE B 1 295 ? 29.822 19.870 -67.836 1.00 13.08 293 ILE B C 1
ATOM 5051 O O . ILE B 1 295 ? 28.653 20.252 -67.796 1.00 13.75 293 ILE B O 1
ATOM 5056 N N . ASP B 1 296 ? 30.666 20.269 -68.781 1.00 13.02 294 ASP B N 1
ATOM 5057 C CA . ASP B 1 296 ? 30.240 21.214 -69.819 1.00 13.73 294 ASP B CA 1
ATOM 5058 C C . ASP B 1 296 ? 29.186 20.594 -70.729 1.00 14.09 294 ASP B C 1
ATOM 5059 O O . ASP B 1 296 ? 28.245 21.267 -71.157 1.00 15.06 294 ASP B O 1
ATOM 5064 N N . CYS B 1 297 ? 29.332 19.302 -71.010 1.00 13.72 295 CYS B N 1
ATOM 5065 C CA . CYS B 1 297 ? 28.311 18.591 -71.776 1.00 14.48 295 CYS B CA 1
ATOM 5066 C C . CYS B 1 297 ? 26.962 18.590 -71.040 1.00 14.18 295 CYS B C 1
ATOM 5067 O O . CYS B 1 297 ? 25.914 18.893 -71.628 1.00 14.59 295 CYS B O 1
ATOM 5070 N N . ALA B 1 298 ? 26.994 18.275 -69.746 1.00 13.89 296 ALA B N 1
ATOM 5071 C CA . ALA B 1 298 ? 25.776 18.343 -68.940 1.00 13.53 296 ALA B CA 1
ATOM 5072 C C . ALA B 1 298 ? 25.134 19.733 -68.978 1.00 15.10 296 ALA B C 1
ATOM 5073 O O . ALA B 1 298 ? 23.902 19.855 -69.051 1.00 14.81 296 ALA B O 1
ATOM 5075 N N . ALA B 1 299 ? 25.959 20.781 -68.912 1.00 15.44 297 ALA B N 1
ATOM 5076 C CA . ALA B 1 299 ? 25.447 22.158 -69.007 1.00 16.63 297 ALA B CA 1
ATOM 5077 C C . ALA B 1 299 ? 24.681 22.382 -70.309 1.00 16.87 297 ALA B C 1
ATOM 5078 O O . ALA B 1 299 ? 23.657 23.059 -70.320 1.00 18.80 297 ALA B O 1
ATOM 5080 N N A ASP B 1 300 ? 25.196 21.813 -71.395 0.50 17.46 298 ASP B N 1
ATOM 5081 N N B ASP B 1 300 ? 25.196 21.810 -71.394 0.50 17.45 298 ASP B N 1
ATOM 5082 C CA A ASP B 1 300 ? 24.592 21.964 -72.718 0.50 18.96 298 ASP B CA 1
ATOM 5083 C CA B ASP B 1 300 ? 24.605 21.961 -72.716 0.50 19.14 298 ASP B CA 1
ATOM 5084 C C A ASP B 1 300 ? 23.314 21.156 -72.907 0.50 18.98 298 ASP B C 1
ATOM 5085 C C B ASP B 1 300 ? 23.323 21.159 -72.913 0.50 18.95 298 ASP B C 1
ATOM 5086 O O A ASP B 1 300 ? 22.382 21.633 -73.542 0.50 22.76 298 ASP B O 1
ATOM 5087 O O B ASP B 1 300 ? 22.395 21.651 -73.556 0.50 22.81 298 ASP B O 1
ATOM 5096 N N . ILE B 1 301 ? 23.260 19.943 -72.358 1.00 15.95 299 ILE B N 1
ATOM 5097 C CA . ILE B 1 301 ? 22.159 19.014 -72.695 1.00 15.24 299 ILE B CA 1
ATOM 5098 C C . ILE B 1 301 ? 21.150 18.661 -71.596 1.00 16.88 299 ILE B C 1
ATOM 5099 O O . ILE B 1 301 ? 20.048 18.224 -71.925 1.00 18.50 299 ILE B O 1
ATOM 5104 N N . CYS B 1 302 ? 21.501 18.814 -70.323 1.00 17.20 300 CYS B N 1
ATOM 5105 C CA . CYS B 1 302 ? 20.574 18.455 -69.245 1.00 16.23 300 CYS B CA 1
ATOM 5106 C C . CYS B 1 302 ? 20.646 19.407 -68.063 1.00 16.26 300 CYS B C 1
ATOM 5107 O O . CYS B 1 302 ? 20.598 18.985 -66.902 1.00 16.55 300 CYS B O 1
ATOM 5110 N N . ASP B 1 303 ? 20.722 20.704 -68.375 1.00 16.98 301 ASP B N 1
ATOM 5111 C CA . ASP B 1 303 ? 20.642 21.775 -67.374 1.00 18.01 301 ASP B CA 1
ATOM 5112 C C . ASP B 1 303 ? 21.687 21.608 -66.268 1.00 17.02 301 ASP B C 1
ATOM 5113 O O . ASP B 1 303 ? 21.457 21.970 -65.118 1.00 16.89 301 ASP B O 1
ATOM 5118 N N . GLY B 1 304 ? 22.848 21.081 -66.649 1.00 15.82 302 GLY B N 1
ATOM 5119 C CA . GLY B 1 304 ? 23.964 20.898 -65.725 1.00 14.60 302 GLY B CA 1
ATOM 5120 C C . GLY B 1 304 ? 23.831 19.759 -64.732 1.00 14.06 302 GLY B C 1
ATOM 5121 O O . GLY B 1 304 ? 24.650 19.643 -63.835 1.00 13.83 302 GLY B O 1
ATOM 5122 N N . ARG B 1 305 ? 22.834 18.901 -64.897 1.00 13.66 303 ARG B N 1
ATOM 5123 C CA . ARG B 1 305 ? 22.576 17.856 -63.906 1.00 13.91 303 ARG B CA 1
ATOM 5124 C C . ARG B 1 305 ? 23.560 16.701 -64.038 1.00 13.02 303 ARG B C 1
ATOM 5125 O O . ARG B 1 305 ? 23.409 15.835 -64.906 1.00 13.33 303 ARG B O 1
ATOM 5133 N N . ILE B 1 306 ? 24.584 16.718 -63.188 1.00 12.08 304 ILE B N 1
ATOM 5134 C CA . ILE B 1 306 ? 25.638 15.723 -63.242 1.00 11.25 304 ILE B CA 1
ATOM 5135 C C . ILE B 1 306 ? 26.029 15.339 -61.811 1.00 11.25 304 ILE B C 1
ATOM 5136 O O . ILE B 1 306 ? 26.192 16.200 -60.943 1.00 11.66 304 ILE B O 1
ATOM 5141 N N . VAL B 1 307 ? 26.112 14.036 -61.581 1.00 11.12 305 VAL B N 1
ATOM 5142 C CA . VAL B 1 307 ? 26.456 13.464 -60.284 1.00 11.23 305 VAL B CA 1
ATOM 5143 C C . VAL B 1 307 ? 27.634 12.528 -60.506 1.00 10.17 305 VAL B C 1
ATOM 5144 O O . VAL B 1 307 ? 27.527 11.566 -61.261 1.00 11.18 305 VAL B O 1
ATOM 5148 N N . PHE B 1 308 ? 28.749 12.804 -59.836 1.00 10.18 306 PHE B N 1
ATOM 5149 C CA . PHE B 1 308 ? 29.908 11.919 -59.838 1.00 9.46 306 PHE B CA 1
ATOM 5150 C C . PHE B 1 308 ? 29.815 10.990 -58.630 1.00 9.59 306 PHE B C 1
ATOM 5151 O O . PHE B 1 308 ? 29.487 11.444 -57.521 1.00 10.30 306 PHE B O 1
ATOM 5159 N N . VAL B 1 309 ? 30.071 9.704 -58.840 1.00 8.41 307 VAL B N 1
ATOM 5160 C CA . VAL B 1 309 ? 30.011 8.689 -57.778 1.00 8.59 307 VAL B CA 1
ATOM 5161 C C . VAL B 1 309 ? 31.299 7.901 -57.820 1.00 8.59 307 VAL B C 1
ATOM 5162 O O . VAL B 1 309 ? 31.657 7.325 -58.843 1.00 9.17 307 VAL B O 1
ATOM 5166 N N . GLN B 1 310 ? 32.021 7.872 -56.709 1.00 8.44 308 GLN B N 1
ATOM 5167 C CA . GLN B 1 310 ? 33.314 7.190 -56.662 1.00 9.08 308 GLN B CA 1
ATOM 5168 C C . GLN B 1 310 ? 33.228 5.707 -57.006 1.00 8.53 308 GLN B C 1
ATOM 5169 O O . GLN B 1 310 ? 32.385 4.986 -56.454 1.00 9.30 308 GLN B O 1
ATOM 5175 N N . GLU B 1 311 ? 34.107 5.263 -57.897 1.00 8.52 309 GLU B N 1
ATOM 5176 C CA . GLU B 1 311 ? 34.315 3.837 -58.179 1.00 9.25 309 GLU B CA 1
ATOM 5177 C C . GLU B 1 311 ? 35.715 3.464 -57.640 1.00 9.35 309 GLU B C 1
ATOM 5178 O O . GLU B 1 311 ? 36.001 3.764 -56.487 1.00 9.96 309 GLU B O 1
ATOM 5184 N N . GLY B 1 312 ? 36.568 2.822 -58.438 1.00 9.53 310 GLY B N 1
ATOM 5185 C CA . GLY B 1 312 ? 37.850 2.348 -57.940 1.00 9.31 310 GLY B CA 1
ATOM 5186 C C . GLY B 1 312 ? 38.970 3.354 -57.975 1.00 9.48 310 GLY B C 1
ATOM 5187 O O . GLY B 1 312 ? 38.778 4.554 -58.163 1.00 9.59 310 GLY B O 1
ATOM 5188 N N . GLY B 1 313 ? 40.173 2.825 -57.837 1.00 9.85 311 GLY B N 1
ATOM 5189 C CA . GLY B 1 313 ? 41.380 3.626 -57.691 1.00 8.93 311 GLY B CA 1
ATOM 5190 C C . GLY B 1 313 ? 42.137 3.168 -56.468 1.00 9.74 311 GLY B C 1
ATOM 5191 O O . GLY B 1 313 ? 41.566 3.065 -55.391 1.00 10.82 311 GLY B O 1
ATOM 5192 N N . TYR B 1 314 ? 43.416 2.861 -56.663 1.00 9.60 312 TYR B N 1
ATOM 5193 C CA . TYR B 1 314 ? 44.197 2.061 -55.714 1.00 9.88 312 TYR B CA 1
ATOM 5194 C C . TYR B 1 314 ? 45.563 2.635 -55.391 1.00 9.61 312 TYR B C 1
ATOM 5195 O O . TYR B 1 314 ? 46.370 1.958 -54.778 1.00 11.86 312 TYR B O 1
ATOM 5204 N N . SER B 1 315 ? 45.820 3.887 -55.784 1.00 9.07 313 SER B N 1
ATOM 5205 C CA . SER B 1 315 ? 47.039 4.567 -55.371 1.00 8.92 313 SER B CA 1
ATOM 5206 C C . SER B 1 315 ? 46.721 5.501 -54.197 1.00 8.83 313 SER B C 1
ATOM 5207 O O . SER B 1 315 ? 46.202 6.583 -54.417 1.00 8.94 313 SER B O 1
ATOM 5210 N N . PRO B 1 316 ? 47.089 5.121 -52.952 1.00 9.07 314 PRO B N 1
ATOM 5211 C CA . PRO B 1 316 ? 46.860 6.081 -51.881 1.00 8.94 314 PRO B CA 1
ATOM 5212 C C . PRO B 1 316 ? 47.703 7.347 -52.021 1.00 9.17 314 PRO B C 1
ATOM 5213 O O . PRO B 1 316 ? 47.338 8.393 -51.484 1.00 9.84 314 PRO B O 1
ATOM 5217 N N . HIS B 1 317 ? 48.800 7.256 -52.774 1.00 9.18 315 HIS B N 1
ATOM 5218 C CA . HIS B 1 317 ? 49.692 8.359 -53.001 1.00 9.86 315 HIS B CA 1
ATOM 5219 C C . HIS B 1 317 ? 49.091 9.372 -53.948 1.00 9.64 315 HIS B C 1
ATOM 5220 O O . HIS B 1 317 ? 49.079 10.570 -53.668 1.00 10.95 315 HIS B O 1
ATOM 5227 N N . TYR B 1 318 ? 48.579 8.876 -55.070 1.00 8.52 316 TYR B N 1
ATOM 5228 C CA . TYR B 1 318 ? 48.206 9.754 -56.174 1.00 8.71 316 TYR B CA 1
ATOM 5229 C C . TYR B 1 318 ? 46.705 9.962 -56.354 1.00 9.13 316 TYR B C 1
ATOM 5230 O O . TYR B 1 318 ? 46.285 11.029 -56.849 1.00 10.26 316 TYR B O 1
ATOM 5239 N N . LEU B 1 319 ? 45.890 8.964 -56.002 1.00 8.91 317 LEU B N 1
ATOM 5240 C CA . LEU B 1 319 ? 44.447 9.123 -56.179 1.00 9.24 317 LEU B CA 1
ATOM 5241 C C . LEU B 1 319 ? 43.914 10.422 -55.584 1.00 8.50 317 LEU B C 1
ATOM 5242 O O . LEU B 1 319 ? 43.090 11.063 -56.215 1.00 9.25 317 LEU B O 1
ATOM 5247 N N . PRO B 1 320 ? 44.369 10.816 -54.376 1.00 8.59 318 PRO B N 1
ATOM 5248 C CA . PRO B 1 320 ? 43.801 12.057 -53.828 1.00 8.41 318 PRO B CA 1
ATOM 5249 C C . PRO B 1 320 ? 43.912 13.266 -54.771 1.00 8.61 318 PRO B C 1
ATOM 5250 O O . PRO B 1 320 ? 42.987 14.054 -54.863 1.00 9.26 318 PRO B O 1
ATOM 5254 N N . PHE B 1 321 ? 45.031 13.382 -55.488 1.00 8.47 319 PHE B N 1
ATOM 5255 C CA . PHE B 1 321 ? 45.232 14.496 -56.422 1.00 8.95 319 PHE B CA 1
ATOM 5256 C C . PHE B 1 321 ? 44.413 14.376 -57.694 1.00 8.69 319 PHE B C 1
ATOM 5257 O O . PHE B 1 321 ? 43.965 15.388 -58.244 1.00 9.77 319 PHE B O 1
ATOM 5265 N N . CYS B 1 322 ? 44.182 13.146 -58.136 1.00 8.82 320 CYS B N 1
ATOM 5266 C CA . CYS B 1 322 ? 43.272 12.901 -59.269 1.00 9.49 320 CYS B CA 1
ATOM 5267 C C . CYS B 1 322 ? 41.836 13.306 -58.903 1.00 9.46 320 CYS B C 1
ATOM 5268 O O . CYS B 1 322 ? 41.150 14.005 -59.655 1.00 10.23 320 CYS B O 1
ATOM 5271 N N . GLY B 1 323 ? 41.388 12.858 -57.745 1.00 9.59 321 GLY B N 1
ATOM 5272 C CA . GLY B 1 323 ? 40.082 13.211 -57.217 1.00 9.36 321 GLY B CA 1
ATOM 5273 C C . GLY B 1 323 ? 39.925 14.694 -56.965 1.00 9.28 321 GLY B C 1
ATOM 5274 O O . GLY B 1 323 ? 38.897 15.294 -57.321 1.00 9.83 321 GLY B O 1
ATOM 5275 N N . LEU B 1 324 ? 40.954 15.314 -56.398 1.00 9.28 322 LEU B N 1
ATOM 5276 C CA . LEU B 1 324 ? 40.881 16.742 -56.132 1.00 10.13 322 LEU B CA 1
ATOM 5277 C C . LEU B 1 324 ? 40.706 17.546 -57.422 1.00 10.19 322 LEU B C 1
ATOM 5278 O O . LEU B 1 324 ? 39.971 18.524 -57.444 1.00 10.09 322 LEU B O 1
ATOM 5283 N N . ALA B 1 325 ? 41.379 17.121 -58.493 1.00 9.92 323 ALA B N 1
ATOM 5284 C CA . ALA B 1 325 ? 41.235 17.795 -59.777 1.00 10.31 323 ALA B CA 1
ATOM 5285 C C . ALA B 1 325 ? 39.781 17.794 -60.243 1.00 10.65 323 ALA B C 1
ATOM 5286 O O . ALA B 1 325 ? 39.289 18.811 -60.734 1.00 11.94 323 ALA B O 1
ATOM 5288 N N . VAL B 1 326 ? 39.078 16.682 -60.048 1.00 10.15 324 VAL B N 1
ATOM 5289 C CA . VAL B 1 326 ? 37.663 16.603 -60.447 1.00 10.59 324 VAL B CA 1
ATOM 5290 C C . VAL B 1 326 ? 36.829 17.534 -59.558 1.00 10.66 324 VAL B C 1
ATOM 5291 O O . VAL B 1 326 ? 35.965 18.281 -60.050 1.00 11.30 324 VAL B O 1
ATOM 5295 N N . ILE B 1 327 ? 37.088 17.501 -58.248 1.00 10.46 325 ILE B N 1
ATOM 5296 C CA . ILE B 1 327 ? 36.378 18.401 -57.311 1.00 11.09 325 ILE B CA 1
ATOM 5297 C C . ILE B 1 327 ? 36.567 19.875 -57.700 1.00 11.86 325 ILE B C 1
ATOM 5298 O O . ILE B 1 327 ? 35.610 20.669 -57.708 1.00 12.19 325 ILE B O 1
ATOM 5303 N N . GLU B 1 328 ? 37.795 20.233 -58.063 1.00 11.50 326 GLU B N 1
ATOM 5304 C CA . GLU B 1 328 ? 38.095 21.603 -58.466 1.00 12.35 326 GLU B CA 1
ATOM 5305 C C . GLU B 1 328 ? 37.348 22.004 -59.739 1.00 12.01 326 GLU B C 1
ATOM 5306 O O . GLU B 1 328 ? 36.978 23.158 -59.899 1.00 13.51 326 GLU B O 1
ATOM 5312 N N . GLU B 1 329 ? 37.137 21.055 -60.648 1.00 11.69 327 GLU B N 1
ATOM 5313 C CA . GLU B 1 329 ? 36.331 21.352 -61.835 1.00 12.41 327 GLU B CA 1
ATOM 5314 C C . GLU B 1 329 ? 34.853 21.606 -61.525 1.00 12.73 327 GLU B C 1
ATOM 5315 O O . GLU B 1 329 ? 34.200 22.363 -62.224 1.00 14.39 327 GLU B O 1
ATOM 5321 N N . LEU B 1 330 ? 34.353 20.952 -60.480 1.00 12.27 328 LEU B N 1
ATOM 5322 C CA . LEU B 1 330 ? 32.994 21.205 -60.007 1.00 13.14 328 LEU B CA 1
ATOM 5323 C C . LEU B 1 330 ? 32.873 22.549 -59.307 1.00 13.28 328 LEU B C 1
ATOM 5324 O O . LEU B 1 330 ? 31.925 23.292 -59.561 1.00 14.16 328 LEU B O 1
ATOM 5329 N N . THR B 1 331 ? 33.818 22.866 -58.422 1.00 13.47 329 THR B N 1
ATOM 5330 C CA . THR B 1 331 ? 33.729 24.112 -57.646 1.00 14.09 329 THR B CA 1
ATOM 5331 C C . THR B 1 331 ? 34.197 25.333 -58.437 1.00 15.08 329 THR B C 1
ATOM 5332 O O . THR B 1 331 ? 33.797 26.461 -58.135 1.00 17.05 329 THR B O 1
ATOM 5336 N N . GLY B 1 332 ? 35.075 25.097 -59.411 1.00 15.92 330 GLY B N 1
ATOM 5337 C CA . GLY B 1 332 ? 35.743 26.181 -60.133 1.00 17.09 330 GLY B CA 1
ATOM 5338 C C . GLY B 1 332 ? 36.830 26.903 -59.352 1.00 17.41 330 GLY B C 1
ATOM 5339 O O . GLY B 1 332 ? 37.280 27.973 -59.772 1.00 20.76 330 GLY B O 1
ATOM 5340 N N . VAL B 1 333 ? 37.270 26.321 -58.236 1.00 17.70 331 VAL B N 1
ATOM 5341 C CA . VAL B 1 333 ? 38.314 26.904 -57.384 1.00 18.47 331 VAL B CA 1
ATOM 5342 C C . VAL B 1 333 ? 39.557 26.033 -57.529 1.00 17.72 331 VAL B C 1
ATOM 5343 O O . VAL B 1 333 ? 39.616 24.939 -56.987 1.00 17.36 331 VAL B O 1
ATOM 5347 N N . ARG B 1 334 ? 40.536 26.523 -58.284 1.00 17.71 332 ARG B N 1
ATOM 5348 C CA . ARG B 1 334 ? 41.713 25.740 -58.670 1.00 18.42 332 ARG B CA 1
ATOM 5349 C C . ARG B 1 334 ? 42.923 26.217 -57.874 1.00 19.34 332 ARG B C 1
ATOM 5350 O O . ARG B 1 334 ? 43.743 26.997 -58.351 1.00 22.91 332 ARG B O 1
ATOM 5358 N N . SER B 1 335 ? 43.018 25.719 -56.645 1.00 18.27 333 SER B N 1
ATOM 5359 C CA . SER B 1 335 ? 43.895 26.296 -55.629 1.00 20.24 333 SER B CA 1
ATOM 5360 C C . SER B 1 335 ? 45.090 25.440 -55.185 1.00 20.37 333 SER B C 1
ATOM 5361 O O . SER B 1 335 ? 45.825 25.860 -54.289 1.00 25.91 333 SER B O 1
ATOM 5364 N N . LEU B 1 336 ? 45.274 24.248 -55.750 1.00 16.29 334 LEU B N 1
ATOM 5365 C CA . LEU B 1 336 ? 46.418 23.408 -55.376 1.00 15.73 334 LEU B CA 1
ATOM 5366 C C . LEU B 1 336 ? 47.010 22.725 -56.594 1.00 14.98 334 LEU B C 1
ATOM 5367 O O . LEU B 1 336 ? 46.270 22.146 -57.374 1.00 15.36 334 LEU B O 1
ATOM 5372 N N . PRO B 1 337 ? 48.342 22.741 -56.737 1.00 14.62 335 PRO B N 1
ATOM 5373 C CA . PRO B 1 337 ? 48.901 22.000 -57.868 1.00 15.80 335 PRO B CA 1
ATOM 5374 C C . PRO B 1 337 ? 48.930 20.506 -57.609 1.00 13.52 335 PRO B C 1
ATOM 5375 O O . PRO B 1 337 ? 48.862 20.068 -56.458 1.00 14.03 335 PRO B O 1
ATOM 5379 N N . ASP B 1 338 ? 49.001 19.733 -58.677 1.00 13.64 336 ASP B N 1
ATOM 5380 C CA . ASP B 1 338 ? 49.348 18.317 -58.583 1.00 12.66 336 ASP B CA 1
ATOM 5381 C C . ASP B 1 338 ? 50.865 18.265 -58.406 1.00 12.25 336 ASP B C 1
ATOM 5382 O O . ASP B 1 338 ? 51.594 18.551 -59.366 1.00 13.16 336 ASP B O 1
ATOM 5387 N N . PRO B 1 339 ? 51.360 17.877 -57.209 1.00 11.18 337 PRO B N 1
ATOM 5388 C CA . PRO B 1 339 ? 52.807 17.890 -56.996 1.00 11.94 337 PRO B CA 1
ATOM 5389 C C . PRO B 1 339 ? 53.572 16.831 -57.795 1.00 12.34 337 PRO B C 1
ATOM 5390 O O . PRO B 1 339 ? 54.793 16.929 -57.913 1.00 15.73 337 PRO B O 1
ATOM 5394 N N . TYR B 1 340 ? 52.862 15.866 -58.368 1.00 11.88 338 TYR B N 1
ATOM 5395 C CA . TYR B 1 340 ? 53.457 14.853 -59.231 1.00 11.89 338 TYR B CA 1
ATOM 5396 C C . TYR B 1 340 ? 53.468 15.248 -60.713 1.00 11.93 338 TYR B C 1
ATOM 5397 O O . TYR B 1 340 ? 53.950 14.481 -61.551 1.00 13.54 338 TYR B O 1
ATOM 5406 N N . HIS B 1 341 ? 52.953 16.427 -61.055 1.00 12.98 339 HIS B N 1
ATOM 5407 C CA . HIS B 1 341 ? 52.688 16.747 -62.457 1.00 14.87 339 HIS B CA 1
ATOM 5408 C C . HIS B 1 341 ? 53.925 16.615 -63.343 1.00 15.93 339 HIS B C 1
ATOM 5409 O O . HIS B 1 341 ? 53.887 15.908 -64.333 1.00 17.80 339 HIS B O 1
ATOM 5416 N N . GLU B 1 342 ? 55.002 17.293 -62.975 1.00 17.97 340 GLU B N 1
ATOM 5417 C CA . GLU B 1 342 ? 56.250 17.271 -63.775 1.00 21.67 340 GLU B CA 1
ATOM 5418 C C . GLU B 1 342 ? 56.833 15.858 -63.862 1.00 19.84 340 GLU B C 1
ATOM 5419 O O . GLU B 1 342 ? 57.203 15.392 -64.948 1.00 22.02 340 GLU B O 1
ATOM 5425 N N . PHE B 1 343 ? 56.886 15.169 -62.725 1.00 17.08 341 PHE B N 1
ATOM 5426 C CA . PHE B 1 343 ? 57.399 13.799 -62.635 1.00 17.12 341 PHE B CA 1
ATOM 5427 C C . PHE B 1 343 ? 56.677 12.844 -63.591 1.00 14.72 341 PHE B C 1
ATOM 5428 O O . PHE B 1 343 ? 57.302 12.082 -64.320 1.00 17.88 341 PHE B O 1
ATOM 5436 N N . LEU B 1 344 ? 55.353 12.899 -63.603 1.00 14.17 342 LEU B N 1
ATOM 5437 C CA . LEU B 1 344 ? 54.559 11.990 -64.427 1.00 14.60 342 LEU B CA 1
ATOM 5438 C C . LEU B 1 344 ? 54.443 12.421 -65.880 1.00 16.16 342 LEU B C 1
ATOM 5439 O O . LEU B 1 344 ? 54.332 11.563 -66.767 1.00 14.93 342 LEU B O 1
ATOM 5444 N N . ALA B 1 345 ? 54.462 13.731 -66.113 1.00 18.65 343 ALA B N 1
ATOM 5445 C CA . ALA B 1 345 ? 54.331 14.279 -67.481 1.00 20.11 343 ALA B CA 1
ATOM 5446 C C . ALA B 1 345 ? 55.443 13.767 -68.402 1.00 21.17 343 ALA B C 1
ATOM 5447 O O . ALA B 1 345 ? 55.215 13.538 -69.574 1.00 24.59 343 ALA B O 1
ATOM 5449 N N . GLY B 1 346 ? 56.631 13.559 -67.843 1.00 21.95 344 GLY B N 1
ATOM 5450 C CA . GLY B 1 346 ? 57.754 13.012 -68.593 1.00 23.13 344 GLY B CA 1
ATOM 5451 C C . GLY B 1 346 ? 57.622 11.569 -69.062 1.00 21.14 344 GLY B C 1
ATOM 5452 O O . GLY B 1 346 ? 58.355 11.145 -69.947 1.00 24.05 344 GLY B O 1
ATOM 5453 N N . MET B 1 347 ? 56.699 10.811 -68.473 1.00 17.31 345 MET B N 1
ATOM 5454 C CA . MET B 1 347 ? 56.547 9.381 -68.790 1.00 16.69 345 MET B CA 1
ATOM 5455 C C . MET B 1 347 ? 55.779 9.089 -70.071 1.00 16.45 345 MET B C 1
ATOM 5456 O O . MET B 1 347 ? 55.861 7.988 -70.599 1.00 16.25 345 MET B O 1
ATOM 5461 N N . GLY B 1 348 ? 55.006 10.060 -70.557 1.00 17.87 346 GLY B N 1
ATOM 5462 C CA . GLY B 1 348 ? 54.284 9.906 -71.812 1.00 17.75 346 GLY B CA 1
ATOM 5463 C C . GLY B 1 348 ? 52.803 9.637 -71.659 1.00 16.31 346 GLY B C 1
ATOM 5464 O O . GLY B 1 348 ? 52.208 9.991 -70.661 1.00 16.69 346 GLY B O 1
ATOM 5465 N N . GLY B 1 349 ? 52.215 9.031 -72.692 1.00 17.10 347 GLY B N 1
ATOM 5466 C CA . GLY B 1 349 ? 50.774 8.878 -72.771 1.00 16.58 347 GLY B CA 1
ATOM 5467 C C . GLY B 1 349 ? 50.094 10.043 -73.458 1.00 14.76 347 GLY B C 1
ATOM 5468 O O . GLY B 1 349 ? 48.883 9.995 -73.665 1.00 14.20 347 GLY B O 1
ATOM 5469 N N . ASN B 1 350 ? 50.845 11.088 -73.816 1.00 16.44 348 ASN B N 1
ATOM 5470 C CA . ASN B 1 350 ? 50.259 12.322 -74.354 1.00 18.02 348 ASN B CA 1
ATOM 5471 C C . ASN B 1 350 ? 50.252 12.414 -75.871 1.00 16.47 348 ASN B C 1
ATOM 5472 O O . ASN B 1 350 ? 49.924 13.461 -76.406 1.00 17.88 348 ASN B O 1
ATOM 5477 N N . THR B 1 351 ? 50.572 11.312 -76.540 1.00 15.23 349 THR B N 1
ATOM 5478 C CA . THR B 1 351 ? 50.499 11.228 -77.998 1.00 16.28 349 THR B CA 1
ATOM 5479 C C . THR B 1 351 ? 49.522 10.125 -78.356 1.00 14.54 349 THR B C 1
ATOM 5480 O O . THR B 1 351 ? 49.592 9.029 -77.821 1.00 15.36 349 THR B O 1
ATOM 5484 N N . LEU B 1 352 ? 48.596 10.416 -79.257 1.00 13.22 350 LEU B N 1
ATOM 5485 C CA . LEU B 1 352 ? 47.623 9.424 -79.658 1.00 13.46 350 LEU B CA 1
ATOM 5486 C C . LEU B 1 352 ? 48.275 8.419 -80.597 1.00 13.39 350 LEU B C 1
ATOM 5487 O O . LEU B 1 352 ? 48.597 8.740 -81.745 1.00 15.37 350 LEU B O 1
ATOM 5492 N N . LEU B 1 353 ? 48.504 7.220 -80.091 1.00 12.50 351 LEU B N 1
ATOM 5493 C CA . LEU B 1 353 ? 49.136 6.172 -80.868 1.00 11.81 351 LEU B CA 1
ATOM 5494 C C . LEU B 1 353 ? 48.139 5.575 -81.850 1.00 11.25 351 LEU B C 1
ATOM 5495 O O . LEU B 1 353 ? 46.939 5.585 -81.626 1.00 10.65 351 LEU B O 1
ATOM 5500 N N . ASP B 1 354 ? 48.643 5.046 -82.963 1.00 12.21 352 ASP B N 1
ATOM 5501 C CA . ASP B 1 354 ? 47.734 4.485 -83.973 1.00 11.77 352 ASP B CA 1
ATOM 5502 C C . ASP B 1 354 ? 46.818 3.408 -83.399 1.00 10.73 352 ASP B C 1
ATOM 5503 O O . ASP B 1 354 ? 45.622 3.393 -83.683 1.00 12.49 352 ASP B O 1
ATOM 5508 N N . ALA B 1 355 ? 47.357 2.517 -82.568 1.00 11.24 353 ALA B N 1
ATOM 5509 C CA . ALA B 1 355 ? 46.538 1.443 -82.002 1.00 11.21 353 ALA B CA 1
ATOM 5510 C C . ALA B 1 355 ? 45.433 1.993 -81.087 1.00 10.86 353 ALA B C 1
ATOM 5511 O O . ALA B 1 355 ? 44.338 1.456 -81.037 1.00 12.30 353 ALA B O 1
ATOM 5513 N N . GLU B 1 356 ? 45.747 3.064 -80.357 1.00 11.06 354 GLU B N 1
ATOM 5514 C CA . GLU B 1 356 ? 44.777 3.725 -79.477 1.00 10.97 354 GLU B CA 1
ATOM 5515 C C . GLU B 1 356 ? 43.671 4.384 -80.306 1.00 11.49 354 GLU B C 1
ATOM 5516 O O . GLU B 1 356 ? 42.475 4.198 -80.048 1.00 11.85 354 GLU B O 1
ATOM 5522 N N . ARG B 1 357 ? 44.081 5.121 -81.329 1.00 11.67 355 ARG B N 1
ATOM 5523 C CA . ARG B 1 357 ? 43.132 5.756 -82.239 1.00 11.79 355 ARG B CA 1
ATOM 5524 C C . ARG B 1 357 ? 42.191 4.711 -82.842 1.00 11.73 355 ARG B C 1
ATOM 5525 O O . ARG B 1 357 ? 40.973 4.914 -82.890 1.00 12.70 355 ARG B O 1
ATOM 5533 N N . ALA B 1 358 ? 42.747 3.594 -83.302 1.00 12.34 356 ALA B N 1
ATOM 5534 C CA . ALA B 1 358 ? 41.939 2.565 -83.962 1.00 11.83 356 ALA B CA 1
ATOM 5535 C C . ALA B 1 358 ? 40.934 1.905 -83.004 1.00 12.12 356 ALA B C 1
ATOM 5536 O O . ALA B 1 358 ? 39.802 1.629 -83.380 1.00 13.34 356 ALA B O 1
ATOM 5538 N N . ALA B 1 359 ? 41.346 1.664 -81.766 1.00 13.02 357 ALA B N 1
ATOM 5539 C CA . ALA B 1 359 ? 40.434 1.098 -80.767 1.00 13.32 357 ALA B CA 1
ATOM 5540 C C . ALA B 1 359 ? 39.212 1.994 -80.560 1.00 13.88 357 ALA B C 1
ATOM 5541 O O . ALA B 1 359 ? 38.094 1.507 -80.430 1.00 13.72 357 ALA B O 1
ATOM 5543 N N . ILE B 1 360 ? 39.441 3.305 -80.556 1.00 13.22 358 ILE B N 1
ATOM 5544 C CA . ILE B 1 360 ? 38.383 4.301 -80.338 1.00 14.03 358 ILE B CA 1
ATOM 5545 C C . ILE B 1 360 ? 37.474 4.400 -81.557 1.00 14.10 358 ILE B C 1
ATOM 5546 O O . ILE B 1 360 ? 36.247 4.436 -81.435 1.00 13.46 358 ILE B O 1
ATOM 5551 N N . GLU B 1 361 ? 38.089 4.416 -82.736 1.00 15.18 359 GLU B N 1
ATOM 5552 C CA . GLU B 1 361 ? 37.332 4.525 -83.976 1.00 15.17 359 GLU B CA 1
ATOM 5553 C C . GLU B 1 361 ? 36.399 3.340 -84.215 1.00 13.99 359 GLU B C 1
ATOM 5554 O O . GLU B 1 361 ? 35.383 3.501 -84.892 1.00 15.60 359 GLU B O 1
ATOM 5560 N N . GLU B 1 362 ? 36.714 2.173 -83.638 1.00 14.80 360 GLU B N 1
ATOM 5561 C CA . GLU B 1 362 ? 35.830 1.002 -83.700 1.00 17.21 360 GLU B CA 1
ATOM 5562 C C . GLU B 1 362 ? 34.424 1.275 -83.155 1.00 15.23 360 GLU B C 1
ATOM 5563 O O . GLU B 1 362 ? 33.458 0.608 -83.561 1.00 17.14 360 GLU B O 1
ATOM 5569 N N . ILE B 1 363 ? 34.301 2.249 -82.260 1.00 13.17 361 ILE B N 1
ATOM 5570 C CA . ILE B 1 363 ? 33.040 2.535 -81.603 1.00 13.46 361 ILE B CA 1
ATOM 5571 C C . ILE B 1 363 ? 32.231 3.608 -82.335 1.00 13.57 361 ILE B C 1
ATOM 5572 O O . ILE B 1 363 ? 31.025 3.662 -82.192 1.00 14.47 361 ILE B O 1
ATOM 5577 N N . VAL B 1 364 ? 32.875 4.446 -83.141 1.00 13.10 362 VAL B N 1
ATOM 5578 C CA . VAL B 1 364 ? 32.188 5.562 -83.790 1.00 14.32 362 VAL B CA 1
ATOM 5579 C C . VAL B 1 364 ? 30.953 5.160 -84.648 1.00 13.37 362 VAL B C 1
ATOM 5580 O O . VAL B 1 364 ? 29.915 5.824 -84.559 1.00 15.30 362 VAL B O 1
ATOM 5584 N N . PRO B 1 365 ? 31.027 4.056 -85.419 1.00 13.96 363 PRO B N 1
ATOM 5585 C CA . PRO B 1 365 ? 29.836 3.674 -86.211 1.00 15.20 363 PRO B CA 1
ATOM 5586 C C . PRO B 1 365 ? 28.616 3.260 -85.369 1.00 15.62 363 PRO B C 1
ATOM 5587 O O . PRO B 1 365 ? 27.509 3.229 -85.887 1.00 16.68 363 PRO B O 1
ATOM 5591 N N . LEU B 1 366 ? 28.815 2.982 -84.087 1.00 15.45 364 LEU B N 1
ATOM 5592 C CA . LEU B 1 366 ? 27.715 2.606 -83.192 1.00 15.28 364 LEU B CA 1
ATOM 5593 C C . LEU B 1 366 ? 26.916 3.796 -82.717 1.00 15.17 364 LEU B C 1
ATOM 5594 O O . LEU B 1 366 ? 25.782 3.623 -82.238 1.00 14.84 364 LEU B O 1
ATOM 5599 N N . LEU B 1 367 ? 27.455 5.001 -82.852 1.00 13.47 365 LEU B N 1
ATOM 5600 C CA . LEU B 1 367 ? 26.760 6.212 -82.396 1.00 15.35 365 LEU B CA 1
ATOM 5601 C C . LEU B 1 367 ? 25.415 6.427 -83.114 1.00 15.44 365 LEU B C 1
ATOM 5602 O O . LEU B 1 367 ? 24.452 6.897 -82.519 1.00 15.77 365 LEU B O 1
ATOM 5607 N N . ALA B 1 368 ? 25.352 6.030 -84.375 1.00 16.59 366 ALA B N 1
ATOM 5608 C CA . ALA B 1 368 ? 24.151 6.177 -85.183 1.00 17.41 366 ALA B CA 1
ATOM 5609 C C . ALA B 1 368 ? 22.966 5.361 -84.672 1.00 18.29 366 ALA B C 1
ATOM 5610 O O . ALA B 1 368 ? 21.823 5.651 -85.036 1.00 21.06 366 ALA B O 1
ATOM 5612 N N . ASP B 1 369 ? 23.223 4.343 -83.853 1.00 15.99 367 ASP B N 1
ATOM 5613 C CA . ASP B 1 369 ? 22.145 3.507 -83.314 1.00 15.84 367 ASP B CA 1
ATOM 5614 C C . ASP B 1 369 ? 21.573 4.043 -82.001 1.00 17.17 367 ASP B C 1
ATOM 5615 O O . ASP B 1 369 ? 20.629 3.466 -81.457 1.00 17.54 367 ASP B O 1
ATOM 5620 N N . ILE B 1 370 ? 22.119 5.154 -81.512 1.00 16.42 368 ILE B N 1
ATOM 5621 C CA . ILE B 1 370 ? 21.587 5.802 -80.311 1.00 17.29 368 ILE B CA 1
ATOM 5622 C C . ILE B 1 370 ? 20.505 6.769 -80.750 1.00 20.03 368 ILE B C 1
ATOM 5623 O O . ILE B 1 370 ? 20.800 7.840 -81.285 1.00 23.37 368 ILE B O 1
ATOM 5628 N N . ARG B 1 371 ? 19.256 6.373 -80.537 1.00 20.89 369 ARG B N 1
ATOM 5629 C CA . ARG B 1 371 ? 18.096 7.184 -80.903 1.00 25.91 369 ARG B CA 1
ATOM 5630 C C . ARG B 1 371 ? 17.439 7.734 -79.636 1.00 28.25 369 ARG B C 1
ATOM 5631 O O . ARG B 1 371 ? 18.050 7.719 -78.561 1.00 27.97 369 ARG B O 1
#

Secondary structure (DSSP, 8-state):
---EEEE--GGGGG----SSSSS--BTTTTB---SS-TT-THHHHHHHHHHHHTTGGGGSEE----PPPHHHHHTTS-HHHHHHHHHHHHSTT-EE-SSSS-EE-TTTHHHHHHHHHHHHHHHHHHHTTS-SEEEE--SS--TT--TT--BTTBSS-HHHHHHHHHHHTS--S-EEEEE-SSS--HHHHHHTTT-TTEEEEEEEETTSSSTT---TT----GGGTT-EEEEEE-TT-BHHHHHHHIIIIIHHHHHHH--S-EEEEE--TTBTT-TT---BB-HHHHHHHHHHHHHHHHHHSTT-EEEEE-----TTTHHHHHHHHHHHHH-------TTHHHHHTT---S--HHHHHHH--GGGGGG--/----EEEE--GGGGG----SSSSS--BTTTTB---SS-TT-THHHHHHHHHHHHTTGGGGSEE----PPPHHHHHTTS-HHHHHHHHHHHHSTT-EE-SSSS-EE-TTTHHHHHHHHHHHHHHHHHHHTTS-SEEEE--SS--TT--TT--BTTBSS-HHHHHHHHHHHTS--S-EEEEE-SSS--HHHHHHTTT-TTEEEEEEEETTSSSTT---TT----GGGTT-EEEEEE-TT-BHHHHHHHIIIIIHHHHHHH--S-EEEEE--TTBTT-TT---BB-HHHHHHHHHHHHHHHHHHSTT-EEEEE-----TTTHHHHHHHHHHHHH-------TTHHHHHTT---S--HHHHHHHHTTGGGGGG--

Sequence (740 aa):
HHAIGYVWNTLYGWVDTGTGSLAAANLTARMMQPISHHLAHPDTKRRFHELVCASGQIEHLTPIAAVAATDADILRAHSAAHLENMKRVSNLPTGGDTGDGITMMGNGGLEIARLSAGGAVELTRRVATGELSAGYALVNPPGHHAPHNAAMGFFCIFNNTSSVAAGYARAVLGMERVAILDWDVHHGNGTQDIWWNDPSVLTISLHQHLCFPPDSGYSTERGAGNGHGYNINVPLPPGSGNAAYLHAMDQVVLPALRAYRPQLIIVGSGFDASMLDPLARMMVTADGFRQMARRTIDCAADICDDGRIVFVQEGGYSPHYLPFCGLAVIEELTGVRSLPDPYHEFLAGMGGNTLLDAERAAIEIVPLLADIRHHHAIGYVWNTLYGWVDTGTGSLAAANLTARMQPISHHLAHPDTKRRFHELVCASGQIEHLTPIAAVAATDADILRAHSAAHLENMKRVSNLPTGGDTGDGITMMGNGGLEIARLSAGGAVELTRRVATGELSAGYALVNPPGHHAPHNAAMGFFCIFNNTSVAAGYARAVLGMEERVAILDWDVHHGNGTQDIWWNDPSVLTISLHQHLCFPPDSGYSTERGAGNGHGYNINVPLPPGSGNAAYLHAMDQVVLPALRRAYRPQLIIVGSGFDASMLDPLARMMMVTADGFRQMARRTIDCAADDICDGRIVFVQEGGYSPHYLPFCGLAVIEELTGVRSLPDPYHEFLAGMGGNTLLDAERAAIEEIVPLLADIR

InterPro domains:
  IPR000286 Histone deacetylase HDAC [PR01270] (139-162)
  IPR000286 Histone deacetylase HDAC [PR01270] (173-188)
  IPR000286 Histone deacetylase HDAC [PR01270] (258-268)
  IPR023696 Ureohydrolase domain superfamily [SSF52768] (31-332)
  IPR023801 Histone deacetylase domain [PF00850] (39-326)
  IPR037138 Histone deacetylase domain superfamily [G3DSA:3.40.800.20] (1-369)

Solvent-accessible surface area: 27210 Å² total; per-residue (Å²): 174,110,22,5,0,4,0,46,34,22,23,1,12,105,32,117,35,39,84,3,50,73,46,77,34,66,142,132,59,180,88,150,86,88,90,94,12,57,20,42,4,30,8,12,26,114,0,32,19,13,0,27,36,27,26,0,36,143,88,12,56,94,7,75,14,87,48,1,75,48,58,16,0,76,74,0,2,20,61,68,5,3,93,42,0,65,127,0,8,122,65,116,123,9,21,65,5,64,63,51,62,3,99,14,37,92,35,14,17,101,22,2,43,22,0,0,1,0,0,13,16,0,0,76,57,2,23,84,41,85,5,27,5,0,0,0,0,0,6,13,12,0,6,9,0,24,77,95,39,4,51,15,45,0,5,2,0,2,1,0,0,0,0,3,26,0,79,72,74,57,51,15,133,80,0,0,2,0,4,0,1,0,15,3,2,20,0,4,18,69,27,21,76,96,42,47,15,0,0,6,3,6,0,0,12,64,67,39,74,5,94,112,17,0,93,43,115,30,42,9,33,64,124,1,84,3,12,6,3,2,0,19,0,36,81,28,0,0,13,21,0,1,21,35,0,0,61,64,0,0,12,31,0,0,107,46,1,125,1,66,0,0,0,0,0,0,0,1,0,0,1,25,63,5,66,46,5,142,4,43,0,7,2,54,0,0,50,58,0,0,70,70,0,23,63,6,0,63,118,25,5,120,18,52,0,0,0,0,0,2,2,1,25,3,44,115,0,2,6,39,0,0,4,2,0,0,2,9,9,11,41,46,135,66,66,102,23,90,64,89,154,129,0,42,73,89,28,18,87,96,36,100,120,71,6,114,70,34,0,73,18,47,98,36,29,89,50,11,155,241,104,110,22,4,0,4,0,46,35,22,22,0,11,106,32,118,36,38,85,3,52,75,47,77,33,66,143,133,60,194,90,150,76,90,93,96,9,58,19,41,4,29,8,12,26,112,0,32,18,14,0,28,37,26,26,0,36,142,90,13,55,95,4,75,15,85,47,2,75,48,57,16,0,77,72,0,2,17,60,76,5,3,90,43,0,53,126,0,7,123,64,117,124,9,21,65,4,63,63,50,62,2,98,12,35,93,34,15,17,102,22,2,42,20,0,0,1,0,0,14,19,0,0,81,52,1,23,86,45,82,5,27,5,0,0,0,0,0,6,13,13,0,7,10,0,24,65,101,40,3,52,17,49,1,5,2,0,3,1,0,0,0,0,3,26,0,71,72,74,57,49,14,124,78,0,0,2,0,4,0,1,0,13,2,3,20,0,5,17,67,26,22,74,95,41,48,15,0,0,6,3,7,0,0,12,67,67,38,74,5,94,111,16,0,92,15,115,30,42,9,34,64,127,1,97,3,26,6,2,1,0,19,0,37,80,28,0,0,9,22,0,1,21,34,0,0,61,63,0,0,14,32,0,0,119,45,1,134,2,66,0,0,0,0,0,0,0,1,0,0,1,26,62,6,67,48,4,142,5,42,0,8,2,55,0,0,51,60,0,0,69,68,0,25,63,6,0,64,115,18,4,123,17,52,0,0,0,0,0,1,1,1,27,4,43,112,0,2,6,38,0,0,4,1,0,0,2,8,8,11,42,46,136,67,68,103,25,91,66,73,144,129,0,44,74,90,28,18,91,98,35,101,121,71,6,113,63,26,0,63,105,0,47,93,29,28,66,65,3,180

Radius of gyration: 28.66 Å; Cα contacts (8 Å, |Δi|>4): 1872; chains: 2; bounding box: 64×63×90 Å

B-factor: mean 17.39, std 9.3, range [5.68, 72.72]